Protein AF-A0A966PV62-F1 (afdb_monomer)

Nearest PDB structures (foldseek):
  5mbv-assembly1_B  TM=6.415E-01  e=1.067E+00  Escherichia coli
  6i59-assembly1_A  TM=4.988E-01  e=2.208E+00  Saccharomyces cerevisiae S288C
  8b1u-assembly1_B  TM=6.677E-01  e=1.974E+00  Escherichia coli
  7mr3-assembly1_B  TM=6.520E-01  e=2.469E+00  Escherichia coli K-12
  5ld2-assembly1_B  TM=6.500E-01  e=2.920E+00  Escherichia coli K-12

pLDDT: mean 84.28, std 15.59, range [29.0, 98.38]

Secondary structure (DSSP, 8-state):
-PPPPPS-SGGGS-S------TTSHHHHHHHHHHHHHHHH-EEEE--TT----TTT--GGGGTT-S-EEEEPHHHHHHHHH--EEE--TT-SS-PPEEEPPP--HHHHHHHHHHHHHTT--EETT-SSEE--HHHHHHHTTSS-GGGS-TTT-GGGEEETTEEPEE--HHHHHHS-BSS---SEE--SPP-BEEEEE-TTS-HHHHHIIIIIIHHHHHTT-SSTTSPP---EEEEEESSHHHHHHHHHHHHHHHHT-S--B-TT-SSPBP-TT----BSB-STT-SSBEE--EEEEETTEEEEES---EEEEEE--SS-TTTTTT---SEEEEETGGG-TTHHHHHHHHHHHTEETTEE--EEEEEE-S--HHHHHHHHHHHHSGGGGTBPPB--TTT--SS-B-EEE-GGGT-GGGB-TTS-B-HHHHHHHHHHHHHHHHTSS-THHHHHHHHHS-SSGGGGG--SS--SS-HHHHHHHHHHHHH-HHHHTTT-EEEEEEE-GGG-EEEEE--GGG----SS-S-SSS---EEEESSPPPB-TTSSBPTTSEEEEEE--S-SS-SS---EEEEEEETTTTEEEEEEEE---HHHHHHHHHHHHHHTT-EEEEBTT-SHHHHHHHHTT-GGGBPBPPTHHHHHH-----SSSGGGBSB---HHHHHHHHHHHHHHHTSBPTTSPTTS--BGGGG---HHHHHHHHT--TTS--HHHHHHHHHHHHHHHHHHHHHHS---------GGG-HHHHHHHTTS--S----SSSHHHHTTSSSS-------PPP-

Foldseek 3Di:
DAFFDFQDQQQLEAPADDQDDCPDPLVVVQVLVLLQCLQFFDKTARHNVDHDNPSPDDPVVDPQAFFIATGASLLSCQQHWWWDWDQDPPDPDRGTDTDGDDDASLLLLVRLQVVVLLQWWDFQQDLAETQAVVVVCCVVVVDPLVVDDCVLPVSQANDSRHGHHYDHSSVVNSDTGGDDSHGIDRSGFHFAAEEEEFPQQCVLSSCLRSPVLSCQLQLVHNGSPDDRAAFEEEEEEQDQVQSVVSNVSNVNRLQPTHDWHCPPHPDIRDHPSRADWDDDPHEPDPGFIFRWDWDQDPNDTDIDGNRHGYHYYYDHPVRLLRCAPAQHQEYEYGAQQQAQPVVSNLVNVQVSQDDPNTGRHYYYYYHAQDDQNRCVVVQVCFQAVVVSRHDFDDQPPPRDPGTGGHYDALQLSDQVQQDPSNYGPNVVSVVVLVVVLVVQVPDPDPCSNLNSCCNGPRGDVSSNDPPQPLLAPLVVLVVLLVCCVVCVVVFVVQKFKFAWDQDPPRDTDTDGDDCPLADQDPPDPAQPPNQWIKMFNAAFDADPVRHGDAPQKAKFKEADDDLDDPDSDWIKMWIAGLVQGATGMIIIGRDPRLVSLVRRLSVLRRNVYAYAYAPPDCVSLVSCVVVVNNVSFDFAQPVCCVQPVDDADPDDSSRTHYHDDPSLLVVLSVLVRCQQADARPPDDPPPSDGRVSRDSRSNQSVCSSVDGPVDDRNHSNRSSRRSSVSVSVVVCVVPPPPPPPVPQDPCRDPVNVVPPVPDDDDDDDDDPPVVPVVVPPPDDDDDDDDDDDD

Mean predicted aligned error: 16.93 Å

Structure (mmCIF, N/CA/C/O backbone):
data_AF-A0A966PV62-F1
#
_entry.id   AF-A0A966PV62-F1
#
loop_
_atom_site.group_PDB
_atom_site.id
_atom_site.type_symbol
_atom_site.label_atom_id
_atom_site.label_alt_id
_atom_site.label_comp_id
_atom_site.label_asym_id
_atom_site.label_entity_id
_atom_site.label_seq_id
_atom_site.pdbx_PDB_ins_code
_atom_site.Cartn_x
_atom_site.Cartn_y
_atom_site.Cartn_z
_atom_site.occupancy
_atom_site.B_iso_or_equiv
_atom_site.auth_seq_id
_atom_site.auth_comp_id
_atom_site.auth_asym_id
_atom_site.auth_atom_id
_atom_site.pdbx_PDB_model_num
ATOM 1 N N . MET A 1 1 ? -7.148 -11.512 -12.044 1.00 51.12 1 MET A N 1
ATOM 2 C CA . MET A 1 1 ? -6.963 -12.398 -13.194 1.00 51.12 1 MET A CA 1
ATOM 3 C C . MET A 1 1 ? -5.903 -13.378 -12.722 1.00 51.12 1 MET A C 1
ATOM 5 O O . MET A 1 1 ? -5.071 -12.931 -11.925 1.00 51.12 1 MET A O 1
ATOM 9 N N . PRO A 1 2 ? -5.884 -14.669 -13.102 1.00 68.56 2 PRO A N 1
ATOM 10 C CA . PRO A 1 2 ? -4.716 -15.485 -12.780 1.00 68.56 2 PRO A CA 1
ATOM 11 C C . PRO A 1 2 ? -3.468 -14.752 -13.285 1.00 68.56 2 PRO A C 1
ATOM 13 O O . PRO A 1 2 ? -3.492 -14.183 -14.381 1.00 68.56 2 PRO A O 1
ATOM 16 N N . PHE A 1 3 ? -2.429 -14.687 -12.450 1.00 89.75 3 PHE A N 1
ATOM 17 C CA . PHE A 1 3 ? -1.171 -14.046 -12.830 1.00 89.75 3 PHE A CA 1
ATOM 18 C C . PHE A 1 3 ? -0.615 -14.686 -14.098 1.00 89.75 3 PHE A C 1
ATOM 20 O O . PHE A 1 3 ? -0.955 -15.818 -14.458 1.00 89.75 3 PHE A O 1
ATOM 27 N N . ILE A 1 4 ? 0.231 -13.932 -14.791 1.00 92.81 4 ILE A N 1
ATOM 28 C CA . ILE A 1 4 ? 0.796 -14.373 -16.051 1.00 92.81 4 ILE A CA 1
ATOM 29 C C . ILE A 1 4 ? 1.473 -15.743 -15.956 1.00 92.81 4 ILE A C 1
ATOM 31 O O . ILE A 1 4 ? 2.222 -16.029 -15.024 1.00 92.81 4 ILE A O 1
ATOM 35 N N . ARG A 1 5 ? 1.232 -16.574 -16.974 1.00 93.44 5 ARG A N 1
ATOM 36 C CA . ARG A 1 5 ? 1.891 -17.867 -17.136 1.00 93.44 5 ARG A CA 1
ATOM 37 C C . ARG A 1 5 ? 3.073 -17.749 -18.090 1.00 93.44 5 ARG A C 1
ATOM 39 O O . ARG A 1 5 ? 2.909 -17.342 -19.240 1.00 93.44 5 ARG A O 1
ATOM 46 N N . ILE A 1 6 ? 4.240 -18.134 -17.597 1.00 95.25 6 ILE A N 1
ATOM 47 C CA . ILE A 1 6 ? 5.520 -18.179 -18.297 1.00 95.25 6 ILE A CA 1
ATOM 48 C C . ILE A 1 6 ? 5.728 -19.616 -18.784 1.00 95.25 6 ILE A C 1
ATOM 50 O O . ILE A 1 6 ? 5.731 -20.553 -17.982 1.00 95.25 6 ILE A O 1
ATOM 54 N N . ASN A 1 7 ? 5.898 -19.803 -20.090 1.00 94.50 7 ASN A N 1
ATOM 55 C CA . ASN A 1 7 ? 6.130 -21.114 -20.700 1.00 94.50 7 ASN A CA 1
ATOM 56 C C . ASN A 1 7 ? 7.622 -21.455 -20.774 1.00 94.50 7 ASN A C 1
ATOM 58 O O . ASN A 1 7 ? 7.982 -22.623 -20.651 1.00 94.50 7 ASN A O 1
ATOM 62 N N . ASN A 1 8 ? 8.488 -20.455 -20.953 1.00 92.62 8 ASN A N 1
ATOM 63 C CA . ASN A 1 8 ? 9.933 -20.647 -20.928 1.00 92.62 8 ASN A CA 1
ATOM 64 C C . ASN A 1 8 ? 10.663 -19.475 -20.271 1.00 92.62 8 ASN A C 1
ATOM 66 O O . ASN A 1 8 ? 11.009 -18.480 -20.907 1.00 92.62 8 ASN A O 1
ATOM 70 N N . ARG A 1 9 ? 10.957 -19.628 -18.978 1.00 94.25 9 ARG A N 1
ATOM 71 C CA . ARG A 1 9 ? 11.652 -18.610 -18.180 1.00 94.25 9 ARG A CA 1
ATOM 72 C C . ARG A 1 9 ? 13.089 -18.358 -18.641 1.00 94.25 9 ARG A C 1
ATOM 74 O O . ARG A 1 9 ? 13.574 -17.234 -18.503 1.00 94.25 9 ARG A O 1
ATOM 81 N N . LYS A 1 10 ? 13.785 -19.376 -19.158 1.00 91.75 10 LYS A N 1
ATOM 82 C CA . LYS A 1 10 ? 15.213 -19.276 -19.510 1.00 91.75 10 LYS A CA 1
ATOM 83 C C . LYS A 1 10 ? 15.456 -18.277 -20.635 1.00 91.75 10 LYS A C 1
ATOM 85 O O . LYS A 1 10 ? 16.396 -17.500 -20.550 1.00 91.75 10 LYS A O 1
ATOM 90 N N . ASN A 1 11 ? 14.538 -18.192 -21.595 1.00 91.62 11 ASN A N 1
ATOM 91 C CA . ASN A 1 11 ? 14.629 -17.271 -22.733 1.00 91.62 11 ASN A CA 1
ATOM 92 C C . ASN A 1 11 ? 14.543 -15.780 -22.358 1.00 91.62 11 ASN A C 1
ATOM 94 O O . ASN A 1 11 ? 14.623 -14.924 -23.235 1.00 91.62 11 ASN A O 1
ATOM 98 N N . PHE A 1 12 ? 14.359 -15.449 -21.080 1.00 93.69 12 PHE A N 1
ATOM 99 C CA . PHE A 1 12 ? 14.326 -14.077 -20.564 1.00 93.69 12 PHE A CA 1
ATOM 100 C C . PHE A 1 12 ? 15.502 -13.766 -19.630 1.00 93.69 12 PHE A C 1
ATOM 102 O O . PHE A 1 12 ? 15.620 -12.641 -19.132 1.00 93.69 12 PHE A O 1
ATOM 109 N N . LEU A 1 13 ? 16.365 -14.754 -19.380 1.00 93.75 13 LEU A N 1
ATOM 110 C CA . LEU A 1 13 ? 17.484 -14.657 -18.458 1.00 93.75 13 LEU A CA 1
ATOM 111 C C . LEU A 1 13 ? 18.807 -14.724 -19.219 1.00 93.75 13 LEU A C 1
ATOM 113 O O . LEU A 1 13 ? 19.031 -15.636 -20.002 1.00 93.75 13 LEU A O 1
ATOM 117 N N . LEU A 1 14 ? 19.703 -13.770 -18.964 1.00 91.25 14 LEU A N 1
ATOM 118 C CA . LEU A 1 14 ? 21.097 -13.889 -19.390 1.00 91.25 14 LEU A CA 1
ATOM 119 C C . LEU A 1 14 ? 21.716 -15.058 -18.631 1.00 91.25 14 LEU A C 1
ATOM 121 O O . LEU A 1 14 ? 21.584 -15.084 -17.408 1.00 91.25 14 LEU A O 1
ATOM 125 N N . ASP A 1 15 ? 22.425 -15.971 -19.286 1.00 84.00 15 ASP A N 1
ATOM 126 C CA . ASP A 1 15 ? 23.158 -17.021 -18.572 1.00 84.00 15 ASP A CA 1
ATOM 127 C C . ASP A 1 15 ? 24.243 -16.381 -17.699 1.00 84.00 15 ASP A C 1
ATOM 129 O O . ASP A 1 15 ? 24.134 -16.383 -16.464 1.00 84.00 15 ASP A O 1
ATOM 133 N N . ASP A 1 16 ? 25.173 -15.663 -18.333 1.00 82.69 16 ASP A N 1
ATOM 134 C CA . ASP A 1 16 ? 26.102 -14.774 -17.645 1.00 82.69 16 ASP A CA 1
ATOM 135 C C . ASP A 1 16 ? 26.450 -13.519 -18.460 1.00 82.69 16 ASP A C 1
ATOM 137 O O . ASP A 1 16 ? 26.135 -13.407 -19.647 1.00 82.69 16 ASP A O 1
ATOM 141 N N . VAL A 1 17 ? 27.073 -12.542 -17.800 1.00 88.44 17 VAL A N 1
ATOM 142 C CA . VAL A 1 17 ? 27.674 -11.393 -18.480 1.00 88.44 17 VAL A CA 1
ATOM 143 C C . VAL A 1 17 ? 29.085 -11.792 -18.917 1.00 88.44 17 VAL A C 1
ATOM 145 O O . VAL A 1 17 ? 29.901 -12.115 -18.058 1.00 88.44 17 VAL A O 1
ATOM 148 N N . PRO A 1 18 ? 29.396 -11.780 -20.225 1.00 87.50 18 PRO A N 1
ATOM 149 C CA . PRO A 1 18 ? 30.681 -12.252 -20.711 1.00 87.50 18 PRO A CA 1
ATOM 150 C C . PRO A 1 18 ? 31.815 -11.337 -20.231 1.00 87.50 18 PRO A C 1
ATOM 152 O O . PRO A 1 18 ? 31.710 -10.108 -20.300 1.00 87.50 18 PRO A O 1
ATOM 155 N N . ASP A 1 19 ? 32.916 -11.947 -19.787 1.00 86.62 19 ASP A N 1
ATOM 156 C CA . ASP A 1 19 ? 34.121 -11.247 -19.335 1.00 86.62 19 ASP A CA 1
ATOM 157 C C . ASP A 1 19 ? 34.926 -10.726 -20.538 1.00 86.62 19 ASP A C 1
ATOM 159 O O . ASP A 1 19 ? 35.855 -11.356 -21.047 1.00 86.62 19 ASP A O 1
ATOM 163 N N . LEU A 1 20 ? 34.491 -9.585 -21.076 1.00 87.50 20 LEU A N 1
ATOM 164 C CA . LEU A 1 20 ? 35.072 -8.955 -22.260 1.00 87.50 20 LEU A CA 1
ATOM 165 C C . LEU A 1 20 ? 35.849 -7.700 -21.864 1.00 87.50 20 LEU A C 1
ATOM 167 O O . LEU A 1 20 ? 35.322 -6.818 -21.191 1.00 87.50 20 LEU A O 1
ATOM 171 N N . HIS A 1 21 ? 37.078 -7.563 -22.366 1.00 88.81 21 HIS A N 1
ATOM 172 C CA . HIS A 1 21 ? 37.888 -6.366 -22.129 1.00 88.81 21 HIS A CA 1
ATOM 173 C C . HIS A 1 21 ? 37.166 -5.100 -22.652 1.00 88.81 21 HIS A C 1
ATOM 175 O O . HIS A 1 21 ? 36.726 -5.113 -23.810 1.00 88.81 21 HIS A O 1
ATOM 181 N N . PRO A 1 22 ? 37.101 -3.978 -21.900 1.00 89.31 22 PRO A N 1
ATOM 182 C CA . PRO A 1 22 ? 36.337 -2.781 -22.285 1.00 89.31 22 PRO A CA 1
ATOM 183 C C . PRO A 1 22 ? 36.706 -2.150 -23.635 1.00 89.31 22 PRO A C 1
ATOM 185 O O . PRO A 1 22 ? 35.858 -1.580 -24.318 1.00 89.31 22 PRO A O 1
ATOM 188 N N . SER A 1 23 ? 37.968 -2.272 -24.049 1.00 87.88 23 SER A N 1
ATOM 189 C CA . SER A 1 23 ? 38.442 -1.825 -25.371 1.00 87.88 23 SER A CA 1
ATOM 190 C C . SER A 1 23 ? 38.093 -2.766 -26.537 1.00 87.88 23 SER A C 1
ATOM 192 O O . SER A 1 23 ? 38.415 -2.451 -27.681 1.00 87.88 23 SER A O 1
ATOM 194 N N . SER A 1 24 ? 37.488 -3.931 -26.285 1.00 91.19 24 SER A N 1
ATOM 195 C CA . SER A 1 24 ? 37.164 -4.907 -27.332 1.00 91.19 24 SER A CA 1
ATOM 196 C C . SER A 1 24 ? 35.885 -4.540 -28.096 1.00 91.19 24 SER A C 1
ATOM 198 O O . SER A 1 24 ? 34.935 -3.980 -27.543 1.00 91.19 24 SER A O 1
ATOM 200 N N . ALA A 1 25 ? 35.822 -4.911 -29.379 1.00 91.50 25 ALA A N 1
ATOM 201 C CA . ALA A 1 25 ? 34.606 -4.754 -30.179 1.00 91.50 25 ALA A CA 1
ATOM 202 C C . ALA A 1 25 ? 33.437 -5.586 -29.617 1.00 91.50 25 ALA A C 1
ATOM 204 O O . ALA A 1 25 ? 32.299 -5.124 -29.628 1.00 91.50 25 ALA A O 1
ATOM 205 N N . GLY A 1 26 ? 33.725 -6.774 -29.070 1.00 89.69 26 GLY A N 1
ATOM 206 C CA . GLY A 1 26 ? 32.728 -7.630 -28.425 1.00 89.69 26 GLY A CA 1
ATOM 207 C C . GLY A 1 26 ? 32.067 -6.956 -27.221 1.00 89.69 26 GLY A C 1
ATOM 208 O O . GLY A 1 26 ? 30.841 -6.934 -27.141 1.00 89.69 26 GLY A O 1
ATOM 209 N N . TYR A 1 27 ? 32.857 -6.330 -26.339 1.00 91.12 27 TYR A N 1
ATOM 210 C CA . TYR A 1 27 ? 32.338 -5.576 -25.191 1.00 91.12 27 TYR A CA 1
ATOM 211 C C . TYR A 1 27 ? 31.379 -4.470 -25.638 1.00 91.12 27 TYR A C 1
ATOM 213 O O . TYR A 1 27 ? 30.267 -4.341 -25.125 1.00 91.12 27 TYR A O 1
ATOM 221 N N . LEU A 1 28 ? 31.789 -3.691 -26.643 1.00 91.50 28 LEU A N 1
ATOM 222 C CA . LEU A 1 28 ? 30.982 -2.608 -27.195 1.00 91.50 28 LEU A CA 1
ATOM 223 C C . LEU A 1 28 ? 29.656 -3.125 -27.777 1.00 91.50 28 LEU A C 1
ATOM 225 O O . LEU A 1 28 ? 28.608 -2.535 -27.515 1.00 91.50 28 LEU A O 1
ATOM 229 N N . THR A 1 29 ? 29.693 -4.203 -28.563 1.00 91.31 29 THR A N 1
ATOM 230 C CA . THR A 1 29 ? 28.502 -4.808 -29.179 1.00 91.31 29 THR A CA 1
ATOM 231 C C . THR A 1 29 ? 27.545 -5.342 -28.119 1.00 91.31 29 THR A C 1
ATOM 233 O O . THR A 1 29 ? 26.367 -4.982 -28.132 1.00 91.31 29 THR A O 1
ATOM 236 N N . PHE A 1 30 ? 28.055 -6.112 -27.154 1.00 91.62 30 PHE A N 1
ATOM 237 C CA . PHE A 1 30 ? 27.258 -6.668 -26.065 1.00 91.62 30 PHE A CA 1
ATOM 238 C C . PHE A 1 30 ? 26.569 -5.564 -25.254 1.00 91.62 30 PHE A C 1
ATOM 240 O O . PHE A 1 30 ? 25.347 -5.558 -25.118 1.00 91.62 30 PHE A O 1
ATOM 247 N N . TRP A 1 31 ? 27.318 -4.569 -24.770 1.00 92.75 31 TRP A N 1
ATOM 248 C CA . TRP A 1 31 ? 26.748 -3.525 -23.913 1.00 92.75 31 TRP A CA 1
ATOM 249 C C . TRP A 1 31 ? 25.834 -2.547 -24.639 1.00 92.75 31 TRP A C 1
ATOM 251 O O . TRP A 1 31 ? 24.917 -2.009 -24.017 1.00 92.75 31 TRP A O 1
ATOM 261 N N . ARG A 1 32 ? 26.031 -2.322 -25.944 1.00 92.62 32 ARG A N 1
ATOM 262 C CA . ARG A 1 32 ? 25.060 -1.577 -26.761 1.00 92.62 32 ARG A CA 1
ATOM 263 C C . ARG A 1 32 ? 23.711 -2.284 -26.775 1.00 92.62 32 ARG A C 1
ATOM 265 O O . ARG A 1 32 ? 22.693 -1.630 -26.554 1.00 92.62 32 ARG A O 1
ATOM 272 N N . GLU A 1 33 ? 23.717 -3.598 -26.968 1.00 91.69 33 GLU A N 1
ATOM 273 C CA . GLU A 1 33 ? 22.502 -4.408 -26.963 1.00 91.69 33 GLU A CA 1
ATOM 274 C C . GLU A 1 33 ? 21.861 -4.456 -25.568 1.00 91.69 33 GLU A C 1
ATOM 276 O O . GLU A 1 33 ? 20.678 -4.143 -25.423 1.00 91.69 33 GLU A O 1
ATOM 281 N N . GLN A 1 34 ? 22.638 -4.716 -24.510 1.00 94.25 34 GLN A N 1
ATOM 282 C CA . GLN A 1 34 ? 22.109 -4.711 -23.139 1.00 94.25 34 GLN A CA 1
ATOM 283 C C . GLN A 1 34 ? 21.511 -3.356 -22.757 1.00 94.25 34 GLN A C 1
ATOM 285 O O . GLN A 1 34 ? 20.415 -3.286 -22.206 1.00 94.25 34 GLN A O 1
ATOM 290 N N . LYS A 1 35 ? 22.182 -2.252 -23.101 1.00 94.31 35 LYS A N 1
ATOM 291 C CA . LYS A 1 35 ? 21.677 -0.903 -22.827 1.00 94.31 35 LYS A CA 1
ATOM 292 C C . LYS A 1 35 ? 20.406 -0.589 -23.619 1.00 94.31 35 LYS A C 1
ATOM 294 O O . LYS A 1 35 ? 19.546 0.127 -23.108 1.00 94.31 35 LYS A O 1
ATOM 299 N N . LYS A 1 36 ? 20.257 -1.126 -24.834 1.00 94.56 36 LYS A N 1
ATOM 300 C CA . LYS A 1 36 ? 19.010 -1.033 -25.603 1.00 94.56 36 LYS A CA 1
ATOM 301 C C . LYS A 1 36 ? 17.880 -1.778 -24.893 1.00 94.56 36 LYS A C 1
ATOM 303 O O . LYS A 1 36 ? 16.840 -1.170 -24.661 1.00 94.56 36 LYS A O 1
ATOM 308 N N . ARG A 1 37 ? 18.108 -3.017 -24.444 1.00 95.06 37 ARG A N 1
ATOM 309 C CA . ARG A 1 37 ? 17.122 -3.820 -23.692 1.00 95.06 37 ARG A CA 1
ATOM 310 C C . ARG A 1 37 ? 16.725 -3.182 -22.359 1.00 95.06 37 ARG A C 1
ATOM 312 O O . ARG A 1 37 ? 15.549 -3.135 -22.016 1.00 95.06 37 ARG A O 1
ATOM 319 N N . VAL A 1 38 ? 17.687 -2.596 -21.647 1.00 96.81 38 VAL A N 1
ATOM 320 C CA . VAL A 1 38 ? 17.445 -1.839 -20.408 1.00 96.81 38 VAL A CA 1
ATOM 321 C C . VAL A 1 38 ? 16.617 -0.572 -20.653 1.00 96.81 38 VAL A C 1
ATOM 323 O O . VAL A 1 38 ? 15.939 -0.124 -19.740 1.00 96.81 38 VAL A O 1
ATOM 326 N N . ILE A 1 39 ? 16.625 0.025 -21.848 1.00 96.44 39 ILE A N 1
ATOM 327 C CA . ILE A 1 39 ? 15.857 1.252 -22.134 1.00 96.44 39 ILE A CA 1
ATOM 328 C C . ILE A 1 39 ? 14.501 0.951 -22.791 1.00 96.44 39 ILE A C 1
ATOM 330 O O . ILE A 1 39 ? 13.501 1.580 -22.455 1.00 96.44 39 ILE A O 1
ATOM 334 N N . GLU A 1 40 ? 14.461 0.017 -23.740 1.00 95.62 40 GLU A N 1
ATOM 335 C CA . GLU A 1 40 ? 13.304 -0.236 -24.614 1.00 95.62 40 GLU A CA 1
ATOM 336 C C . GLU A 1 40 ? 12.544 -1.529 -24.255 1.00 95.62 40 GLU A C 1
ATOM 338 O O . GLU A 1 40 ? 11.444 -1.756 -24.759 1.00 95.62 40 GLU A O 1
ATOM 343 N N . GLY A 1 41 ? 13.089 -2.354 -23.358 1.00 95.75 41 GLY A N 1
ATOM 344 C CA . GLY A 1 41 ? 12.590 -3.694 -23.055 1.00 95.75 41 GLY A CA 1
ATOM 345 C C . GLY A 1 41 ? 13.150 -4.753 -24.004 1.00 95.75 41 GLY A C 1
ATOM 346 O O . GLY A 1 41 ? 13.961 -4.466 -24.887 1.00 95.75 41 GLY A O 1
ATOM 347 N N . PHE A 1 42 ? 12.727 -5.997 -23.809 1.00 94.00 42 PHE A N 1
ATOM 348 C CA . PHE A 1 42 ? 13.260 -7.155 -24.524 1.00 94.00 42 PHE A CA 1
ATOM 349 C C . PHE A 1 42 ? 12.132 -8.048 -25.041 1.00 94.00 42 PHE A C 1
ATOM 351 O O . PHE A 1 42 ? 11.248 -8.426 -24.285 1.00 94.00 42 PHE A O 1
ATOM 358 N N . TRP A 1 43 ? 12.157 -8.399 -26.324 1.00 92.19 43 TRP A N 1
ATOM 359 C CA . TRP A 1 43 ? 11.200 -9.337 -26.913 1.00 92.19 43 TRP A CA 1
ATOM 360 C C . TRP A 1 43 ? 11.791 -10.742 -26.915 1.00 92.19 43 TRP A C 1
ATOM 362 O O . TRP A 1 43 ? 12.735 -10.995 -27.650 1.00 92.19 43 TRP A O 1
ATOM 372 N N . GLY A 1 44 ? 11.232 -11.646 -26.114 1.00 90.12 44 GLY A N 1
ATOM 373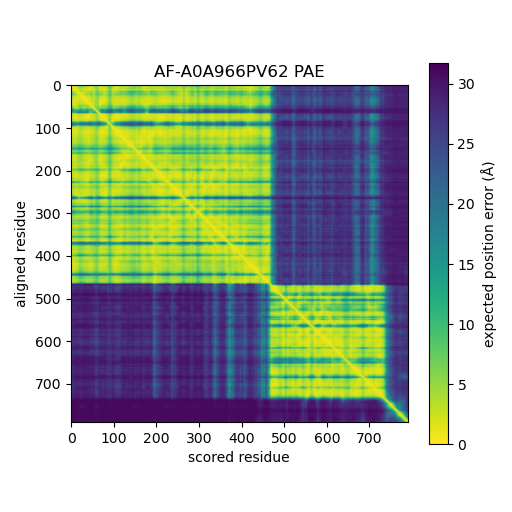 C CA . GLY A 1 44 ? 11.652 -13.047 -26.045 1.00 90.12 44 GLY A CA 1
ATOM 374 C C . GLY A 1 44 ? 10.572 -13.998 -26.557 1.00 90.12 44 GLY A C 1
ATOM 375 O O . GLY A 1 44 ? 9.389 -13.650 -26.590 1.00 90.12 44 GLY A O 1
ATOM 376 N N . VAL A 1 45 ? 10.976 -15.209 -26.943 1.00 90.44 45 VAL A N 1
ATOM 377 C CA . VAL A 1 45 ? 10.049 -16.289 -27.309 1.00 90.44 45 VAL A CA 1
ATOM 378 C C . VAL A 1 45 ? 9.639 -17.037 -26.043 1.00 90.44 45 VAL A C 1
ATOM 380 O O . VAL A 1 45 ? 10.481 -17.630 -25.370 1.00 90.44 45 VAL A O 1
ATOM 383 N N . ASP A 1 46 ? 8.346 -17.024 -25.730 1.00 93.06 46 ASP A N 1
ATOM 384 C CA . ASP A 1 46 ? 7.762 -17.715 -24.578 1.00 93.06 46 ASP A CA 1
ATOM 385 C C . ASP A 1 46 ? 7.114 -19.038 -25.015 1.00 93.06 46 ASP A C 1
ATOM 387 O O . ASP A 1 46 ? 5.890 -19.215 -25.001 1.00 93.06 46 ASP A O 1
ATOM 391 N N . ASP A 1 47 ? 7.970 -19.957 -25.460 1.00 89.75 47 ASP A N 1
ATOM 392 C CA . ASP A 1 47 ? 7.622 -21.304 -25.908 1.00 89.75 47 ASP A CA 1
ATOM 393 C C . ASP A 1 47 ? 8.600 -22.313 -25.288 1.00 89.75 47 ASP A C 1
ATOM 395 O O . ASP A 1 47 ? 9.820 -22.160 -25.371 1.00 89.75 47 ASP A O 1
ATOM 399 N N . ASP A 1 48 ? 8.057 -23.345 -24.650 1.00 87.94 48 ASP A N 1
ATOM 400 C CA . ASP A 1 48 ? 8.798 -24.407 -23.964 1.00 87.94 48 ASP A CA 1
ATOM 401 C C . ASP A 1 48 ? 9.629 -25.276 -24.922 1.00 87.94 48 ASP A C 1
ATOM 403 O O . ASP A 1 48 ? 10.586 -25.930 -24.509 1.00 87.94 48 ASP A O 1
ATOM 407 N N . ARG A 1 49 ? 9.312 -25.245 -26.220 1.00 85.50 49 ARG A N 1
ATOM 408 C CA . ARG A 1 49 ? 10.023 -25.994 -27.268 1.00 85.50 49 ARG A CA 1
ATOM 409 C C . ARG A 1 49 ? 11.257 -25.266 -27.800 1.00 85.50 49 ARG A C 1
ATOM 411 O O . ARG A 1 49 ? 11.970 -25.816 -28.636 1.00 85.50 49 ARG A O 1
ATOM 418 N N . VAL A 1 50 ? 11.498 -24.031 -27.363 1.00 83.31 50 VAL A N 1
ATOM 419 C CA . VAL A 1 50 ? 12.526 -23.144 -27.919 1.00 83.31 50 VAL A CA 1
ATOM 420 C C . VAL A 1 50 ? 13.466 -22.728 -26.810 1.00 83.31 50 VAL A C 1
ATOM 422 O O . VAL A 1 50 ? 13.025 -22.064 -25.889 1.00 83.31 50 VAL A O 1
ATOM 425 N N . ASN A 1 51 ? 14.751 -23.059 -26.902 1.00 81.62 51 ASN A N 1
ATOM 426 C CA . ASN A 1 51 ? 15.754 -22.604 -25.937 1.00 81.62 51 ASN A CA 1
ATOM 427 C C . ASN A 1 51 ? 16.704 -21.615 -26.601 1.00 81.62 51 ASN A C 1
ATOM 429 O O . ASN A 1 51 ? 17.306 -21.937 -27.624 1.00 81.62 51 ASN A O 1
ATOM 433 N N . LEU A 1 52 ? 16.827 -20.432 -26.007 1.00 79.88 52 LEU A N 1
ATOM 434 C CA . LEU A 1 52 ? 17.642 -19.334 -26.506 1.00 79.88 52 LEU A CA 1
ATOM 435 C C . LEU A 1 52 ? 18.653 -18.921 -25.448 1.00 79.88 52 LEU A C 1
ATOM 437 O O . LEU A 1 52 ? 18.271 -18.577 -24.331 1.00 79.88 52 LEU A O 1
ATOM 441 N N . ASP A 1 53 ? 19.925 -18.873 -25.833 1.00 81.38 53 ASP A N 1
ATOM 442 C CA . ASP A 1 53 ? 20.922 -18.132 -25.069 1.00 81.38 53 ASP A CA 1
ATOM 443 C C . ASP A 1 53 ? 20.900 -16.678 -25.543 1.00 81.38 53 ASP A C 1
ATOM 445 O O . ASP A 1 53 ? 21.456 -16.322 -26.586 1.00 81.38 53 ASP A O 1
ATOM 449 N N . ILE A 1 54 ? 20.238 -15.823 -24.771 1.00 81.38 54 ILE A N 1
ATOM 450 C CA . ILE A 1 54 ? 20.046 -14.414 -25.117 1.00 81.38 54 ILE A CA 1
ATOM 451 C C . ILE A 1 54 ? 21.308 -13.552 -24.923 1.00 81.38 54 ILE A C 1
ATOM 453 O O . ILE A 1 54 ? 21.240 -12.336 -25.150 1.00 81.38 54 ILE A O 1
ATOM 457 N N . SER A 1 55 ? 22.433 -14.150 -24.506 1.00 74.38 55 SER A N 1
ATOM 458 C CA . SER A 1 55 ? 23.750 -13.506 -24.443 1.00 74.38 55 SER A CA 1
ATOM 459 C C . SER A 1 55 ? 24.483 -13.512 -25.793 1.00 74.38 55 SER A C 1
ATOM 461 O O . SER A 1 55 ? 25.217 -12.564 -26.082 1.00 74.38 55 SER A O 1
ATOM 463 N N . VAL A 1 56 ? 24.230 -14.524 -26.635 1.00 69.94 56 VAL A N 1
ATOM 464 C CA . VAL A 1 56 ? 24.896 -14.724 -27.939 1.00 69.94 56 VAL A CA 1
ATOM 465 C C . VAL A 1 56 ? 23.936 -14.840 -29.123 1.00 69.94 56 VAL A C 1
ATOM 467 O O . VAL A 1 56 ? 24.337 -14.582 -30.253 1.00 69.94 56 VAL A O 1
ATOM 470 N N . THR A 1 57 ? 22.674 -15.207 -28.889 1.00 64.56 57 THR A N 1
ATOM 471 C CA . THR A 1 57 ? 21.686 -15.415 -29.956 1.00 64.56 57 THR A CA 1
ATOM 472 C C . THR A 1 57 ? 21.023 -14.092 -30.327 1.00 64.56 57 THR A C 1
ATOM 474 O O . THR A 1 57 ? 20.467 -13.397 -29.466 1.00 64.56 57 THR A O 1
ATOM 477 N N . HIS A 1 58 ? 21.044 -13.745 -31.614 1.00 63.28 58 HIS A N 1
ATOM 478 C CA . HIS A 1 58 ? 20.292 -12.613 -32.138 1.00 63.28 58 HIS A CA 1
ATOM 479 C C . HIS A 1 58 ? 18.854 -13.051 -32.448 1.00 63.28 58 HIS A C 1
ATOM 481 O O . HIS A 1 58 ? 18.601 -14.038 -33.125 1.00 63.28 58 HIS A O 1
ATOM 487 N N . ILE A 1 59 ? 17.886 -12.300 -31.924 1.00 57.41 59 ILE A N 1
ATOM 488 C CA . ILE A 1 59 ? 16.441 -12.564 -32.057 1.00 57.41 59 ILE A CA 1
ATOM 489 C C . ILE A 1 59 ? 15.961 -12.640 -33.513 1.00 57.41 59 ILE A C 1
ATOM 491 O O . ILE A 1 59 ? 14.950 -13.280 -33.795 1.00 57.41 59 ILE A O 1
ATOM 495 N N . GLU A 1 60 ? 16.689 -11.988 -34.417 1.00 58.84 60 GLU A N 1
ATOM 496 C CA . GLU A 1 60 ? 16.405 -11.921 -35.852 1.00 58.84 60 GLU A CA 1
ATOM 497 C C . GLU A 1 60 ? 16.505 -13.307 -36.528 1.00 58.84 60 GLU A C 1
ATOM 499 O O . GLU A 1 60 ? 15.862 -13.531 -37.548 1.00 58.84 60 GLU A O 1
ATOM 504 N N . ASP A 1 61 ? 17.191 -14.278 -35.910 1.00 56.47 61 ASP A N 1
ATOM 505 C CA . ASP A 1 61 ? 17.401 -15.630 -36.456 1.00 56.47 61 ASP A CA 1
ATOM 506 C C . ASP A 1 61 ? 16.223 -16.605 -36.215 1.00 56.47 61 ASP A C 1
ATOM 508 O O . ASP A 1 61 ? 16.300 -17.784 -36.561 1.00 56.47 61 ASP A O 1
ATOM 512 N N . ILE A 1 62 ? 15.126 -16.144 -35.596 1.00 64.19 62 ILE A N 1
ATOM 513 C CA . ILE A 1 62 ? 14.011 -16.990 -35.118 1.00 64.19 62 ILE A CA 1
ATOM 514 C C . ILE A 1 62 ? 12.655 -16.536 -35.702 1.00 64.19 62 ILE A C 1
ATOM 516 O O . ILE A 1 62 ? 11.585 -16.797 -35.136 1.00 64.19 62 ILE A O 1
ATOM 520 N N . GLU A 1 63 ? 12.678 -15.825 -36.835 1.00 56.09 63 GLU A N 1
ATOM 521 C CA . GLU A 1 63 ? 11.473 -15.396 -37.555 1.00 56.09 63 GLU A CA 1
ATOM 522 C C . GLU A 1 63 ? 10.591 -16.603 -37.939 1.00 56.09 63 GLU A C 1
ATOM 524 O O . GLU A 1 63 ? 11.036 -17.547 -38.588 1.00 56.09 63 GLU A O 1
ATOM 529 N N . GLY A 1 64 ? 9.319 -16.582 -37.512 1.00 62.28 64 GLY A N 1
ATOM 530 C CA . GLY A 1 64 ? 8.333 -17.653 -37.750 1.00 62.28 64 GLY A CA 1
ATOM 531 C C . GLY A 1 64 ? 7.690 -18.251 -36.488 1.00 62.28 64 GLY A C 1
ATOM 532 O O . GLY A 1 64 ? 6.769 -19.060 -36.588 1.00 62.28 64 GLY A O 1
ATOM 533 N N . GLN A 1 65 ? 8.147 -17.858 -35.296 1.00 64.31 65 GLN A N 1
ATOM 534 C CA . GLN A 1 65 ? 7.540 -18.227 -34.009 1.00 64.31 65 GLN A CA 1
ATOM 535 C C . GLN A 1 65 ? 6.286 -17.385 -33.722 1.00 64.31 65 GLN A C 1
ATOM 537 O O . GLN A 1 65 ? 6.373 -16.164 -33.773 1.00 64.31 65 GLN A O 1
ATOM 542 N N . ASN A 1 66 ? 5.169 -17.998 -33.305 1.00 68.75 66 ASN A N 1
ATOM 543 C CA . ASN A 1 66 ? 3.912 -17.289 -32.983 1.00 68.75 66 ASN A CA 1
ATOM 544 C C . ASN A 1 66 ? 3.670 -17.096 -31.463 1.00 68.75 66 ASN A C 1
ATOM 546 O O . ASN A 1 66 ? 2.527 -17.111 -31.008 1.00 68.75 66 ASN A O 1
ATOM 550 N N . LYS A 1 67 ? 4.727 -17.003 -30.639 1.00 89.38 67 LYS A N 1
ATOM 551 C CA . LYS A 1 67 ? 4.608 -16.874 -29.166 1.00 89.38 67 LYS A CA 1
ATOM 552 C C . LYS A 1 67 ? 5.626 -15.906 -28.557 1.00 89.38 67 LYS A C 1
ATOM 554 O O . LYS A 1 67 ? 6.419 -16.262 -27.689 1.00 89.38 67 LYS A O 1
ATOM 559 N N . TRP A 1 68 ? 5.618 -14.666 -29.021 1.00 91.88 68 TRP A N 1
ATOM 560 C CA . TRP A 1 68 ? 6.476 -13.599 -28.514 1.00 91.88 68 TRP A CA 1
ATOM 561 C C . TRP A 1 68 ? 5.887 -12.940 -27.272 1.00 91.88 68 TRP A C 1
ATOM 563 O O . TRP A 1 68 ? 4.691 -12.655 -27.210 1.00 91.88 68 TRP A O 1
ATOM 573 N N . ARG A 1 69 ? 6.748 -12.625 -26.306 1.00 94.81 69 ARG A N 1
ATOM 574 C CA . ARG A 1 69 ? 6.411 -11.849 -25.113 1.00 94.81 69 ARG A CA 1
ATOM 575 C C . ARG A 1 69 ? 7.394 -10.704 -24.948 1.00 94.81 69 ARG A C 1
ATOM 577 O O . ARG A 1 69 ? 8.604 -10.875 -25.100 1.00 94.81 69 ARG A O 1
ATOM 584 N N . TRP A 1 70 ? 6.870 -9.539 -24.593 1.00 96.19 70 TRP A N 1
ATOM 585 C CA . TRP A 1 70 ? 7.687 -8.376 -24.293 1.00 96.19 70 TRP A CA 1
ATOM 586 C C . TRP A 1 70 ? 7.975 -8.273 -22.796 1.00 96.19 70 TRP A C 1
ATOM 588 O O . TRP A 1 70 ? 7.072 -8.101 -21.987 1.00 96.19 70 TRP A O 1
ATOM 598 N N . MET A 1 71 ? 9.249 -8.346 -22.435 1.00 97.31 71 MET A N 1
ATOM 599 C CA . MET A 1 71 ? 9.772 -8.115 -21.096 1.00 97.31 71 MET A CA 1
ATOM 600 C C . MET A 1 71 ? 10.000 -6.620 -20.855 1.00 97.31 71 MET A C 1
ATOM 602 O O . MET A 1 71 ? 10.792 -6.002 -21.580 1.00 97.31 71 MET A O 1
ATOM 606 N N . PRO A 1 72 ? 9.364 -6.031 -19.825 1.00 97.81 72 PRO A N 1
ATOM 607 C CA . PRO A 1 72 ? 9.580 -4.638 -19.462 1.00 97.81 72 PRO A CA 1
ATOM 608 C C . PRO A 1 72 ? 11.058 -4.307 -19.201 1.00 97.81 72 PRO A C 1
ATOM 610 O O . PRO A 1 72 ? 11.767 -5.126 -18.608 1.00 97.81 72 PRO A O 1
ATOM 613 N N . PRO A 1 73 ? 11.530 -3.097 -19.554 1.00 97.81 73 PRO A N 1
ATOM 614 C CA . PRO A 1 73 ? 12.925 -2.696 -19.359 1.00 97.81 73 PRO A CA 1
ATOM 615 C C . PRO A 1 73 ? 13.372 -2.764 -17.893 1.00 97.81 73 PRO A C 1
ATOM 617 O O . PRO A 1 73 ? 14.489 -3.194 -17.609 1.00 97.81 73 PRO A O 1
ATOM 620 N N . GLN A 1 74 ? 12.489 -2.391 -16.962 1.00 97.94 74 GLN A N 1
ATOM 621 C CA . GLN A 1 74 ? 12.720 -2.480 -15.518 1.00 97.94 74 GLN A CA 1
ATOM 622 C C . GLN A 1 74 ? 12.929 -3.924 -15.066 1.00 97.94 74 GLN A C 1
ATOM 624 O O . GLN A 1 74 ? 13.868 -4.208 -14.327 1.00 97.94 74 GLN A O 1
ATOM 629 N N . LEU A 1 75 ? 12.076 -4.835 -15.545 1.00 98.25 75 LEU A N 1
ATOM 630 C CA . LEU A 1 75 ? 12.156 -6.251 -15.209 1.00 98.25 75 LEU A CA 1
ATOM 631 C C . LEU A 1 75 ? 13.430 -6.872 -15.781 1.00 98.25 75 LEU A C 1
ATOM 633 O O . LEU A 1 75 ? 14.153 -7.544 -15.051 1.00 98.25 75 LEU A O 1
ATOM 637 N N . TYR A 1 76 ? 13.726 -6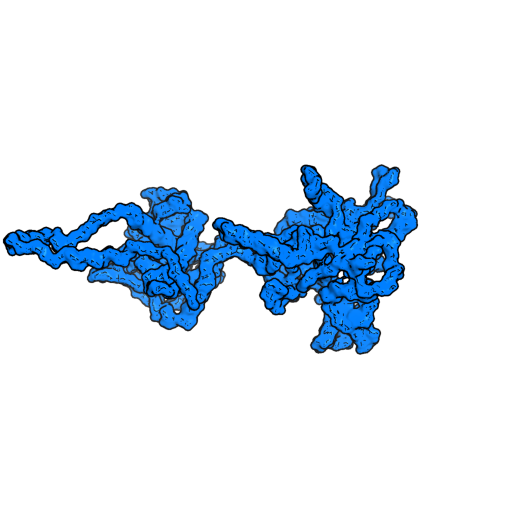.605 -17.059 1.00 97.81 76 TYR A N 1
ATOM 638 C CA . TYR A 1 76 ? 14.950 -7.067 -17.711 1.00 97.81 76 TYR A CA 1
ATOM 639 C C . TYR A 1 76 ? 16.185 -6.619 -16.934 1.00 97.81 76 TYR A C 1
ATOM 641 O O . TYR A 1 76 ? 17.036 -7.438 -16.604 1.00 97.81 76 TYR A O 1
ATOM 649 N N . PHE A 1 77 ? 16.269 -5.329 -16.600 1.00 98.00 77 PHE A N 1
ATOM 650 C CA . PHE A 1 77 ? 17.367 -4.788 -15.807 1.00 98.00 77 PHE A CA 1
ATOM 651 C C . PHE A 1 77 ? 17.475 -5.473 -14.443 1.00 98.00 77 PHE A C 1
ATOM 653 O O . PHE A 1 77 ? 18.551 -5.961 -14.096 1.00 98.00 77 PHE A O 1
ATOM 660 N N . TYR A 1 78 ? 16.360 -5.545 -13.711 1.00 97.88 78 TYR A N 1
ATOM 661 C CA . TYR A 1 78 ? 16.294 -6.114 -12.372 1.00 97.88 78 TYR A CA 1
ATOM 662 C C . TYR A 1 78 ? 16.849 -7.539 -12.335 1.00 97.88 78 TYR A C 1
ATOM 664 O O . TYR A 1 78 ? 17.804 -7.800 -11.608 1.00 97.88 78 TYR A O 1
ATOM 672 N N . VAL A 1 79 ? 16.321 -8.449 -13.155 1.00 96.81 79 VAL A N 1
ATOM 673 C CA . VAL A 1 79 ? 16.693 -9.868 -13.055 1.00 96.81 79 VAL A CA 1
ATOM 674 C C . VAL A 1 79 ? 18.003 -10.210 -13.756 1.00 96.81 79 VAL A C 1
ATOM 676 O O . VAL A 1 79 ? 18.627 -11.197 -13.390 1.00 96.81 79 VAL A O 1
ATOM 679 N N . ASN A 1 80 ? 18.445 -9.433 -14.751 1.00 96.00 80 ASN A N 1
ATOM 680 C CA . ASN A 1 80 ? 19.631 -9.798 -15.533 1.00 96.00 80 ASN A CA 1
ATOM 681 C C . ASN A 1 80 ? 20.911 -9.085 -15.103 1.00 96.00 80 ASN A C 1
ATOM 683 O O . ASN A 1 80 ? 21.993 -9.642 -15.282 1.00 96.00 80 ASN A O 1
ATOM 687 N N . LEU A 1 81 ? 20.812 -7.869 -14.560 1.00 96.06 81 LEU A N 1
ATOM 688 C CA . LEU A 1 81 ? 21.973 -6.994 -14.364 1.00 96.06 81 LEU A CA 1
ATOM 689 C C . LEU A 1 81 ? 22.147 -6.502 -12.924 1.00 96.06 81 LEU A C 1
ATOM 691 O O . LEU A 1 81 ? 23.197 -5.940 -12.614 1.00 96.06 81 LEU A O 1
ATOM 695 N N . THR A 1 82 ? 21.166 -6.732 -12.046 1.00 95.69 82 THR A N 1
ATOM 696 C CA . THR A 1 82 ? 21.281 -6.413 -10.615 1.00 95.69 82 THR A CA 1
ATOM 697 C C . THR A 1 82 ? 21.555 -7.657 -9.777 1.00 95.69 82 THR A C 1
ATOM 699 O O . THR A 1 82 ? 21.244 -8.781 -10.183 1.00 95.69 82 THR A O 1
ATOM 702 N N . GLN A 1 83 ? 22.139 -7.441 -8.601 1.00 92.31 83 GLN A N 1
ATOM 703 C CA . GLN A 1 83 ? 22.333 -8.455 -7.570 1.00 92.31 83 GLN A CA 1
ATOM 704 C C . GLN A 1 83 ? 21.573 -8.051 -6.305 1.00 92.31 83 GLN A C 1
ATOM 706 O O . GLN A 1 83 ? 21.372 -6.864 -6.034 1.00 92.31 83 GLN A O 1
ATOM 711 N N . ILE A 1 84 ? 21.123 -9.049 -5.554 1.00 92.62 84 ILE A N 1
ATOM 712 C CA . ILE A 1 84 ? 20.432 -8.892 -4.275 1.00 92.62 84 ILE A CA 1
ATOM 713 C C . ILE A 1 84 ? 21.106 -9.756 -3.221 1.00 92.62 84 ILE A C 1
ATOM 715 O O . ILE A 1 84 ? 21.690 -10.790 -3.535 1.00 92.62 84 ILE A O 1
ATOM 719 N N . GLU A 1 85 ? 21.001 -9.325 -1.976 1.00 89.06 85 GLU A N 1
ATOM 720 C CA . GLU A 1 85 ? 21.455 -10.089 -0.822 1.00 89.06 85 GLU A CA 1
ATOM 721 C C . GLU A 1 85 ? 20.371 -11.095 -0.430 1.00 89.06 85 GLU A C 1
ATOM 723 O O . GLU A 1 85 ? 19.208 -10.730 -0.240 1.00 89.06 85 GLU A O 1
ATOM 728 N N . MET A 1 86 ? 20.745 -12.368 -0.344 1.00 81.81 86 MET A N 1
ATOM 729 C CA . MET A 1 86 ? 19.886 -13.448 0.136 1.00 81.81 86 MET A CA 1
ATOM 730 C C . MET A 1 86 ? 20.666 -14.331 1.105 1.00 81.81 86 MET A C 1
ATOM 732 O O . MET A 1 86 ? 21.872 -14.509 0.951 1.00 81.81 86 MET A O 1
ATOM 736 N N . GLU A 1 87 ? 19.980 -14.882 2.102 1.00 75.19 87 GLU A N 1
ATOM 737 C CA . GLU A 1 87 ? 20.558 -15.909 2.969 1.00 75.19 87 GLU A CA 1
ATOM 738 C C . GLU A 1 87 ? 20.786 -17.191 2.158 1.00 75.19 87 GLU A C 1
ATOM 740 O O . GLU A 1 87 ? 19.937 -17.593 1.360 1.00 75.19 87 GLU A O 1
ATOM 745 N N . ASP A 1 88 ? 21.948 -17.820 2.334 1.00 71.12 88 ASP A N 1
ATOM 746 C CA . ASP A 1 88 ? 22.228 -19.117 1.724 1.00 71.12 88 ASP A CA 1
ATOM 747 C C . ASP A 1 88 ? 21.626 -20.225 2.595 1.00 71.12 88 ASP A C 1
ATOM 749 O O . ASP A 1 88 ? 22.203 -20.616 3.608 1.00 71.12 88 ASP A O 1
ATOM 753 N N . GLU A 1 89 ? 20.464 -20.739 2.185 1.00 64.12 89 GLU A N 1
ATOM 754 C CA . GLU A 1 89 ? 19.741 -21.810 2.887 1.00 64.12 89 GLU A CA 1
ATOM 755 C C . GLU A 1 89 ? 20.563 -23.109 3.034 1.00 64.12 89 GLU A C 1
ATOM 757 O O . GLU A 1 89 ? 20.246 -23.941 3.884 1.00 64.12 89 GLU A O 1
ATOM 762 N N . ASN A 1 90 ? 21.629 -23.289 2.240 1.00 65.31 90 ASN A N 1
ATOM 763 C CA . ASN A 1 90 ? 22.498 -24.469 2.281 1.00 65.31 90 ASN A CA 1
ATOM 764 C C . ASN A 1 90 ? 23.815 -24.238 3.039 1.00 65.31 90 ASN A C 1
ATOM 766 O O . ASN A 1 90 ? 24.596 -25.180 3.210 1.00 65.31 90 ASN A O 1
ATOM 770 N N . SER A 1 91 ? 24.083 -23.012 3.493 1.00 68.19 91 SER A N 1
ATOM 771 C CA . SER A 1 91 ? 25.295 -22.670 4.235 1.00 68.19 91 SER A CA 1
ATOM 772 C C . SER A 1 91 ? 25.038 -22.629 5.737 1.00 68.19 91 SER A C 1
ATOM 774 O O . SER A 1 91 ? 24.017 -22.148 6.217 1.00 68.19 91 SER A O 1
ATOM 776 N N . VAL A 1 92 ? 26.019 -23.094 6.514 1.00 62.50 92 VAL A N 1
ATOM 777 C CA . VAL A 1 92 ? 26.018 -22.952 7.982 1.00 62.50 92 VAL A CA 1
ATOM 778 C C . VAL A 1 92 ? 26.302 -21.498 8.395 1.00 62.50 92 VAL A C 1
ATOM 780 O O . VAL A 1 92 ? 26.021 -21.100 9.524 1.00 62.50 92 VAL A O 1
ATOM 783 N N . ALA A 1 93 ? 26.868 -20.688 7.493 1.00 65.69 93 ALA A N 1
ATOM 784 C CA . ALA A 1 93 ? 27.117 -19.274 7.730 1.00 65.69 93 ALA A CA 1
ATOM 785 C C . ALA A 1 93 ? 25.863 -18.448 7.408 1.00 65.69 93 ALA A C 1
ATOM 787 O O . ALA A 1 93 ? 25.410 -18.422 6.271 1.00 65.69 93 ALA A O 1
ATOM 788 N N . SER A 1 94 ? 25.362 -17.695 8.389 1.00 61.88 94 SER A N 1
ATOM 789 C CA . SER A 1 94 ? 24.201 -16.799 8.253 1.00 61.88 94 SER A CA 1
ATOM 790 C C . SER A 1 94 ? 24.497 -15.497 7.488 1.00 61.88 94 SER A C 1
ATOM 792 O O . SER A 1 94 ? 23.757 -14.525 7.617 1.00 61.88 94 SER A O 1
ATOM 794 N N . ALA A 1 95 ? 25.629 -15.415 6.783 1.00 71.88 95 ALA A N 1
ATOM 795 C CA . ALA A 1 95 ? 26.015 -14.213 6.055 1.00 71.88 95 ALA A CA 1
ATOM 796 C C . ALA A 1 95 ? 25.307 -14.192 4.690 1.00 71.88 95 ALA A C 1
ATOM 798 O O . ALA A 1 95 ? 25.353 -15.197 3.978 1.00 71.88 95 ALA A O 1
ATOM 799 N N . PRO A 1 96 ? 24.671 -13.074 4.304 1.00 77.00 96 PRO A N 1
ATOM 800 C CA . PRO A 1 96 ? 23.991 -12.985 3.023 1.00 77.00 96 PRO A CA 1
ATOM 801 C C . PRO A 1 96 ? 24.987 -13.072 1.860 1.00 77.00 96 PRO A C 1
ATOM 803 O O . PRO A 1 96 ? 26.074 -12.492 1.905 1.00 77.00 96 PRO A O 1
ATOM 806 N N . ILE A 1 97 ? 24.592 -13.771 0.799 1.00 85.94 97 ILE A N 1
ATOM 807 C CA . ILE A 1 97 ? 25.324 -13.859 -0.465 1.00 85.94 97 ILE A CA 1
ATOM 808 C C . ILE A 1 97 ? 24.668 -12.977 -1.527 1.00 85.94 97 ILE A C 1
ATOM 810 O O . ILE A 1 97 ? 23.448 -12.800 -1.554 1.00 85.94 97 ILE A O 1
ATOM 814 N N . LEU A 1 98 ? 25.483 -12.438 -2.436 1.00 88.69 98 LEU A N 1
ATOM 815 C CA . LEU A 1 98 ? 24.991 -11.710 -3.601 1.00 88.69 98 LEU A CA 1
ATOM 816 C C . LEU A 1 98 ? 24.538 -12.696 -4.677 1.00 88.69 98 LEU A C 1
ATOM 818 O O . LEU A 1 98 ? 25.341 -13.432 -5.246 1.00 88.69 98 LEU A O 1
ATOM 822 N N . THR A 1 99 ? 23.250 -12.669 -5.000 1.00 90.75 99 THR A N 1
ATOM 823 C CA . THR A 1 99 ? 22.643 -13.548 -6.000 1.00 90.75 99 THR A CA 1
ATOM 824 C C . THR A 1 99 ? 21.764 -12.778 -6.980 1.00 90.75 99 THR A C 1
ATOM 826 O O . THR A 1 99 ? 21.465 -11.594 -6.808 1.00 90.75 99 THR A O 1
ATOM 829 N N . ARG A 1 100 ? 21.367 -13.450 -8.060 1.00 91.19 100 ARG A N 1
ATOM 830 C CA . ARG A 1 100 ? 20.431 -12.918 -9.048 1.00 91.19 100 ARG A CA 1
ATOM 831 C C . ARG A 1 100 ? 19.010 -12.898 -8.466 1.00 91.19 100 ARG A C 1
ATOM 833 O O . ARG A 1 100 ? 18.582 -13.912 -7.915 1.00 91.19 100 ARG A O 1
ATOM 840 N N . PRO A 1 101 ? 18.226 -11.827 -8.674 1.00 93.31 101 PRO A N 1
ATOM 841 C CA . PRO A 1 101 ? 16.796 -11.862 -8.395 1.00 93.31 101 PRO A CA 1
ATOM 842 C C . PRO A 1 101 ? 16.071 -13.003 -9.109 1.00 93.31 101 PRO A C 1
ATOM 844 O O . PRO A 1 101 ? 16.315 -13.294 -10.281 1.00 93.31 101 PRO A O 1
ATOM 847 N N . THR A 1 102 ? 15.135 -13.645 -8.416 1.00 90.38 102 THR A N 1
ATOM 848 C CA . THR A 1 102 ? 14.285 -14.660 -9.042 1.00 90.38 102 THR A CA 1
ATOM 849 C C . THR A 1 102 ? 13.317 -13.993 -10.026 1.00 90.38 102 THR A C 1
ATOM 851 O O . THR A 1 102 ? 12.780 -12.929 -9.742 1.00 90.38 102 THR A O 1
ATOM 854 N N . LEU A 1 103 ? 13.100 -14.620 -11.186 1.00 94.94 103 LEU A N 1
ATOM 855 C CA . LEU A 1 103 ? 12.104 -14.198 -12.172 1.00 94.94 103 LEU A CA 1
ATOM 856 C C . LEU A 1 103 ? 10.864 -15.078 -12.009 1.00 94.94 103 LEU A C 1
ATOM 858 O O . LEU A 1 103 ? 10.888 -16.237 -12.422 1.00 94.94 103 LEU A O 1
ATOM 862 N N . ARG A 1 104 ? 9.820 -14.543 -11.377 1.00 95.44 104 ARG A N 1
ATOM 863 C CA . ARG A 1 104 ? 8.541 -15.225 -11.137 1.00 95.44 104 ARG A CA 1
ATOM 864 C C . ARG A 1 104 ? 7.400 -14.427 -11.754 1.00 95.44 104 ARG A C 1
ATOM 866 O O . ARG A 1 104 ? 7.567 -13.258 -12.107 1.00 95.44 104 ARG A O 1
ATOM 873 N N . ASP A 1 105 ? 6.234 -15.050 -11.845 1.00 95.69 105 ASP A N 1
ATOM 874 C CA . ASP A 1 105 ? 4.968 -14.400 -12.208 1.00 95.69 105 ASP A CA 1
ATOM 875 C C . ASP A 1 105 ? 4.730 -13.066 -11.456 1.00 95.69 105 ASP A C 1
ATOM 877 O O . ASP A 1 105 ? 4.324 -12.080 -12.065 1.00 95.69 105 ASP A O 1
ATOM 881 N N . THR A 1 106 ? 5.087 -12.979 -10.170 1.00 95.19 106 THR A N 1
ATOM 882 C CA . THR A 1 106 ? 4.964 -11.770 -9.338 1.00 95.19 106 THR A CA 1
ATOM 883 C C . THR A 1 106 ? 5.744 -10.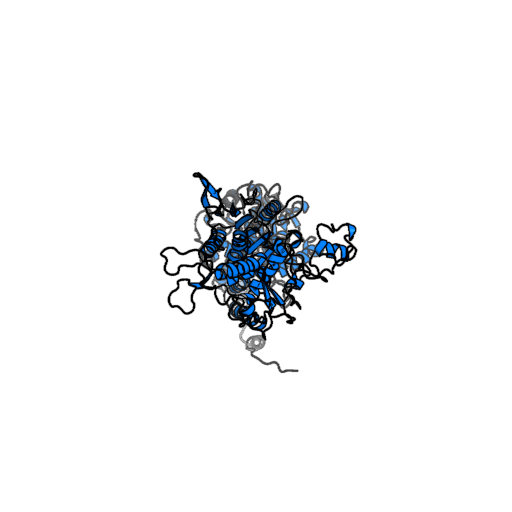583 -9.883 1.00 95.19 106 THR A C 1
ATOM 885 O O . THR A 1 106 ? 5.211 -9.474 -9.931 1.00 95.19 106 THR A O 1
ATOM 888 N N . GLU A 1 107 ? 6.993 -10.788 -10.307 1.00 96.31 107 GLU A N 1
ATOM 889 C CA . GLU A 1 107 ? 7.815 -9.700 -10.835 1.00 96.31 107 GLU A CA 1
ATOM 890 C C . GLU A 1 107 ? 7.231 -9.203 -12.160 1.00 96.31 107 GLU A C 1
ATOM 892 O O . GLU A 1 107 ? 7.094 -7.996 -12.354 1.00 96.31 107 GLU A O 1
ATOM 897 N N . TRP A 1 108 ? 6.804 -10.112 -13.043 1.00 97.25 108 TRP A N 1
ATOM 898 C CA . TRP A 1 108 ? 6.130 -9.734 -14.287 1.00 97.25 108 TRP A CA 1
ATOM 899 C C . TRP A 1 108 ? 4.906 -8.855 -14.038 1.00 97.25 108 TRP A C 1
ATOM 901 O O . TRP A 1 108 ? 4.783 -7.793 -14.648 1.00 97.25 108 TRP A O 1
ATOM 911 N N . GLU A 1 109 ? 4.036 -9.250 -13.111 1.00 96.06 109 GLU A N 1
ATOM 912 C CA . GLU A 1 109 ? 2.833 -8.490 -12.769 1.00 96.06 109 GLU A CA 1
ATOM 913 C C . GLU A 1 109 ? 3.167 -7.100 -12.208 1.00 96.06 109 GLU A C 1
ATOM 915 O O . GLU A 1 109 ? 2.592 -6.103 -12.651 1.00 96.06 109 GLU A O 1
ATOM 920 N N . ILE A 1 110 ? 4.147 -7.004 -11.299 1.00 97.06 110 ILE A N 1
ATOM 921 C CA . ILE A 1 110 ? 4.616 -5.723 -10.748 1.00 97.06 110 ILE A CA 1
ATOM 922 C C . ILE A 1 110 ? 5.079 -4.787 -11.868 1.00 97.06 110 ILE A C 1
ATOM 924 O O . ILE A 1 110 ? 4.641 -3.634 -11.929 1.00 97.06 110 ILE A O 1
ATOM 928 N N . PHE A 1 111 ? 5.943 -5.261 -12.770 1.00 98.25 111 PHE A N 1
ATOM 929 C CA . PHE A 1 111 ? 6.522 -4.394 -13.795 1.00 98.25 111 PHE A CA 1
ATOM 930 C C . PHE A 1 111 ? 5.569 -4.105 -14.958 1.00 98.25 111 PHE A C 1
ATOM 932 O O . PHE A 1 111 ? 5.631 -3.003 -15.501 1.00 98.25 111 PHE A O 1
ATOM 939 N N . TYR A 1 112 ? 4.649 -5.005 -15.317 1.00 98.06 112 TYR A N 1
ATOM 940 C CA . TYR A 1 112 ? 3.599 -4.679 -16.289 1.00 98.06 112 TYR A CA 1
ATOM 941 C C . TYR A 1 112 ? 2.651 -3.609 -15.762 1.00 98.06 112 TYR A C 1
ATOM 943 O O . TYR A 1 112 ? 2.388 -2.628 -16.459 1.00 98.06 112 TYR A O 1
ATOM 951 N N . ASN A 1 113 ? 2.199 -3.750 -14.515 1.00 97.81 113 ASN A N 1
ATOM 952 C CA . ASN A 1 113 ? 1.335 -2.759 -13.881 1.00 97.81 113 ASN A CA 1
ATOM 953 C C . ASN A 1 113 ? 2.057 -1.414 -13.735 1.00 97.81 113 ASN A C 1
ATOM 955 O O . ASN A 1 113 ? 1.460 -0.358 -13.955 1.00 97.81 113 ASN A O 1
ATOM 959 N N . TRP A 1 114 ? 3.361 -1.435 -13.442 1.00 98.12 114 TRP A N 1
ATOM 960 C CA . TRP A 1 114 ? 4.178 -0.226 -13.429 1.00 98.12 114 TRP A CA 1
ATOM 961 C C . TRP A 1 114 ? 4.279 0.422 -14.815 1.00 98.12 114 TRP A C 1
ATOM 963 O O . TRP A 1 114 ? 4.069 1.625 -14.943 1.00 98.12 114 TRP A O 1
ATOM 973 N N . ILE A 1 115 ? 4.538 -0.346 -15.876 1.00 97.81 115 ILE A N 1
ATOM 974 C CA . ILE A 1 115 ? 4.583 0.172 -17.251 1.00 97.81 115 ILE A CA 1
ATOM 975 C C . ILE A 1 115 ? 3.241 0.786 -17.674 1.00 97.81 115 ILE A C 1
ATOM 977 O O . ILE A 1 115 ? 3.222 1.870 -18.269 1.00 97.81 115 ILE A O 1
ATOM 981 N N . GLU A 1 116 ? 2.122 0.152 -17.324 1.00 97.69 116 GLU A N 1
ATOM 982 C CA . GLU A 1 116 ? 0.787 0.705 -17.555 1.00 97.69 116 GLU A CA 1
ATOM 983 C C . GLU A 1 116 ? 0.588 2.036 -16.814 1.00 97.69 116 GLU A C 1
ATOM 985 O O . GLU A 1 116 ? 0.167 3.029 -17.422 1.00 97.69 116 GLU A O 1
ATOM 990 N N . ALA A 1 117 ? 0.969 2.100 -15.534 1.00 97.56 117 ALA A N 1
ATOM 991 C CA . ALA A 1 117 ? 0.936 3.330 -14.744 1.00 97.56 117 ALA A CA 1
ATOM 992 C C . ALA A 1 117 ? 1.816 4.437 -15.361 1.00 97.56 117 ALA A C 1
ATOM 994 O O . ALA A 1 117 ? 1.433 5.606 -15.379 1.00 97.56 117 ALA A O 1
ATOM 995 N N . ARG A 1 118 ? 2.943 4.076 -15.988 1.00 96.38 118 ARG A N 1
ATOM 996 C CA . ARG A 1 118 ? 3.859 4.996 -16.693 1.00 96.38 118 ARG A CA 1
ATOM 997 C C . ARG A 1 118 ? 3.351 5.483 -18.055 1.00 96.38 118 ARG A C 1
ATOM 999 O O . ARG A 1 118 ? 4.088 6.170 -18.778 1.00 96.38 118 ARG A O 1
ATOM 1006 N N . GLY A 1 119 ? 2.103 5.165 -18.394 1.00 96.00 119 GLY A N 1
ATOM 1007 C CA . GLY A 1 119 ? 1.406 5.692 -19.560 1.00 96.00 119 GLY A CA 1
ATOM 1008 C C . GLY A 1 119 ? 1.610 4.872 -20.829 1.00 96.00 119 GLY A C 1
ATOM 1009 O O . GLY A 1 119 ? 1.526 5.441 -21.919 1.00 96.00 119 GLY A O 1
ATOM 1010 N N . PHE A 1 120 ? 1.885 3.570 -20.713 1.00 97.56 120 PHE A N 1
ATOM 1011 C CA . PHE A 1 120 ? 1.977 2.667 -21.863 1.00 97.56 120 PHE A CA 1
ATOM 1012 C C . PHE A 1 120 ? 0.747 2.773 -22.773 1.00 97.56 120 PHE A C 1
ATOM 1014 O O . PHE A 1 120 ? -0.383 2.795 -22.288 1.00 97.56 120 PHE A O 1
ATOM 1021 N N . SER A 1 121 ? 0.964 2.858 -24.086 1.00 97.00 121 SER A N 1
ATOM 1022 C CA . SER A 1 121 ? -0.086 3.095 -25.089 1.00 97.00 121 SER A CA 1
ATOM 1023 C C . SER A 1 121 ? -0.029 2.150 -26.298 1.00 97.00 121 SER A C 1
ATOM 1025 O O . SER A 1 121 ? -0.717 2.391 -27.289 1.00 97.00 121 SER A O 1
ATOM 1027 N N . GLY A 1 122 ? 0.752 1.069 -26.221 1.00 96.94 122 GLY A N 1
ATOM 1028 C CA . GLY A 1 122 ? 0.901 0.061 -27.277 1.00 96.94 122 GLY A CA 1
ATOM 1029 C C . GLY A 1 122 ? 2.329 -0.031 -27.818 1.00 96.94 122 GLY A C 1
ATOM 1030 O O . GLY A 1 122 ? 3.256 0.546 -27.246 1.00 96.94 122 GLY A O 1
ATOM 1031 N N . PHE A 1 123 ? 2.499 -0.740 -28.933 1.00 96.38 123 PHE A N 1
ATOM 1032 C CA . PHE A 1 123 ? 3.785 -0.902 -29.616 1.00 96.38 123 PHE A CA 1
ATOM 1033 C C . PHE A 1 123 ? 3.784 -0.236 -30.997 1.00 96.38 123 PHE A C 1
ATOM 1035 O O . PHE A 1 123 ? 2.758 -0.171 -31.671 1.00 96.38 123 PHE A O 1
ATOM 1042 N N . GLU A 1 124 ? 4.942 0.273 -31.421 1.00 93.25 124 GLU A N 1
ATOM 1043 C CA . GLU A 1 124 ? 5.110 1.017 -32.681 1.00 93.25 124 GLU A CA 1
ATOM 1044 C C . GLU A 1 124 ? 4.800 0.167 -33.927 1.00 93.25 124 GLU A C 1
ATOM 1046 O O . GLU A 1 124 ? 4.274 0.692 -34.904 1.00 93.25 124 GLU A O 1
ATOM 1051 N N . GLY A 1 125 ? 5.081 -1.138 -33.882 1.00 92.50 125 GLY A N 1
ATOM 1052 C CA . GLY A 1 125 ? 4.877 -2.077 -34.989 1.00 92.50 125 GLY A CA 1
ATOM 1053 C C . GLY A 1 125 ? 3.525 -2.798 -35.006 1.00 92.50 125 GLY A C 1
ATOM 1054 O O . GLY A 1 125 ? 3.321 -3.656 -35.868 1.00 92.50 125 GLY A O 1
ATOM 1055 N N . ASP A 1 126 ? 2.608 -2.496 -34.080 1.00 94.06 126 ASP A N 1
ATOM 1056 C CA . ASP A 1 126 ? 1.243 -3.035 -34.124 1.00 94.06 126 ASP A CA 1
ATOM 1057 C C . ASP A 1 126 ? 0.357 -2.134 -34.985 1.00 94.06 126 ASP A C 1
ATOM 1059 O O . ASP A 1 126 ? 0.146 -0.970 -34.655 1.00 94.06 126 ASP A O 1
ATOM 1063 N N . ASN A 1 127 ? -0.161 -2.656 -36.096 1.00 92.56 127 ASN A N 1
ATOM 1064 C CA . ASN A 1 127 ? -1.004 -1.899 -37.023 1.00 92.56 127 ASN A CA 1
ATOM 1065 C C . ASN A 1 127 ? -2.497 -1.990 -36.693 1.00 92.56 127 ASN A C 1
ATOM 1067 O O . ASN A 1 127 ? -3.293 -1.251 -37.272 1.00 92.56 127 ASN A O 1
ATOM 1071 N N . ASP A 1 128 ? -2.885 -2.876 -35.782 1.00 93.88 128 ASP A N 1
ATOM 1072 C CA . ASP A 1 128 ? -4.278 -3.216 -35.540 1.00 93.88 128 ASP A CA 1
ATOM 1073 C C . ASP A 1 128 ? -4.797 -2.683 -34.220 1.00 93.88 128 ASP A C 1
ATOM 1075 O O . ASP A 1 128 ? -5.918 -2.164 -34.189 1.00 93.88 128 ASP A O 1
ATOM 1079 N N . TYR A 1 129 ? -3.966 -2.746 -33.183 1.00 96.00 129 TYR A N 1
ATOM 1080 C CA . TYR A 1 129 ? -4.350 -2.423 -31.820 1.00 96.00 129 TYR A CA 1
ATOM 1081 C C . TYR A 1 129 ? -3.549 -1.261 -31.233 1.00 96.00 129 TYR A C 1
ATOM 1083 O O . TYR A 1 129 ? -2.389 -1.018 -31.566 1.00 96.00 129 TYR A O 1
ATOM 1091 N N . THR A 1 130 ? -4.180 -0.531 -30.318 1.00 96.94 130 THR A N 1
ATOM 1092 C CA . THR A 1 130 ? -3.538 0.495 -29.493 1.00 96.94 130 THR A CA 1
ATOM 1093 C C . THR A 1 130 ? -4.088 0.452 -28.074 1.00 96.94 130 THR A C 1
ATOM 1095 O O . THR A 1 130 ? -5.253 0.133 -27.862 1.00 96.94 130 THR A O 1
ATOM 1098 N N . CYS A 1 131 ? -3.263 0.817 -27.093 1.00 97.44 131 CYS A N 1
ATOM 1099 C CA . CYS A 1 131 ? -3.707 0.962 -25.705 1.00 97.44 131 CYS A CA 1
ATOM 1100 C C . CYS A 1 131 ? -3.942 2.429 -25.320 1.00 97.44 131 CYS A C 1
ATOM 1102 O O . CYS A 1 131 ? -4.069 2.754 -24.137 1.00 97.44 131 CYS A O 1
ATOM 1104 N N . LEU A 1 132 ? -3.953 3.346 -26.292 1.00 96.38 132 LEU A N 1
ATOM 1105 C CA . LEU A 1 132 ? -4.198 4.767 -26.068 1.00 96.38 132 LEU A CA 1
ATOM 1106 C C . LEU A 1 132 ? -5.651 4.993 -25.615 1.00 96.38 132 LEU A C 1
ATOM 1108 O O . LEU A 1 132 ? -6.583 4.788 -26.384 1.00 96.38 132 LEU A O 1
ATOM 1112 N N . ARG A 1 133 ? -5.853 5.464 -24.379 1.00 94.12 133 ARG A N 1
ATOM 1113 C CA . ARG A 1 133 ? -7.190 5.679 -23.789 1.00 94.12 133 ARG A CA 1
ATOM 1114 C C . ARG A 1 133 ? -8.007 6.738 -24.533 1.00 94.12 133 ARG A C 1
ATOM 1116 O O . ARG A 1 133 ? -9.221 6.653 -24.571 1.00 94.12 133 ARG A O 1
ATOM 1123 N N . GLU A 1 134 ? -7.346 7.687 -25.190 1.00 92.56 134 GLU A N 1
ATOM 1124 C CA . GLU A 1 134 ? -8.015 8.674 -26.050 1.00 92.56 134 GLU A CA 1
ATOM 1125 C C . GLU A 1 134 ? -8.753 8.014 -27.231 1.00 92.56 134 GLU A C 1
ATOM 1127 O O . GLU A 1 134 ? -9.724 8.573 -27.722 1.00 92.56 134 GLU A O 1
ATOM 1132 N N . VAL A 1 135 ? -8.322 6.827 -27.683 1.00 94.88 135 VAL A N 1
ATOM 1133 C CA . VAL A 1 135 ? -9.040 6.051 -28.711 1.00 94.88 135 VAL A CA 1
ATOM 1134 C C . VAL A 1 135 ? -10.271 5.372 -28.121 1.00 94.88 135 VAL A C 1
ATOM 1136 O O . VAL A 1 135 ? -11.316 5.386 -28.761 1.00 94.88 135 VAL A O 1
ATOM 1139 N N . LEU A 1 136 ? -10.189 4.864 -26.886 1.00 95.31 136 LEU A N 1
ATOM 1140 C CA . LEU A 1 136 ? -11.361 4.355 -26.167 1.00 95.31 136 LEU A CA 1
ATOM 1141 C C . LEU A 1 136 ? -12.429 5.446 -26.013 1.00 95.31 136 LEU A C 1
ATOM 1143 O O . LEU A 1 136 ? -13.601 5.183 -26.252 1.00 95.31 136 LEU A O 1
ATOM 1147 N N . ASP A 1 137 ? -12.032 6.677 -25.674 1.00 93.31 137 ASP A N 1
ATOM 1148 C CA . ASP A 1 137 ? -12.964 7.808 -25.586 1.00 93.31 137 ASP A CA 1
ATOM 1149 C C . ASP A 1 137 ? -13.701 8.046 -26.918 1.00 93.31 137 ASP A C 1
ATOM 1151 O O . ASP A 1 137 ? -14.873 8.418 -26.913 1.00 93.31 137 ASP A O 1
ATOM 1155 N N . VAL A 1 138 ? -13.042 7.818 -28.060 1.00 93.56 138 VAL A N 1
ATOM 1156 C CA . VAL A 1 138 ? -13.682 7.907 -29.382 1.00 93.56 138 VAL A CA 1
ATOM 1157 C C . VAL A 1 138 ? -14.612 6.727 -29.638 1.00 93.56 138 VAL A C 1
ATOM 1159 O O . VAL A 1 138 ? -15.735 6.934 -30.090 1.00 93.56 138 VAL A O 1
ATOM 1162 N N . GLU A 1 139 ? -14.186 5.501 -29.327 1.00 94.06 139 GLU A N 1
ATOM 1163 C CA . GLU A 1 139 ? -15.023 4.301 -29.474 1.00 94.06 139 GLU A CA 1
ATOM 1164 C C . GLU A 1 139 ? -16.293 4.365 -28.606 1.00 94.06 139 GLU A C 1
ATOM 1166 O O . GLU A 1 139 ? -17.347 3.890 -29.022 1.00 94.06 139 GLU A O 1
ATOM 1171 N N . LEU A 1 140 ? -16.218 5.008 -27.435 1.00 94.25 140 LEU A N 1
ATOM 1172 C CA . LEU A 1 140 ? -17.351 5.259 -26.537 1.00 94.25 140 LEU A CA 1
ATOM 1173 C C . LEU A 1 140 ? -18.184 6.499 -26.915 1.00 94.25 140 LEU A C 1
ATOM 1175 O O . LEU A 1 140 ? -19.183 6.784 -26.255 1.00 94.25 140 LEU A O 1
ATOM 1179 N N . GLY A 1 141 ? -17.783 7.258 -27.940 1.00 92.81 141 GLY A N 1
ATOM 1180 C CA . GLY A 1 141 ? -18.474 8.476 -28.378 1.00 92.81 141 GLY A CA 1
ATOM 1181 C C . GLY A 1 141 ? -18.312 9.686 -27.448 1.00 92.81 141 GLY A C 1
ATOM 1182 O O . GLY A 1 141 ? -19.043 10.664 -27.588 1.00 92.81 141 GLY A O 1
ATOM 1183 N N . ILE A 1 142 ? -17.365 9.643 -26.506 1.00 93.38 142 ILE A N 1
ATOM 1184 C CA . ILE A 1 142 ? -17.011 10.763 -25.616 1.00 93.38 142 ILE A CA 1
ATOM 1185 C C . ILE A 1 142 ? -16.225 11.832 -26.391 1.00 93.38 142 ILE A C 1
ATOM 1187 O O . ILE A 1 142 ? -16.366 13.026 -26.127 1.00 93.38 142 ILE A O 1
ATOM 1191 N N . LYS A 1 143 ? -15.394 11.402 -27.348 1.00 90.88 143 LYS A N 1
ATOM 1192 C CA . LYS A 1 143 ? -14.606 12.256 -28.248 1.00 90.88 143 LYS A CA 1
ATOM 1193 C C . LYS A 1 143 ? -14.857 11.896 -29.705 1.00 90.88 143 LYS A C 1
ATOM 1195 O O . LYS A 1 143 ? -15.327 10.812 -30.035 1.00 90.88 143 LYS A O 1
ATOM 1200 N N . THR A 1 144 ? -14.486 12.803 -30.593 1.00 89.12 144 THR A N 1
ATOM 1201 C CA . THR A 1 144 ? -14.445 12.590 -32.039 1.00 89.12 144 THR A CA 1
ATOM 1202 C C . THR A 1 144 ? -13.005 12.403 -32.511 1.00 89.12 144 THR A C 1
ATOM 1204 O O . THR A 1 144 ? -12.056 12.820 -31.848 1.00 89.12 144 THR A O 1
ATOM 1207 N N . ILE A 1 145 ? -12.812 11.816 -33.697 1.00 86.69 145 ILE A N 1
ATOM 1208 C CA . ILE A 1 145 ? -11.473 11.667 -34.297 1.00 86.69 145 ILE A CA 1
ATOM 1209 C C . ILE A 1 145 ? -10.781 13.032 -34.457 1.00 86.69 145 ILE A C 1
ATOM 1211 O O . ILE A 1 145 ? -9.576 13.133 -34.240 1.00 86.69 145 ILE A O 1
ATOM 1215 N N . SER A 1 146 ? -11.538 14.093 -34.765 1.00 85.88 146 SER A N 1
ATOM 1216 C CA . SER A 1 146 ? -11.023 15.465 -34.878 1.00 85.88 146 SER A CA 1
ATOM 1217 C C . SER A 1 146 ? -10.460 16.034 -33.575 1.00 85.88 146 SER A C 1
ATOM 1219 O O . SER A 1 146 ? -9.626 16.937 -33.628 1.00 85.88 146 SER A O 1
ATOM 1221 N N . ASP A 1 147 ? -10.865 15.501 -32.418 1.00 84.00 147 ASP A N 1
ATOM 1222 C CA . ASP A 1 147 ? -10.320 15.913 -31.121 1.00 84.00 147 ASP A CA 1
ATOM 1223 C C . ASP A 1 147 ? -8.913 15.337 -30.883 1.00 84.00 147 ASP A C 1
ATOM 1225 O O . ASP A 1 147 ? -8.143 15.861 -30.069 1.00 84.00 147 ASP A O 1
ATOM 1229 N N . LEU A 1 148 ? -8.530 14.277 -31.609 1.00 84.69 148 LEU A N 1
ATOM 1230 C CA . LEU A 1 148 ? -7.189 13.713 -31.538 1.00 84.69 148 LEU A CA 1
ATOM 1231 C C . LEU A 1 148 ? -6.239 14.478 -32.456 1.00 84.69 148 LEU A C 1
ATOM 1233 O O . LEU A 1 148 ? -6.382 14.532 -33.675 1.00 84.69 148 LEU A O 1
ATOM 1237 N N . SER A 1 149 ? -5.159 14.995 -31.872 1.00 78.88 149 SER A N 1
ATOM 1238 C CA . SER A 1 149 ? -4.054 15.530 -32.660 1.00 78.88 149 SER A CA 1
ATOM 1239 C C . SER A 1 149 ? -3.332 14.390 -33.384 1.00 78.88 149 SER A C 1
ATOM 1241 O O . SER A 1 149 ? -2.511 13.695 -32.781 1.00 78.88 149 SER A O 1
ATOM 1243 N N . ALA A 1 150 ? -3.577 14.247 -34.690 1.00 73.12 150 ALA A N 1
ATOM 1244 C CA . ALA A 1 150 ? -2.876 13.286 -35.549 1.00 73.12 150 ALA A CA 1
ATOM 1245 C C . ALA A 1 150 ? -1.344 13.434 -35.462 1.00 73.12 150 ALA A C 1
ATOM 1247 O O . ALA A 1 150 ? -0.616 12.450 -35.474 1.00 73.12 150 ALA A O 1
ATOM 1248 N N . LYS A 1 151 ? -0.844 14.660 -35.248 1.00 73.69 151 LYS A N 1
ATOM 1249 C CA . LYS A 1 151 ? 0.587 14.933 -35.033 1.00 73.69 151 LYS A CA 1
ATOM 1250 C C . LYS A 1 151 ? 1.125 14.380 -33.706 1.00 73.69 151 LYS A C 1
ATOM 1252 O O . LYS A 1 151 ? 2.307 14.069 -33.604 1.00 73.69 151 LYS A O 1
ATOM 1257 N N . LYS A 1 152 ? 0.294 14.307 -32.663 1.00 81.62 152 LYS A N 1
ATOM 1258 C CA . LYS A 1 152 ? 0.684 13.806 -31.333 1.00 81.62 152 LYS A CA 1
ATOM 1259 C C . LYS A 1 152 ? 0.518 12.287 -31.220 1.00 81.62 152 LYS A C 1
ATOM 1261 O O . LYS A 1 152 ? 1.312 11.635 -30.539 1.00 81.62 152 LYS A O 1
ATOM 1266 N N . TYR A 1 153 ? -0.514 11.745 -31.863 1.00 87.56 153 TYR A N 1
ATOM 1267 C CA . TYR A 1 153 ? -0.948 10.354 -31.734 1.00 87.56 153 TYR A CA 1
ATOM 1268 C C . TYR A 1 153 ? -0.919 9.599 -33.067 1.00 87.56 153 TYR A C 1
ATOM 1270 O O . TYR A 1 153 ? -1.759 8.741 -33.293 1.00 87.56 153 TYR A O 1
ATOM 1278 N N . GLU A 1 154 ? 0.047 9.891 -33.939 1.00 87.38 154 GLU A N 1
ATOM 1279 C CA . GLU A 1 154 ? 0.190 9.265 -35.266 1.00 87.38 154 GLU A CA 1
ATOM 1280 C C . GLU A 1 154 ? 0.123 7.730 -35.205 1.00 87.38 154 GLU A C 1
ATOM 1282 O O . GLU A 1 154 ? -0.608 7.093 -35.956 1.00 87.38 154 GLU A O 1
ATOM 1287 N N . SER A 1 155 ? 0.790 7.139 -34.213 1.00 89.00 155 SER A N 1
ATOM 1288 C CA . SER A 1 155 ? 0.808 5.696 -33.955 1.00 89.00 155 SER A CA 1
ATOM 1289 C C . SER A 1 155 ? -0.549 5.081 -33.592 1.00 89.00 155 SER A C 1
ATOM 1291 O O . SER A 1 155 ? -0.637 3.859 -33.521 1.00 89.00 155 SER A O 1
ATOM 1293 N N . ALA A 1 156 ? -1.593 5.873 -33.337 1.00 91.19 156 ALA A N 1
ATOM 1294 C CA . ALA A 1 156 ? -2.946 5.388 -33.062 1.00 91.19 156 ALA A CA 1
ATOM 1295 C C . ALA A 1 156 ? -3.806 5.240 -34.331 1.00 91.19 156 ALA A C 1
ATOM 1297 O O . ALA A 1 156 ? -4.897 4.677 -34.262 1.00 91.19 156 ALA A O 1
ATOM 1298 N N . PHE A 1 157 ? -3.331 5.714 -35.486 1.00 90.31 157 PHE A N 1
ATOM 1299 C CA . PHE A 1 157 ? -4.065 5.692 -36.751 1.00 90.31 157 PHE A CA 1
ATOM 1300 C C . PHE A 1 157 ? -3.599 4.533 -37.648 1.00 90.31 157 PHE A C 1
ATOM 1302 O O . PHE A 1 157 ? -2.408 4.238 -37.728 1.00 90.31 157 PHE A O 1
ATOM 1309 N N . LYS A 1 158 ? -4.543 3.870 -38.330 1.00 89.50 158 LYS A N 1
ATOM 1310 C CA . LYS A 1 158 ? -4.268 2.949 -39.453 1.00 89.50 158 LYS A CA 1
ATOM 1311 C C . LYS A 1 158 ? -4.104 3.725 -40.758 1.00 89.50 158 LYS A C 1
ATOM 1313 O O . LYS A 1 158 ? -3.213 3.451 -41.552 1.00 89.50 158 LYS A O 1
ATOM 1318 N N . THR A 1 159 ? -4.986 4.698 -40.960 1.00 84.25 159 THR A N 1
ATOM 1319 C CA . THR A 1 159 ? -4.963 5.707 -42.028 1.00 84.25 159 THR A CA 1
ATOM 1320 C C . THR A 1 159 ? -5.372 7.047 -41.409 1.00 84.25 159 THR A C 1
ATOM 1322 O O . THR A 1 159 ? -5.952 7.027 -40.322 1.00 84.25 159 THR A O 1
ATOM 1325 N N . PRO A 1 160 ? -5.132 8.205 -42.055 1.00 80.19 160 PRO A N 1
ATOM 1326 C CA . PRO A 1 160 ? -5.470 9.514 -41.481 1.00 80.19 160 PRO A CA 1
ATOM 1327 C C . PRO A 1 160 ? -6.903 9.624 -40.931 1.00 80.19 160 PRO A C 1
ATOM 1329 O O . PRO A 1 160 ? -7.109 10.243 -39.894 1.00 80.19 160 PRO A O 1
ATOM 1332 N N . ASP A 1 161 ? -7.861 8.940 -41.564 1.00 83.62 161 ASP A N 1
ATOM 1333 C CA . ASP A 1 161 ? -9.278 8.961 -41.177 1.00 83.62 161 ASP A CA 1
ATOM 1334 C C . ASP A 1 161 ? -9.747 7.720 -40.387 1.00 83.62 161 ASP A C 1
ATOM 1336 O O . ASP A 1 161 ? -10.938 7.577 -40.111 1.00 83.62 161 ASP A O 1
ATOM 1340 N N . LYS A 1 162 ? -8.851 6.783 -40.039 1.00 89.75 162 LYS A N 1
ATOM 1341 C CA . LYS A 1 162 ? -9.220 5.515 -39.380 1.00 89.75 162 LYS A CA 1
ATOM 1342 C C . LYS A 1 162 ? -8.289 5.173 -38.223 1.00 89.75 162 LYS A C 1
ATOM 1344 O O . LYS A 1 162 ? -7.099 4.938 -38.427 1.00 89.75 162 LYS A O 1
ATOM 1349 N N . LEU A 1 163 ? -8.850 5.061 -37.021 1.00 93.50 163 LEU A N 1
ATOM 1350 C CA . LEU A 1 163 ? -8.132 4.655 -35.811 1.00 93.50 163 LEU A CA 1
ATOM 1351 C C . LEU A 1 163 ? -7.893 3.136 -35.747 1.00 93.50 163 LEU A C 1
ATOM 1353 O O . LEU A 1 163 ? -8.616 2.337 -36.353 1.00 93.50 163 LEU A O 1
ATOM 1357 N N . LYS A 1 164 ? -6.849 2.747 -35.011 1.00 95.25 164 LYS A N 1
ATOM 1358 C CA . LYS A 1 164 ? -6.635 1.377 -34.521 1.00 95.25 164 LYS A CA 1
ATOM 1359 C C . LYS A 1 164 ? -7.704 1.026 -33.489 1.00 95.25 164 LYS A C 1
ATOM 1361 O O . LYS A 1 164 ? -8.273 1.922 -32.876 1.00 95.25 164 LYS A O 1
ATOM 1366 N N . SER A 1 165 ? -7.954 -0.263 -33.288 1.00 96.12 165 SER A N 1
ATOM 1367 C CA . SER A 1 165 ? -8.896 -0.713 -32.262 1.00 96.12 165 SER A CA 1
ATOM 1368 C C . SER A 1 165 ? -8.266 -0.594 -30.881 1.00 96.12 165 SER A C 1
ATOM 1370 O O . SER A 1 165 ? -7.102 -0.962 -30.686 1.00 96.12 165 SER A O 1
ATOM 1372 N N . TYR A 1 166 ? -9.026 -0.092 -29.916 1.00 97.31 166 TYR A N 1
ATOM 1373 C CA . TYR A 1 166 ? -8.564 -0.040 -28.542 1.00 97.31 166 TYR A CA 1
ATOM 1374 C C . TYR A 1 166 ? -8.476 -1.447 -27.934 1.00 97.31 166 TYR A C 1
ATOM 1376 O O . TYR A 1 166 ? -9.350 -2.295 -28.112 1.00 97.31 166 TYR A O 1
ATOM 1384 N N . ILE A 1 167 ? -7.411 -1.687 -27.174 1.00 97.19 167 ILE A N 1
ATOM 1385 C CA . ILE A 1 167 ? -7.288 -2.825 -26.265 1.00 97.19 167 ILE A CA 1
ATOM 1386 C C . ILE A 1 167 ? -6.724 -2.344 -24.931 1.00 97.19 167 ILE A C 1
ATOM 1388 O O . ILE A 1 167 ? -5.811 -1.513 -24.878 1.00 97.19 167 ILE A O 1
ATOM 1392 N N . LYS A 1 168 ? -7.258 -2.875 -23.831 1.00 95.44 168 LYS A N 1
ATOM 1393 C CA . LYS A 1 168 ? -6.800 -2.522 -22.490 1.00 95.44 168 LYS A CA 1
ATOM 1394 C C . LYS A 1 168 ? -5.325 -2.899 -22.322 1.00 95.44 168 LYS A C 1
ATOM 1396 O O . LYS A 1 168 ? -4.918 -4.012 -22.652 1.00 95.44 168 LYS A O 1
ATOM 1401 N N . ALA A 1 169 ? -4.527 -1.972 -21.790 1.00 96.44 169 ALA A N 1
ATOM 1402 C CA . ALA A 1 169 ? -3.089 -2.171 -21.600 1.00 96.44 169 ALA A CA 1
ATOM 1403 C C . ALA A 1 169 ? -2.782 -3.403 -20.731 1.00 96.44 169 ALA A C 1
ATOM 1405 O O . ALA A 1 169 ? -1.884 -4.167 -21.080 1.00 96.44 169 ALA A O 1
ATOM 1406 N N . SER A 1 170 ? -3.563 -3.633 -19.667 1.00 92.31 170 SER A N 1
ATOM 1407 C CA . SER A 1 170 ? -3.416 -4.806 -18.797 1.00 92.31 170 SER A CA 1
ATOM 1408 C C . SER A 1 170 ? -3.486 -6.123 -19.568 1.00 92.31 170 SER A C 1
ATOM 1410 O O . SER A 1 170 ? -2.679 -7.025 -19.343 1.00 92.31 170 SER A O 1
ATOM 1412 N N . ASP A 1 171 ? -4.423 -6.222 -20.503 1.00 93.62 171 ASP A N 1
ATOM 1413 C CA . ASP A 1 171 ? -4.690 -7.462 -21.227 1.00 93.62 171 ASP A CA 1
ATOM 1414 C C . ASP A 1 171 ? -3.663 -7.628 -22.349 1.00 93.62 171 ASP A C 1
ATOM 1416 O O . ASP A 1 171 ? -3.138 -8.716 -22.582 1.00 93.62 171 ASP A O 1
ATOM 1420 N N . TYR A 1 172 ? -3.314 -6.518 -22.999 1.00 96.06 172 TYR A N 1
ATOM 1421 C CA . TYR A 1 172 ? -2.359 -6.494 -24.096 1.00 96.06 172 TYR A CA 1
ATOM 1422 C C . TYR A 1 172 ? -0.932 -6.829 -23.654 1.00 96.06 172 TYR A C 1
ATOM 1424 O O . TYR A 1 172 ? -0.286 -7.646 -24.298 1.00 96.06 172 TYR A O 1
ATOM 1432 N N . LEU A 1 173 ? -0.459 -6.275 -22.531 1.00 96.00 173 LEU A N 1
ATOM 1433 C CA . LEU A 1 173 ? 0.879 -6.561 -21.994 1.00 96.00 173 LEU A CA 1
ATOM 1434 C C . LEU A 1 173 ? 1.059 -8.033 -21.584 1.00 96.00 173 LEU A C 1
ATOM 1436 O O . LEU A 1 173 ? 2.171 -8.554 -21.630 1.00 96.00 173 LEU A O 1
ATOM 1440 N N . ARG A 1 174 ? -0.023 -8.718 -21.192 1.00 94.25 174 ARG A N 1
ATOM 1441 C CA . ARG A 1 174 ? 0.010 -10.131 -20.774 1.00 94.25 174 ARG A CA 1
ATOM 1442 C C . ARG A 1 174 ? -0.113 -11.107 -21.947 1.00 94.25 174 ARG A C 1
ATOM 1444 O O . ARG A 1 174 ? 0.159 -12.302 -21.785 1.00 94.25 174 ARG A O 1
ATOM 1451 N N . LYS A 1 175 ? -0.495 -10.611 -23.126 1.00 92.19 175 LYS A N 1
ATOM 1452 C CA . LYS A 1 175 ? -0.743 -11.416 -24.322 1.00 92.19 175 LYS A CA 1
ATOM 1453 C C . LYS A 1 175 ? 0.559 -11.988 -24.897 1.00 92.19 175 LYS A C 1
ATOM 1455 O O . LYS A 1 175 ? 1.627 -11.389 -24.797 1.00 92.19 175 LYS A O 1
ATOM 1460 N N . LEU A 1 176 ? 0.451 -13.159 -25.522 1.00 93.50 176 LEU A N 1
ATOM 1461 C CA . LEU A 1 176 ? 1.454 -13.636 -26.473 1.00 93.50 176 LEU A CA 1
ATOM 1462 C C . LEU A 1 176 ? 1.162 -13.051 -27.854 1.00 93.50 176 LEU A C 1
ATOM 1464 O O . LEU A 1 176 ? 0.010 -12.990 -28.290 1.00 93.50 176 LEU A O 1
ATOM 1468 N N . HIS A 1 177 ? 2.212 -12.622 -28.536 1.00 92.94 177 HIS A N 1
ATOM 1469 C CA . HIS A 1 177 ? 2.132 -11.993 -29.843 1.00 92.94 177 HIS A CA 1
ATOM 1470 C C . HIS A 1 177 ? 2.705 -12.909 -30.921 1.00 92.94 177 HIS A C 1
ATOM 1472 O O . HIS A 1 177 ? 3.652 -13.655 -30.684 1.00 92.94 177 HIS A O 1
ATOM 1478 N N . ASP A 1 178 ? 2.179 -12.801 -32.136 1.00 90.12 178 ASP A N 1
ATOM 1479 C CA . ASP A 1 178 ? 2.650 -13.618 -33.260 1.00 90.12 178 ASP A CA 1
ATOM 1480 C C . ASP A 1 178 ? 4.018 -13.163 -33.790 1.00 90.12 178 ASP A C 1
ATOM 1482 O O . ASP A 1 178 ? 4.658 -13.857 -34.567 1.00 90.12 178 ASP A O 1
ATOM 1486 N N . LYS A 1 179 ? 4.475 -11.976 -33.381 1.00 88.88 179 LYS A N 1
ATOM 1487 C CA . LYS A 1 179 ? 5.758 -11.396 -33.778 1.00 88.88 179 LYS A CA 1
ATOM 1488 C C . LYS A 1 179 ? 6.242 -10.375 -32.756 1.00 88.88 179 LYS A C 1
ATOM 1490 O O . LYS A 1 179 ? 5.470 -9.884 -31.931 1.00 88.88 179 LYS A O 1
ATOM 1495 N N . ASN A 1 180 ? 7.504 -9.987 -32.883 1.00 90.50 180 ASN A N 1
ATOM 1496 C CA . ASN A 1 180 ? 8.044 -8.802 -32.230 1.00 90.50 180 ASN A CA 1
ATOM 1497 C C . ASN A 1 180 ? 7.354 -7.537 -32.783 1.00 90.50 180 ASN A C 1
ATOM 1499 O O . ASN A 1 180 ? 7.456 -7.232 -33.972 1.00 90.50 180 ASN A O 1
ATOM 1503 N N . LEU A 1 181 ? 6.642 -6.802 -31.923 1.00 93.00 181 LEU A N 1
ATOM 1504 C CA . LEU A 1 181 ? 5.906 -5.585 -32.302 1.00 93.00 181 LEU A CA 1
ATOM 1505 C C . LEU A 1 181 ? 6.737 -4.301 -32.160 1.00 93.00 181 LEU A C 1
ATOM 1507 O O . LEU A 1 181 ? 6.226 -3.196 -32.336 1.00 93.00 181 LEU A O 1
ATOM 1511 N N . GLY A 1 182 ? 8.028 -4.422 -31.868 1.00 91.50 182 GLY A N 1
ATOM 1512 C CA . GLY A 1 182 ? 8.950 -3.300 -31.799 1.00 91.50 182 GLY A CA 1
ATOM 1513 C C . GLY A 1 182 ? 8.832 -2.505 -30.500 1.00 91.50 182 GLY A C 1
ATOM 1514 O O . GLY A 1 182 ? 8.658 -3.057 -29.414 1.00 91.50 182 GLY A O 1
ATOM 1515 N N . LYS A 1 183 ? 9.019 -1.187 -30.593 1.00 92.75 183 LYS A N 1
ATOM 1516 C CA . LYS A 1 183 ? 9.251 -0.329 -29.425 1.00 92.75 183 LYS A CA 1
ATOM 1517 C C . LYS A 1 183 ? 7.960 -0.013 -28.664 1.00 92.75 183 LYS A C 1
ATOM 1519 O O . LYS A 1 183 ? 6.939 0.254 -29.304 1.00 92.75 183 LYS A O 1
ATOM 1524 N N . PRO A 1 184 ? 8.000 0.050 -27.321 1.00 95.88 184 PRO A N 1
ATOM 1525 C CA . PRO A 1 184 ? 6.865 0.497 -26.522 1.00 95.88 184 PRO A CA 1
ATOM 1526 C C . PRO A 1 184 ? 6.600 1.998 -26.710 1.00 95.88 184 PRO A C 1
ATOM 1528 O O . PRO A 1 184 ? 7.516 2.818 -26.840 1.00 95.88 184 PRO A O 1
ATOM 1531 N N . LEU A 1 185 ? 5.324 2.368 -26.673 1.00 95.56 185 LEU A N 1
ATOM 1532 C CA . LEU A 1 185 ? 4.838 3.742 -26.730 1.00 95.56 185 LEU A CA 1
ATOM 1533 C C . LEU A 1 185 ? 4.290 4.159 -25.363 1.00 95.56 185 LEU A C 1
ATOM 1535 O O . LEU A 1 185 ? 3.717 3.347 -24.642 1.00 95.56 185 LEU A O 1
ATOM 1539 N N . TYR A 1 186 ? 4.455 5.438 -25.012 1.00 94.56 186 TYR A N 1
ATOM 1540 C CA . TYR A 1 186 ? 4.045 5.981 -23.712 1.00 94.56 186 TYR A CA 1
ATOM 1541 C C . TYR A 1 186 ? 3.276 7.300 -23.856 1.00 94.56 186 TYR A C 1
ATOM 1543 O O . TYR A 1 186 ? 3.738 8.352 -23.407 1.00 94.56 186 TYR A O 1
ATOM 1551 N N . GLN A 1 187 ? 2.155 7.265 -24.576 1.00 93.81 187 GLN A N 1
ATOM 1552 C CA . GLN A 1 187 ? 1.359 8.453 -24.909 1.00 93.81 187 GLN A CA 1
ATOM 1553 C C . GLN A 1 187 ? 0.179 8.688 -23.957 1.00 93.81 187 GLN A C 1
ATOM 1555 O O . GLN A 1 187 ? -0.405 9.773 -23.991 1.00 93.81 187 GLN A O 1
ATOM 1560 N N . ASN A 1 188 ? -0.170 7.713 -23.109 1.00 93.88 188 ASN A N 1
ATOM 1561 C CA . ASN A 1 188 ? -1.210 7.897 -22.100 1.00 93.88 188 ASN A CA 1
ATOM 1562 C C . ASN A 1 188 ? -0.721 8.821 -20.977 1.00 93.88 188 ASN A C 1
ATOM 1564 O O . ASN A 1 188 ? 0.468 8.864 -20.652 1.00 93.88 188 ASN A O 1
ATOM 1568 N N . LYS A 1 189 ? -1.661 9.528 -20.339 1.00 92.88 189 LYS A N 1
ATOM 1569 C CA . LYS A 1 189 ? -1.381 10.215 -19.072 1.00 92.88 189 LYS A CA 1
ATOM 1570 C C . LYS A 1 189 ? -0.924 9.191 -18.031 1.00 92.88 189 LYS A C 1
ATOM 1572 O O . LYS A 1 189 ? -1.522 8.115 -17.920 1.00 92.88 189 LYS A O 1
ATOM 1577 N N . ALA A 1 190 ? 0.115 9.551 -17.283 1.00 95.19 190 ALA A N 1
ATOM 1578 C CA . ALA A 1 190 ? 0.598 8.742 -16.176 1.00 95.19 190 ALA A CA 1
ATOM 1579 C C . ALA A 1 190 ? -0.494 8.586 -15.104 1.00 95.19 190 ALA A C 1
ATOM 1581 O O . ALA A 1 190 ? -1.286 9.500 -14.873 1.00 95.19 190 ALA A O 1
ATOM 1582 N N . LYS A 1 191 ? -0.516 7.416 -14.472 1.00 96.81 191 LYS A N 1
ATOM 1583 C CA . LYS A 1 191 ? -1.257 7.092 -13.252 1.00 96.81 191 LYS A CA 1
ATOM 1584 C C . LYS A 1 191 ? -0.258 6.676 -12.169 1.00 96.81 191 LYS A C 1
ATOM 1586 O O . LYS A 1 191 ? 0.917 6.435 -12.468 1.00 96.81 191 LYS A O 1
ATOM 1591 N N . ASP A 1 192 ? -0.740 6.583 -10.939 1.00 98.12 192 ASP A N 1
ATOM 1592 C CA . ASP A 1 192 ? 0.019 6.003 -9.830 1.00 98.12 192 ASP A CA 1
ATOM 1593 C C . ASP A 1 192 ? -0.314 4.523 -9.642 1.00 98.12 192 ASP A C 1
ATOM 1595 O O . ASP A 1 192 ? -1.303 4.017 -10.176 1.00 98.12 192 ASP A O 1
ATOM 1599 N N . LEU A 1 193 ? 0.524 3.817 -8.890 1.00 98.19 193 LEU A N 1
ATOM 1600 C CA . LEU A 1 193 ? 0.339 2.409 -8.566 1.00 98.19 193 LEU A CA 1
ATOM 1601 C C . LEU A 1 193 ? 0.411 2.220 -7.053 1.00 98.19 193 LEU A C 1
ATOM 1603 O O . LEU A 1 193 ? 1.360 2.671 -6.419 1.00 98.19 193 LEU A O 1
ATOM 1607 N N . MET A 1 194 ? -0.583 1.547 -6.479 1.00 97.12 194 MET A N 1
ATOM 1608 C CA . MET A 1 194 ? -0.603 1.191 -5.064 1.00 97.12 194 MET A CA 1
ATOM 1609 C C . MET A 1 194 ? -0.588 -0.327 -4.941 1.00 97.12 194 MET A C 1
ATOM 1611 O O . MET A 1 194 ? -1.543 -0.974 -5.358 1.00 97.12 194 MET A O 1
ATOM 1615 N N . LEU A 1 195 ? 0.498 -0.878 -4.399 1.00 95.88 195 LEU A N 1
ATOM 1616 C CA . LEU A 1 195 ? 0.684 -2.305 -4.158 1.00 95.88 195 LEU A CA 1
ATOM 1617 C C . LEU A 1 195 ? 0.626 -2.602 -2.660 1.00 95.88 195 LEU A C 1
ATOM 1619 O O . LEU A 1 195 ? 1.565 -2.304 -1.916 1.00 95.88 195 LEU A O 1
ATOM 1623 N N . LEU A 1 196 ? -0.451 -3.262 -2.245 1.00 93.12 196 LEU A N 1
ATOM 1624 C CA . LEU A 1 196 ? -0.577 -3.852 -0.918 1.00 93.12 196 LEU A CA 1
ATOM 1625 C C . LEU A 1 196 ? -0.605 -5.376 -1.040 1.00 93.12 196 LEU A C 1
ATOM 1627 O O . LEU A 1 196 ? -1.157 -5.944 -1.978 1.00 93.12 196 LEU A O 1
ATOM 1631 N N . GLY A 1 197 ? 0.028 -6.062 -0.101 1.00 89.31 197 GLY A N 1
ATOM 1632 C CA . GLY A 1 197 ? 0.070 -7.518 -0.115 1.00 89.31 197 GLY A CA 1
ATOM 1633 C C . GLY A 1 197 ? 0.948 -8.072 0.989 1.00 89.31 197 GLY A C 1
ATOM 1634 O O . GLY A 1 197 ? 1.511 -7.316 1.789 1.00 89.31 197 GLY A O 1
ATOM 1635 N N . SER A 1 198 ? 1.102 -9.393 1.003 1.00 85.12 198 SER A N 1
ATOM 1636 C CA . SER A 1 198 ? 1.839 -10.085 2.065 1.00 85.12 198 SER A CA 1
ATOM 1637 C C . SER A 1 198 ? 3.321 -9.682 2.158 1.00 85.12 198 SER A C 1
ATOM 1639 O O . SER A 1 198 ? 3.918 -9.065 1.260 1.00 85.12 198 SER A O 1
ATOM 1641 N N . ARG A 1 199 ? 3.940 -10.019 3.289 1.00 82.31 199 ARG A N 1
ATOM 1642 C CA . ARG A 1 199 ? 5.397 -9.936 3.459 1.00 82.31 199 ARG A CA 1
ATOM 1643 C C . ARG A 1 199 ? 6.093 -11.006 2.607 1.00 82.31 199 ARG A C 1
ATOM 1645 O O . ARG A 1 199 ? 5.487 -11.997 2.231 1.00 82.31 199 ARG A O 1
ATOM 1652 N N . GLY A 1 200 ? 7.370 -10.802 2.286 1.00 81.69 200 GLY A N 1
ATOM 1653 C CA . GLY A 1 200 ? 8.167 -11.811 1.568 1.00 81.69 200 GLY A CA 1
ATOM 1654 C C . GLY A 1 200 ? 7.974 -11.864 0.046 1.00 81.69 200 GLY A C 1
ATOM 1655 O O . GLY A 1 200 ? 8.656 -12.627 -0.622 1.00 81.69 200 GLY A O 1
ATOM 1656 N N . ILE A 1 201 ? 7.131 -11.006 -0.541 1.00 85.19 201 ILE A N 1
ATOM 1657 C CA . ILE A 1 201 ? 6.971 -10.925 -2.008 1.00 85.19 201 ILE A CA 1
ATOM 1658 C C . ILE A 1 201 ? 8.250 -10.420 -2.707 1.00 85.19 201 ILE A C 1
ATOM 1660 O O . ILE A 1 201 ? 8.461 -10.705 -3.877 1.00 85.19 201 ILE A O 1
ATOM 1664 N N . GLY A 1 202 ? 9.123 -9.680 -2.011 1.00 87.00 202 GLY A N 1
ATOM 1665 C CA . GLY A 1 202 ? 10.286 -9.020 -2.628 1.00 87.00 202 GLY A CA 1
ATOM 1666 C C . GLY A 1 202 ? 9.985 -7.618 -3.179 1.00 87.00 202 GLY A C 1
ATOM 1667 O O . GLY A 1 202 ? 10.707 -7.126 -4.048 1.00 87.00 202 GLY A O 1
ATOM 1668 N N . LYS A 1 203 ? 8.935 -6.956 -2.658 1.00 91.81 203 LYS A N 1
ATOM 1669 C CA . LYS A 1 203 ? 8.495 -5.606 -3.068 1.00 91.81 203 LYS A CA 1
ATOM 1670 C C . LYS A 1 203 ? 9.640 -4.590 -3.048 1.00 91.81 203 LYS A C 1
ATOM 1672 O O . LYS A 1 203 ? 9.902 -3.960 -4.067 1.00 91.81 203 LYS A O 1
ATOM 1677 N N . SER A 1 204 ? 10.356 -4.482 -1.927 1.00 92.75 204 SER A N 1
ATOM 1678 C CA . SER A 1 204 ? 11.418 -3.483 -1.763 1.00 92.75 204 SER A CA 1
ATOM 1679 C C . SER A 1 204 ? 12.585 -3.706 -2.734 1.00 92.75 204 SER A C 1
ATOM 1681 O O . SER A 1 204 ? 13.098 -2.737 -3.276 1.00 92.75 204 SER A O 1
ATOM 1683 N N . TYR A 1 205 ? 12.977 -4.951 -3.039 1.00 94.69 205 TYR A N 1
ATOM 1684 C CA . TYR A 1 205 ? 14.004 -5.202 -4.064 1.00 94.69 205 TYR A CA 1
ATOM 1685 C C . TYR A 1 205 ? 13.496 -4.907 -5.478 1.00 94.69 205 TYR A C 1
ATOM 1687 O O . TYR A 1 205 ? 14.209 -4.278 -6.256 1.00 94.69 205 TYR A O 1
ATOM 1695 N N . SER A 1 206 ? 12.264 -5.308 -5.804 1.00 95.62 206 SER A N 1
ATOM 1696 C CA . SER A 1 206 ? 11.666 -5.045 -7.121 1.00 95.62 206 SER A CA 1
ATOM 1697 C C . SER A 1 206 ? 11.536 -3.544 -7.391 1.00 95.62 206 SER A C 1
ATOM 1699 O O . SER A 1 206 ? 11.882 -3.068 -8.469 1.00 95.62 206 SER A O 1
ATOM 1701 N N . VAL A 1 207 ? 11.087 -2.773 -6.398 1.00 96.75 207 VAL A N 1
ATOM 1702 C CA . VAL A 1 207 ? 10.924 -1.319 -6.513 1.00 96.75 207 VAL A CA 1
ATOM 1703 C C . VAL A 1 207 ? 12.265 -0.595 -6.397 1.00 96.75 207 VAL A C 1
ATOM 1705 O O . VAL A 1 207 ? 12.570 0.258 -7.226 1.00 96.75 207 VAL A O 1
ATOM 1708 N N . GLY A 1 208 ? 13.106 -0.954 -5.428 1.00 97.12 208 GLY A N 1
ATOM 1709 C CA . GLY A 1 208 ? 14.435 -0.370 -5.259 1.00 97.12 208 GLY A CA 1
ATOM 1710 C C . GLY A 1 208 ? 15.302 -0.560 -6.500 1.00 97.12 208 GLY A C 1
ATOM 1711 O O . GLY A 1 208 ? 15.675 0.397 -7.180 1.00 97.12 208 GLY A O 1
ATOM 1712 N N . ASN A 1 209 ? 15.569 -1.808 -6.861 1.00 96.50 209 ASN A N 1
ATOM 1713 C CA . ASN A 1 209 ? 16.500 -2.109 -7.940 1.00 96.50 209 ASN A CA 1
ATOM 1714 C C . ASN A 1 209 ? 15.823 -1.966 -9.311 1.00 96.50 209 ASN A C 1
ATOM 1716 O O . ASN A 1 209 ? 16.397 -1.400 -10.236 1.00 96.50 209 ASN A O 1
ATOM 1720 N N . GLY A 1 210 ? 14.590 -2.448 -9.459 1.00 97.00 210 GLY A N 1
ATOM 1721 C CA . GLY A 1 210 ? 13.902 -2.445 -10.749 1.00 97.00 210 GLY A CA 1
ATOM 1722 C C . GLY A 1 210 ? 13.272 -1.109 -11.137 1.00 97.00 210 GLY A C 1
ATOM 1723 O O . GLY A 1 210 ? 13.153 -0.838 -12.326 1.00 97.00 210 GLY A O 1
ATOM 1724 N N . VAL A 1 211 ? 12.888 -0.251 -10.183 1.00 98.25 211 VAL A N 1
ATOM 1725 C CA . VAL A 1 211 ? 12.230 1.037 -10.483 1.00 98.25 211 VAL A CA 1
ATOM 1726 C C . VAL A 1 211 ? 13.140 2.226 -10.179 1.00 98.25 211 VAL A C 1
ATOM 1728 O O . VAL A 1 211 ? 13.425 3.009 -11.084 1.00 98.25 211 VAL A O 1
ATOM 1731 N N . ILE A 1 212 ? 13.624 2.366 -8.940 1.00 98.38 212 ILE A N 1
ATOM 1732 C CA . ILE A 1 212 ? 14.439 3.522 -8.523 1.00 98.38 212 ILE A CA 1
ATOM 1733 C C . ILE A 1 212 ? 15.781 3.519 -9.255 1.00 98.38 212 ILE A C 1
ATOM 1735 O O . ILE A 1 212 ? 16.122 4.486 -9.942 1.00 98.38 212 ILE A O 1
ATOM 1739 N N . LEU A 1 213 ? 16.547 2.433 -9.114 1.00 98.06 213 LEU A N 1
ATOM 1740 C CA . LEU A 1 213 ? 17.874 2.338 -9.712 1.00 98.06 213 LEU A CA 1
ATOM 1741 C C . LEU A 1 213 ? 17.792 2.385 -11.242 1.00 98.06 213 LEU A C 1
ATOM 1743 O O . LEU A 1 213 ? 18.586 3.084 -11.867 1.00 98.06 213 LEU A O 1
ATOM 1747 N N . HIS A 1 214 ? 16.802 1.713 -11.839 1.00 97.94 214 HIS A N 1
ATOM 1748 C CA . HIS A 1 214 ? 16.554 1.743 -13.283 1.00 97.94 214 HIS A CA 1
ATOM 1749 C C . HIS A 1 214 ? 16.320 3.159 -13.823 1.00 97.94 214 HIS A C 1
ATOM 1751 O O . HIS A 1 214 ? 16.997 3.578 -14.765 1.00 97.94 214 HIS A O 1
ATOM 1757 N N . GLU A 1 215 ? 15.408 3.928 -13.219 1.00 97.38 215 GLU A N 1
ATOM 1758 C CA . GLU A 1 215 ? 15.127 5.304 -13.650 1.00 97.38 215 GLU A CA 1
ATOM 1759 C C . GLU A 1 215 ? 16.390 6.176 -13.508 1.00 97.38 215 GLU A C 1
ATOM 1761 O O . GLU A 1 215 ? 16.702 6.984 -14.391 1.00 97.38 215 GLU A O 1
ATOM 1766 N N . LEU A 1 216 ? 17.175 5.957 -12.442 1.00 96.75 216 LEU A N 1
ATOM 1767 C CA . LEU A 1 216 ? 18.432 6.662 -12.202 1.00 96.75 216 LEU A CA 1
ATOM 1768 C C . LEU A 1 216 ? 19.491 6.335 -13.263 1.00 96.75 216 LEU A C 1
ATOM 1770 O O . LEU A 1 216 ? 20.084 7.261 -13.820 1.00 96.75 216 LEU A O 1
ATOM 1774 N N . ILE A 1 217 ? 19.753 5.058 -13.564 1.00 95.56 217 ILE A N 1
ATOM 1775 C CA . ILE A 1 217 ? 20.803 4.663 -14.521 1.00 95.56 217 ILE A CA 1
ATOM 1776 C C . ILE A 1 217 ? 20.431 5.003 -15.967 1.00 95.56 217 ILE A C 1
ATOM 1778 O O . ILE A 1 217 ? 21.307 5.341 -16.765 1.00 95.56 217 ILE A O 1
ATOM 1782 N N . THR A 1 218 ? 19.139 4.999 -16.297 1.00 95.69 218 THR A N 1
ATOM 1783 C CA . THR A 1 218 ? 18.653 5.313 -17.645 1.00 95.69 218 THR A CA 1
ATOM 1784 C C . THR A 1 218 ? 18.422 6.798 -17.879 1.00 95.69 218 THR A C 1
ATOM 1786 O O . THR A 1 218 ? 18.217 7.178 -19.028 1.00 95.69 218 THR A O 1
ATOM 1789 N N . ASP A 1 219 ? 18.467 7.644 -16.841 1.00 95.44 219 ASP A N 1
ATOM 1790 C CA . ASP A 1 219 ? 18.074 9.059 -16.932 1.00 95.44 219 ASP A CA 1
ATOM 1791 C C . ASP A 1 219 ? 16.644 9.226 -17.490 1.00 95.44 219 ASP A C 1
ATOM 1793 O O . ASP A 1 219 ? 16.375 10.105 -18.314 1.00 95.44 219 ASP A O 1
ATOM 1797 N N . GLY A 1 220 ? 15.742 8.314 -17.103 1.00 92.94 220 GLY A N 1
ATOM 1798 C CA . GLY A 1 220 ? 14.343 8.273 -17.551 1.00 92.94 220 GLY A CA 1
ATOM 1799 C C . GLY A 1 220 ? 14.151 8.089 -19.060 1.00 92.94 220 GLY A C 1
ATOM 1800 O O . GLY A 1 220 ? 13.101 8.445 -19.611 1.00 92.94 220 GLY A O 1
ATOM 1801 N N . LYS A 1 221 ? 15.165 7.584 -19.775 1.00 93.56 221 LYS A N 1
ATOM 1802 C CA . LYS A 1 221 ? 15.072 7.347 -21.218 1.00 93.56 221 LYS A CA 1
ATOM 1803 C C . LYS A 1 221 ? 14.040 6.262 -21.522 1.00 93.56 221 LYS A C 1
ATOM 1805 O O . LYS A 1 221 ? 14.046 5.195 -20.927 1.00 93.56 221 LYS A O 1
ATOM 1810 N N . LYS A 1 222 ? 13.212 6.531 -22.534 1.00 91.75 222 LYS A N 1
ATOM 1811 C CA . LYS A 1 222 ? 12.233 5.581 -23.100 1.00 91.75 222 LYS A CA 1
ATOM 1812 C C . LYS A 1 222 ? 12.613 5.074 -24.497 1.00 91.75 222 LYS A C 1
ATOM 1814 O O . LYS A 1 222 ? 11.969 4.176 -25.021 1.00 91.75 222 LYS A O 1
ATOM 1819 N N . ARG A 1 223 ? 13.618 5.694 -25.127 1.00 92.69 223 ARG A N 1
ATOM 1820 C CA . ARG A 1 223 ? 14.178 5.307 -26.430 1.00 92.69 223 ARG A CA 1
ATOM 1821 C C . ARG A 1 223 ? 15.700 5.398 -26.376 1.00 92.69 223 ARG A C 1
ATOM 1823 O O . ARG A 1 223 ? 16.242 6.354 -25.810 1.00 92.69 223 ARG A O 1
ATOM 1830 N N . TYR A 1 224 ? 16.380 4.400 -26.931 1.00 92.12 224 TYR A N 1
ATOM 1831 C CA . TYR A 1 224 ? 17.832 4.247 -26.824 1.00 92.12 224 TYR A CA 1
ATOM 1832 C C . TYR A 1 224 ? 18.595 5.391 -27.512 1.00 92.12 224 TYR A C 1
ATOM 1834 O O . TYR A 1 224 ? 19.579 5.898 -26.967 1.00 92.12 224 TYR A O 1
ATOM 1842 N N . ASP A 1 225 ? 18.084 5.843 -28.657 1.00 90.38 225 ASP A N 1
ATOM 1843 C CA . ASP A 1 225 ? 18.664 6.833 -29.572 1.00 90.38 225 ASP A CA 1
ATOM 1844 C C . ASP A 1 225 ? 18.462 8.299 -29.153 1.00 90.38 225 ASP A C 1
ATOM 1846 O O . ASP A 1 225 ? 19.054 9.197 -29.746 1.00 90.38 225 ASP A O 1
ATOM 1850 N N . LYS A 1 226 ? 17.626 8.575 -28.146 1.00 88.31 226 LYS A N 1
ATOM 1851 C CA . LYS A 1 226 ? 17.379 9.946 -27.665 1.00 88.31 226 LYS A CA 1
ATOM 1852 C C . LYS A 1 226 ? 18.436 10.400 -26.666 1.00 88.31 226 LYS A C 1
ATOM 1854 O O . LYS A 1 226 ? 19.084 9.573 -26.044 1.00 88.31 226 LYS A O 1
ATOM 1859 N N . ASP A 1 227 ? 18.596 11.700 -26.456 1.00 83.31 227 ASP A N 1
ATOM 1860 C CA . ASP A 1 227 ? 19.506 12.196 -25.418 1.00 83.31 227 ASP A CA 1
ATOM 1861 C C . ASP A 1 227 ? 18.923 11.999 -24.006 1.00 83.31 227 ASP A C 1
ATOM 1863 O O . ASP A 1 227 ? 17.702 12.101 -23.824 1.00 83.31 227 ASP A O 1
ATOM 1867 N N . PRO A 1 228 ? 19.766 11.703 -22.997 1.00 78.75 228 PRO A N 1
ATOM 1868 C CA . PRO A 1 228 ? 19.328 11.615 -21.608 1.00 78.75 228 PRO A CA 1
ATOM 1869 C C . PRO A 1 228 ? 18.806 12.967 -21.111 1.00 78.75 228 PRO A C 1
ATOM 1871 O O . PRO A 1 228 ? 19.283 14.030 -21.512 1.00 78.75 228 PRO A O 1
ATOM 1874 N N . ARG A 1 229 ? 17.841 12.932 -20.190 1.00 84.88 229 ARG A N 1
ATOM 1875 C CA . ARG A 1 229 ? 17.354 14.123 -19.487 1.00 84.88 229 ARG A CA 1
ATOM 1876 C C . ARG A 1 229 ? 17.612 13.955 -18.003 1.00 84.88 229 ARG A C 1
ATOM 1878 O O . ARG A 1 229 ? 17.476 12.863 -17.474 1.00 84.88 229 ARG A O 1
ATOM 1885 N N . ARG A 1 230 ? 17.937 15.045 -17.311 1.00 92.19 230 ARG A N 1
ATOM 1886 C CA . ARG A 1 230 ? 18.016 15.012 -15.849 1.00 92.19 230 ARG A CA 1
ATOM 1887 C C . ARG A 1 230 ? 16.670 14.549 -15.288 1.00 92.19 230 ARG A C 1
ATOM 1889 O O . ARG A 1 230 ? 15.657 15.206 -15.538 1.00 92.19 230 ARG A O 1
ATOM 1896 N N . VAL A 1 231 ? 16.692 13.491 -14.484 1.00 94.94 231 VAL A N 1
ATOM 1897 C CA . VAL A 1 231 ? 15.527 13.046 -13.715 1.00 94.94 231 VAL A CA 1
ATOM 1898 C C . VAL A 1 231 ? 15.689 13.351 -12.236 1.00 94.94 231 VAL A C 1
ATOM 1900 O O . VAL A 1 231 ? 16.790 13.433 -11.691 1.00 94.94 231 VAL A O 1
ATOM 1903 N N . GLU A 1 232 ? 14.555 13.539 -11.584 1.00 96.25 232 GLU A N 1
ATOM 1904 C CA . GLU A 1 232 ? 14.457 13.598 -10.136 1.00 96.25 232 GLU A CA 1
ATOM 1905 C C . GLU A 1 232 ? 13.590 12.421 -9.689 1.00 96.25 232 GLU A C 1
ATOM 1907 O O . GLU A 1 232 ? 12.562 12.128 -10.311 1.00 96.25 232 GLU A O 1
ATOM 1912 N N . ILE A 1 233 ? 14.051 11.723 -8.657 1.00 97.88 233 ILE A N 1
ATOM 1913 C CA . ILE A 1 233 ? 13.364 10.613 -8.004 1.00 97.88 233 ILE A CA 1
ATOM 1914 C C . ILE A 1 233 ? 13.192 11.010 -6.544 1.00 97.88 233 ILE A C 1
ATOM 1916 O O . ILE A 1 233 ? 14.131 11.528 -5.933 1.00 97.88 233 ILE A O 1
ATOM 1920 N N . PHE A 1 234 ? 12.004 10.799 -5.992 1.00 97.62 234 PHE A N 1
ATOM 1921 C CA . PHE A 1 234 ? 11.734 11.046 -4.580 1.00 97.62 234 PHE A CA 1
ATOM 1922 C C . PHE A 1 234 ? 11.388 9.733 -3.888 1.00 97.62 234 PHE A C 1
ATOM 1924 O O . PHE A 1 234 ? 10.596 8.952 -4.405 1.00 97.62 234 PHE A O 1
ATOM 1931 N N . VAL A 1 235 ? 11.975 9.489 -2.726 1.00 97.81 235 VAL A N 1
ATOM 1932 C CA . VAL A 1 235 ? 11.678 8.320 -1.899 1.00 97.81 235 VAL A CA 1
ATOM 1933 C C . VAL A 1 235 ? 11.291 8.820 -0.521 1.00 97.81 235 VAL A C 1
ATOM 1935 O O . VAL A 1 235 ? 12.002 9.641 0.062 1.00 97.81 235 VAL A O 1
ATOM 1938 N N . GLY A 1 236 ? 10.167 8.343 -0.004 1.00 96.12 236 GLY A N 1
ATOM 1939 C CA . GLY A 1 236 ? 9.732 8.690 1.336 1.00 96.12 236 GLY A CA 1
ATOM 1940 C C . GLY A 1 236 ? 8.921 7.601 2.007 1.00 96.12 236 GLY A C 1
ATOM 1941 O O . GLY A 1 236 ? 8.524 6.622 1.385 1.00 96.12 236 GLY A O 1
ATOM 1942 N N . ALA A 1 237 ? 8.717 7.778 3.303 1.00 95.56 237 ALA A N 1
ATOM 1943 C CA . ALA A 1 237 ? 7.947 6.891 4.162 1.00 95.56 237 ALA A CA 1
ATOM 1944 C C . ALA A 1 237 ? 7.411 7.685 5.359 1.00 95.56 237 ALA A C 1
ATOM 1946 O O . ALA A 1 237 ? 7.889 8.789 5.642 1.00 95.56 237 ALA A O 1
ATOM 1947 N N . GLY A 1 238 ? 6.460 7.100 6.092 1.00 92.38 238 GLY A N 1
ATOM 1948 C CA . GLY A 1 238 ? 6.047 7.617 7.403 1.00 92.38 238 GLY A CA 1
ATOM 1949 C C . GLY A 1 238 ? 7.108 7.417 8.493 1.00 92.38 238 GLY A C 1
ATOM 1950 O O . GLY A 1 238 ? 7.149 8.147 9.478 1.00 92.38 238 GLY A O 1
ATOM 1951 N N . ILE A 1 239 ? 7.995 6.431 8.313 1.00 91.31 239 ILE A N 1
ATOM 1952 C CA . ILE A 1 239 ? 9.064 6.084 9.256 1.00 91.31 239 ILE A CA 1
ATOM 1953 C C . ILE A 1 239 ? 10.389 6.035 8.500 1.00 91.31 239 ILE A C 1
ATOM 1955 O O . ILE A 1 239 ? 10.539 5.259 7.559 1.00 91.31 239 ILE A O 1
ATOM 1959 N N . ALA A 1 240 ? 11.371 6.817 8.954 1.00 92.38 240 ALA A N 1
ATOM 1960 C CA . ALA A 1 240 ? 12.640 6.999 8.252 1.00 92.38 240 ALA A CA 1
ATOM 1961 C C . ALA A 1 240 ? 13.430 5.711 8.002 1.00 92.38 240 ALA A C 1
ATOM 1963 O O . ALA A 1 240 ? 14.054 5.581 6.950 1.00 92.38 240 ALA A O 1
ATOM 1964 N N . SER A 1 241 ? 13.395 4.750 8.929 1.00 93.06 241 SER A N 1
ATOM 1965 C CA . SER A 1 241 ? 14.099 3.476 8.746 1.00 93.06 241 SER A CA 1
ATOM 1966 C C . SER A 1 241 ? 13.584 2.698 7.536 1.00 93.06 241 SER A C 1
ATOM 1968 O O . SER A 1 241 ? 14.378 2.118 6.812 1.00 93.06 241 SER A O 1
ATOM 1970 N N . LYS A 1 242 ? 12.282 2.758 7.230 1.00 93.56 242 LYS A N 1
ATOM 1971 C CA . LYS A 1 242 ? 11.690 2.004 6.113 1.00 93.56 242 LYS A CA 1
ATOM 1972 C C . LYS A 1 242 ? 12.233 2.453 4.760 1.00 93.56 242 LYS A C 1
ATOM 1974 O O . LYS A 1 242 ? 12.702 1.631 3.978 1.00 93.56 242 LYS A O 1
ATOM 1979 N N . SER A 1 243 ? 12.220 3.757 4.498 1.00 94.88 243 SER A N 1
ATOM 1980 C CA . SER A 1 243 ? 12.769 4.312 3.259 1.00 94.88 243 SER A CA 1
ATOM 1981 C C . SER A 1 243 ? 14.301 4.297 3.226 1.00 94.88 243 SER A C 1
ATOM 1983 O O . SER A 1 243 ? 14.868 4.218 2.139 1.00 94.88 243 SER A O 1
ATOM 1985 N N . THR A 1 244 ? 14.980 4.324 4.381 1.00 95.81 244 THR A N 1
ATOM 1986 C CA . THR A 1 244 ? 16.444 4.157 4.454 1.00 95.81 244 THR A CA 1
ATOM 1987 C C . THR A 1 244 ? 16.856 2.750 4.020 1.00 95.81 244 THR A C 1
ATOM 1989 O O . THR A 1 244 ? 17.629 2.631 3.074 1.00 95.81 244 THR A O 1
ATOM 1992 N N . ASP A 1 245 ? 16.250 1.700 4.587 1.00 94.25 245 ASP A N 1
ATOM 1993 C CA . ASP A 1 245 ? 16.521 0.301 4.215 1.00 94.25 245 ASP A CA 1
ATOM 1994 C C . ASP A 1 245 ? 16.257 0.028 2.722 1.00 94.25 245 ASP A C 1
ATOM 1996 O O . ASP A 1 245 ? 16.874 -0.842 2.103 1.00 94.25 245 ASP A O 1
ATOM 2000 N N . LEU A 1 246 ? 15.284 0.723 2.122 1.00 96.12 246 LEU A N 1
ATOM 2001 C CA . LEU A 1 246 ? 15.023 0.645 0.684 1.00 96.12 246 LEU A CA 1
ATOM 2002 C C . LEU A 1 246 ? 16.163 1.274 -0.130 1.00 96.12 246 LEU A C 1
ATOM 2004 O O . LEU A 1 246 ? 16.578 0.712 -1.142 1.00 96.12 246 LEU A O 1
ATOM 2008 N N . LEU A 1 247 ? 16.659 2.439 0.287 1.00 97.25 247 LEU A N 1
ATOM 2009 C CA . LEU A 1 247 ? 17.730 3.156 -0.406 1.00 97.25 247 LEU A CA 1
ATOM 2010 C C . LEU A 1 247 ? 19.098 2.488 -0.240 1.00 97.25 247 LEU A C 1
ATOM 2012 O O . LEU A 1 247 ? 19.894 2.530 -1.174 1.00 97.25 247 LEU A O 1
ATOM 2016 N N . GLU A 1 248 ? 19.350 1.816 0.880 1.00 95.75 248 GLU A N 1
ATOM 2017 C CA . GLU A 1 248 ? 20.545 0.982 1.057 1.00 95.75 248 GLU A CA 1
ATOM 2018 C C . GLU A 1 248 ? 20.582 -0.156 0.029 1.00 95.75 248 GLU A C 1
ATOM 2020 O O . GLU A 1 248 ? 21.603 -0.375 -0.619 1.00 95.75 248 GLU A O 1
ATOM 2025 N N . LYS A 1 249 ? 19.441 -0.809 -0.241 1.00 95.44 249 LYS A N 1
ATOM 2026 C CA . LYS A 1 249 ? 19.342 -1.820 -1.313 1.00 95.44 249 LYS A CA 1
ATOM 2027 C C . LYS A 1 249 ? 19.666 -1.232 -2.689 1.00 95.44 249 LYS A C 1
ATOM 2029 O O . LYS A 1 249 ? 20.339 -1.884 -3.484 1.00 95.44 249 LYS A O 1
ATOM 2034 N N . VAL A 1 250 ? 19.226 0.001 -2.958 1.00 97.06 250 VAL A N 1
ATOM 2035 C CA . VAL A 1 250 ? 19.534 0.728 -4.205 1.00 97.06 250 VAL A CA 1
ATOM 2036 C C . VAL A 1 250 ? 21.034 1.003 -4.329 1.00 97.06 250 VAL A C 1
ATOM 2038 O O . VAL A 1 250 ? 21.603 0.816 -5.406 1.00 97.06 250 VAL A O 1
ATOM 2041 N N . GLU A 1 251 ? 21.680 1.445 -3.249 1.00 96.25 251 GLU A N 1
ATOM 2042 C CA . GLU A 1 251 ? 23.121 1.703 -3.221 1.00 96.25 251 GLU A CA 1
ATOM 2043 C C . GLU A 1 251 ? 23.933 0.414 -3.385 1.00 96.25 251 GLU A C 1
ATOM 2045 O O . GLU A 1 251 ? 24.817 0.355 -4.246 1.00 96.25 251 GLU A O 1
ATOM 2050 N N . ASN A 1 252 ? 23.577 -0.644 -2.651 1.00 94.75 252 ASN A N 1
ATOM 2051 C CA . ASN A 1 252 ? 24.213 -1.956 -2.771 1.00 94.75 252 ASN A CA 1
ATOM 2052 C C . ASN A 1 252 ? 24.071 -2.502 -4.196 1.00 94.75 252 ASN A C 1
ATOM 2054 O O . ASN A 1 252 ? 25.053 -2.968 -4.774 1.00 94.75 252 ASN A O 1
ATOM 2058 N N . ALA A 1 253 ? 22.895 -2.376 -4.813 1.00 95.12 253 ALA A N 1
ATOM 2059 C CA . ALA A 1 253 ? 22.682 -2.807 -6.190 1.00 95.12 253 ALA A CA 1
ATOM 2060 C C . ALA A 1 253 ? 23.468 -1.971 -7.215 1.00 95.12 253 ALA A C 1
ATOM 2062 O O . ALA A 1 253 ? 23.996 -2.541 -8.164 1.00 95.12 253 ALA A O 1
ATOM 2063 N N . MET A 1 254 ? 23.593 -0.648 -7.033 1.00 95.50 254 MET A N 1
ATOM 2064 C CA . MET A 1 254 ? 24.426 0.213 -7.893 1.00 95.50 254 MET A CA 1
ATOM 2065 C C . MET A 1 254 ? 25.909 -0.179 -7.828 1.00 95.50 254 MET A C 1
ATOM 2067 O O . MET A 1 254 ? 26.608 -0.134 -8.844 1.00 95.50 254 MET A O 1
ATOM 2071 N N . ASN A 1 255 ? 26.397 -0.532 -6.638 1.00 93.06 255 ASN A N 1
ATOM 2072 C CA . ASN A 1 255 ? 27.791 -0.918 -6.427 1.00 93.06 255 ASN A CA 1
ATOM 2073 C C . ASN A 1 255 ? 28.100 -2.331 -6.938 1.00 93.06 255 ASN A C 1
ATOM 2075 O O . ASN A 1 255 ? 29.219 -2.561 -7.382 1.00 93.06 255 ASN A O 1
ATOM 2079 N N . ASN A 1 256 ? 27.106 -3.222 -6.956 1.00 92.50 256 ASN A N 1
ATOM 2080 C CA . ASN A 1 256 ? 27.229 -4.616 -7.389 1.00 92.50 256 ASN A CA 1
ATOM 2081 C C . ASN A 1 256 ? 26.467 -4.889 -8.703 1.00 92.50 256 ASN A C 1
ATOM 2083 O O . ASN A 1 256 ? 25.820 -5.922 -8.874 1.00 92.50 256 ASN A O 1
ATOM 2087 N N . LEU A 1 257 ? 26.482 -3.936 -9.642 1.00 94.38 257 LEU A N 1
ATOM 2088 C CA . LEU A 1 257 ? 25.952 -4.179 -10.986 1.00 94.38 257 LEU A CA 1
ATOM 2089 C C . LEU A 1 257 ? 26.847 -5.173 -11.725 1.00 94.38 257 LEU A C 1
ATOM 2091 O O . LEU A 1 257 ? 28.067 -5.001 -11.767 1.00 94.38 257 LEU A O 1
ATOM 2095 N N . LYS A 1 258 ? 26.237 -6.151 -12.402 1.00 92.25 258 LYS A N 1
ATOM 2096 C CA . LYS A 1 258 ? 26.992 -7.081 -13.247 1.00 92.25 258 LYS A CA 1
ATOM 2097 C C . LYS A 1 258 ? 27.740 -6.340 -14.356 1.00 92.25 258 LYS A C 1
ATOM 2099 O O . LYS A 1 258 ? 27.266 -5.321 -14.877 1.00 92.25 258 LYS A O 1
ATOM 2104 N N . GLY A 1 259 ? 28.881 -6.899 -14.761 1.00 89.88 259 GLY A N 1
ATOM 2105 C CA . GLY A 1 259 ? 29.669 -6.379 -15.876 1.00 89.88 259 GLY A CA 1
ATOM 2106 C C . GLY A 1 259 ? 30.907 -5.580 -15.516 1.00 89.88 259 GLY A C 1
ATOM 2107 O O . GLY A 1 259 ? 31.422 -4.876 -16.384 1.00 89.88 259 GLY A O 1
ATOM 2108 N N . ALA A 1 260 ? 31.343 -5.635 -14.260 1.00 89.31 260 ALA A N 1
ATOM 2109 C CA . ALA A 1 260 ? 32.664 -5.154 -13.903 1.00 89.31 260 ALA A CA 1
ATOM 2110 C C . ALA A 1 260 ? 33.748 -6.064 -14.507 1.00 89.31 260 ALA A C 1
ATOM 2112 O O . ALA A 1 260 ? 33.533 -7.261 -14.690 1.00 89.31 260 ALA A O 1
ATOM 2113 N N . TRP A 1 261 ? 34.891 -5.477 -14.847 1.00 88.00 261 TRP A N 1
ATOM 2114 C CA . TRP A 1 261 ? 36.026 -6.146 -15.475 1.00 88.00 261 TRP A CA 1
ATOM 2115 C C . TRP A 1 261 ? 37.287 -5.884 -14.649 1.00 88.00 261 TRP A C 1
ATOM 2117 O O . TRP A 1 261 ? 37.602 -4.727 -14.373 1.00 88.00 261 TRP A O 1
ATOM 2127 N N . ALA A 1 262 ? 38.017 -6.933 -14.264 1.00 81.06 262 ALA A N 1
ATOM 2128 C CA . ALA A 1 262 ? 39.180 -6.819 -13.371 1.00 81.06 262 ALA A CA 1
ATOM 2129 C C . ALA A 1 262 ? 40.381 -7.703 -13.772 1.00 81.06 262 ALA A C 1
ATOM 2131 O O . ALA A 1 262 ? 41.262 -7.968 -12.954 1.00 81.06 262 ALA A O 1
ATOM 2132 N N . TYR A 1 263 ? 40.436 -8.199 -15.012 1.00 73.06 263 TYR A N 1
ATOM 2133 C CA . TYR A 1 263 ? 41.421 -9.213 -15.403 1.00 73.06 263 TYR A CA 1
ATOM 2134 C C . TYR A 1 263 ? 42.874 -8.700 -15.326 1.00 73.06 263 TYR A C 1
ATOM 2136 O O . TYR A 1 263 ? 43.291 -7.863 -16.128 1.00 73.06 263 TYR A O 1
ATOM 2144 N N . ASN A 1 264 ? 43.665 -9.261 -14.400 1.00 66.88 264 ASN A N 1
ATOM 2145 C CA . ASN A 1 264 ? 45.092 -8.962 -14.184 1.00 66.88 264 ASN A CA 1
ATOM 2146 C C . ASN A 1 264 ? 45.421 -7.472 -13.952 1.00 66.88 264 ASN A C 1
ATOM 2148 O O . ASN A 1 264 ? 46.514 -7.011 -14.290 1.00 66.88 264 ASN A O 1
ATOM 2152 N N . THR A 1 265 ? 44.500 -6.712 -13.360 1.00 67.00 265 THR A N 1
ATOM 2153 C CA . THR A 1 265 ? 44.723 -5.305 -13.001 1.00 67.00 265 THR A CA 1
ATOM 2154 C C . THR A 1 265 ? 44.383 -5.046 -11.541 1.00 67.00 265 THR A C 1
ATOM 2156 O O . THR A 1 265 ? 43.353 -5.513 -11.068 1.00 67.00 265 THR A O 1
ATOM 2159 N N . ASP A 1 266 ? 45.168 -4.202 -10.867 1.00 69.50 266 ASP A N 1
ATOM 2160 C CA . ASP A 1 266 ? 44.882 -3.753 -9.492 1.00 69.50 266 ASP A CA 1
ATOM 2161 C C . ASP A 1 266 ? 43.623 -2.862 -9.388 1.00 69.50 266 ASP A C 1
ATOM 2163 O O . ASP A 1 266 ? 43.167 -2.554 -8.291 1.00 69.50 266 ASP A O 1
ATOM 2167 N N . ASN A 1 267 ? 43.061 -2.427 -10.525 1.00 74.19 267 ASN A N 1
ATOM 2168 C CA . ASN A 1 267 ? 41.904 -1.537 -10.593 1.00 74.19 267 ASN A CA 1
ATOM 2169 C C . ASN A 1 267 ? 40.759 -2.189 -11.378 1.00 74.19 267 ASN A C 1
ATOM 2171 O O . ASN A 1 267 ? 40.832 -2.308 -12.599 1.00 74.19 267 ASN A O 1
ATOM 2175 N N . GLU A 1 268 ? 39.683 -2.549 -10.683 1.00 83.62 268 GLU A N 1
ATOM 2176 C CA . GLU A 1 268 ? 38.432 -3.002 -11.293 1.00 83.62 268 GLU A CA 1
ATOM 2177 C C . GLU A 1 268 ? 37.771 -1.864 -12.091 1.00 83.62 268 GLU A C 1
ATOM 2179 O O . GLU A 1 268 ? 37.532 -0.763 -11.584 1.00 83.62 268 GLU A O 1
ATOM 2184 N N . ILE A 1 269 ? 37.454 -2.132 -13.357 1.00 87.62 269 ILE A N 1
ATOM 2185 C CA . ILE A 1 269 ? 36.634 -1.255 -14.189 1.00 87.62 269 ILE A CA 1
ATOM 2186 C C . ILE A 1 269 ? 35.169 -1.608 -13.915 1.00 87.62 269 ILE A C 1
ATOM 2188 O O . ILE A 1 269 ? 34.758 -2.730 -14.203 1.00 87.62 269 ILE A O 1
ATOM 2192 N N . PRO A 1 270 ? 34.351 -0.686 -13.379 1.00 90.50 270 PRO A N 1
ATOM 2193 C CA . PRO A 1 270 ? 32.975 -1.001 -13.025 1.00 90.50 270 PRO A CA 1
ATOM 2194 C C . PRO A 1 270 ? 32.094 -1.234 -14.256 1.00 90.50 270 PRO A C 1
ATOM 2196 O O . PRO A 1 270 ? 32.407 -0.782 -15.360 1.00 90.50 270 PRO A O 1
ATOM 2199 N N . SER A 1 271 ? 30.930 -1.848 -14.022 1.00 92.75 271 SER A N 1
ATOM 2200 C CA . SER A 1 271 ? 29.864 -1.986 -15.019 1.00 92.75 271 SER A CA 1
ATOM 2201 C C . SER A 1 271 ? 29.614 -0.672 -15.778 1.00 92.75 271 SER A C 1
ATOM 2203 O O . SER A 1 271 ? 29.509 0.388 -15.150 1.00 92.75 271 SER A O 1
ATOM 2205 N N . PRO A 1 272 ? 29.420 -0.700 -17.110 1.00 92.31 272 PRO A N 1
ATOM 2206 C CA . PRO A 1 272 ? 29.177 0.508 -17.905 1.00 92.31 272 PRO A CA 1
ATOM 2207 C C . PRO A 1 272 ? 27.819 1.167 -17.623 1.00 92.31 272 PRO A C 1
ATOM 2209 O O . PRO A 1 272 ? 27.539 2.252 -18.141 1.00 92.31 272 PRO A O 1
ATOM 2212 N N . LEU A 1 273 ? 26.960 0.516 -16.836 1.00 94.06 273 LEU A N 1
ATOM 2213 C CA . LEU A 1 273 ? 25.709 1.084 -16.338 1.00 94.06 273 LEU A CA 1
ATOM 2214 C C . LEU A 1 273 ? 25.884 1.834 -15.010 1.00 94.06 273 LEU A C 1
ATOM 2216 O O . LEU A 1 273 ? 25.028 2.654 -14.668 1.00 94.06 273 LEU A O 1
ATOM 2220 N N . ARG A 1 274 ? 26.978 1.586 -14.276 1.00 94.44 274 ARG A N 1
ATOM 2221 C CA . ARG A 1 274 ? 27.255 2.248 -13.000 1.00 94.44 274 ARG A CA 1
ATOM 2222 C C . ARG A 1 274 ? 27.476 3.739 -13.227 1.00 94.44 274 ARG A C 1
ATOM 2224 O O . ARG A 1 274 ? 28.205 4.155 -14.129 1.00 94.44 274 ARG A O 1
ATOM 2231 N N . LYS A 1 275 ? 26.871 4.557 -12.368 1.00 92.88 275 LYS A N 1
ATOM 2232 C CA . LYS A 1 275 ? 27.085 6.007 -12.344 1.00 92.88 275 LYS A CA 1
ATOM 2233 C C . LYS A 1 275 ? 27.956 6.397 -11.164 1.00 92.88 275 LYS A C 1
ATOM 2235 O O . LYS A 1 275 ? 27.798 5.868 -10.069 1.00 92.88 275 LYS A O 1
ATOM 2240 N N . SER A 1 276 ? 28.847 7.359 -11.381 1.00 92.56 276 SER A N 1
ATOM 2241 C CA . SER A 1 276 ? 29.527 8.044 -10.284 1.00 92.56 276 SER A CA 1
ATOM 2242 C C . SER A 1 276 ? 28.532 8.951 -9.569 1.00 92.56 276 SER A C 1
ATOM 2244 O O . SER A 1 276 ? 27.868 9.773 -10.208 1.00 92.56 276 SER A O 1
ATOM 2246 N N . MET A 1 277 ? 28.430 8.779 -8.254 1.00 94.12 277 MET A N 1
ATOM 2247 C CA . MET A 1 277 ? 27.450 9.461 -7.418 1.00 94.12 277 MET A CA 1
ATOM 2248 C C . MET A 1 277 ? 28.139 10.356 -6.383 1.00 94.12 277 MET A C 1
ATOM 2250 O O . MET A 1 277 ? 29.224 10.048 -5.898 1.00 94.12 277 MET A O 1
ATOM 2254 N N . SER A 1 278 ? 27.489 11.460 -6.024 1.00 93.69 278 SER A N 1
ATOM 2255 C CA . SER A 1 278 ? 27.901 12.386 -4.965 1.00 93.69 278 SER A CA 1
ATOM 2256 C C . SER A 1 278 ? 26.681 12.860 -4.173 1.00 93.69 278 SER A C 1
ATOM 2258 O O . SER A 1 278 ? 25.565 12.875 -4.691 1.00 93.69 278 SER A O 1
ATOM 2260 N N . GLY A 1 279 ? 26.867 13.296 -2.929 1.00 92.44 279 GLY A N 1
ATOM 2261 C CA . GLY A 1 279 ? 25.774 13.643 -2.017 1.00 92.44 279 GLY A CA 1
ATOM 2262 C C . GLY A 1 279 ? 25.407 12.472 -1.112 1.00 92.44 279 GLY A C 1
ATOM 2263 O O . GLY A 1 279 ? 26.250 11.628 -0.833 1.00 92.44 279 GLY A O 1
ATOM 2264 N N . THR A 1 280 ? 24.170 12.438 -0.621 1.00 92.81 280 THR A N 1
ATOM 2265 C CA . THR A 1 280 ? 23.754 11.464 0.397 1.00 92.81 280 THR A CA 1
ATOM 2266 C C . THR A 1 280 ? 22.350 10.923 0.144 1.00 92.81 280 THR A C 1
ATOM 2268 O O . THR A 1 280 ? 21.497 11.621 -0.412 1.00 92.81 280 THR A O 1
ATOM 2271 N N . LEU A 1 281 ? 22.130 9.678 0.567 1.00 93.69 281 LEU A N 1
ATOM 2272 C CA . LEU A 1 281 ? 20.825 9.018 0.639 1.00 93.69 281 LEU A CA 1
ATOM 2273 C C . LEU A 1 281 ? 20.148 9.184 2.007 1.00 93.69 281 LEU A C 1
ATOM 2275 O O . LEU A 1 281 ? 19.016 8.743 2.184 1.00 93.69 281 LEU A O 1
ATOM 2279 N N . LEU A 1 282 ? 20.796 9.848 2.969 1.00 91.75 282 LEU A N 1
ATOM 2280 C CA . LEU A 1 282 ? 20.206 10.128 4.276 1.00 91.75 282 LEU A CA 1
ATOM 2281 C C . LEU A 1 282 ? 18.986 11.066 4.148 1.00 91.75 282 LEU A C 1
ATOM 2283 O O . LEU A 1 282 ? 18.979 11.957 3.286 1.00 91.75 282 LEU A O 1
ATOM 2287 N N . PRO A 1 283 ? 17.973 10.917 5.019 1.00 89.56 283 PRO A N 1
ATOM 2288 C CA . PRO A 1 283 ? 16.731 11.680 4.931 1.00 89.56 283 PRO A CA 1
ATOM 2289 C C . PRO A 1 283 ? 16.928 13.186 5.149 1.00 89.56 283 PRO A C 1
ATOM 2291 O O . PRO A 1 283 ? 17.833 13.620 5.861 1.00 89.56 283 PRO A O 1
ATOM 2294 N N . ASN A 1 284 ? 16.032 13.986 4.560 1.00 80.50 284 ASN A N 1
ATOM 2295 C CA . ASN A 1 284 ? 15.891 15.437 4.761 1.00 80.50 284 ASN A CA 1
ATOM 2296 C C . ASN A 1 284 ? 17.135 16.275 4.404 1.00 80.50 284 ASN A C 1
ATOM 2298 O O . ASN A 1 284 ? 17.322 17.392 4.893 1.00 80.50 284 ASN A O 1
ATOM 2302 N N . ASN A 1 285 ? 17.978 15.770 3.503 1.00 78.69 285 ASN A N 1
ATOM 2303 C CA . ASN A 1 285 ? 19.171 16.477 3.055 1.00 78.69 285 ASN A CA 1
ATOM 2304 C C . ASN A 1 285 ? 18.912 17.424 1.880 1.00 78.69 285 ASN A C 1
ATOM 2306 O O . ASN A 1 285 ? 18.244 17.092 0.903 1.00 78.69 285 ASN A O 1
ATOM 2310 N N . LYS A 1 286 ? 19.556 18.600 1.922 1.00 74.38 286 LYS A N 1
ATOM 2311 C CA . LYS A 1 286 ? 19.494 19.597 0.834 1.00 74.38 286 LYS A CA 1
ATOM 2312 C C . LYS A 1 286 ? 20.175 19.120 -0.455 1.00 74.38 286 LYS A C 1
ATOM 2314 O O . LYS A 1 286 ? 19.817 19.567 -1.543 1.00 74.38 286 LYS A O 1
ATOM 2319 N N . ARG A 1 287 ? 21.179 18.243 -0.341 1.00 83.88 287 ARG A N 1
ATOM 2320 C CA . ARG A 1 287 ? 21.900 17.638 -1.470 1.00 83.88 287 ARG A CA 1
ATOM 2321 C C . ARG A 1 287 ? 21.637 16.135 -1.492 1.00 83.88 287 ARG A C 1
ATOM 2323 O O . ARG A 1 287 ? 22.318 15.389 -0.797 1.00 83.88 287 ARG A O 1
ATOM 2330 N N . GLY A 1 288 ? 20.670 15.720 -2.304 1.00 89.81 288 GLY A N 1
ATOM 2331 C CA . GLY A 1 288 ? 20.408 14.305 -2.560 1.00 89.81 288 GLY A CA 1
ATOM 2332 C C . GLY A 1 288 ? 21.571 13.596 -3.264 1.00 89.81 288 GLY A C 1
ATOM 2333 O O . GLY A 1 288 ? 22.553 14.233 -3.667 1.00 89.81 288 GLY A O 1
ATOM 2334 N N . TRP A 1 289 ? 21.436 12.284 -3.431 1.00 95.50 289 TRP A N 1
ATOM 2335 C CA . TRP A 1 289 ? 22.400 11.428 -4.118 1.00 95.50 289 TRP A CA 1
ATOM 2336 C C . TRP A 1 289 ? 22.297 11.643 -5.630 1.00 95.50 289 TRP A C 1
ATOM 2338 O O . TRP A 1 289 ? 21.275 11.345 -6.253 1.00 95.50 289 TRP A O 1
ATOM 2348 N N . ARG A 1 290 ? 23.329 12.258 -6.210 1.00 95.19 290 ARG A N 1
ATOM 2349 C CA . ARG A 1 290 ? 23.337 12.853 -7.552 1.00 95.19 290 ARG A CA 1
ATOM 2350 C C . ARG A 1 290 ? 24.405 12.233 -8.433 1.00 95.19 290 ARG A C 1
ATOM 2352 O O . ARG A 1 290 ? 25.547 12.107 -8.007 1.00 95.19 290 ARG A O 1
ATOM 2359 N N . ALA A 1 291 ? 24.048 11.945 -9.682 1.00 94.50 291 ALA A N 1
ATOM 2360 C CA . ALA A 1 291 ? 24.950 11.427 -10.705 1.00 94.50 291 ALA A CA 1
ATOM 2361 C C . ALA A 1 291 ? 25.880 12.528 -11.243 1.00 94.50 291 ALA A C 1
ATOM 2363 O O . ALA A 1 291 ? 25.647 13.089 -12.323 1.00 94.50 291 ALA A O 1
ATOM 2364 N N . VAL A 1 292 ? 26.896 12.873 -10.450 1.00 93.69 292 VAL A N 1
ATOM 2365 C CA . VAL A 1 292 ? 27.908 13.886 -10.758 1.00 93.69 292 VAL A CA 1
ATOM 2366 C C . VAL A 1 292 ? 29.300 13.432 -10.327 1.00 93.69 292 VAL A C 1
ATOM 2368 O O . VAL A 1 292 ? 29.456 12.741 -9.323 1.00 93.69 292 VAL A O 1
ATOM 2371 N N . TYR A 1 293 ? 30.309 13.850 -11.084 1.00 90.88 293 TYR A N 1
ATOM 2372 C CA . TYR A 1 293 ? 31.721 13.636 -10.780 1.00 90.88 293 TYR A CA 1
ATOM 2373 C C . TYR A 1 293 ? 32.561 14.798 -11.311 1.00 90.88 293 TYR A C 1
ATOM 2375 O O . TYR A 1 293 ? 32.138 15.535 -12.207 1.00 90.88 293 TYR A O 1
ATOM 2383 N N . GLU A 1 294 ? 33.756 14.977 -10.758 1.00 91.06 294 GLU A N 1
ATOM 2384 C CA . GLU A 1 294 ? 34.667 16.026 -11.203 1.00 91.06 294 GLU A CA 1
ATOM 2385 C C . GLU A 1 294 ? 35.533 15.540 -12.365 1.00 91.06 294 GLU A C 1
ATOM 2387 O O . GLU A 1 294 ? 36.111 14.453 -12.333 1.00 91.06 294 GLU A O 1
ATOM 2392 N N . LYS A 1 295 ? 35.643 16.363 -13.409 1.00 90.12 295 LYS A N 1
ATOM 2393 C CA . LYS A 1 295 ? 36.541 16.121 -14.538 1.00 90.12 295 LYS A CA 1
ATOM 2394 C C . LYS A 1 295 ? 37.314 17.390 -14.858 1.00 90.12 295 LYS A C 1
ATOM 2396 O O . LYS A 1 295 ? 36.734 18.471 -14.957 1.00 90.12 295 LYS A O 1
ATOM 2401 N N . LYS A 1 296 ? 38.621 17.249 -15.086 1.00 91.12 296 LYS A N 1
ATOM 2402 C CA . LYS A 1 296 ? 39.461 18.344 -15.574 1.00 91.12 296 LYS A CA 1
ATOM 2403 C C . LYS A 1 296 ? 39.131 18.623 -17.042 1.00 91.12 296 LYS A C 1
ATOM 2405 O O . LYS A 1 296 ? 39.356 17.774 -17.904 1.00 91.12 296 LYS A O 1
ATOM 2410 N N . VAL A 1 297 ? 38.583 19.799 -17.330 1.00 86.56 297 VAL A N 1
ATOM 2411 C CA . VAL A 1 297 ? 38.224 20.259 -18.679 1.00 86.56 297 VAL A CA 1
ATOM 2412 C C . VAL A 1 297 ? 38.943 21.579 -18.927 1.00 86.56 297 VAL A C 1
ATOM 2414 O O . VAL A 1 297 ? 38.680 22.561 -18.241 1.00 86.56 297 VAL A O 1
ATOM 2417 N N . ALA A 1 298 ? 39.868 21.594 -19.894 1.00 85.25 298 ALA A N 1
ATOM 2418 C CA . ALA A 1 298 ? 40.693 22.763 -20.227 1.00 85.25 298 ALA A CA 1
ATOM 2419 C C . ALA A 1 298 ? 41.466 23.359 -19.025 1.00 85.25 298 ALA A C 1
ATOM 2421 O O . ALA A 1 298 ? 41.604 24.568 -18.903 1.00 85.25 298 ALA A O 1
ATOM 2422 N N . GLY A 1 299 ? 41.968 22.507 -18.124 1.00 87.38 299 GLY A N 1
ATOM 2423 C CA . GLY A 1 299 ? 42.755 22.935 -16.960 1.00 87.38 299 GLY A CA 1
ATOM 2424 C C . GLY A 1 299 ? 41.947 23.162 -15.680 1.00 87.38 299 GLY A C 1
ATOM 2425 O O . GLY A 1 299 ? 42.521 23.045 -14.601 1.00 87.38 299 GLY A O 1
ATOM 2426 N N . GLU A 1 300 ? 40.632 23.372 -15.780 1.00 89.50 300 GLU A N 1
ATOM 2427 C CA . GLU A 1 300 ? 39.731 23.600 -14.643 1.00 89.50 300 GLU A CA 1
ATOM 2428 C C . GLU A 1 300 ? 38.983 22.326 -14.237 1.00 89.50 300 GLU A C 1
ATOM 2430 O O . GLU A 1 300 ? 38.576 21.532 -15.088 1.00 89.50 300 GLU A O 1
ATOM 2435 N N . MET A 1 301 ? 38.750 22.147 -12.936 1.00 88.50 301 MET A N 1
ATOM 2436 C CA . MET A 1 301 ? 37.870 21.094 -12.426 1.00 88.50 301 MET A CA 1
ATOM 2437 C C . MET A 1 301 ? 36.413 21.512 -12.623 1.00 88.50 301 MET A C 1
ATOM 2439 O O . MET A 1 301 ? 35.987 22.548 -12.115 1.00 88.50 301 MET A O 1
ATOM 2443 N N . LYS A 1 302 ? 35.646 20.721 -13.381 1.00 90.81 302 LYS A N 1
ATOM 2444 C CA . LYS A 1 302 ? 34.218 20.963 -13.623 1.00 90.81 302 LYS A CA 1
ATOM 2445 C C . LYS A 1 302 ? 33.389 19.761 -13.195 1.00 90.81 302 LYS A C 1
ATOM 2447 O O . LYS A 1 302 ? 33.755 18.618 -13.464 1.00 90.81 302 LYS A O 1
ATOM 2452 N N . GLU A 1 303 ? 32.248 20.041 -12.570 1.00 89.31 303 GLU A N 1
ATOM 2453 C CA . GLU A 1 303 ? 31.235 19.037 -12.241 1.00 89.31 303 GLU A CA 1
ATOM 2454 C C . GLU A 1 303 ? 30.489 18.621 -13.522 1.00 89.31 303 GLU A C 1
ATOM 2456 O O . GLU A 1 303 ? 29.784 19.422 -14.151 1.00 89.31 303 GLU A O 1
ATOM 2461 N N . VAL A 1 304 ? 30.652 17.357 -13.906 1.00 89.25 304 VAL A N 1
ATOM 2462 C CA . VAL A 1 304 ? 30.033 16.722 -15.078 1.00 89.25 304 VAL A CA 1
ATOM 2463 C C . VAL A 1 304 ? 29.167 15.529 -14.646 1.00 89.25 304 VAL A C 1
ATOM 2465 O O . VAL A 1 304 ? 29.194 15.125 -13.488 1.00 89.25 304 VAL A O 1
ATOM 2468 N N . GLY A 1 305 ? 28.367 14.973 -15.559 1.00 89.94 305 GLY A N 1
ATOM 2469 C CA . GLY A 1 305 ? 27.420 13.880 -15.287 1.00 89.94 305 GLY A CA 1
ATOM 2470 C C . GLY A 1 305 ? 25.986 14.246 -15.676 1.00 89.94 305 GLY A C 1
ATOM 2471 O O . GLY A 1 305 ? 25.721 15.374 -16.095 1.00 89.94 305 GLY A O 1
ATOM 2472 N N . SER A 1 306 ? 25.046 13.303 -15.557 1.00 92.00 306 SER A N 1
ATOM 2473 C CA . SER A 1 306 ? 23.647 13.545 -15.946 1.00 92.00 306 SER A CA 1
ATOM 2474 C C . SER A 1 306 ? 22.881 14.427 -14.957 1.00 92.00 306 SER A C 1
ATOM 2476 O O . SER A 1 306 ? 21.826 14.963 -15.300 1.00 92.00 306 SER A O 1
ATOM 2478 N N . ARG A 1 307 ? 23.409 14.602 -13.732 1.00 93.44 307 ARG A N 1
ATOM 2479 C CA . ARG A 1 307 ? 22.783 15.357 -12.629 1.00 93.44 307 ARG A CA 1
ATOM 2480 C C . ARG A 1 307 ? 21.432 14.792 -12.178 1.00 93.44 307 ARG A C 1
ATOM 2482 O O . ARG A 1 307 ? 20.707 15.467 -11.440 1.00 93.44 307 ARG A O 1
ATOM 2489 N N . SER A 1 308 ? 21.095 13.577 -12.608 1.00 96.00 308 SER A N 1
ATOM 2490 C CA . SER A 1 308 ? 19.942 12.832 -12.106 1.00 96.00 308 SER A CA 1
ATOM 2491 C C . SER A 1 308 ? 20.109 12.571 -10.611 1.00 96.00 308 SER A C 1
ATOM 2493 O O . SER A 1 308 ? 21.233 12.379 -10.143 1.00 96.00 308 SER A O 1
ATOM 2495 N N . THR A 1 309 ? 19.019 12.649 -9.851 1.00 96.50 309 THR A N 1
ATOM 2496 C CA . THR A 1 309 ? 19.083 12.711 -8.384 1.00 96.50 309 THR A CA 1
ATOM 2497 C C . THR A 1 309 ? 18.017 11.865 -7.714 1.00 96.50 309 THR A C 1
ATOM 2499 O O . THR A 1 309 ? 16.869 11.863 -8.153 1.00 96.50 309 THR A O 1
ATOM 2502 N N . ILE A 1 310 ? 18.386 11.255 -6.590 1.00 97.50 310 ILE A N 1
ATOM 2503 C CA . ILE A 1 310 ? 17.450 10.730 -5.596 1.00 97.50 310 ILE A CA 1
ATOM 2504 C C . ILE A 1 310 ? 17.364 11.730 -4.440 1.00 97.50 310 ILE A C 1
ATOM 2506 O O . ILE A 1 310 ? 18.390 12.190 -3.935 1.00 97.50 310 ILE A O 1
ATOM 2510 N N . LYS A 1 311 ? 16.145 12.096 -4.045 1.00 96.31 311 LYS A N 1
ATOM 2511 C CA . LYS A 1 311 ? 15.841 12.862 -2.833 1.00 96.31 311 LYS A CA 1
ATOM 2512 C C . LYS A 1 311 ? 15.107 11.960 -1.848 1.00 96.31 311 LYS A C 1
ATOM 2514 O O . LYS A 1 311 ? 14.240 11.195 -2.257 1.00 96.31 311 LYS A O 1
ATOM 2519 N N . HIS A 1 312 ? 15.444 12.087 -0.572 1.00 96.50 312 HIS A N 1
ATOM 2520 C CA . HIS A 1 312 ? 14.856 11.301 0.505 1.00 96.50 312 HIS A CA 1
ATOM 2521 C C . HIS A 1 312 ? 14.168 12.238 1.500 1.00 96.50 312 HIS A C 1
ATOM 2523 O O . HIS A 1 312 ? 14.825 13.110 2.075 1.00 96.50 312 HIS A O 1
ATOM 2529 N N . GLY A 1 313 ? 12.859 12.078 1.687 1.00 94.88 313 GLY A N 1
ATOM 2530 C CA . GLY A 1 313 ? 12.080 12.860 2.647 1.00 94.88 313 GLY A CA 1
ATOM 2531 C C . GLY A 1 313 ? 11.178 11.988 3.509 1.00 94.88 313 GLY A C 1
ATOM 2532 O O . GLY A 1 313 ? 10.788 10.897 3.105 1.00 94.88 313 GLY A O 1
ATOM 2533 N N . ILE A 1 314 ? 10.864 12.474 4.707 1.00 95.38 314 ILE A N 1
ATOM 2534 C CA . ILE A 1 314 ? 10.011 11.770 5.669 1.00 95.38 314 ILE A CA 1
ATOM 2535 C C . ILE A 1 314 ? 8.697 12.521 5.808 1.00 95.38 314 ILE A C 1
ATOM 2537 O O . ILE A 1 314 ? 8.701 13.734 6.030 1.00 95.38 314 ILE A O 1
ATOM 2541 N N . TYR A 1 315 ? 7.594 11.791 5.688 1.00 94.38 315 TYR A N 1
ATOM 2542 C CA . TYR A 1 315 ? 6.258 12.340 5.848 1.00 94.38 315 TYR A CA 1
ATOM 2543 C C . TYR A 1 315 ? 5.791 12.149 7.286 1.00 94.38 315 TYR A C 1
ATOM 2545 O O . TYR A 1 315 ? 5.783 11.033 7.798 1.00 94.38 315 TYR A O 1
ATOM 2553 N N . THR A 1 316 ? 5.383 13.235 7.929 1.00 91.25 316 THR A N 1
ATOM 2554 C CA . THR A 1 316 ? 4.780 13.212 9.269 1.00 91.25 316 THR A CA 1
ATOM 2555 C C . THR A 1 316 ? 3.467 13.988 9.253 1.00 91.25 316 THR A C 1
ATOM 2557 O O . THR A 1 316 ? 3.133 14.617 8.247 1.00 91.25 316 THR A O 1
ATOM 2560 N N . ILE A 1 317 ? 2.711 13.966 10.354 1.00 87.12 317 ILE A N 1
ATOM 2561 C CA . ILE A 1 317 ? 1.493 14.781 10.483 1.00 87.12 317 ILE A CA 1
ATOM 2562 C C . ILE A 1 317 ? 1.818 16.275 10.334 1.00 87.12 317 ILE A C 1
ATOM 2564 O O . ILE A 1 317 ? 1.055 17.014 9.714 1.00 87.12 317 ILE A O 1
ATOM 2568 N N . GLU A 1 318 ? 2.957 16.713 10.872 1.00 90.06 318 GLU A N 1
ATOM 2569 C CA . GLU A 1 318 ? 3.421 18.103 10.828 1.00 90.06 318 GLU A CA 1
ATOM 2570 C C . GLU A 1 318 ? 4.029 18.474 9.472 1.00 90.06 318 GLU A C 1
ATOM 2572 O O . GLU A 1 318 ? 4.011 19.642 9.088 1.00 90.06 318 GLU A O 1
ATOM 2577 N N . ASN A 1 319 ? 4.566 17.491 8.743 1.00 91.50 319 ASN A N 1
ATOM 2578 C CA . ASN A 1 319 ? 5.195 17.684 7.441 1.00 91.50 319 ASN A CA 1
ATOM 2579 C C . ASN A 1 319 ? 4.671 16.688 6.385 1.00 91.50 319 ASN A C 1
ATOM 2581 O O . ASN A 1 319 ? 5.430 15.846 5.890 1.00 91.50 319 ASN A O 1
ATOM 2585 N N . PRO A 1 320 ? 3.382 16.767 6.001 1.00 92.88 320 PRO A N 1
ATOM 2586 C CA . PRO A 1 320 ? 2.809 15.901 4.970 1.00 92.88 320 PRO A CA 1
ATOM 2587 C C . PRO A 1 320 ? 3.265 16.298 3.555 1.00 92.88 320 PRO A C 1
ATOM 2589 O O . PRO A 1 320 ? 3.071 15.552 2.602 1.00 92.88 320 PRO A O 1
ATOM 2592 N N . GLU A 1 321 ? 3.908 17.456 3.403 1.00 94.75 321 GLU A N 1
ATOM 2593 C CA . GLU A 1 321 ? 4.323 18.028 2.120 1.00 94.75 321 GLU A CA 1
ATOM 2594 C C . GLU A 1 321 ? 5.840 17.912 1.895 1.00 94.75 321 GLU A C 1
ATOM 2596 O O . GLU A 1 321 ? 6.450 18.754 1.242 1.00 94.75 321 GLU A O 1
ATOM 2601 N N . ALA A 1 322 ? 6.483 16.862 2.416 1.00 93.88 322 ALA A N 1
ATOM 2602 C CA . ALA A 1 322 ? 7.942 16.704 2.355 1.00 93.88 322 ALA A CA 1
ATOM 2603 C C . ALA A 1 322 ? 8.522 16.702 0.921 1.00 93.88 322 ALA A C 1
ATOM 2605 O O . ALA A 1 322 ? 9.685 17.056 0.717 1.00 93.88 322 ALA A O 1
ATOM 2606 N N . ALA A 1 323 ? 7.722 16.320 -0.079 1.00 93.88 323 ALA A N 1
ATOM 2607 C CA . ALA A 1 323 ? 8.094 16.376 -1.493 1.00 93.88 323 ALA A CA 1
ATOM 2608 C C . ALA A 1 323 ? 7.754 17.714 -2.172 1.00 93.88 323 ALA A C 1
ATOM 2610 O O . ALA A 1 323 ? 8.053 17.886 -3.358 1.00 93.88 323 ALA A O 1
ATOM 2611 N N . ALA A 1 324 ? 7.133 18.674 -1.488 1.00 92.56 324 ALA A N 1
ATOM 2612 C CA . ALA A 1 324 ? 6.780 19.954 -2.087 1.00 92.56 324 ALA A CA 1
ATOM 2613 C C . ALA A 1 324 ? 8.020 20.682 -2.631 1.00 92.56 324 ALA A C 1
ATOM 2615 O O . ALA A 1 324 ? 9.122 20.631 -2.084 1.00 92.56 324 ALA A O 1
ATOM 2616 N N . GLY A 1 325 ? 7.855 21.333 -3.784 1.00 89.19 325 GLY A N 1
ATOM 2617 C CA . GLY A 1 325 ? 8.952 22.002 -4.494 1.00 89.19 325 GLY A CA 1
ATOM 2618 C C . GLY A 1 325 ? 9.875 21.066 -5.287 1.00 89.19 325 GLY A C 1
ATOM 2619 O O . GLY A 1 325 ? 10.761 21.545 -5.997 1.00 89.19 325 GLY A O 1
ATOM 2620 N N . THR A 1 326 ? 9.660 19.750 -5.233 1.00 92.94 326 THR A N 1
ATOM 2621 C CA . THR A 1 326 ? 10.329 18.776 -6.110 1.00 92.94 326 THR A CA 1
ATOM 2622 C C . THR A 1 326 ? 9.563 18.596 -7.426 1.00 92.94 326 THR A C 1
ATOM 2624 O O . THR A 1 326 ? 8.406 19.009 -7.557 1.00 92.94 326 THR A O 1
ATOM 2627 N N . ARG A 1 327 ? 10.210 18.022 -8.447 1.00 93.75 327 ARG A N 1
ATOM 2628 C CA . ARG A 1 327 ? 9.558 17.647 -9.724 1.00 93.75 327 ARG A CA 1
ATOM 2629 C C . ARG A 1 327 ? 9.958 16.236 -10.158 1.00 93.75 327 ARG A C 1
ATOM 2631 O O . ARG A 1 327 ? 10.615 16.077 -11.191 1.00 93.75 327 ARG A O 1
ATOM 2638 N N . PRO A 1 328 ? 9.617 15.212 -9.364 1.00 96.06 328 PRO A N 1
ATOM 2639 C CA . PRO A 1 328 ? 10.116 13.880 -9.596 1.00 96.06 328 PRO A CA 1
ATOM 2640 C C . PRO A 1 328 ? 9.314 13.169 -10.681 1.00 96.06 328 PRO A C 1
ATOM 2642 O O . PRO A 1 328 ? 8.083 13.170 -10.710 1.00 96.06 328 PRO A O 1
ATOM 2645 N N . THR A 1 329 ? 10.045 12.512 -11.570 1.00 95.56 329 THR A N 1
ATOM 2646 C CA . THR A 1 329 ? 9.471 11.611 -12.573 1.00 95.56 329 THR A CA 1
ATOM 2647 C C . THR A 1 329 ? 8.939 10.332 -11.934 1.00 95.56 329 THR A C 1
ATOM 2649 O O . THR A 1 329 ? 7.959 9.782 -12.429 1.00 95.56 329 THR A O 1
ATOM 2652 N N . VAL A 1 330 ? 9.550 9.895 -10.831 1.00 97.94 330 VAL A N 1
ATOM 2653 C CA . VAL A 1 330 ? 9.170 8.722 -10.042 1.00 97.94 330 VAL A CA 1
ATOM 2654 C C . VAL A 1 330 ? 9.171 9.107 -8.567 1.00 97.94 330 VAL A C 1
ATOM 2656 O O . VAL A 1 330 ? 10.160 9.660 -8.083 1.00 97.94 330 VAL A O 1
ATOM 2659 N N . MET A 1 331 ? 8.083 8.816 -7.857 1.00 98.31 331 MET A N 1
ATOM 2660 C CA . MET A 1 331 ? 8.062 8.859 -6.394 1.00 98.31 331 MET A CA 1
ATOM 2661 C C . MET A 1 331 ? 7.798 7.470 -5.832 1.00 98.31 331 MET A C 1
ATOM 2663 O O . MET A 1 331 ? 6.939 6.767 -6.354 1.00 98.31 331 MET A O 1
ATOM 2667 N N . ILE A 1 332 ? 8.487 7.092 -4.762 1.00 98.31 332 ILE A N 1
ATOM 2668 C CA . ILE A 1 332 ? 8.231 5.850 -4.033 1.00 98.31 332 ILE A CA 1
ATOM 2669 C C . ILE A 1 332 ? 7.816 6.191 -2.610 1.00 98.31 332 ILE A C 1
ATOM 2671 O O . ILE A 1 332 ? 8.535 6.917 -1.921 1.00 98.31 332 ILE A O 1
ATOM 2675 N N . ILE A 1 333 ? 6.671 5.656 -2.189 1.00 97.19 333 ILE A N 1
ATOM 2676 C CA . ILE A 1 333 ? 6.183 5.756 -0.814 1.00 97.19 333 ILE A CA 1
ATOM 2677 C C . ILE A 1 333 ? 6.270 4.366 -0.192 1.00 97.19 333 ILE A C 1
ATOM 2679 O O . ILE A 1 333 ? 5.445 3.496 -0.478 1.00 97.19 333 ILE A O 1
ATOM 2683 N N . GLU A 1 334 ? 7.319 4.156 0.600 1.00 95.44 334 GLU A N 1
ATOM 2684 C CA . GLU A 1 334 ? 7.601 2.889 1.274 1.00 95.44 334 GLU A CA 1
ATOM 2685 C C . GLU A 1 334 ? 6.751 2.753 2.537 1.00 95.44 334 GLU A C 1
ATOM 2687 O O . GLU A 1 334 ? 6.599 3.695 3.319 1.00 95.44 334 GLU A O 1
ATOM 2692 N N . GLU A 1 335 ? 6.244 1.541 2.751 1.00 92.38 335 GLU A N 1
ATOM 2693 C CA . GLU A 1 335 ? 5.435 1.148 3.903 1.00 92.38 335 GLU A CA 1
ATOM 2694 C C . GLU A 1 335 ? 4.239 2.085 4.139 1.00 92.38 335 GLU A C 1
ATOM 2696 O O . GLU A 1 335 ? 4.011 2.594 5.239 1.00 92.38 335 GLU A O 1
ATOM 2701 N N . VAL A 1 336 ? 3.447 2.304 3.084 1.00 92.38 336 VAL A N 1
ATOM 2702 C CA . VAL A 1 336 ? 2.293 3.218 3.115 1.00 92.38 336 VAL A CA 1
ATOM 2703 C C . VAL A 1 336 ? 1.241 2.833 4.164 1.00 92.38 336 VAL A C 1
ATOM 2705 O O . VAL A 1 336 ? 0.584 3.705 4.717 1.00 92.38 336 VAL A O 1
ATOM 2708 N N . GLY A 1 337 ? 1.156 1.551 4.542 1.00 86.88 337 GLY A N 1
ATOM 2709 C CA . GLY A 1 337 ? 0.277 1.087 5.623 1.00 86.88 337 GLY A CA 1
ATOM 2710 C C . GLY A 1 337 ? 0.631 1.623 7.020 1.00 86.88 337 GLY A C 1
ATOM 2711 O O . GLY A 1 337 ? -0.157 1.461 7.947 1.00 86.88 337 GLY A O 1
ATOM 2712 N N . LEU A 1 338 ? 1.794 2.265 7.188 1.00 88.19 338 LEU A N 1
ATOM 2713 C CA . LEU A 1 338 ? 2.201 2.956 8.418 1.00 88.19 338 LEU A CA 1
ATOM 2714 C C . LEU A 1 338 ? 2.173 4.488 8.288 1.00 88.19 338 LEU A C 1
ATOM 2716 O O . LEU A 1 338 ? 2.572 5.179 9.229 1.00 88.19 338 LEU A O 1
ATOM 2720 N N . LEU A 1 339 ? 1.748 5.022 7.140 1.00 89.88 339 LEU A N 1
ATOM 2721 C CA . LEU A 1 339 ? 1.717 6.455 6.866 1.00 89.88 339 LEU A CA 1
ATOM 2722 C C . LEU A 1 339 ? 0.355 7.047 7.245 1.00 89.88 339 LEU A C 1
ATOM 2724 O O . LEU A 1 339 ? -0.613 6.902 6.509 1.00 89.88 339 LEU A O 1
ATOM 2728 N N . GLU A 1 340 ? 0.313 7.755 8.375 1.00 84.44 340 GLU A N 1
ATOM 2729 C CA . GLU A 1 340 ? -0.929 8.293 8.946 1.00 84.44 340 GLU A CA 1
ATOM 2730 C C . GLU A 1 340 ? -1.656 9.301 8.029 1.00 84.44 340 GLU A C 1
ATOM 2732 O O . GLU A 1 340 ? -2.817 9.052 7.721 1.00 84.44 340 GLU A O 1
ATOM 2737 N N . PRO A 1 341 ? -1.032 10.396 7.534 1.00 90.38 341 PRO A N 1
ATOM 2738 C CA . PRO A 1 341 ? -1.726 11.388 6.704 1.00 90.38 341 PRO A CA 1
ATOM 2739 C C . PRO A 1 341 ? -1.604 11.105 5.192 1.00 90.38 341 PRO A C 1
ATOM 2741 O O . PRO A 1 341 ? -1.296 12.021 4.416 1.00 90.38 341 PRO A O 1
ATOM 2744 N N . VAL A 1 342 ? -1.768 9.854 4.743 1.00 93.25 342 VAL A N 1
ATOM 2745 C CA . VAL A 1 342 ? -1.509 9.480 3.337 1.00 93.25 342 VAL A CA 1
ATOM 2746 C C . VAL A 1 342 ? -2.382 10.250 2.340 1.00 93.25 342 VAL A C 1
ATOM 2748 O O . VAL A 1 342 ? -1.891 10.575 1.260 1.00 93.25 342 VAL A O 1
ATOM 2751 N N . LEU A 1 343 ? -3.619 10.632 2.682 1.00 92.88 343 LEU A N 1
ATOM 2752 C CA . LEU A 1 343 ? -4.474 11.415 1.778 1.00 92.88 343 LEU A CA 1
ATOM 2753 C C . LEU A 1 343 ? -3.881 12.804 1.492 1.00 92.88 343 LEU A C 1
ATOM 2755 O O . LEU A 1 343 ? -3.848 13.249 0.343 1.00 92.88 343 LEU A O 1
ATOM 2759 N N . LYS A 1 344 ? -3.362 13.478 2.527 1.00 95.00 344 LYS A N 1
ATOM 2760 C CA . LYS A 1 344 ? -2.698 14.789 2.389 1.00 95.00 344 LYS A CA 1
ATOM 2761 C C . LYS A 1 344 ? -1.379 14.668 1.633 1.00 95.00 344 LYS A C 1
ATOM 2763 O O . LYS A 1 344 ? -1.104 15.475 0.745 1.00 95.00 344 LYS A O 1
ATOM 2768 N N . VAL A 1 345 ? -0.590 13.644 1.964 1.00 96.19 345 VAL A N 1
ATOM 2769 C CA . VAL A 1 345 ? 0.670 13.335 1.274 1.00 96.19 345 VAL A CA 1
ATOM 2770 C C . VAL A 1 345 ? 0.417 13.111 -0.213 1.00 96.19 345 VAL A C 1
ATOM 2772 O O . VAL A 1 345 ? 1.101 13.693 -1.053 1.00 96.19 345 VAL A O 1
ATOM 2775 N N . HIS A 1 346 ? -0.604 12.322 -0.547 1.00 96.81 346 HIS A N 1
ATOM 2776 C CA . HIS A 1 346 ? -0.974 12.027 -1.924 1.00 96.81 346 HIS A CA 1
ATOM 2777 C C . HIS A 1 346 ? -1.387 13.271 -2.706 1.00 96.81 346 HIS A C 1
ATOM 2779 O O . HIS A 1 346 ? -0.842 13.518 -3.780 1.00 96.81 346 HIS A O 1
ATOM 2785 N N . ALA A 1 347 ? -2.263 14.103 -2.140 1.00 94.94 347 ALA A N 1
ATOM 2786 C CA . ALA A 1 347 ? -2.682 15.350 -2.777 1.00 94.94 347 ALA A CA 1
ATOM 2787 C C . ALA A 1 347 ? -1.491 16.288 -3.074 1.00 94.94 347 ALA A C 1
ATOM 2789 O O . ALA A 1 347 ? -1.403 16.874 -4.156 1.00 94.94 347 ALA A O 1
ATOM 2790 N N . SER A 1 348 ? -0.535 16.396 -2.143 1.00 95.44 348 SER A N 1
ATOM 2791 C CA . SER A 1 348 ? 0.691 17.186 -2.335 1.00 95.44 348 SER A CA 1
ATOM 2792 C C . SER A 1 348 ? 1.612 16.578 -3.403 1.00 95.44 348 SER A C 1
ATOM 2794 O O . SER A 1 348 ? 2.119 17.276 -4.289 1.00 95.44 348 SER A O 1
ATOM 2796 N N . ASN A 1 349 ? 1.792 15.255 -3.374 1.00 96.00 349 ASN A N 1
ATOM 2797 C CA . ASN A 1 349 ? 2.630 14.529 -4.325 1.00 96.00 349 ASN A CA 1
ATOM 2798 C C . ASN A 1 349 ? 2.093 14.621 -5.760 1.00 96.00 349 ASN A C 1
ATOM 2800 O O . ASN A 1 349 ? 2.864 14.858 -6.696 1.00 96.00 349 ASN A O 1
ATOM 2804 N N . GLU A 1 350 ? 0.777 14.506 -5.946 1.00 94.69 350 GLU A N 1
ATOM 2805 C CA . GLU A 1 350 ? 0.133 14.640 -7.252 1.00 94.69 350 GLU A CA 1
ATOM 2806 C C . GLU A 1 350 ? 0.424 16.010 -7.890 1.00 94.69 350 GLU A C 1
ATOM 2808 O O . GLU A 1 350 ? 0.742 16.098 -9.085 1.00 94.69 350 GLU A O 1
ATOM 2813 N N . ALA A 1 351 ? 0.407 17.081 -7.090 1.00 93.44 351 ALA A N 1
ATOM 2814 C CA . ALA A 1 351 ? 0.733 18.430 -7.548 1.00 93.44 351 ALA A CA 1
ATOM 2815 C C . ALA A 1 351 ? 2.198 18.554 -8.014 1.00 93.44 351 ALA A C 1
ATOM 2817 O O . ALA A 1 351 ? 2.496 19.260 -8.982 1.00 93.44 351 ALA A O 1
ATOM 2818 N N . CYS A 1 352 ? 3.124 17.825 -7.385 1.00 94.94 352 CYS A N 1
ATOM 2819 C CA . CYS A 1 352 ? 4.533 17.769 -7.782 1.00 94.94 352 CYS A CA 1
ATOM 2820 C C . CYS A 1 352 ? 4.775 16.997 -9.095 1.00 94.94 352 CYS A C 1
ATOM 2822 O O . CYS A 1 352 ? 5.788 17.238 -9.762 1.00 94.94 352 CYS A O 1
ATOM 2824 N N . GLN A 1 353 ? 3.852 16.117 -9.501 1.00 95.50 353 GLN A N 1
ATOM 2825 C CA . GLN A 1 353 ? 3.932 15.328 -10.742 1.00 95.50 353 GLN A CA 1
ATOM 2826 C C . GLN A 1 353 ? 2.985 15.805 -11.853 1.00 95.50 353 GLN A C 1
ATOM 2828 O O . GLN A 1 353 ? 2.885 15.156 -12.900 1.00 95.50 353 GLN A O 1
ATOM 2833 N N . THR A 1 354 ? 2.331 16.954 -11.670 1.00 93.38 354 THR A N 1
ATOM 2834 C CA . THR A 1 354 ? 1.390 17.531 -12.638 1.00 93.38 354 THR A CA 1
ATOM 2835 C C . THR A 1 354 ? 1.919 18.837 -13.223 1.00 93.38 354 THR A C 1
ATOM 2837 O O . THR A 1 354 ? 2.440 19.705 -12.525 1.00 93.38 354 THR A O 1
ATOM 2840 N N . ARG A 1 355 ? 1.789 19.000 -14.544 1.00 88.19 355 ARG A N 1
ATOM 2841 C CA . ARG A 1 355 ? 2.142 20.232 -15.260 1.00 88.19 355 ARG A CA 1
ATOM 2842 C C . ARG A 1 355 ? 1.059 20.569 -16.277 1.00 88.19 355 ARG A C 1
ATOM 2844 O O . ARG A 1 355 ? 0.735 19.741 -17.122 1.00 88.19 355 ARG A O 1
ATOM 2851 N N . ASN A 1 356 ? 0.524 21.790 -16.217 1.00 85.06 356 ASN A N 1
ATOM 2852 C CA . ASN A 1 356 ? -0.541 22.272 -17.109 1.00 85.06 356 ASN A CA 1
ATOM 2853 C C . ASN A 1 356 ? -1.749 21.307 -17.180 1.00 85.06 356 ASN A C 1
ATOM 2855 O O . ASN A 1 356 ? -2.243 21.011 -18.264 1.00 85.06 356 ASN A O 1
ATOM 2859 N N . GLY A 1 357 ? -2.164 20.741 -16.039 1.00 81.31 357 GLY A N 1
ATOM 2860 C CA . GLY A 1 357 ? -3.272 19.775 -15.968 1.00 81.31 357 GLY A CA 1
ATOM 2861 C C . GLY A 1 357 ? -2.969 18.378 -16.533 1.00 81.31 357 GLY A C 1
ATOM 2862 O O . GLY A 1 357 ? -3.870 17.546 -16.641 1.00 81.31 357 GLY A O 1
ATOM 2863 N N . SER A 1 358 ? -1.716 18.091 -16.904 1.00 86.88 358 SER A N 1
ATOM 2864 C CA . SER A 1 358 ? -1.276 16.759 -17.326 1.00 86.88 358 SER A CA 1
ATOM 2865 C C . SER A 1 358 ? -0.255 16.191 -16.350 1.00 86.88 358 SER A C 1
ATOM 2867 O O . SER A 1 358 ? 0.809 16.776 -16.128 1.00 86.88 358 SER A O 1
ATOM 2869 N N . LYS A 1 359 ? -0.558 15.012 -15.811 1.00 93.38 359 LYS A N 1
ATOM 2870 C CA . LYS A 1 359 ? 0.363 14.233 -14.986 1.00 93.38 359 LYS A CA 1
ATOM 2871 C C . LYS A 1 359 ? 1.489 13.657 -15.849 1.00 93.38 359 LYS A C 1
ATOM 2873 O O . LYS A 1 359 ? 1.218 13.031 -16.877 1.00 93.38 359 LYS A O 1
ATOM 2878 N N . PHE A 1 360 ? 2.741 13.932 -15.480 1.00 92.25 360 PHE A N 1
ATOM 2879 C CA . PHE A 1 360 ? 3.941 13.511 -16.222 1.00 92.25 360 PHE A CA 1
ATOM 2880 C C . PHE A 1 360 ? 4.789 12.475 -15.471 1.00 92.25 360 PHE A C 1
ATOM 2882 O O . PHE A 1 360 ? 5.577 11.771 -16.104 1.00 92.25 360 PHE A O 1
ATOM 2889 N N . GLY A 1 361 ? 4.663 12.415 -14.144 1.00 94.62 361 GLY A N 1
ATOM 2890 C CA . GLY A 1 361 ? 5.329 11.442 -13.280 1.00 94.62 361 GLY A CA 1
ATOM 2891 C C . GLY A 1 361 ? 4.346 10.411 -12.729 1.00 94.62 361 GLY A C 1
ATOM 2892 O O . GLY A 1 361 ? 3.137 10.612 -12.802 1.00 94.62 361 GLY A O 1
ATOM 2893 N N . SER A 1 362 ? 4.884 9.322 -12.187 1.00 97.62 362 SER A N 1
ATOM 2894 C CA . SER A 1 362 ? 4.100 8.298 -11.486 1.00 97.62 362 SER A CA 1
ATOM 2895 C C . SER A 1 362 ? 4.651 8.104 -10.085 1.00 97.62 362 SER A C 1
ATOM 2897 O O . SER A 1 362 ? 5.869 8.177 -9.880 1.00 97.62 362 SER A O 1
ATOM 2899 N N . SER A 1 363 ? 3.768 7.818 -9.145 1.00 98.25 363 SER A N 1
ATOM 2900 C CA . SER A 1 363 ? 4.113 7.386 -7.801 1.00 98.25 363 SER A CA 1
ATOM 2901 C C . SER A 1 363 ? 3.830 5.897 -7.620 1.00 98.25 363 SER A C 1
ATOM 2903 O O . SER A 1 363 ? 2.858 5.375 -8.167 1.00 98.25 363 SER A O 1
ATOM 2905 N N . PHE A 1 364 ? 4.682 5.210 -6.861 1.00 98.31 364 PHE A N 1
ATOM 2906 C CA . PHE A 1 364 ? 4.506 3.812 -6.487 1.00 98.31 364 PHE A CA 1
ATOM 2907 C C . PHE A 1 364 ? 4.436 3.706 -4.963 1.00 98.31 364 PHE A C 1
ATOM 2909 O O . PHE A 1 364 ? 5.420 3.934 -4.259 1.00 98.31 364 PHE A O 1
ATOM 2916 N N . TYR A 1 365 ? 3.246 3.413 -4.457 1.00 97.69 365 TYR A N 1
ATOM 2917 C CA . TYR A 1 365 ? 2.974 3.263 -3.036 1.00 97.69 365 TYR A CA 1
ATOM 2918 C C . TYR A 1 365 ? 3.030 1.776 -2.729 1.00 97.69 365 TYR A C 1
ATOM 2920 O O . TYR A 1 365 ? 2.273 1.004 -3.318 1.00 97.69 365 TYR A O 1
ATOM 2928 N N . ILE A 1 366 ? 3.933 1.362 -1.845 1.00 96.06 366 ILE A N 1
ATOM 2929 C CA . ILE A 1 366 ? 4.067 -0.045 -1.471 1.00 96.06 366 ILE A CA 1
ATOM 2930 C C . ILE A 1 366 ? 3.918 -0.220 0.030 1.00 96.06 366 ILE A C 1
ATOM 2932 O O . ILE A 1 366 ? 4.347 0.618 0.817 1.00 96.06 366 ILE A O 1
ATOM 2936 N N . GLY A 1 367 ? 3.281 -1.310 0.446 1.00 91.94 367 GLY A N 1
ATOM 2937 C CA . GLY A 1 367 ? 3.065 -1.561 1.864 1.00 91.94 367 GLY A CA 1
ATOM 2938 C C . GLY A 1 367 ? 2.556 -2.956 2.178 1.00 91.94 367 GLY A C 1
ATOM 2939 O O . GLY A 1 367 ? 2.356 -3.803 1.298 1.00 91.94 367 GLY A O 1
ATOM 2940 N N . THR A 1 368 ? 2.386 -3.193 3.472 1.00 86.00 368 THR A N 1
ATOM 2941 C CA . THR A 1 368 ? 1.771 -4.398 4.030 1.00 86.00 368 THR A CA 1
ATOM 2942 C C . THR A 1 368 ? 0.563 -4.031 4.893 1.00 86.00 368 THR A C 1
ATOM 2944 O O . THR A 1 368 ? 0.443 -2.895 5.350 1.00 86.00 368 THR A O 1
ATOM 2947 N N . GLY A 1 369 ? -0.340 -4.993 5.111 1.00 66.56 369 GLY A N 1
ATOM 2948 C CA . GLY A 1 369 ? -1.298 -4.919 6.217 1.00 66.56 369 GLY A CA 1
ATOM 2949 C C . GLY A 1 369 ? -0.573 -5.083 7.557 1.00 66.56 369 GLY A C 1
ATOM 2950 O O . GLY A 1 369 ? 0.493 -5.703 7.611 1.00 66.56 369 GLY A O 1
ATOM 2951 N N . GLY A 1 370 ? -1.109 -4.531 8.650 1.00 56.66 370 GLY A N 1
ATOM 2952 C CA . GLY A 1 370 ? -0.512 -4.779 9.970 1.00 56.66 370 GLY A CA 1
ATOM 2953 C C . GLY A 1 370 ? -0.786 -3.750 11.061 1.00 56.66 370 GLY A C 1
ATOM 2954 O O . GLY A 1 370 ? -0.848 -4.132 12.225 1.00 56.66 370 GLY A O 1
ATOM 2955 N N . ASN A 1 371 ? -0.956 -2.469 10.720 1.00 63.03 371 ASN A N 1
ATOM 2956 C CA . ASN A 1 371 ? -1.311 -1.439 11.698 1.00 63.03 371 ASN A CA 1
ATOM 2957 C C . ASN A 1 371 ? -2.632 -0.780 11.319 1.00 63.03 371 ASN A C 1
ATOM 2959 O O . ASN A 1 371 ? -2.694 0.129 10.498 1.00 63.03 371 ASN A O 1
ATOM 2963 N N . VAL A 1 372 ? -3.677 -1.276 11.956 1.00 59.59 372 VAL A N 1
ATOM 2964 C CA . VAL A 1 372 ? -5.074 -0.922 11.735 1.00 59.59 372 VAL A CA 1
ATOM 2965 C C . VAL A 1 372 ? -5.336 0.570 11.845 1.00 59.59 372 VAL A C 1
ATOM 2967 O O . VAL A 1 372 ? -6.050 1.129 11.021 1.00 59.59 372 VAL A O 1
ATOM 2970 N N . ASP A 1 373 ? -4.758 1.212 12.858 1.00 58.53 373 ASP A N 1
ATOM 2971 C CA . ASP A 1 373 ? -5.056 2.610 13.154 1.00 58.53 373 ASP A CA 1
ATOM 2972 C C . ASP A 1 373 ? -4.440 3.532 12.092 1.00 58.53 373 ASP A C 1
ATOM 2974 O O . ASP A 1 373 ? -5.000 4.575 11.772 1.00 58.53 373 ASP A O 1
ATOM 2978 N N . LYS A 1 374 ? -3.316 3.119 11.489 1.00 66.81 374 LYS A N 1
ATOM 2979 C CA . LYS A 1 374 ? -2.593 3.902 10.473 1.00 66.81 374 LYS A CA 1
ATOM 2980 C C . LYS A 1 374 ? -2.992 3.563 9.037 1.00 66.81 374 LYS A C 1
ATOM 2982 O O . LYS A 1 374 ? -2.797 4.382 8.145 1.00 66.81 374 LYS A O 1
ATOM 2987 N N . ILE A 1 375 ? -3.551 2.376 8.796 1.00 74.88 375 ILE A N 1
ATOM 2988 C CA . ILE A 1 375 ? -3.871 1.905 7.442 1.00 74.88 375 ILE A CA 1
ATOM 2989 C C . ILE A 1 375 ? -5.226 2.413 6.919 1.00 74.88 375 ILE A C 1
ATOM 2991 O O . ILE A 1 375 ? -5.493 2.264 5.731 1.00 74.88 375 ILE A O 1
ATOM 2995 N N . GLN A 1 376 ? -6.064 3.046 7.749 1.00 77.88 376 GLN A N 1
ATOM 2996 C CA . GLN A 1 376 ? -7.424 3.465 7.361 1.00 77.88 376 GLN A CA 1
ATOM 2997 C C . GLN A 1 376 ? -7.441 4.415 6.156 1.00 77.88 376 GLN A C 1
ATOM 2999 O O . GLN A 1 376 ? -8.167 4.191 5.192 1.00 77.88 376 GLN A O 1
ATOM 3004 N N . GLU A 1 377 ? -6.604 5.457 6.158 1.00 83.94 377 GLU A N 1
ATOM 3005 C CA . GLU A 1 377 ? -6.516 6.374 5.014 1.00 83.94 377 GLU A CA 1
ATOM 3006 C C . GLU A 1 377 ? -5.946 5.680 3.762 1.00 83.94 377 GLU A C 1
ATOM 3008 O O . GLU A 1 377 ? -6.348 5.982 2.636 1.00 83.94 377 GLU A O 1
ATOM 3013 N N . SER A 1 378 ? -5.052 4.702 3.949 1.00 89.62 378 SER A N 1
ATOM 3014 C CA . SER A 1 378 ? -4.538 3.875 2.852 1.00 89.62 378 SER A CA 1
ATOM 3015 C C . SER A 1 378 ? -5.631 2.985 2.259 1.00 89.62 378 SER A C 1
ATOM 3017 O O . SER A 1 378 ? -5.679 2.812 1.043 1.00 89.62 378 SER A O 1
ATOM 3019 N N . GLU A 1 379 ? -6.530 2.448 3.086 1.00 89.25 379 GLU A N 1
ATOM 3020 C CA . GLU A 1 379 ? -7.678 1.655 2.638 1.00 89.25 379 GLU A CA 1
ATOM 3021 C C . GLU A 1 379 ? -8.604 2.467 1.729 1.00 89.25 379 GLU A C 1
ATOM 3023 O O . GLU A 1 379 ? -9.080 1.935 0.729 1.00 89.25 379 GLU A O 1
ATOM 3028 N N . ILE A 1 380 ? -8.816 3.756 2.019 1.00 87.31 380 ILE A N 1
ATOM 3029 C CA . ILE A 1 380 ? -9.651 4.640 1.190 1.00 87.31 380 ILE A CA 1
ATOM 3030 C C . ILE A 1 380 ? -9.096 4.720 -0.236 1.00 87.31 380 ILE A C 1
ATOM 3032 O O . ILE A 1 380 ? -9.821 4.454 -1.194 1.00 87.31 380 ILE A O 1
ATOM 3036 N N . ILE A 1 381 ? -7.801 5.027 -0.380 1.00 93.38 381 ILE A N 1
ATOM 3037 C CA . ILE A 1 381 ? -7.140 5.087 -1.693 1.00 93.38 381 ILE A CA 1
ATOM 3038 C C . ILE A 1 381 ? -7.162 3.709 -2.360 1.00 93.38 381 ILE A C 1
ATOM 3040 O O . ILE A 1 381 ? -7.415 3.593 -3.557 1.00 93.38 381 ILE A O 1
ATOM 3044 N N . PHE A 1 382 ? -6.924 2.650 -1.587 1.00 94.06 382 PHE A N 1
ATOM 3045 C CA . PHE A 1 382 ? -6.886 1.291 -2.105 1.00 94.06 382 PHE A CA 1
ATOM 3046 C C . PHE A 1 382 ? -8.254 0.803 -2.603 1.00 94.06 382 PHE A C 1
ATOM 3048 O O . PHE A 1 382 ? -8.312 0.076 -3.588 1.00 94.06 382 PHE A O 1
ATOM 3055 N N . ARG A 1 383 ? -9.359 1.174 -1.949 1.00 90.25 383 ARG A N 1
ATOM 3056 C CA . ARG A 1 383 ? -10.721 0.774 -2.345 1.00 90.25 383 ARG A CA 1
ATOM 3057 C C . ARG A 1 383 ? -11.354 1.683 -3.396 1.00 90.25 383 ARG A C 1
ATOM 3059 O O . ARG A 1 383 ? -12.387 1.310 -3.948 1.00 90.25 383 ARG A O 1
ATOM 3066 N N . ASP A 1 384 ? -10.766 2.847 -3.659 1.00 90.50 384 ASP A N 1
ATOM 3067 C CA . ASP A 1 384 ? -11.227 3.782 -4.688 1.00 90.50 384 ASP A CA 1
ATOM 3068 C C . ASP A 1 384 ? -10.056 4.382 -5.497 1.00 90.50 384 ASP A C 1
ATOM 3070 O O . ASP A 1 384 ? -9.870 5.598 -5.548 1.00 90.50 384 ASP A O 1
ATOM 3074 N N . PRO A 1 385 ? -9.217 3.546 -6.137 1.00 96.44 385 PRO A N 1
ATOM 3075 C CA . PRO A 1 385 ? -7.962 3.989 -6.746 1.00 96.44 385 PRO A CA 1
ATOM 3076 C C . PRO A 1 385 ? -8.163 5.028 -7.856 1.00 96.44 385 PRO A C 1
ATOM 3078 O O . PRO A 1 385 ? -7.365 5.959 -7.988 1.00 96.44 385 PRO A O 1
ATOM 3081 N N . ASP A 1 386 ? -9.223 4.898 -8.656 1.00 93.56 386 ASP A N 1
ATOM 3082 C CA . ASP A 1 386 ? -9.468 5.792 -9.787 1.00 93.56 386 ASP A CA 1
ATOM 3083 C C . ASP A 1 386 ? -9.776 7.228 -9.335 1.00 93.56 386 ASP A C 1
ATOM 3085 O O . ASP A 1 386 ? -9.301 8.168 -9.980 1.00 93.56 386 ASP A O 1
ATOM 3089 N N . ALA A 1 387 ? -10.477 7.410 -8.207 1.00 92.69 387 ALA A N 1
ATOM 3090 C CA . ALA A 1 387 ? -10.765 8.729 -7.635 1.00 92.69 387 ALA A CA 1
ATOM 3091 C C . ALA A 1 387 ? -9.495 9.491 -7.221 1.00 92.69 387 ALA A C 1
ATOM 3093 O O . ALA A 1 387 ? -9.472 10.721 -7.246 1.00 92.69 387 ALA A O 1
ATOM 3094 N N . TYR A 1 388 ? -8.422 8.763 -6.900 1.00 95.12 388 TYR A N 1
ATOM 3095 C CA . TYR A 1 388 ? -7.128 9.316 -6.500 1.00 95.12 388 TYR A CA 1
ATOM 3096 C C . TYR A 1 388 ? -6.070 9.238 -7.615 1.00 95.12 388 TYR A C 1
ATOM 3098 O O . TYR A 1 388 ? -4.887 9.465 -7.369 1.00 95.12 388 TYR A O 1
ATOM 3106 N N . GLY A 1 389 ? -6.453 8.917 -8.855 1.00 95.00 389 GLY A N 1
ATOM 3107 C CA . GLY A 1 389 ? -5.522 8.881 -9.989 1.00 95.00 389 GLY A CA 1
ATOM 3108 C C . GLY A 1 389 ? -4.558 7.685 -9.995 1.00 95.00 389 GLY A C 1
ATOM 3109 O O . GLY A 1 389 ? -3.534 7.720 -10.692 1.00 95.00 389 GLY A O 1
ATOM 3110 N N . PHE A 1 390 ? -4.883 6.623 -9.255 1.00 97.69 390 PHE A N 1
ATOM 3111 C CA . PHE A 1 390 ? -4.192 5.338 -9.299 1.00 97.69 390 PHE A CA 1
ATOM 3112 C C . PHE A 1 390 ? -4.757 4.432 -10.401 1.00 97.69 390 PHE A C 1
ATOM 3114 O O . PHE A 1 390 ? -5.822 4.664 -10.983 1.00 97.69 390 PHE A O 1
ATOM 3121 N N . LEU A 1 391 ? -3.996 3.397 -10.744 1.00 96.69 391 LEU A N 1
ATOM 3122 C CA . LEU A 1 391 ? -4.459 2.305 -11.586 1.00 96.69 391 LEU A CA 1
ATOM 3123 C C . LEU A 1 391 ? -5.377 1.376 -10.774 1.00 96.69 391 LEU A C 1
ATOM 3125 O O . LEU A 1 391 ? -4.957 0.856 -9.742 1.00 96.69 391 LEU A O 1
ATOM 3129 N N . GLY A 1 392 ? -6.614 1.189 -11.242 1.00 95.75 392 GLY A N 1
ATOM 3130 C CA . GLY A 1 392 ? -7.597 0.287 -10.643 1.00 95.75 392 GLY A CA 1
ATOM 3131 C C . GLY A 1 392 ? -7.606 -1.113 -11.265 1.00 95.75 392 GLY A C 1
ATOM 3132 O O . GLY A 1 392 ? -7.421 -1.277 -12.475 1.00 95.75 392 GLY A O 1
ATOM 3133 N N . PHE A 1 393 ? -7.857 -2.119 -10.431 1.00 94.06 393 PHE A N 1
ATOM 3134 C CA . PHE A 1 393 ? -7.869 -3.547 -10.754 1.00 94.06 393 PHE A CA 1
ATOM 3135 C C . PHE A 1 393 ? -9.202 -4.180 -10.354 1.00 94.06 393 PHE A C 1
ATOM 3137 O O . PHE A 1 393 ? -9.850 -3.717 -9.421 1.00 94.06 393 PHE A O 1
ATOM 3144 N N . SER A 1 394 ? -9.621 -5.239 -11.047 1.00 91.00 394 SER A N 1
ATOM 3145 C CA . SER A 1 394 ? -10.815 -6.002 -10.670 1.00 91.00 394 SER A CA 1
ATOM 3146 C C . SER A 1 394 ? -10.628 -6.673 -9.309 1.00 91.00 394 SER A C 1
ATOM 3148 O O . SER A 1 394 ? -9.603 -7.312 -9.062 1.00 91.00 394 SER A O 1
ATOM 3150 N N . ASP A 1 395 ? -11.634 -6.564 -8.442 1.00 88.75 395 ASP A N 1
ATOM 3151 C CA . ASP A 1 395 ? -11.675 -7.312 -7.188 1.00 88.75 395 ASP A CA 1
ATOM 3152 C C . ASP A 1 395 ? -12.233 -8.718 -7.428 1.00 88.75 395 ASP A C 1
ATOM 3154 O O . ASP A 1 395 ? -13.434 -8.978 -7.353 1.00 88.75 395 ASP A O 1
ATOM 3158 N N . GLU A 1 396 ? -11.332 -9.637 -7.748 1.00 85.88 396 GLU A N 1
ATOM 3159 C CA . GLU A 1 396 ? -11.682 -11.032 -8.022 1.00 85.88 396 GLU A CA 1
ATOM 3160 C C . GLU A 1 396 ? -11.771 -11.897 -6.767 1.00 85.88 396 GLU A C 1
ATOM 3162 O O . GLU A 1 396 ? -12.181 -13.053 -6.848 1.00 85.88 396 GLU A O 1
ATOM 3167 N N . TRP A 1 397 ? -11.402 -11.349 -5.610 1.00 85.62 397 TRP A N 1
ATOM 3168 C CA . TRP A 1 397 ? -11.409 -12.079 -4.347 1.00 85.62 397 TRP A CA 1
ATOM 3169 C C . TRP A 1 397 ? -12.714 -11.882 -3.588 1.00 85.62 397 TRP A C 1
ATOM 3171 O O . TRP A 1 397 ? -13.198 -12.819 -2.957 1.00 85.62 397 TRP A O 1
ATOM 3181 N N . GLU A 1 398 ? -13.276 -10.671 -3.630 1.00 80.94 398 GLU A N 1
ATOM 3182 C CA . GLU A 1 398 ? -14.476 -10.323 -2.857 1.00 80.94 398 GLU A CA 1
ATOM 3183 C C . GLU A 1 398 ? -15.681 -9.981 -3.743 1.00 80.94 398 GLU A C 1
ATOM 3185 O O . GLU A 1 398 ? -16.770 -9.726 -3.231 1.00 80.94 398 GLU A O 1
ATOM 3190 N N . GLY A 1 399 ? -15.522 -10.028 -5.071 1.00 75.94 399 GLY A N 1
ATOM 3191 C CA . GLY A 1 399 ? -16.620 -9.872 -6.027 1.00 75.94 399 GLY A CA 1
ATOM 3192 C C . GLY A 1 399 ? -17.204 -8.458 -6.080 1.00 75.94 399 GLY A C 1
ATOM 3193 O O . GLY A 1 399 ? -18.334 -8.274 -6.539 1.00 75.94 399 GLY A O 1
ATOM 3194 N N . SER A 1 400 ? -16.461 -7.454 -5.605 1.00 79.00 400 SER A N 1
ATOM 3195 C CA . SER A 1 400 ? -16.851 -6.050 -5.726 1.00 79.00 400 SER A CA 1
ATOM 3196 C C . SER A 1 400 ? -16.891 -5.623 -7.198 1.00 79.00 400 SER A C 1
ATOM 3198 O O . SER A 1 400 ? -15.989 -5.911 -7.982 1.00 79.00 400 SER A O 1
ATOM 3200 N N . SER A 1 401 ? -17.928 -4.869 -7.572 1.00 81.06 401 SER A N 1
ATOM 3201 C CA . SER A 1 401 ? -18.024 -4.231 -8.893 1.00 81.06 401 SER A CA 1
ATOM 3202 C C . SER A 1 401 ? -17.117 -3.006 -9.035 1.00 81.06 401 SER A C 1
ATOM 3204 O O . SER A 1 401 ? -16.894 -2.535 -10.151 1.00 81.06 401 SER A O 1
ATOM 3206 N N . LYS A 1 402 ? -16.600 -2.477 -7.919 1.00 86.19 402 LYS A N 1
ATOM 3207 C CA . LYS A 1 402 ? -15.660 -1.353 -7.910 1.00 86.19 402 LYS A CA 1
ATOM 3208 C C . LYS A 1 402 ? -14.218 -1.844 -8.032 1.00 86.19 402 LYS A C 1
ATOM 3210 O O . LYS A 1 402 ? -13.883 -2.854 -7.409 1.00 86.19 402 LYS A O 1
ATOM 3215 N N . PRO A 1 403 ? -13.362 -1.122 -8.774 1.00 92.44 403 PRO A N 1
ATOM 3216 C CA . PRO A 1 403 ? -11.950 -1.444 -8.841 1.00 92.44 403 PRO A CA 1
ATOM 3217 C C . PRO A 1 403 ? -11.251 -1.190 -7.501 1.00 92.44 403 PRO A C 1
ATOM 3219 O O . PRO A 1 403 ? -11.641 -0.305 -6.744 1.00 92.44 403 PRO A O 1
ATOM 3222 N N . ILE A 1 404 ? -10.182 -1.938 -7.248 1.00 94.31 404 ILE A N 1
ATOM 3223 C CA . ILE A 1 404 ? -9.302 -1.811 -6.081 1.00 94.31 404 ILE A CA 1
ATOM 3224 C C . ILE A 1 404 ? -7.852 -1.579 -6.518 1.00 94.31 404 ILE A C 1
ATOM 3226 O O . ILE A 1 404 ? -7.515 -1.719 -7.694 1.00 94.31 404 ILE A O 1
ATOM 3230 N N . GLY A 1 405 ? -6.979 -1.209 -5.585 1.00 95.44 405 GLY A N 1
ATOM 3231 C CA . GLY A 1 405 ? -5.538 -1.138 -5.801 1.00 95.44 405 GLY A CA 1
ATOM 3232 C C . GLY A 1 405 ? -4.932 -2.513 -6.097 1.00 95.44 405 GLY A C 1
ATOM 3233 O O . GLY A 1 405 ? -5.591 -3.551 -6.026 1.00 95.44 405 GLY A O 1
ATOM 3234 N N . PHE A 1 406 ? -3.645 -2.541 -6.437 1.00 95.75 406 PHE A N 1
ATOM 3235 C CA . PHE A 1 406 ? -2.975 -3.784 -6.795 1.00 95.75 406 PHE A CA 1
ATOM 3236 C C . PHE A 1 406 ? -2.760 -4.649 -5.547 1.00 95.75 406 PHE A C 1
ATOM 3238 O O . PHE A 1 406 ? -1.912 -4.349 -4.705 1.00 95.75 406 PHE A O 1
ATOM 3245 N N . PHE A 1 407 ? -3.534 -5.727 -5.428 1.00 94.56 407 PHE A N 1
ATOM 3246 C CA . PHE A 1 407 ? -3.383 -6.716 -4.367 1.00 94.56 407 PHE A CA 1
ATOM 3247 C C . PHE A 1 407 ? -2.510 -7.887 -4.825 1.00 94.56 407 PHE A C 1
ATOM 3249 O O . PHE A 1 407 ? -2.769 -8.476 -5.875 1.00 94.56 407 PHE A O 1
ATOM 3256 N N . ILE A 1 408 ? -1.520 -8.271 -4.012 1.00 93.69 408 ILE A N 1
ATOM 3257 C CA . ILE A 1 408 ? -0.809 -9.549 -4.175 1.00 93.69 408 ILE A CA 1
ATOM 3258 C C . ILE A 1 408 ? -1.061 -10.443 -2.944 1.00 93.69 408 ILE A C 1
ATOM 3260 O O . ILE A 1 408 ? -0.504 -10.184 -1.866 1.00 93.69 408 ILE A O 1
ATOM 3264 N N . PRO A 1 409 ? -1.863 -11.510 -3.104 1.00 92.38 409 PRO A N 1
ATOM 3265 C CA . PRO A 1 409 ? -2.120 -12.506 -2.068 1.00 92.38 409 PRO A CA 1
ATOM 3266 C C . PRO A 1 409 ? -0.868 -13.237 -1.569 1.00 92.38 409 PRO A C 1
ATOM 3268 O O . PRO A 1 409 ? 0.114 -13.409 -2.293 1.00 92.38 409 PRO A O 1
ATOM 3271 N N . ALA A 1 410 ? -0.933 -13.760 -0.344 1.00 93.06 410 ALA A N 1
ATOM 3272 C CA . ALA A 1 410 ? 0.147 -14.528 0.278 1.00 93.06 410 ALA A CA 1
ATOM 3273 C C . ALA A 1 410 ? 0.556 -15.775 -0.521 1.00 93.06 410 ALA A C 1
ATOM 3275 O O . ALA A 1 410 ? 1.742 -16.090 -0.604 1.00 93.06 410 ALA A O 1
ATOM 3276 N N . TYR A 1 411 ? -0.398 -16.434 -1.182 1.00 92.38 411 TYR A N 1
ATOM 3277 C CA . TYR A 1 411 ? -0.134 -17.631 -1.982 1.00 92.38 411 TYR A CA 1
ATOM 3278 C C . TYR A 1 411 ? 0.738 -17.381 -3.224 1.00 92.38 411 TYR A C 1
ATOM 3280 O O . TYR A 1 411 ? 1.345 -18.317 -3.733 1.00 92.38 411 TYR A O 1
ATOM 3288 N N . TYR A 1 412 ? 0.897 -16.128 -3.664 1.00 93.25 412 TYR A N 1
ATOM 3289 C CA . TYR A 1 412 ? 1.862 -15.769 -4.709 1.00 93.25 412 TYR A CA 1
ATOM 3290 C C . TYR A 1 412 ? 3.276 -15.482 -4.179 1.00 93.25 412 TYR A C 1
ATOM 3292 O O . TYR A 1 412 ? 4.215 -15.435 -4.973 1.00 93.25 412 TYR A O 1
ATOM 3300 N N . ALA A 1 413 ? 3.452 -15.285 -2.868 1.00 88.31 413 ALA A N 1
ATOM 3301 C CA . ALA A 1 413 ? 4.736 -14.909 -2.273 1.00 88.31 413 ALA A CA 1
ATOM 3302 C C . ALA A 1 413 ? 5.650 -16.109 -1.988 1.00 88.31 413 ALA A C 1
ATOM 3304 O O . ALA A 1 413 ? 6.870 -15.984 -2.084 1.00 88.31 413 ALA A O 1
ATOM 3305 N N . ASN A 1 414 ? 5.070 -17.257 -1.621 1.00 88.62 414 ASN A N 1
ATOM 3306 C CA . ASN A 1 414 ? 5.843 -18.426 -1.215 1.00 88.62 414 ASN A CA 1
ATOM 3307 C C . ASN A 1 414 ? 6.488 -19.118 -2.435 1.00 88.62 414 ASN A C 1
ATOM 3309 O O . ASN A 1 414 ? 5.802 -19.561 -3.359 1.00 88.62 414 ASN A O 1
ATOM 3313 N N . ASN A 1 415 ? 7.820 -19.211 -2.412 1.00 88.44 415 ASN A N 1
ATOM 3314 C CA . ASN A 1 415 ? 8.623 -19.819 -3.470 1.00 88.44 415 ASN A CA 1
ATOM 3315 C C . ASN A 1 415 ? 8.467 -21.345 -3.563 1.00 88.44 415 ASN A C 1
ATOM 3317 O O . ASN A 1 415 ? 8.693 -21.897 -4.635 1.00 88.44 415 ASN A O 1
ATOM 3321 N N . GLU A 1 416 ? 8.028 -22.023 -2.498 1.00 91.12 416 GLU A N 1
ATOM 3322 C CA . GLU A 1 416 ? 7.804 -23.479 -2.486 1.00 91.12 416 GLU A CA 1
ATOM 3323 C C . GLU A 1 416 ? 6.720 -23.931 -3.475 1.00 91.12 416 GLU A C 1
ATOM 3325 O O . GLU A 1 416 ? 6.695 -25.088 -3.896 1.00 91.12 416 GLU A O 1
ATOM 3330 N N . PHE A 1 417 ? 5.818 -23.020 -3.851 1.00 94.69 417 PHE A N 1
ATOM 3331 C CA . PHE A 1 417 ? 4.736 -23.288 -4.798 1.00 94.69 417 PHE A CA 1
ATOM 3332 C C . PHE A 1 417 ? 5.040 -22.779 -6.205 1.00 94.69 417 PHE A C 1
ATOM 3334 O O . PHE A 1 417 ? 4.134 -22.716 -7.032 1.00 94.69 417 PHE A O 1
ATOM 3341 N N . LYS A 1 418 ? 6.284 -22.385 -6.493 1.00 94.25 418 LYS A N 1
ATOM 3342 C CA . LYS A 1 418 ? 6.692 -21.961 -7.833 1.00 94.25 418 LYS A CA 1
ATOM 3343 C C . LYS A 1 418 ? 7.173 -23.165 -8.637 1.00 94.25 418 LYS A C 1
ATOM 3345 O O . LYS A 1 418 ? 7.982 -23.957 -8.159 1.00 94.25 418 LYS A O 1
ATOM 3350 N N . ASP A 1 419 ? 6.706 -23.288 -9.875 1.00 95.25 419 ASP A N 1
ATOM 3351 C CA . ASP A 1 419 ? 7.270 -24.238 -10.830 1.00 95.25 419 ASP A CA 1
ATOM 3352 C C . ASP A 1 419 ? 8.664 -23.786 -11.321 1.00 95.25 419 ASP A C 1
ATOM 3354 O O . ASP A 1 419 ? 9.164 -22.706 -10.991 1.00 95.25 419 ASP A O 1
ATOM 3358 N N . HIS A 1 420 ? 9.310 -24.608 -12.152 1.00 93.62 420 HIS A N 1
ATOM 3359 C CA . HIS A 1 420 ? 10.633 -24.297 -12.710 1.00 93.62 420 HIS A CA 1
ATOM 3360 C C . HIS A 1 420 ? 10.661 -23.018 -13.573 1.00 93.62 420 HIS A C 1
ATOM 3362 O O . HIS A 1 420 ? 11.717 -22.396 -13.722 1.00 93.62 420 HIS A O 1
ATOM 3368 N N . ASN A 1 421 ? 9.513 -22.603 -14.116 1.00 95.00 421 ASN A N 1
ATOM 3369 C CA . ASN A 1 421 ? 9.346 -21.368 -14.874 1.00 95.00 421 ASN A CA 1
ATOM 3370 C C . ASN A 1 421 ? 8.970 -20.166 -13.991 1.00 95.00 421 ASN A C 1
ATOM 3372 O O . ASN A 1 421 ? 8.906 -19.046 -14.491 1.00 95.00 421 ASN A O 1
ATOM 3376 N N . GLY A 1 422 ? 8.799 -20.362 -12.682 1.00 94.94 422 GLY A N 1
ATOM 3377 C CA . GLY A 1 422 ? 8.445 -19.308 -11.737 1.00 94.94 422 GLY A CA 1
ATOM 3378 C C . GLY A 1 422 ? 6.947 -18.999 -11.666 1.00 94.94 422 GLY A C 1
ATOM 3379 O O . GLY A 1 422 ? 6.596 -17.935 -11.158 1.00 94.94 422 GLY A O 1
ATOM 3380 N N . ASN A 1 423 ? 6.073 -19.887 -12.151 1.00 96.56 423 ASN A N 1
ATOM 3381 C CA . ASN A 1 423 ? 4.619 -19.753 -12.014 1.00 96.56 423 ASN A CA 1
ATOM 3382 C C . ASN A 1 423 ? 4.139 -20.356 -10.691 1.00 96.56 423 ASN A C 1
ATOM 3384 O O . ASN A 1 423 ? 4.574 -21.448 -10.331 1.00 96.56 423 ASN A O 1
ATOM 3388 N N . THR A 1 424 ? 3.215 -19.696 -9.993 1.00 95.62 424 THR A N 1
ATOM 3389 C CA . THR A 1 424 ? 2.580 -20.258 -8.791 1.00 95.62 424 THR A CA 1
ATOM 3390 C C . THR A 1 424 ? 1.572 -21.363 -9.121 1.00 95.62 424 THR A C 1
ATOM 3392 O O . THR A 1 424 ? 0.629 -21.152 -9.883 1.00 95.62 424 THR A O 1
ATOM 3395 N N . ASP A 1 425 ? 1.703 -22.504 -8.444 1.00 95.81 425 ASP A N 1
ATOM 3396 C CA . ASP A 1 425 ? 0.636 -23.490 -8.251 1.00 95.81 425 ASP A CA 1
ATOM 3397 C C . ASP A 1 425 ? -0.366 -22.952 -7.214 1.00 95.81 425 ASP A C 1
ATOM 3399 O O . ASP A 1 425 ? -0.181 -23.081 -6.000 1.00 95.81 425 ASP A O 1
ATOM 3403 N N . VAL A 1 426 ? -1.389 -22.253 -7.713 1.00 93.69 426 VAL A N 1
ATOM 3404 C CA . VAL A 1 426 ? -2.337 -21.487 -6.890 1.00 93.69 426 VAL A CA 1
ATOM 3405 C C . VAL A 1 426 ? -3.140 -22.399 -5.971 1.00 93.69 426 VAL A C 1
ATOM 3407 O O . VAL A 1 426 ? -3.259 -22.100 -4.785 1.00 93.69 426 VAL A O 1
ATOM 3410 N N . ASP A 1 427 ? -3.637 -23.523 -6.483 1.00 93.50 427 ASP A N 1
ATOM 3411 C CA . ASP A 1 427 ? -4.506 -24.424 -5.723 1.00 93.50 427 ASP A CA 1
ATOM 3412 C C . ASP A 1 427 ? -3.747 -25.048 -4.548 1.00 93.50 427 ASP A C 1
ATOM 3414 O O . ASP A 1 427 ? -4.210 -25.028 -3.402 1.00 93.50 427 ASP A O 1
ATOM 3418 N N . ARG A 1 428 ? -2.526 -25.535 -4.806 1.00 95.19 428 ARG A N 1
ATOM 3419 C CA . ARG A 1 428 ? -1.673 -26.106 -3.760 1.00 95.19 428 ARG A CA 1
ATOM 3420 C C . ARG A 1 428 ? -1.269 -25.061 -2.720 1.00 95.19 428 ARG A C 1
ATOM 3422 O O . ARG A 1 428 ? -1.239 -25.365 -1.525 1.00 95.19 428 ARG A O 1
ATOM 3429 N N . ALA A 1 429 ? -0.968 -23.841 -3.160 1.00 94.88 429 ALA A N 1
ATOM 3430 C CA . ALA A 1 429 ? -0.590 -22.751 -2.272 1.00 94.88 429 ALA A CA 1
ATOM 3431 C C . ALA A 1 429 ? -1.760 -22.295 -1.384 1.00 94.88 429 ALA A C 1
ATOM 3433 O O . ALA A 1 429 ? -1.572 -22.087 -0.184 1.00 94.88 429 ALA A O 1
ATOM 3434 N N . ILE A 1 430 ? -2.974 -22.180 -1.934 1.00 92.75 430 ILE A N 1
ATOM 3435 C CA . ILE A 1 430 ? -4.180 -21.839 -1.164 1.00 92.75 430 ILE A CA 1
ATOM 3436 C C . ILE A 1 430 ? -4.439 -22.899 -0.093 1.00 92.75 430 ILE A C 1
ATOM 3438 O O . ILE A 1 430 ? -4.549 -22.542 1.081 1.00 92.75 430 ILE A O 1
ATOM 3442 N N . ALA A 1 431 ? -4.424 -24.187 -0.455 1.00 94.44 431 ALA A N 1
ATOM 3443 C CA . ALA A 1 431 ? -4.640 -25.282 0.493 1.00 94.44 431 ALA A CA 1
ATOM 3444 C C . ALA A 1 431 ? -3.647 -25.247 1.673 1.00 94.44 431 ALA A C 1
ATOM 3446 O O . ALA A 1 431 ? -4.006 -25.521 2.820 1.00 94.44 431 ALA A O 1
ATOM 3447 N N . PHE A 1 432 ? -2.394 -24.857 1.421 1.00 95.31 432 PHE A N 1
ATOM 3448 C CA . PHE A 1 432 ? -1.397 -24.668 2.475 1.00 95.31 432 PHE A CA 1
ATOM 3449 C C . PHE A 1 432 ? -1.760 -23.531 3.442 1.00 95.31 432 PHE A C 1
ATOM 3451 O O . PHE A 1 432 ? -1.703 -23.716 4.661 1.00 95.31 432 PHE A O 1
ATOM 3458 N N . TYR A 1 433 ? -2.145 -22.359 2.928 1.00 93.31 433 TYR A N 1
ATOM 3459 C CA . TYR A 1 433 ? -2.537 -21.229 3.777 1.00 93.31 433 TYR A CA 1
ATOM 3460 C C . TYR A 1 433 ? -3.860 -21.479 4.512 1.00 93.31 433 TYR A C 1
ATOM 3462 O O . TYR A 1 433 ? -4.013 -21.034 5.650 1.00 93.31 433 TYR A O 1
ATOM 3470 N N . GLU A 1 434 ? -4.791 -22.225 3.921 1.00 90.69 434 GLU A N 1
ATOM 3471 C CA . GLU A 1 434 ? -6.018 -22.661 4.592 1.00 90.69 434 GLU A CA 1
ATOM 3472 C C . GLU A 1 434 ? -5.720 -23.600 5.761 1.00 90.69 434 GLU A C 1
ATOM 3474 O O . GLU A 1 434 ? -6.185 -23.345 6.873 1.00 90.69 434 GLU A O 1
ATOM 3479 N N . LYS A 1 435 ? -4.849 -24.597 5.565 1.00 92.44 435 LYS A N 1
ATOM 3480 C CA . LYS A 1 435 ? -4.401 -25.480 6.650 1.00 92.44 435 LYS A CA 1
ATOM 3481 C C . LYS A 1 435 ? -3.761 -24.696 7.801 1.00 92.44 435 LYS A C 1
ATOM 3483 O O . LYS A 1 435 ? -4.087 -24.920 8.965 1.00 92.44 435 LYS A O 1
ATOM 3488 N N . ARG A 1 436 ? -2.899 -23.718 7.496 1.00 91.00 436 ARG A N 1
ATOM 3489 C CA . ARG A 1 436 ? -2.316 -22.829 8.520 1.00 91.00 436 ARG A CA 1
ATOM 3490 C C . ARG A 1 436 ? -3.394 -22.081 9.304 1.00 91.00 436 ARG A C 1
ATOM 3492 O O . ARG A 1 436 ? -3.294 -21.951 10.521 1.00 91.00 436 ARG A O 1
ATOM 3499 N N . ARG A 1 437 ? -4.443 -21.601 8.632 1.00 88.12 437 ARG A N 1
ATOM 3500 C CA . ARG A 1 437 ? -5.569 -20.914 9.286 1.00 88.12 437 ARG A CA 1
ATOM 3501 C C . ARG A 1 437 ? -6.374 -21.855 10.177 1.00 88.12 437 ARG A C 1
ATOM 3503 O O . ARG A 1 437 ? -6.780 -21.436 11.257 1.00 88.12 437 ARG A O 1
ATOM 3510 N N . GLU A 1 438 ? -6.583 -23.105 9.773 1.00 85.56 438 GLU A N 1
ATOM 3511 C CA . GLU A 1 438 ? -7.236 -24.123 10.608 1.00 85.56 438 GLU A CA 1
ATOM 3512 C C . GLU A 1 438 ? -6.457 -24.391 11.899 1.00 85.56 438 GLU A C 1
ATOM 3514 O O . GLU A 1 438 ? -7.040 -24.387 12.984 1.00 85.56 438 GLU A O 1
ATOM 3519 N N . GLU A 1 439 ? -5.132 -24.510 11.811 1.00 86.19 439 GLU A N 1
ATOM 3520 C CA . GLU A 1 439 ? -4.264 -24.655 12.984 1.00 86.19 439 GLU A CA 1
ATOM 3521 C C . GLU A 1 439 ? -4.370 -23.437 13.922 1.00 86.19 439 GLU A C 1
ATOM 3523 O O . GLU A 1 439 ? -4.446 -23.588 15.144 1.00 86.19 439 GLU A O 1
ATOM 3528 N N . LYS A 1 440 ? -4.441 -22.217 13.369 1.00 81.44 440 LYS A N 1
ATOM 3529 C CA . LYS A 1 440 ? -4.612 -20.981 14.156 1.00 81.44 440 LYS A CA 1
ATOM 3530 C C . LYS A 1 440 ? -6.014 -20.823 14.749 1.00 81.44 440 LYS A C 1
ATOM 3532 O O . LYS A 1 440 ? -6.124 -20.239 15.823 1.00 81.44 440 LYS A O 1
ATOM 3537 N N . ARG A 1 441 ? -7.066 -21.366 14.119 1.00 74.94 441 ARG A N 1
ATOM 3538 C CA . ARG A 1 441 ? -8.433 -21.409 14.686 1.00 74.94 441 ARG A CA 1
ATOM 3539 C C . ARG A 1 441 ? -8.501 -22.245 15.964 1.00 74.94 441 ARG A C 1
ATOM 3541 O O . ARG A 1 441 ? -9.271 -21.913 16.856 1.00 74.94 441 ARG A O 1
ATOM 3548 N N . GLY A 1 442 ? -7.694 -23.303 16.060 1.00 67.25 442 GLY A N 1
ATOM 3549 C CA . GLY A 1 442 ? -7.598 -24.147 17.255 1.00 67.25 442 GLY A CA 1
ATOM 3550 C C . GLY A 1 442 ? -6.760 -23.553 18.396 1.00 67.25 442 GLY A C 1
ATOM 3551 O O . GLY A 1 442 ? -6.684 -24.149 19.472 1.00 67.25 442 GLY A O 1
ATOM 3552 N N . ALA A 1 443 ? -6.107 -22.403 18.191 1.00 69.94 443 ALA A N 1
ATOM 3553 C CA . ALA A 1 443 ? -5.276 -21.771 19.210 1.00 69.94 443 ALA A CA 1
ATOM 3554 C C . ALA A 1 443 ? -6.127 -21.103 20.307 1.00 69.94 443 ALA A C 1
ATOM 3556 O O . ALA A 1 443 ? -7.174 -20.523 20.042 1.00 69.94 443 ALA A O 1
ATOM 3557 N N . ARG A 1 444 ? -5.637 -21.108 21.556 1.00 48.59 444 ARG A N 1
ATOM 3558 C CA . ARG A 1 444 ? -6.332 -20.495 22.712 1.00 48.59 444 ARG A CA 1
ATOM 3559 C C . ARG A 1 444 ? -6.492 -18.968 22.621 1.00 48.59 444 ARG A C 1
ATOM 3561 O O . ARG A 1 444 ? -7.260 -18.401 23.388 1.00 48.59 444 ARG A O 1
ATOM 3568 N N . SER A 1 445 ? -5.743 -18.304 21.740 1.00 50.88 445 SER A N 1
ATOM 3569 C CA . SER A 1 445 ? -5.787 -16.851 21.554 1.00 50.88 445 SER A CA 1
ATOM 3570 C C . SER A 1 445 ? -6.627 -16.503 20.331 1.00 50.88 445 SER A C 1
ATOM 3572 O O . SER A 1 445 ? -6.255 -16.859 19.212 1.00 50.88 445 SER A O 1
ATOM 3574 N N . SER A 1 446 ? -7.710 -15.746 20.533 1.00 54.88 446 SER A N 1
ATOM 3575 C CA . SER A 1 446 ? -8.572 -15.237 19.456 1.00 54.88 446 SER A CA 1
ATOM 3576 C C . SER A 1 446 ? -7.809 -14.395 18.427 1.00 54.88 446 SER A C 1
ATOM 3578 O O . SER A 1 446 ? -8.179 -14.372 17.258 1.00 54.88 446 SER A O 1
ATOM 3580 N N . ASN A 1 447 ? -6.710 -13.752 18.837 1.00 67.56 447 ASN A N 1
ATOM 3581 C CA . ASN A 1 447 ? -5.933 -12.839 17.993 1.00 67.56 447 ASN A CA 1
ATOM 3582 C C . ASN A 1 447 ? -4.961 -13.568 17.054 1.00 67.56 447 ASN A C 1
ATOM 3584 O O . ASN A 1 447 ? -4.414 -12.956 16.140 1.00 67.56 447 ASN A O 1
ATOM 3588 N N . ALA A 1 448 ? -4.708 -14.863 17.274 1.00 71.12 448 ALA A N 1
ATOM 3589 C CA . ALA A 1 448 ? -3.740 -15.619 16.481 1.00 71.12 448 ALA A CA 1
ATOM 3590 C C . ALA A 1 448 ? -4.184 -15.778 15.018 1.00 71.12 448 ALA A C 1
ATOM 3592 O O . ALA A 1 448 ? -3.349 -15.705 14.118 1.00 71.12 448 ALA A O 1
ATOM 3593 N N . LEU A 1 449 ? -5.487 -15.970 14.784 1.00 76.94 449 LEU A N 1
ATOM 3594 C CA . LEU A 1 449 ? -6.053 -16.067 13.439 1.00 76.94 449 LEU A CA 1
ATOM 3595 C C . LEU A 1 449 ? -6.044 -14.711 12.728 1.00 76.94 449 LEU A C 1
ATOM 3597 O O . LEU A 1 449 ? -5.592 -14.635 11.589 1.00 76.94 449 LEU A O 1
ATOM 3601 N N . ASP A 1 450 ? -6.484 -13.650 13.408 1.00 76.62 450 ASP A N 1
ATOM 3602 C CA . ASP A 1 450 ? -6.532 -12.301 12.834 1.00 76.62 450 ASP A CA 1
ATOM 3603 C C . ASP A 1 450 ? -5.116 -11.840 12.428 1.00 76.62 450 ASP A C 1
ATOM 3605 O O . ASP A 1 450 ? -4.909 -11.373 11.311 1.00 76.62 450 ASP A O 1
ATOM 3609 N N . MET A 1 451 ? -4.101 -12.097 13.263 1.00 78.62 451 MET A N 1
ATOM 3610 C CA . MET A 1 451 ? -2.699 -11.816 12.925 1.00 78.62 451 MET A CA 1
ATOM 3611 C C . MET A 1 451 ? -2.172 -12.662 11.757 1.00 78.62 451 MET A C 1
ATOM 3613 O O . MET A 1 451 ? -1.377 -12.162 10.958 1.00 78.62 451 MET A O 1
ATOM 3617 N N . GLU A 1 452 ? -2.575 -13.931 11.637 1.00 85.38 452 GLU A N 1
ATOM 3618 C CA . GLU A 1 452 ? -2.211 -14.768 10.484 1.00 85.38 452 GLU A CA 1
ATOM 3619 C C . GLU A 1 452 ? -2.823 -14.199 9.198 1.00 85.38 452 GLU A C 1
ATOM 3621 O O . GLU A 1 452 ? -2.122 -14.063 8.200 1.00 85.38 452 GLU A O 1
ATOM 3626 N N . MET A 1 453 ? -4.098 -13.800 9.233 1.00 84.75 453 MET A N 1
ATOM 3627 C CA . MET A 1 453 ? -4.806 -13.205 8.095 1.00 84.75 453 MET A CA 1
ATOM 3628 C C . MET A 1 453 ? -4.209 -11.849 7.693 1.00 84.75 453 MET A C 1
ATOM 3630 O O . MET A 1 453 ? -4.027 -11.598 6.507 1.00 84.75 453 MET A O 1
ATOM 3634 N N . MET A 1 454 ? -3.825 -11.007 8.657 1.00 82.62 454 MET A N 1
ATOM 3635 C CA . MET A 1 454 ? -3.199 -9.707 8.381 1.00 82.62 454 MET A CA 1
ATOM 3636 C C . MET A 1 454 ? -1.792 -9.835 7.781 1.00 82.62 454 MET A C 1
ATOM 3638 O O . MET A 1 454 ? -1.432 -9.078 6.880 1.00 82.62 454 MET A O 1
ATOM 3642 N N . ASN A 1 455 ? -0.978 -10.779 8.270 1.00 83.69 455 ASN A N 1
ATOM 3643 C CA . ASN A 1 455 ? 0.386 -10.981 7.764 1.00 83.69 455 ASN A CA 1
ATOM 3644 C C . ASN A 1 455 ? 0.417 -11.786 6.454 1.00 83.69 455 ASN A C 1
ATOM 3646 O O . ASN A 1 455 ? 1.281 -11.544 5.603 1.00 83.69 455 ASN A O 1
ATOM 3650 N N . TYR A 1 456 ? -0.528 -12.714 6.287 1.00 90.44 456 TYR A N 1
ATOM 3651 C CA . TYR A 1 456 ? -0.674 -13.596 5.129 1.00 90.44 456 TYR A CA 1
ATOM 3652 C C . TYR A 1 456 ? -2.096 -13.505 4.540 1.00 90.44 456 TYR A C 1
ATOM 3654 O O . TYR A 1 456 ? -2.859 -14.484 4.561 1.00 90.44 456 TYR A O 1
ATOM 3662 N N . PRO A 1 457 ? -2.463 -12.329 3.999 1.00 90.69 457 PRO A N 1
ATOM 3663 C CA . PRO A 1 457 ? -3.782 -12.099 3.428 1.00 90.69 457 PRO A CA 1
ATOM 3664 C C . PRO A 1 457 ? -3.940 -12.898 2.133 1.00 90.69 457 PRO A C 1
ATOM 3666 O O . PRO A 1 457 ? -3.072 -12.856 1.257 1.00 90.69 457 PRO A O 1
ATOM 3669 N N . ILE A 1 458 ? -5.054 -13.610 1.986 1.00 91.25 458 ILE A N 1
ATOM 3670 C CA . ILE A 1 458 ? -5.449 -14.263 0.726 1.00 91.25 458 ILE A CA 1
ATOM 3671 C C . ILE A 1 458 ? -6.497 -13.448 -0.033 1.00 91.25 458 ILE A C 1
ATOM 3673 O O . ILE A 1 458 ? -6.670 -13.657 -1.229 1.00 91.25 458 ILE A O 1
ATOM 3677 N N . LYS A 1 459 ? -7.155 -12.500 0.645 1.00 88.94 459 LYS A N 1
ATOM 3678 C CA . LYS A 1 459 ? -8.087 -11.529 0.058 1.00 88.94 459 LYS A CA 1
ATOM 3679 C C . LYS A 1 459 ? -7.841 -10.119 0.622 1.00 88.94 459 LYS A C 1
ATOM 3681 O O . LYS A 1 459 ? -7.308 -10.004 1.729 1.00 88.94 459 LYS A O 1
ATOM 3686 N N . PRO A 1 460 ? -8.238 -9.051 -0.092 1.00 88.62 460 PRO A N 1
ATOM 3687 C CA . PRO A 1 460 ? -7.925 -7.677 0.289 1.00 88.62 460 PRO A CA 1
ATOM 3688 C C . PRO A 1 460 ? -8.401 -7.257 1.683 1.00 88.62 460 PRO A C 1
ATOM 3690 O O . PRO A 1 460 ? -7.609 -6.684 2.431 1.00 88.62 460 PRO A O 1
ATOM 3693 N N . SER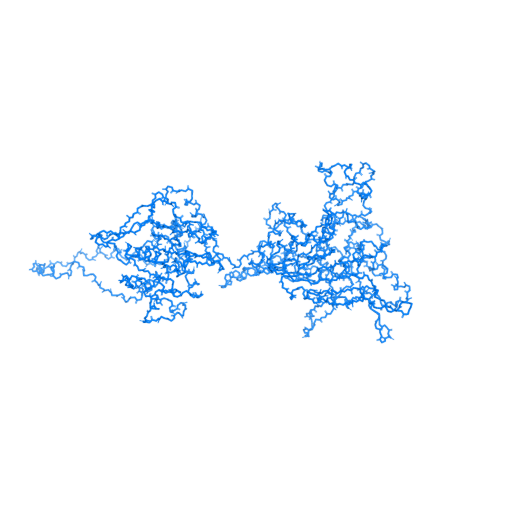 A 1 461 ? -9.649 -7.564 2.067 1.00 83.69 461 SER A N 1
ATOM 3694 C CA . SER A 1 461 ? -10.198 -7.188 3.386 1.00 83.69 461 SER A CA 1
ATOM 3695 C C . SER A 1 461 ? -9.364 -7.655 4.575 1.00 83.69 461 SER A C 1
ATOM 3697 O O . SER A 1 461 ? -9.391 -7.021 5.625 1.00 83.69 461 SER A O 1
ATOM 3699 N N . GLU A 1 462 ? -8.586 -8.724 4.414 1.00 84.88 462 GLU A N 1
ATOM 3700 C CA . GLU A 1 462 ? -7.772 -9.291 5.487 1.00 84.88 462 GLU A CA 1
ATOM 3701 C C . GLU A 1 462 ? -6.604 -8.386 5.893 1.00 84.88 462 GLU A C 1
ATOM 3703 O O . GLU A 1 462 ? -6.189 -8.399 7.050 1.00 84.88 462 GLU A O 1
ATOM 3708 N N . MET A 1 463 ? -6.111 -7.550 4.972 1.00 83.19 463 MET A N 1
ATOM 3709 C CA . MET A 1 463 ? -5.062 -6.561 5.258 1.00 83.19 463 MET A CA 1
ATOM 3710 C C . MET A 1 463 ? -5.546 -5.424 6.158 1.00 83.19 463 MET A C 1
ATOM 3712 O O . MET A 1 463 ? -4.734 -4.792 6.835 1.00 83.19 463 MET A O 1
ATOM 3716 N N . PHE A 1 464 ? -6.855 -5.174 6.138 1.00 75.88 464 PHE A N 1
ATOM 3717 C CA . PHE A 1 464 ? -7.531 -4.088 6.843 1.00 75.88 464 PHE A CA 1
ATOM 3718 C C . PHE A 1 464 ? -8.329 -4.601 8.044 1.00 75.88 464 PHE A C 1
ATOM 3720 O O . PHE A 1 464 ? -9.164 -3.885 8.589 1.00 75.88 464 PHE A O 1
ATOM 3727 N N . LEU A 1 465 ? -8.106 -5.853 8.463 1.00 66.12 465 LEU A N 1
ATOM 3728 C CA . LEU A 1 465 ? -8.750 -6.373 9.660 1.00 66.12 465 LEU A CA 1
ATOM 3729 C C . LEU A 1 465 ? -8.326 -5.541 10.853 1.00 66.12 465 LEU A C 1
ATOM 3731 O O . LEU A 1 465 ? -7.153 -5.522 11.225 1.00 66.12 465 LEU A O 1
ATOM 3735 N N . ASN A 1 466 ? -9.303 -4.908 11.491 1.00 55.56 466 ASN A N 1
ATOM 3736 C CA . ASN A 1 466 ? -9.069 -4.281 12.769 1.00 55.56 466 ASN A CA 1
ATOM 3737 C C . ASN A 1 466 ? -8.739 -5.373 13.800 1.00 55.56 466 ASN A C 1
ATOM 3739 O O . ASN A 1 466 ? -9.635 -6.058 14.281 1.00 55.56 466 ASN A O 1
ATOM 3743 N N . SER A 1 467 ? -7.469 -5.499 14.195 1.00 44.72 467 SER A N 1
ATOM 3744 C CA . SER A 1 467 ? -7.051 -6.124 15.459 1.00 44.72 467 SER A CA 1
ATOM 3745 C C . SER A 1 467 ? -7.786 -5.520 16.662 1.00 44.72 467 SER A C 1
ATOM 3747 O O . SER A 1 467 ? -7.989 -6.196 17.665 1.00 44.72 467 SER A O 1
ATOM 3749 N N . ASN A 1 468 ? -8.261 -4.274 16.531 1.00 46.09 468 ASN A N 1
ATOM 3750 C CA . ASN A 1 468 ? -9.312 -3.686 17.360 1.00 46.09 468 ASN A CA 1
ATOM 3751 C C . ASN A 1 468 ? -10.682 -4.210 16.921 1.00 46.09 468 ASN A C 1
ATOM 3753 O O . ASN A 1 468 ? -11.569 -3.445 16.534 1.00 46.09 468 ASN A O 1
ATOM 3757 N N . LYS A 1 469 ? -10.845 -5.533 16.933 1.00 50.91 469 LYS A N 1
ATOM 3758 C CA . LYS A 1 469 ? -12.153 -6.147 16.773 1.00 50.91 469 LYS A CA 1
ATOM 3759 C C . LYS A 1 469 ? -12.980 -5.599 17.919 1.00 50.91 469 LYS A C 1
ATOM 3761 O O . LYS A 1 469 ? -12.620 -5.787 19.081 1.00 50.91 469 LYS A O 1
ATOM 3766 N N . ASN A 1 470 ? -14.027 -4.852 17.588 1.00 68.31 470 ASN A N 1
ATOM 3767 C CA . ASN A 1 470 ? -14.997 -4.455 18.585 1.00 68.31 470 ASN A CA 1
ATOM 3768 C C . ASN A 1 470 ? -15.430 -5.741 19.301 1.00 68.31 470 ASN A C 1
ATOM 3770 O O . ASN A 1 470 ? -15.937 -6.667 18.667 1.00 68.31 470 ASN A O 1
ATOM 3774 N N . MET A 1 471 ? -15.095 -5.834 20.586 1.00 75.50 471 MET A N 1
ATOM 3775 C CA . MET A 1 471 ? -15.212 -7.075 21.347 1.00 75.50 471 MET A CA 1
ATOM 3776 C C . MET A 1 471 ? -16.665 -7.466 21.626 1.00 75.50 471 MET A C 1
ATOM 3778 O O . MET A 1 471 ? -16.916 -8.583 22.073 1.00 75.50 471 MET A O 1
ATOM 3782 N N . PHE A 1 472 ? -17.598 -6.547 21.374 1.00 85.38 472 PHE A N 1
ATOM 3783 C CA . PHE A 1 472 ? -19.024 -6.715 21.589 1.00 85.38 472 PHE A CA 1
ATOM 3784 C C . PHE A 1 472 ? -19.726 -7.329 20.362 1.00 85.38 472 PHE A C 1
ATOM 3786 O O . PHE A 1 472 ? -19.229 -7.216 19.237 1.00 85.38 472 PHE A O 1
ATOM 3793 N N . PRO A 1 473 ? -20.905 -7.956 20.535 1.00 80.44 473 PRO A N 1
ATOM 3794 C CA . PRO A 1 473 ? -21.692 -8.542 19.445 1.00 80.44 473 PRO A CA 1
ATOM 3795 C C . PRO A 1 473 ? -22.315 -7.470 18.523 1.00 80.44 473 PRO A C 1
ATOM 3797 O O . PRO A 1 473 ? -23.497 -7.146 18.605 1.00 80.44 473 PRO A O 1
ATOM 3800 N N . VAL A 1 474 ? -21.512 -6.880 17.626 1.00 82.69 474 VAL A N 1
ATOM 3801 C CA . VAL A 1 474 ? -21.903 -5.712 16.802 1.00 82.69 474 VAL A CA 1
ATOM 3802 C C . VAL A 1 474 ? -23.132 -5.964 15.922 1.00 82.69 474 VAL A C 1
ATOM 3804 O O . VAL A 1 474 ? -23.916 -5.039 15.707 1.00 82.69 474 VAL A O 1
ATOM 3807 N N . ALA A 1 475 ? -23.295 -7.174 15.382 1.00 72.62 475 ALA A N 1
ATOM 3808 C CA . ALA A 1 475 ? -24.433 -7.505 14.523 1.00 72.62 475 ALA A CA 1
ATOM 3809 C C . ALA A 1 475 ? -25.759 -7.414 15.298 1.00 72.62 475 ALA A C 1
ATOM 3811 O O . ALA A 1 475 ? -26.641 -6.654 14.897 1.00 72.62 475 ALA A O 1
ATOM 3812 N N . ASP A 1 476 ? -25.836 -8.079 16.452 1.00 80.06 476 ASP A N 1
ATOM 3813 C CA . ASP A 1 476 ? -27.029 -8.106 17.307 1.00 80.06 476 ASP A CA 1
ATOM 3814 C C . ASP A 1 476 ? -27.319 -6.720 17.911 1.00 80.06 476 ASP A C 1
ATOM 3816 O O . ASP A 1 476 ? -28.462 -6.271 17.978 1.00 80.06 476 ASP A O 1
ATOM 3820 N N . LEU A 1 477 ? -26.271 -5.967 18.270 1.00 89.12 477 LEU A N 1
ATOM 3821 C CA . LEU A 1 477 ? -26.413 -4.583 18.739 1.00 89.12 477 LEU A CA 1
ATOM 3822 C C . LEU A 1 477 ? -27.003 -3.658 17.661 1.00 89.12 477 LEU A C 1
ATOM 3824 O O . LEU A 1 477 ? -27.822 -2.790 17.971 1.00 89.12 477 LEU A O 1
ATOM 3828 N N . LYS A 1 478 ? -26.605 -3.828 16.391 1.00 82.69 478 LYS A N 1
ATOM 3829 C CA . LYS A 1 478 ? -27.177 -3.076 15.261 1.00 82.69 478 LYS A CA 1
ATOM 3830 C C . LYS A 1 478 ? -28.632 -3.458 15.007 1.00 82.69 478 LYS A C 1
ATOM 3832 O O . LYS A 1 478 ? -29.426 -2.573 14.686 1.00 82.69 478 LYS A O 1
ATOM 3837 N N . GLU A 1 479 ? -28.980 -4.732 15.161 1.00 82.19 479 GLU A N 1
ATOM 3838 C CA . GLU A 1 479 ? -30.362 -5.203 15.069 1.00 82.19 479 GLU A CA 1
ATOM 3839 C C . GLU A 1 479 ? -31.235 -4.576 16.162 1.00 82.19 479 GLU A C 1
ATOM 3841 O O . GLU A 1 479 ? -32.248 -3.952 15.844 1.00 82.19 479 GLU A O 1
ATOM 3846 N N . GLN A 1 480 ? -30.788 -4.610 17.421 1.00 90.88 480 GLN A N 1
ATOM 3847 C CA . GLN A 1 480 ? -31.489 -3.978 18.541 1.00 90.88 480 GLN A CA 1
ATOM 3848 C C . GLN A 1 480 ? -31.653 -2.463 18.339 1.00 90.88 480 GLN A C 1
ATOM 3850 O O . GLN A 1 480 ? -32.734 -1.907 18.548 1.00 90.88 480 GLN A O 1
ATOM 3855 N N . LEU A 1 481 ? -30.596 -1.774 17.890 1.00 89.88 481 LEU A N 1
ATOM 3856 C CA . LEU A 1 481 ? -30.662 -0.346 17.573 1.00 89.88 481 LEU A CA 1
ATOM 3857 C C . LEU A 1 481 ? -31.670 -0.053 16.446 1.00 89.88 481 LEU A C 1
ATOM 3859 O O . LEU A 1 481 ? -32.387 0.950 16.506 1.00 89.88 481 LEU A O 1
ATOM 3863 N N . SER A 1 482 ? -31.725 -0.910 15.423 1.00 84.88 482 SER A N 1
ATOM 3864 C CA . SER A 1 482 ? -32.708 -0.824 14.340 1.00 84.88 482 SER A CA 1
ATOM 3865 C C . SER A 1 482 ? -34.132 -1.044 14.861 1.00 84.88 482 SER A C 1
ATOM 3867 O O . SER A 1 482 ? -35.031 -0.271 14.520 1.00 84.88 482 SER A O 1
ATOM 3869 N N . GLU A 1 483 ? -34.350 -2.029 15.739 1.00 85.88 483 GLU A N 1
ATOM 3870 C CA . GLU A 1 483 ? -35.667 -2.298 16.329 1.00 85.88 483 GLU A CA 1
ATOM 3871 C C . GLU A 1 483 ? -36.181 -1.092 17.129 1.00 85.88 483 GLU A C 1
ATOM 3873 O O . GLU A 1 483 ? -37.320 -0.665 16.923 1.00 85.88 483 GLU A O 1
ATOM 3878 N N . ILE A 1 484 ? -35.338 -0.485 17.973 1.00 85.94 484 ILE A N 1
ATOM 3879 C CA . ILE A 1 484 ? -35.714 0.706 18.753 1.00 85.94 484 ILE A CA 1
ATOM 3880 C C . ILE A 1 484 ? -36.096 1.871 17.835 1.00 85.94 484 ILE A C 1
ATOM 3882 O O . ILE A 1 484 ? -37.111 2.529 18.064 1.00 85.94 484 ILE A O 1
ATOM 3886 N N . LYS A 1 485 ? -35.314 2.116 16.774 1.00 82.88 485 LYS A N 1
ATOM 3887 C CA . LYS A 1 485 ? -35.563 3.219 15.830 1.00 82.88 485 LYS A CA 1
ATOM 3888 C C . LYS A 1 485 ? -36.807 3.008 14.966 1.00 82.88 485 LYS A C 1
ATOM 3890 O O . LYS A 1 485 ? -37.457 3.980 14.599 1.00 82.88 485 LYS A O 1
ATOM 3895 N N . THR A 1 486 ? -37.124 1.764 14.609 1.00 80.69 486 THR A N 1
ATOM 3896 C CA . THR A 1 486 ? -38.266 1.432 13.736 1.00 80.69 486 THR A CA 1
ATOM 3897 C C . THR A 1 486 ? -39.578 1.266 14.500 1.00 80.69 486 THR A C 1
ATOM 3899 O O . THR A 1 486 ? -40.647 1.448 13.916 1.00 80.69 486 THR A O 1
ATOM 3902 N N . LYS A 1 487 ? -39.523 0.968 15.805 1.00 80.12 487 LYS A N 1
ATOM 3903 C CA . LYS A 1 487 ? -40.698 0.797 16.674 1.00 80.12 487 LYS A CA 1
ATOM 3904 C C . LYS A 1 487 ? -40.694 1.781 17.857 1.00 80.12 487 LYS A C 1
ATOM 3906 O O . LYS A 1 487 ? -40.784 1.335 19.001 1.00 80.12 487 LYS A O 1
ATOM 3911 N N . PRO A 1 488 ? -40.650 3.109 17.631 1.00 69.56 488 PRO A N 1
ATOM 3912 C CA . PRO A 1 488 ? -40.567 4.090 18.719 1.00 69.56 488 PRO A CA 1
ATOM 3913 C C . PRO A 1 488 ? -41.727 3.965 19.7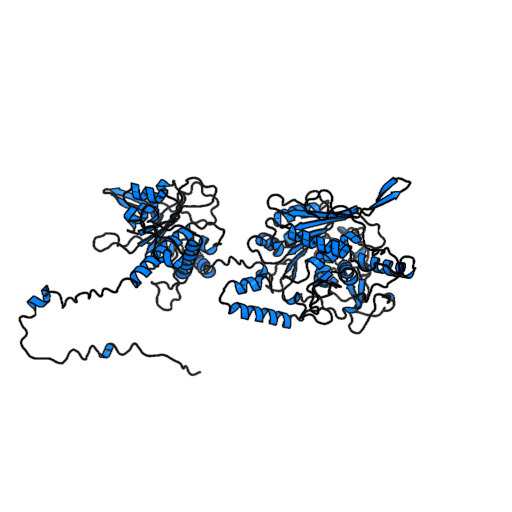19 1.00 69.56 488 PRO A C 1
ATOM 3915 O O . PRO A 1 488 ? -41.508 4.061 20.918 1.00 69.56 488 PRO A O 1
ATOM 3918 N N . HIS A 1 489 ? -42.926 3.584 19.273 1.00 68.12 489 HIS A N 1
ATOM 3919 C CA . HIS A 1 489 ? -44.088 3.362 20.146 1.00 68.12 489 HIS A CA 1
ATOM 3920 C C . HIS A 1 489 ? -43.921 2.243 21.195 1.00 68.12 489 HIS A C 1
ATOM 3922 O O . HIS A 1 489 ? -44.637 2.202 22.190 1.00 68.12 489 HIS A O 1
ATOM 3928 N N . LYS A 1 490 ? -42.979 1.312 20.992 1.00 66.06 490 LYS A N 1
ATOM 3929 C CA . LYS A 1 490 ? -42.674 0.223 21.936 1.00 66.06 490 LYS A CA 1
ATOM 3930 C C . LYS A 1 490 ? -41.605 0.625 22.964 1.00 66.06 490 LYS A C 1
ATOM 3932 O O . LYS A 1 490 ? -41.492 -0.026 24.002 1.00 66.06 490 LYS A O 1
ATOM 3937 N N . TYR A 1 491 ? -40.823 1.672 22.690 1.00 67.31 491 TYR A N 1
ATOM 3938 C CA . TYR A 1 491 ? -39.625 2.013 23.468 1.00 67.31 491 TYR A CA 1
ATOM 3939 C C . TYR A 1 491 ? -39.588 3.464 23.959 1.00 67.31 491 TYR A C 1
ATOM 3941 O O . TYR A 1 491 ? -39.170 3.683 25.087 1.00 67.31 491 TYR A O 1
ATOM 3949 N N . GLU A 1 492 ? -40.017 4.445 23.166 1.00 60.19 492 GLU A N 1
ATOM 3950 C CA . GLU A 1 492 ? -40.028 5.869 23.528 1.00 60.19 492 GLU A CA 1
ATOM 3951 C C . GLU A 1 492 ? -41.309 6.262 24.277 1.00 60.19 492 GLU A C 1
ATOM 3953 O O . GLU A 1 492 ? -41.216 6.920 25.314 1.00 60.19 492 GLU A O 1
ATOM 3958 N N . ASP A 1 493 ? -42.475 5.764 23.848 1.00 59.25 493 ASP A N 1
ATOM 3959 C CA . ASP A 1 493 ? -43.784 6.073 24.463 1.00 59.25 493 ASP A CA 1
ATOM 3960 C C . ASP A 1 493 ? -43.947 5.510 25.896 1.00 59.25 493 ASP A C 1
ATOM 3962 O O . ASP A 1 493 ? -44.893 5.851 26.604 1.00 59.25 493 ASP A O 1
ATOM 3966 N N . LEU A 1 494 ? -43.015 4.660 26.347 1.00 68.12 494 LEU A N 1
ATOM 3967 C CA . LEU A 1 494 ? -42.995 4.022 27.672 1.00 68.12 494 LEU A CA 1
ATOM 3968 C C . LEU A 1 494 ? -41.828 4.499 28.556 1.00 68.12 494 LEU A C 1
ATOM 3970 O O . LEU A 1 494 ? -41.449 3.807 29.501 1.00 68.12 494 LEU A O 1
ATOM 3974 N N . THR A 1 495 ? -41.232 5.654 28.246 1.00 82.81 495 THR A N 1
ATOM 3975 C CA . THR A 1 495 ? -40.101 6.219 29.005 1.00 82.81 495 THR A CA 1
ATOM 3976 C C . THR A 1 495 ? -40.425 7.590 29.578 1.00 82.81 495 THR A C 1
ATOM 3978 O O . THR A 1 495 ? -41.195 8.353 29.001 1.00 82.81 495 THR A O 1
ATOM 3981 N N . TRP A 1 496 ? -39.836 7.911 30.730 1.00 89.75 496 TRP A N 1
ATOM 3982 C CA . TRP A 1 496 ? -39.987 9.219 31.364 1.00 89.75 496 TRP A CA 1
ATOM 3983 C C . TRP A 1 496 ? -38.718 10.044 31.177 1.00 89.75 496 TRP A C 1
ATOM 3985 O O . TRP A 1 496 ? -37.612 9.563 31.422 1.00 89.75 496 TRP A O 1
ATOM 3995 N N . PHE A 1 497 ? -38.889 11.311 30.809 1.00 90.62 497 PHE A N 1
ATOM 3996 C CA . PHE A 1 497 ? -37.810 12.289 30.683 1.00 90.62 497 PHE A CA 1
ATOM 3997 C C . PHE A 1 497 ? -38.017 13.398 31.703 1.00 90.62 497 PHE A C 1
ATOM 3999 O O . PHE A 1 497 ? -39.141 13.877 31.876 1.00 90.62 497 PHE A O 1
ATOM 4006 N N . GLY A 1 498 ? -36.970 13.794 32.421 1.00 92.12 498 GLY A N 1
ATOM 4007 C CA . GLY A 1 498 ? -37.178 14.721 33.522 1.00 92.12 498 GLY A CA 1
ATOM 4008 C C . GLY A 1 498 ? -35.996 14.939 34.440 1.00 92.12 498 GLY A C 1
ATOM 4009 O O . GLY A 1 498 ? -34.847 14.632 34.130 1.00 92.12 498 GLY A O 1
ATOM 4010 N N . GLU A 1 499 ? -36.321 15.512 35.590 1.00 92.69 499 GLU A N 1
ATOM 4011 C CA . GLU A 1 499 ? -35.386 15.842 36.654 1.00 92.69 499 GLU A CA 1
ATOM 4012 C C . GLU A 1 499 ? -35.920 15.361 37.997 1.00 92.69 499 GLU A C 1
ATOM 4014 O O . GLU A 1 499 ? -37.129 15.292 38.236 1.00 92.69 499 GLU A O 1
ATOM 4019 N N . LEU A 1 500 ? -34.991 15.080 38.906 1.00 92.25 500 LEU A N 1
ATOM 4020 C CA . LEU A 1 500 ? -35.297 14.790 40.296 1.00 92.25 500 LEU A CA 1
ATOM 4021 C C . LEU A 1 500 ? -35.157 16.069 41.114 1.00 92.25 500 LEU A C 1
ATOM 4023 O O . LEU A 1 500 ? -34.083 16.674 41.155 1.00 92.25 500 LEU A O 1
ATOM 4027 N N . ILE A 1 501 ? -36.233 16.466 41.786 1.00 89.94 501 ILE A N 1
ATOM 4028 C CA . ILE A 1 501 ? -36.272 17.641 42.658 1.00 89.94 501 ILE A CA 1
ATOM 4029 C C . ILE A 1 501 ? -36.462 17.210 44.111 1.00 89.94 501 ILE A C 1
ATOM 4031 O O . ILE A 1 501 ? -37.057 16.174 44.403 1.00 89.94 501 ILE A O 1
ATOM 4035 N N . THR A 1 502 ? -35.954 18.010 45.042 1.00 82.25 502 THR A N 1
ATOM 4036 C CA . THR A 1 502 ? -36.230 17.810 46.467 1.00 82.25 502 THR A CA 1
ATOM 4037 C C . THR A 1 502 ? -37.595 18.417 46.780 1.00 82.25 502 THR A C 1
ATOM 4039 O O . THR A 1 502 ? -37.764 19.632 46.686 1.00 82.25 502 THR A O 1
ATOM 4042 N N . GLY A 1 503 ? -38.576 17.577 47.105 1.00 72.19 503 GLY A N 1
ATOM 4043 C CA . GLY A 1 503 ? -39.920 17.993 47.500 1.00 72.19 503 GLY A CA 1
ATOM 4044 C C . GLY A 1 503 ? -40.003 18.457 48.958 1.00 72.19 503 GLY A C 1
ATOM 4045 O O . GLY A 1 503 ? -38.999 18.531 49.674 1.00 72.19 503 GLY A O 1
ATOM 4046 N N . ALA A 1 504 ? -41.225 18.749 49.413 1.00 57.59 504 ALA A N 1
ATOM 4047 C CA . ALA A 1 504 ? -41.496 18.994 50.829 1.00 57.59 504 ALA A CA 1
ATOM 4048 C C . ALA A 1 504 ? -41.037 17.786 51.674 1.00 57.59 504 ALA A C 1
ATOM 4050 O O . ALA A 1 504 ? -41.108 16.647 51.215 1.00 57.59 504 ALA A O 1
ATOM 4051 N N . GLU A 1 505 ? -40.517 18.046 52.877 1.00 61.62 505 GLU A N 1
ATOM 4052 C CA . GLU A 1 505 ? -39.972 17.031 53.806 1.00 61.62 505 GLU A CA 1
ATOM 4053 C C . GLU A 1 505 ? -38.671 16.333 53.352 1.00 61.62 505 GLU A C 1
ATOM 4055 O O . GLU A 1 505 ? -38.229 15.371 53.974 1.00 61.62 505 GLU A O 1
ATOM 4060 N N . GLY A 1 506 ? -38.005 16.819 52.297 1.00 69.25 506 GLY A N 1
ATOM 4061 C CA . GLY A 1 506 ? -36.709 16.283 51.858 1.00 69.25 506 GLY A CA 1
ATOM 4062 C C . GLY A 1 506 ? -36.796 15.010 51.008 1.00 69.25 506 GLY A C 1
ATOM 4063 O O . GLY A 1 506 ? -35.761 14.449 50.643 1.00 69.25 506 GLY A O 1
ATOM 4064 N N . LYS A 1 507 ? -38.010 14.567 50.650 1.00 79.25 507 LYS A N 1
ATOM 4065 C CA . LYS A 1 507 ? -38.239 13.423 49.757 1.00 79.25 507 LYS A CA 1
ATOM 4066 C C . LYS A 1 507 ? -37.944 13.805 48.304 1.00 79.25 507 LYS A C 1
ATOM 4068 O O . LYS A 1 507 ? -38.380 14.853 47.831 1.00 79.25 507 LYS A O 1
ATOM 4073 N N . ILE A 1 508 ? -37.224 12.949 47.581 1.00 87.25 508 ILE A N 1
ATOM 4074 C CA . ILE A 1 508 ? -36.950 13.150 46.153 1.00 87.25 508 ILE A CA 1
ATOM 4075 C C . ILE A 1 508 ? -38.212 12.841 45.338 1.00 87.25 508 ILE A C 1
ATOM 4077 O O . ILE A 1 508 ? -38.797 11.767 45.483 1.00 87.25 508 ILE A O 1
ATOM 4081 N N . THR A 1 509 ? -38.628 13.774 44.481 1.00 88.56 509 THR A N 1
ATOM 4082 C CA . THR A 1 509 ? -39.791 13.633 43.597 1.00 88.56 509 THR A CA 1
ATOM 4083 C C . THR A 1 509 ? -39.402 13.812 42.131 1.00 88.56 509 THR A C 1
ATOM 4085 O O . THR A 1 509 ? -38.459 14.529 41.792 1.00 88.56 509 THR A O 1
ATOM 4088 N N . TRP A 1 510 ? -40.128 13.120 41.251 1.00 92.44 510 TRP A N 1
ATOM 4089 C CA . TRP A 1 510 ? -39.927 13.168 39.805 1.00 92.44 510 TRP A CA 1
ATOM 4090 C C . TRP A 1 510 ? -40.684 14.343 39.177 1.00 92.44 510 TRP A C 1
ATOM 4092 O O . TRP A 1 510 ? -41.864 14.549 39.471 1.00 92.44 510 TRP A O 1
ATOM 4102 N N . LYS A 1 511 ? -40.025 15.084 38.282 1.00 92.12 511 LYS A N 1
ATOM 4103 C CA . LYS A 1 511 ? -40.630 16.157 37.487 1.00 92.12 511 LYS A CA 1
ATOM 4104 C C . LYS A 1 511 ? -40.386 15.907 36.000 1.00 92.12 511 LYS A C 1
ATOM 4106 O O . LYS A 1 511 ? -39.245 15.960 35.550 1.00 92.12 511 LYS A O 1
ATOM 4111 N N . ASN A 1 512 ? -41.464 15.701 35.240 1.00 90.56 512 ASN A N 1
ATOM 4112 C CA . ASN A 1 512 ? -41.389 15.520 33.788 1.00 90.56 512 ASN A CA 1
ATOM 4113 C C . ASN A 1 512 ? -40.843 16.776 33.082 1.00 90.56 512 ASN A C 1
ATOM 4115 O O . ASN A 1 512 ? -41.178 17.906 33.454 1.00 90.56 512 ASN A O 1
ATOM 4119 N N . LYS A 1 513 ? -40.045 16.558 32.036 1.00 89.75 513 LYS A N 1
ATOM 4120 C CA . LYS A 1 513 ? -39.583 17.555 31.063 1.00 89.75 513 LYS A CA 1
ATOM 4121 C C . LYS A 1 513 ? -39.724 17.009 29.641 1.00 89.75 513 LYS A C 1
ATOM 4123 O O . LYS A 1 513 ? -39.847 15.807 29.439 1.00 89.75 513 LYS A O 1
ATOM 4128 N N . GLU A 1 514 ? -39.671 17.911 28.667 1.00 84.50 514 GLU A N 1
ATOM 4129 C CA . GLU A 1 514 ? -39.569 17.560 27.248 1.00 84.50 514 GLU A CA 1
ATOM 4130 C C . GLU A 1 514 ? -38.254 16.823 26.952 1.00 84.50 514 GLU A C 1
ATOM 4132 O O . GLU A 1 514 ? -37.207 17.141 27.521 1.00 84.50 514 GLU A O 1
ATOM 4137 N N . ALA A 1 515 ? -38.284 15.879 26.008 1.00 81.44 515 ALA A N 1
ATOM 4138 C CA . ALA A 1 515 ? -37.127 15.051 25.648 1.00 81.44 515 ALA A CA 1
ATOM 4139 C C . ALA A 1 515 ? -36.000 15.814 24.915 1.00 81.44 515 ALA A C 1
ATOM 4141 O O . ALA A 1 515 ? -34.948 15.243 24.635 1.00 81.44 515 ALA A O 1
ATOM 4142 N N . SER A 1 516 ? -36.183 17.103 24.607 1.00 76.38 516 SER A N 1
ATOM 4143 C CA . SER A 1 516 ? -35.242 17.928 23.830 1.00 76.38 516 SER A CA 1
ATOM 4144 C C . SER A 1 516 ? -33.859 18.098 24.473 1.00 76.38 516 SER A C 1
ATOM 4146 O O . SER A 1 516 ? -32.900 18.410 23.771 1.00 76.38 516 SER A O 1
ATOM 4148 N N . GLY A 1 517 ? -33.739 17.876 25.786 1.00 74.19 517 GLY A N 1
ATOM 4149 C CA . GLY A 1 517 ? -32.464 17.902 26.514 1.00 74.19 517 GLY A CA 1
ATOM 4150 C C . GLY A 1 517 ? -31.686 16.580 26.502 1.00 74.19 517 GLY A C 1
ATOM 4151 O O . GLY A 1 517 ? -30.598 16.510 27.074 1.00 74.19 517 GLY A O 1
ATOM 4152 N N . LEU A 1 518 ? -32.229 15.522 25.893 1.00 84.44 518 LEU A N 1
ATOM 4153 C CA . LEU A 1 518 ? -31.647 14.186 25.946 1.00 84.44 518 LEU A CA 1
ATOM 4154 C C . LEU A 1 518 ? -30.498 14.018 24.947 1.00 84.44 518 LEU A C 1
ATOM 4156 O O . LEU A 1 518 ? -30.651 14.202 23.738 1.00 84.44 518 LEU A O 1
ATOM 4160 N N . LEU A 1 519 ? -29.340 13.597 25.449 1.00 84.94 519 LEU A N 1
ATOM 4161 C CA . LEU A 1 519 ? -28.140 13.427 24.644 1.00 84.94 519 LEU A CA 1
ATOM 4162 C C . LEU A 1 519 ? -27.984 11.968 24.201 1.00 84.94 519 LEU A C 1
ATOM 4164 O O . LEU A 1 519 ? -27.670 11.100 25.010 1.00 84.94 519 LEU A O 1
ATOM 4168 N N . ARG A 1 520 ? -28.181 11.705 22.904 1.00 84.31 520 ARG A N 1
ATOM 4169 C CA . ARG A 1 520 ? -28.081 10.360 22.293 1.00 84.31 520 ARG A CA 1
ATOM 4170 C C . ARG A 1 520 ? -27.030 10.249 21.184 1.00 84.31 520 ARG A C 1
ATOM 4172 O O . ARG A 1 520 ? -26.807 9.153 20.671 1.00 84.31 520 ARG A O 1
ATOM 4179 N N . GLU A 1 521 ? -26.438 11.373 20.772 1.00 79.19 521 GLU A N 1
ATOM 4180 C CA . GLU A 1 521 ? -25.484 11.396 19.660 1.00 79.19 521 GLU A CA 1
ATOM 4181 C C . GLU A 1 521 ? -24.147 10.763 20.059 1.00 79.19 521 GLU A C 1
ATOM 4183 O O . GLU A 1 521 ? -23.643 10.985 21.161 1.00 79.19 521 GLU A O 1
ATOM 4188 N N . TRP A 1 522 ? -23.580 10.000 19.130 1.00 78.19 522 TRP A N 1
ATOM 4189 C CA . TRP A 1 522 ? -22.210 9.511 19.175 1.00 78.19 522 TRP A CA 1
ATOM 4190 C C . TRP A 1 522 ? -21.689 9.379 17.730 1.00 78.19 522 TRP A C 1
ATOM 4192 O O . TRP A 1 522 ? -22.427 8.843 16.895 1.00 78.19 522 TRP A O 1
ATOM 4202 N N . PRO A 1 523 ? -20.468 9.849 17.401 1.00 77.75 523 PRO A N 1
ATOM 4203 C CA . PRO A 1 523 ? -19.557 10.622 18.251 1.00 77.75 523 PRO A CA 1
ATOM 4204 C C . PRO A 1 523 ? -20.110 12.014 18.582 1.00 77.75 523 PRO A C 1
ATOM 4206 O O . PRO A 1 523 ? -20.816 12.618 17.771 1.00 77.75 523 PRO A O 1
ATOM 4209 N N . ILE A 1 524 ? -19.792 12.530 19.771 1.00 76.88 524 ILE A N 1
ATOM 4210 C CA . ILE A 1 524 ? -20.137 13.914 20.121 1.00 76.88 524 ILE A CA 1
ATOM 4211 C C . ILE A 1 524 ? -19.255 14.891 19.342 1.00 76.88 524 ILE A C 1
ATOM 4213 O O . ILE A 1 524 ? -18.058 14.662 19.172 1.00 76.88 524 ILE A O 1
ATOM 4217 N N . LYS A 1 525 ? -19.846 15.984 18.854 1.00 75.44 525 LYS A N 1
ATOM 4218 C CA . LYS A 1 525 ? -19.111 17.007 18.084 1.00 75.44 525 LYS A CA 1
ATOM 4219 C C . LYS A 1 525 ? -18.348 17.979 18.979 1.00 75.44 525 LYS A C 1
ATOM 4221 O O . LYS A 1 525 ? -17.272 18.443 18.616 1.00 75.44 525 LYS A O 1
ATOM 4226 N N . ASP A 1 526 ? -18.925 18.276 20.136 1.00 76.56 526 ASP A N 1
ATOM 4227 C CA . ASP A 1 526 ? -18.366 19.125 21.176 1.00 76.56 526 ASP A CA 1
ATOM 4228 C C . ASP A 1 526 ? -18.934 18.714 22.545 1.00 76.56 526 ASP A C 1
ATOM 4230 O O . ASP A 1 526 ? -19.927 17.983 22.642 1.00 76.56 526 ASP A O 1
ATOM 4234 N N . ASN A 1 527 ? -18.275 19.177 23.603 1.00 72.62 527 ASN A N 1
ATOM 4235 C CA . ASN A 1 527 ? -18.654 18.958 24.997 1.00 72.62 527 ASN A CA 1
ATOM 4236 C C . ASN A 1 527 ? -19.311 20.203 25.636 1.00 72.62 527 ASN A C 1
ATOM 4238 O O . ASN A 1 527 ? -19.469 20.241 26.855 1.00 72.62 527 ASN A O 1
ATOM 4242 N N . LYS A 1 528 ? -19.679 21.228 24.847 1.00 74.00 528 LYS A N 1
ATOM 4243 C CA . LYS A 1 528 ? -20.149 22.531 25.346 1.00 74.00 528 LYS A CA 1
ATOM 4244 C C . LYS A 1 528 ? -21.675 22.609 25.342 1.00 74.00 528 LYS A C 1
ATOM 4246 O O . LYS A 1 528 ? -22.329 22.187 24.397 1.00 74.00 528 LYS A O 1
ATOM 4251 N N . ASN A 1 529 ? -22.257 23.221 26.377 1.00 75.81 529 ASN A N 1
ATOM 4252 C CA . ASN A 1 529 ? -23.712 23.420 26.499 1.00 75.81 529 ASN A CA 1
ATOM 4253 C C . ASN A 1 529 ? -24.528 22.114 26.397 1.00 75.81 529 ASN A C 1
ATOM 4255 O O . ASN A 1 529 ? -25.585 22.075 25.766 1.00 75.81 529 ASN A O 1
ATOM 4259 N N . LYS A 1 530 ? -24.043 21.034 27.021 1.00 85.31 530 LYS A N 1
ATOM 4260 C CA . LYS A 1 530 ? -24.695 19.716 27.030 1.00 85.31 530 LYS A CA 1
ATOM 4261 C C . LYS A 1 530 ? -25.222 19.382 28.440 1.00 85.31 530 LYS A C 1
ATOM 4263 O O . LYS A 1 530 ? -24.686 18.472 29.059 1.00 85.31 530 LYS A O 1
ATOM 4268 N N . PRO A 1 531 ? -26.252 20.064 28.981 1.00 85.88 531 PRO A N 1
ATOM 4269 C CA . PRO A 1 531 ? -26.699 19.861 30.370 1.00 85.88 531 PRO A CA 1
ATOM 4270 C C . PRO A 1 531 ? -27.179 18.428 30.669 1.00 85.88 531 PRO A C 1
ATOM 4272 O O . PRO A 1 531 ? -27.107 17.979 31.809 1.00 85.88 531 PRO A O 1
ATOM 4275 N N . GLY A 1 532 ? -27.614 17.688 29.644 1.00 89.69 532 GLY A N 1
ATOM 4276 C CA . GLY A 1 532 ? -28.154 16.338 29.792 1.00 89.69 532 GLY A CA 1
ATOM 4277 C C . GLY A 1 532 ? -29.563 16.329 30.389 1.00 89.69 532 GLY A C 1
ATOM 4278 O O . GLY A 1 532 ? -30.112 17.359 30.780 1.00 89.69 532 GLY A O 1
ATOM 4279 N N . LEU A 1 533 ? -30.168 15.145 30.433 1.00 92.88 533 LEU A N 1
ATOM 4280 C CA . LEU A 1 533 ? -31.492 14.920 31.011 1.00 92.88 533 LEU A CA 1
ATOM 4281 C C . LEU A 1 533 ? -31.569 13.487 31.541 1.00 92.88 533 LEU A C 1
ATOM 4283 O O . LEU A 1 533 ? -30.971 12.587 30.951 1.00 92.88 533 LEU A O 1
ATOM 4287 N N . ILE A 1 534 ? -32.295 13.266 32.640 1.00 94.94 534 ILE A N 1
ATOM 4288 C CA . ILE A 1 534 ? -32.519 11.911 33.152 1.00 94.94 534 ILE A CA 1
ATOM 4289 C C . ILE A 1 534 ? -33.563 11.231 32.266 1.00 94.94 534 ILE A C 1
ATOM 4291 O O . ILE A 1 534 ? -34.650 11.777 32.052 1.00 94.94 534 ILE A O 1
ATOM 4295 N N . GLN A 1 535 ? -33.248 10.022 31.807 1.00 93.88 535 GLN A N 1
ATOM 4296 C CA . GLN A 1 535 ? -34.194 9.120 31.161 1.00 93.88 535 GLN A CA 1
ATOM 4297 C C . GLN A 1 535 ? -34.452 7.923 32.078 1.00 93.88 535 GLN A C 1
ATOM 4299 O O . GLN A 1 535 ? -33.532 7.199 32.452 1.00 93.88 535 GLN A O 1
ATOM 4304 N N . ILE A 1 536 ? -35.714 7.704 32.442 1.00 94.94 536 ILE A N 1
ATOM 4305 C CA . ILE A 1 536 ? -36.156 6.531 33.197 1.00 94.94 536 ILE A CA 1
ATOM 4306 C C . ILE A 1 536 ? -36.870 5.581 32.241 1.00 94.94 536 ILE A C 1
ATOM 4308 O O . ILE A 1 536 ? -37.845 5.951 31.585 1.00 94.94 536 ILE A O 1
ATOM 4312 N N . PHE A 1 537 ? -36.393 4.342 32.192 1.00 92.50 537 PHE A N 1
ATOM 4313 C CA . PHE A 1 537 ? -37.028 3.242 31.476 1.00 92.50 537 PHE A CA 1
ATOM 4314 C C . PHE A 1 537 ? -38.062 2.525 32.340 1.00 92.50 537 PHE A C 1
ATOM 4316 O O . PHE A 1 537 ? -39.067 2.054 31.815 1.00 92.50 537 PHE A O 1
ATOM 4323 N N . GLU A 1 538 ? -37.824 2.432 33.653 1.00 92.19 538 GLU A N 1
ATOM 4324 C CA . GLU A 1 538 ? -38.729 1.792 34.608 1.00 92.19 538 GLU A CA 1
ATOM 4325 C C . GLU A 1 538 ? -38.685 2.487 35.966 1.00 92.19 538 GLU A C 1
ATOM 4327 O O . GLU A 1 538 ? -37.629 2.604 36.577 1.00 92.19 538 GLU A O 1
ATOM 4332 N N . MET A 1 539 ? -39.848 2.909 36.464 1.00 92.25 539 MET A N 1
ATOM 4333 C CA . MET A 1 539 ? -39.960 3.536 37.782 1.00 92.25 539 MET A CA 1
ATOM 4334 C C . MET A 1 539 ? -39.581 2.568 38.919 1.00 92.25 539 MET A C 1
ATOM 4336 O O . MET A 1 539 ? -39.887 1.370 38.827 1.00 92.25 539 MET A O 1
ATOM 4340 N N . PRO A 1 540 ? -38.980 3.071 40.019 1.00 92.00 540 PRO A N 1
ATOM 4341 C CA . PRO A 1 540 ? -38.576 2.243 41.148 1.00 92.00 540 PRO A CA 1
ATOM 4342 C C . PRO A 1 540 ? -39.770 1.492 41.742 1.00 92.00 540 PRO A C 1
ATOM 4344 O O . PRO A 1 540 ? -40.835 2.058 41.995 1.00 92.00 540 PRO A O 1
ATOM 4347 N N . LYS A 1 541 ? -39.585 0.193 41.981 1.00 91.38 541 LYS A N 1
ATOM 4348 C CA . LYS A 1 541 ? -40.580 -0.646 42.659 1.00 91.38 541 LYS A CA 1
ATOM 4349 C C . LYS A 1 541 ? -40.645 -0.321 44.150 1.00 91.38 541 LYS A C 1
ATOM 4351 O O . LYS A 1 541 ? -39.613 -0.234 44.820 1.00 91.38 541 LYS A O 1
ATOM 4356 N N . LEU A 1 542 ? -41.870 -0.174 44.643 1.00 90.06 542 LEU A N 1
ATOM 4357 C CA . LEU A 1 542 ? -42.170 0.087 46.045 1.00 90.06 542 LEU A CA 1
ATOM 4358 C C . LEU A 1 542 ? -42.514 -1.224 46.765 1.00 90.06 542 LEU A C 1
ATOM 4360 O O . LEU A 1 542 ? -43.087 -2.132 46.162 1.00 90.06 542 LEU A O 1
ATOM 4364 N N . ASP A 1 543 ? -42.150 -1.318 48.037 1.00 85.44 543 ASP A N 1
ATOM 4365 C CA . ASP A 1 543 ? -42.597 -2.370 48.945 1.00 85.44 543 ASP A CA 1
ATOM 4366 C C . ASP A 1 543 ? -44.029 -2.110 49.459 1.00 85.44 543 ASP A C 1
ATOM 4368 O O . ASP A 1 543 ? -44.686 -1.133 49.088 1.00 85.44 543 ASP A O 1
ATOM 4372 N N . GLY A 1 544 ? -44.530 -3.007 50.315 1.00 78.75 544 GLY A N 1
ATOM 4373 C CA . GLY A 1 544 ? -45.866 -2.890 50.911 1.00 78.75 544 GLY A CA 1
ATOM 4374 C C . GLY A 1 544 ? -46.058 -1.660 51.809 1.00 78.75 544 GLY A C 1
ATOM 4375 O O . GLY A 1 544 ? -47.197 -1.305 52.100 1.00 78.75 544 GLY A O 1
ATOM 4376 N N . GLU A 1 545 ? -44.974 -0.990 52.210 1.00 80.69 545 GLU A N 1
ATOM 4377 C CA . GLU A 1 545 ? -44.981 0.236 53.017 1.00 80.69 545 GLU A CA 1
ATOM 4378 C C . GLU A 1 545 ? -44.858 1.501 52.146 1.00 80.69 545 GLU A C 1
ATOM 4380 O O . GLU A 1 545 ? -44.829 2.623 52.655 1.00 80.69 545 GLU A O 1
ATOM 4385 N N . GLY A 1 546 ? -44.803 1.348 50.817 1.00 79.25 546 GLY A N 1
ATOM 4386 C CA . GLY A 1 546 ? -44.664 2.456 49.876 1.00 79.25 546 GLY A CA 1
ATOM 4387 C C . GLY A 1 546 ? -43.247 3.036 49.808 1.00 79.25 546 GLY A C 1
ATOM 4388 O O . GLY A 1 546 ? -43.067 4.145 49.290 1.00 79.25 546 GLY A O 1
ATOM 4389 N N . LYS A 1 547 ? -42.237 2.315 50.314 1.00 83.75 547 LYS A N 1
ATOM 4390 C CA . LYS A 1 547 ? -40.821 2.687 50.233 1.00 83.75 547 LYS A CA 1
ATOM 4391 C C . LYS A 1 547 ? -40.151 1.964 49.068 1.00 83.75 547 LYS A C 1
ATOM 4393 O O . LYS A 1 547 ? -40.489 0.834 48.737 1.00 83.75 547 LYS A O 1
ATOM 4398 N N . THR A 1 548 ? -39.191 2.615 48.413 1.00 85.88 548 THR A N 1
ATOM 4399 C CA . THR A 1 548 ? -38.412 1.970 47.350 1.00 85.88 548 THR A C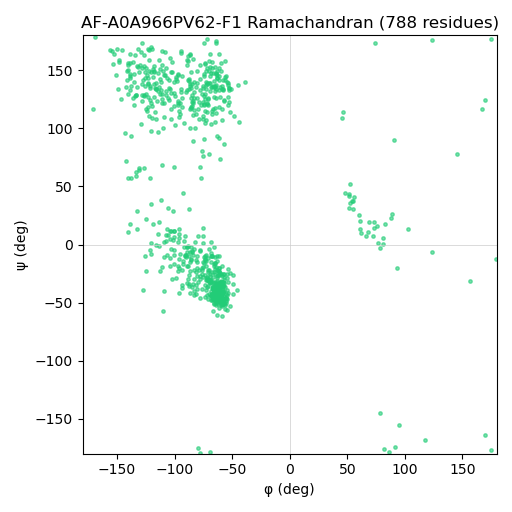A 1
ATOM 4400 C C . THR A 1 548 ? -37.664 0.757 47.901 1.00 85.88 548 THR A C 1
ATOM 4402 O O . THR A 1 548 ? -36.920 0.877 48.880 1.00 85.88 548 THR A O 1
ATOM 4405 N N . MET A 1 549 ? -37.840 -0.394 47.249 1.00 82.88 549 MET A N 1
ATOM 4406 C CA . MET A 1 549 ? -37.214 -1.655 47.647 1.00 82.88 549 MET A CA 1
ATOM 4407 C C . MET A 1 549 ? -35.694 -1.503 47.794 1.00 82.88 549 MET A C 1
ATOM 4409 O O . MET A 1 549 ? -35.009 -1.116 46.848 1.00 82.88 549 MET A O 1
ATOM 4413 N N . GLY A 1 550 ? -35.167 -1.812 48.981 1.00 79.56 550 GLY A N 1
ATOM 4414 C CA . GLY A 1 550 ? -33.723 -1.828 49.235 1.00 79.56 550 GLY A CA 1
ATOM 4415 C C . GLY A 1 550 ? -33.027 -3.030 48.597 1.00 79.56 550 GLY A C 1
ATOM 4416 O O . GLY A 1 550 ? -33.652 -4.059 48.358 1.00 79.56 550 GLY A O 1
ATOM 4417 N N . ASN A 1 551 ? -31.723 -2.900 48.334 1.00 82.38 551 ASN A N 1
ATOM 4418 C CA . ASN A 1 551 ? -30.840 -3.947 47.787 1.00 82.38 551 ASN A CA 1
ATOM 4419 C C . ASN A 1 551 ? -31.191 -4.490 46.389 1.00 82.38 551 ASN A C 1
ATOM 4421 O O . ASN A 1 551 ? -30.578 -5.460 45.946 1.00 82.38 551 ASN A O 1
ATOM 4425 N N . ARG A 1 552 ? -32.126 -3.861 45.673 1.00 91.31 552 ARG A N 1
ATOM 4426 C CA . ARG A 1 552 ? -32.502 -4.243 44.304 1.00 91.31 552 ARG A CA 1
ATOM 4427 C C . ARG A 1 552 ? -31.742 -3.478 43.223 1.00 91.31 552 ARG A C 1
ATOM 4429 O O . ARG A 1 552 ? -31.461 -4.024 42.163 1.00 91.31 552 ARG A O 1
ATOM 4436 N N . TYR A 1 553 ? -31.439 -2.208 43.471 1.00 96.06 553 TYR A N 1
ATOM 4437 C CA . TYR A 1 553 ? -30.849 -1.332 42.464 1.00 96.06 553 TYR A CA 1
ATOM 4438 C C . TYR A 1 553 ? -29.394 -1.019 42.791 1.00 96.06 553 TYR A C 1
ATOM 4440 O O . TYR A 1 553 ? -29.007 -0.870 43.953 1.00 96.06 553 TYR A O 1
ATOM 4448 N N . ILE A 1 554 ? -28.591 -0.888 41.744 1.00 96.56 554 ILE A N 1
ATOM 4449 C CA . ILE A 1 554 ? -27.210 -0.412 41.814 1.00 96.56 554 ILE A CA 1
ATOM 4450 C C . ILE A 1 554 ? -27.004 0.694 40.789 1.00 96.56 554 ILE A C 1
ATOM 4452 O O . ILE A 1 554 ? -27.712 0.750 39.782 1.00 96.56 554 ILE A O 1
ATOM 4456 N N . LEU A 1 555 ? -26.040 1.570 41.053 1.00 97.31 555 LEU A N 1
ATOM 4457 C CA . LEU A 1 555 ? -25.702 2.688 40.188 1.00 97.31 555 LEU A CA 1
ATOM 4458 C C . LEU A 1 555 ? -24.209 2.646 39.839 1.00 97.31 555 LEU A C 1
ATOM 4460 O O . LEU A 1 555 ? -23.375 2.377 40.700 1.00 97.31 555 LEU A O 1
ATOM 4464 N N . GLY A 1 556 ? -23.882 2.876 38.570 1.00 97.19 556 GLY A N 1
ATOM 4465 C CA . GLY A 1 556 ? -22.512 3.060 38.090 1.00 97.19 556 GLY A CA 1
ATOM 4466 C C . GLY A 1 556 ? -22.326 4.475 37.567 1.00 97.19 556 GLY A C 1
ATOM 4467 O O . GLY A 1 556 ? -23.183 4.938 36.816 1.00 97.19 556 GLY A O 1
ATOM 4468 N N . THR A 1 557 ? -21.252 5.164 37.962 1.00 96.69 557 THR A N 1
ATOM 4469 C CA . THR A 1 557 ? -20.996 6.561 37.559 1.00 96.69 557 THR A CA 1
ATOM 4470 C C . THR A 1 557 ? -19.596 6.745 36.974 1.00 96.69 557 THR A C 1
ATOM 4472 O O . THR A 1 557 ? -18.612 6.417 37.634 1.00 96.69 557 THR A O 1
ATOM 4475 N N . ASP A 1 558 ? -19.514 7.357 35.794 1.00 93.81 558 ASP A N 1
ATOM 4476 C CA . ASP A 1 558 ? -18.297 7.968 35.250 1.00 93.81 558 ASP A CA 1
ATOM 4477 C C . ASP A 1 558 ? -18.339 9.489 35.489 1.00 93.81 558 ASP A C 1
ATOM 4479 O O . ASP A 1 558 ? -19.351 10.142 35.215 1.00 93.81 558 ASP A O 1
ATOM 4483 N N . THR A 1 559 ? -17.280 10.046 36.080 1.00 91.25 559 THR A N 1
ATOM 4484 C CA . THR A 1 559 ? -17.290 11.372 36.717 1.00 91.25 559 THR A CA 1
ATOM 4485 C C . THR A 1 559 ? -16.187 12.293 36.204 1.00 91.25 559 THR A C 1
ATOM 4487 O O . THR A 1 559 ? -15.095 11.859 35.853 1.00 91.25 559 THR A O 1
ATOM 4490 N N . TYR A 1 560 ? -16.424 13.603 36.278 1.00 88.44 560 TYR A N 1
ATOM 4491 C CA . TYR A 1 560 ? -15.443 14.650 35.977 1.00 88.44 560 TYR A CA 1
ATOM 4492 C C . TYR A 1 560 ? -15.410 15.702 37.096 1.00 88.44 560 TYR A C 1
ATOM 4494 O O . TYR A 1 560 ? -16.434 15.938 37.722 1.00 88.44 560 TYR A O 1
ATOM 4502 N N . ASP A 1 561 ? -14.239 16.309 37.348 1.00 82.81 561 ASP A N 1
ATOM 4503 C CA . ASP A 1 561 ? -14.048 17.395 38.340 1.00 82.81 561 ASP A CA 1
ATOM 4504 C C . ASP A 1 561 ? -13.921 18.789 37.689 1.00 82.81 561 ASP A C 1
ATOM 4506 O O . ASP A 1 561 ? -14.034 19.795 38.384 1.00 82.81 561 ASP A O 1
ATOM 4510 N N . ASP A 1 562 ? -13.624 18.846 36.387 1.00 78.06 562 ASP A N 1
ATOM 4511 C CA . ASP A 1 562 ? -13.286 20.076 35.668 1.00 78.06 562 ASP A CA 1
ATOM 4512 C C . ASP A 1 562 ? -14.442 20.455 34.725 1.00 78.06 562 ASP A C 1
ATOM 4514 O O . ASP A 1 562 ? -14.807 19.660 33.852 1.00 78.06 562 ASP A O 1
ATOM 4518 N N . ASP A 1 563 ? -15.021 21.651 34.880 1.00 62.50 563 ASP A N 1
ATOM 4519 C CA . ASP A 1 563 ? -16.184 22.091 34.086 1.00 62.50 563 ASP A CA 1
ATOM 4520 C C . ASP A 1 563 ? -15.835 22.228 32.590 1.00 62.50 563 ASP A C 1
ATOM 4522 O O . ASP A 1 563 ? -16.571 21.752 31.720 1.00 62.50 563 ASP A O 1
ATOM 4526 N N . GLU A 1 564 ? -14.646 22.755 32.281 1.00 62.03 564 GLU A N 1
ATOM 4527 C CA . GLU A 1 564 ? -14.099 22.817 30.922 1.00 62.03 564 GLU A CA 1
ATOM 4528 C C . GLU A 1 564 ? -13.021 21.746 30.699 1.00 62.03 564 GLU A C 1
ATOM 4530 O O . GLU A 1 564 ? -12.070 21.622 31.469 1.00 62.03 564 GLU A O 1
ATOM 4535 N N . SER A 1 565 ? -13.143 20.992 29.602 1.00 62.31 565 SER A N 1
ATOM 4536 C CA . SER A 1 565 ? -12.137 20.017 29.170 1.00 62.31 565 SER A CA 1
ATOM 4537 C C . SER A 1 565 ? -11.701 20.271 27.729 1.00 62.31 565 SER A C 1
ATOM 4539 O O . SER A 1 565 ? -12.522 20.598 26.868 1.00 62.31 565 SER A O 1
ATOM 4541 N N . SER A 1 566 ? -10.413 20.051 27.448 1.00 53.88 566 SER A N 1
ATOM 4542 C CA . SER A 1 566 ? -9.873 19.960 26.085 1.00 53.88 566 SER A CA 1
ATOM 4543 C C . SER A 1 566 ? -10.240 18.645 25.380 1.00 53.88 566 SER A C 1
ATOM 4545 O O . SER A 1 566 ? -10.025 18.521 24.176 1.00 53.88 566 SER A O 1
ATOM 4547 N N . THR A 1 567 ? -10.800 17.671 26.109 1.00 62.78 567 THR A N 1
ATOM 4548 C CA . THR A 1 567 ? -11.245 16.366 25.597 1.00 62.78 567 THR A CA 1
ATOM 4549 C C . THR A 1 567 ? -12.765 16.305 25.419 1.00 62.78 567 THR A C 1
ATOM 4551 O O . THR A 1 567 ? -13.529 16.900 26.181 1.00 62.78 567 THR A O 1
ATOM 4554 N N . LEU A 1 568 ? -13.224 15.536 24.428 1.00 78.50 568 LEU A N 1
ATOM 4555 C CA . LEU A 1 568 ? -14.642 15.270 24.156 1.00 78.50 568 LEU A CA 1
ATOM 4556 C C . LEU A 1 568 ? -15.212 14.221 25.139 1.00 78.50 568 LEU A C 1
ATOM 4558 O O . LEU A 1 568 ? -15.528 13.105 24.736 1.00 78.50 568 LEU A O 1
ATOM 4562 N N . SER A 1 569 ? -15.303 14.560 26.429 1.00 81.75 569 SER A N 1
ATOM 4563 C CA . SER A 1 569 ? -15.848 13.697 27.498 1.00 81.75 569 SER A CA 1
ATOM 4564 C C . SER A 1 569 ? -17.091 14.290 28.157 1.00 81.75 569 SER A C 1
ATOM 4566 O O . SER A 1 569 ? -17.275 15.512 28.175 1.00 81.75 569 SER A O 1
ATOM 4568 N N . LEU A 1 570 ? -17.944 13.427 28.703 1.00 88.81 570 LEU A N 1
ATOM 4569 C CA . LEU A 1 570 ? -19.172 13.739 29.434 1.00 88.81 570 LEU A CA 1
ATOM 4570 C C . LEU A 1 570 ? -19.192 12.995 30.778 1.00 88.81 570 LEU A C 1
ATOM 4572 O O . LEU A 1 570 ? -18.438 12.056 30.984 1.00 88.81 570 LEU A O 1
ATOM 4576 N N . GLY A 1 571 ? -20.085 13.380 31.688 1.00 92.00 571 GLY A N 1
ATOM 4577 C CA . GLY A 1 571 ? -20.436 12.537 32.833 1.00 92.00 571 GLY A CA 1
ATOM 4578 C C . GLY A 1 571 ? -21.577 11.600 32.472 1.00 92.00 571 GLY A C 1
ATOM 4579 O O . GLY A 1 571 ? -22.516 11.994 31.771 1.00 92.00 571 GLY A O 1
ATOM 4580 N N . SER A 1 572 ? -21.520 10.368 32.972 1.00 95.44 572 SER A N 1
ATOM 4581 C CA . SER A 1 572 ? -22.551 9.366 32.715 1.00 95.44 572 SER A CA 1
ATOM 4582 C C . SER A 1 572 ? -22.886 8.558 33.963 1.00 95.44 572 SER A C 1
ATOM 4584 O O . SER A 1 572 ? -22.019 8.264 34.782 1.00 95.44 572 SER A O 1
ATOM 4586 N N . ALA A 1 573 ? -24.154 8.182 34.109 1.00 97.25 573 ALA A N 1
ATOM 4587 C CA . ALA A 1 573 ? -24.642 7.349 35.197 1.00 97.25 573 ALA A CA 1
ATOM 4588 C C . ALA A 1 573 ? -25.715 6.366 34.714 1.00 97.25 573 ALA A C 1
ATOM 4590 O O . ALA A 1 573 ? -26.649 6.763 34.016 1.00 97.25 573 ALA A O 1
ATOM 4591 N N . PHE A 1 574 ? -25.617 5.105 35.141 1.00 97.94 574 PHE A N 1
ATOM 4592 C CA . PHE A 1 574 ? -26.599 4.053 34.855 1.00 97.94 574 PHE A CA 1
ATOM 4593 C C . PHE A 1 574 ? -27.143 3.426 36.126 1.00 97.94 574 PHE A C 1
ATOM 4595 O O . PHE A 1 574 ? -26.374 3.103 37.027 1.00 97.94 574 PHE A O 1
ATOM 4602 N N . VAL A 1 575 ? -28.455 3.183 36.158 1.00 97.31 575 VAL A N 1
ATOM 4603 C CA . VAL A 1 575 ? -29.122 2.400 37.204 1.00 97.31 575 VAL A CA 1
ATOM 4604 C C . VAL A 1 575 ? -29.503 1.035 36.649 1.00 97.31 575 VAL A C 1
ATOM 4606 O O . VAL A 1 575 ? -30.206 0.955 35.638 1.00 97.31 575 VAL A O 1
ATOM 4609 N N . ILE A 1 576 ? -29.075 -0.029 37.326 1.00 96.31 576 ILE A N 1
ATOM 4610 C CA . ILE A 1 576 ? -29.389 -1.419 36.978 1.00 96.31 576 ILE A CA 1
ATOM 4611 C C . ILE A 1 576 ? -30.297 -2.015 38.052 1.00 96.31 576 ILE A C 1
ATOM 4613 O O . ILE A 1 576 ? -30.025 -1.888 39.247 1.00 96.31 576 ILE A O 1
ATOM 4617 N N . ASP A 1 577 ? -31.363 -2.683 37.618 1.00 94.62 577 ASP A N 1
ATOM 4618 C CA . ASP A 1 577 ? -32.155 -3.585 38.453 1.00 94.62 577 ASP A CA 1
ATOM 4619 C C . ASP A 1 577 ? -31.491 -4.963 38.458 1.00 94.62 577 ASP A C 1
ATOM 4621 O O . ASP A 1 577 ? -31.460 -5.638 37.428 1.00 94.62 577 ASP A O 1
ATOM 4625 N N . THR A 1 578 ? -30.944 -5.385 39.599 1.00 91.62 578 THR A N 1
ATOM 4626 C CA . THR A 1 578 ? -30.188 -6.642 39.697 1.00 91.62 578 THR A CA 1
ATOM 4627 C C . THR A 1 578 ? -31.075 -7.885 39.642 1.00 91.62 578 THR A C 1
ATOM 4629 O O . THR A 1 578 ? -30.558 -8.977 39.430 1.00 91.62 578 THR A O 1
ATOM 4632 N N . PHE A 1 579 ? -32.397 -7.750 39.800 1.00 88.94 579 PHE A N 1
ATOM 4633 C CA . PHE A 1 579 ? -33.321 -8.891 39.793 1.00 88.94 579 PHE A CA 1
ATOM 4634 C C . PHE A 1 579 ? -33.700 -9.301 38.369 1.00 88.94 579 PHE A C 1
ATOM 4636 O O . PHE A 1 579 ? -33.804 -10.487 38.074 1.00 88.94 579 PHE A O 1
ATOM 4643 N N . PHE A 1 580 ? -33.914 -8.316 37.493 1.00 87.94 580 PHE A N 1
ATOM 4644 C CA . PHE A 1 580 ? -34.223 -8.533 36.072 1.00 87.94 580 PHE A CA 1
ATOM 4645 C C . PHE A 1 580 ? -33.037 -8.253 35.149 1.00 87.94 580 PHE A C 1
ATOM 4647 O O . PHE A 1 580 ? -33.183 -8.274 33.932 1.00 87.94 580 PHE A O 1
ATOM 4654 N N . ASP A 1 581 ? -31.886 -7.958 35.741 1.00 90.00 581 ASP A N 1
ATOM 4655 C CA . ASP A 1 581 ? -30.608 -7.738 35.082 1.00 90.00 581 ASP A CA 1
ATOM 4656 C C . ASP A 1 581 ? -30.627 -6.722 33.927 1.00 90.00 581 ASP A C 1
ATOM 4658 O O . ASP A 1 581 ? -30.034 -6.938 32.871 1.00 90.00 581 ASP A O 1
ATOM 4662 N N . ARG A 1 582 ? -31.314 -5.590 34.114 1.00 92.38 582 ARG A N 1
ATOM 4663 C CA . ARG A 1 582 ? -31.535 -4.599 33.047 1.00 92.38 582 ARG A CA 1
ATOM 4664 C C . ARG A 1 582 ? -31.381 -3.160 33.513 1.00 92.38 582 ARG A C 1
ATOM 4666 O O . ARG A 1 582 ? -31.570 -2.838 34.686 1.00 92.38 582 ARG A O 1
ATOM 4673 N N . ILE A 1 583 ? -31.071 -2.282 32.562 1.00 95.75 583 ILE A N 1
ATOM 4674 C CA . ILE A 1 583 ? -30.947 -0.840 32.791 1.00 95.75 583 ILE A CA 1
ATOM 4675 C C . ILE A 1 583 ? -32.346 -0.236 32.963 1.00 95.75 583 ILE A C 1
ATOM 4677 O O . ILE A 1 583 ? -33.198 -0.371 32.085 1.00 95.75 583 ILE A O 1
ATOM 4681 N N . VAL A 1 584 ? -32.569 0.462 34.078 1.00 95.12 584 VAL A N 1
ATOM 4682 C CA . VAL A 1 584 ? -33.863 1.084 34.420 1.00 95.12 584 VAL A CA 1
ATOM 4683 C C . VAL A 1 584 ? -33.838 2.609 34.386 1.00 95.12 584 VAL A C 1
ATOM 4685 O O . VAL A 1 584 ? -34.891 3.223 34.225 1.00 95.12 584 VAL A O 1
ATOM 4688 N N . ALA A 1 585 ? -32.661 3.231 34.462 1.00 96.19 585 ALA A N 1
ATOM 4689 C CA . ALA A 1 585 ? -32.492 4.665 34.243 1.00 96.19 585 ALA A CA 1
ATOM 4690 C C . ALA A 1 585 ? -31.079 5.007 33.762 1.00 96.19 585 ALA A C 1
ATOM 4692 O O . ALA A 1 585 ? -30.122 4.287 34.058 1.00 96.19 585 ALA A O 1
ATOM 4693 N N . GLU A 1 586 ? -30.956 6.131 33.063 1.00 96.00 586 GLU A N 1
ATOM 4694 C CA . GLU A 1 586 ? -29.682 6.701 32.637 1.00 96.00 586 GLU A CA 1
ATOM 4695 C C . GLU A 1 586 ? -29.656 8.229 32.755 1.00 96.00 586 GLU A C 1
ATOM 4697 O O . GLU A 1 586 ? -30.684 8.910 32.690 1.00 96.00 586 GLU A O 1
ATOM 4702 N N . PHE A 1 587 ? -28.449 8.766 32.898 1.00 96.25 587 PHE A N 1
ATOM 4703 C CA . PHE A 1 587 ? -28.138 10.174 32.701 1.00 96.25 587 PHE A CA 1
ATOM 4704 C C . PHE A 1 587 ? -26.803 10.275 31.967 1.00 96.25 587 PHE A C 1
ATOM 4706 O O . PHE A 1 587 ? -25.829 9.653 32.384 1.00 96.25 587 PHE A O 1
ATOM 4713 N N . THR A 1 588 ? -26.732 11.097 30.923 1.00 95.00 588 THR A N 1
ATOM 4714 C CA . THR A 1 588 ? -25.460 11.466 30.292 1.00 95.00 588 THR A CA 1
ATOM 4715 C C . THR A 1 588 ? -25.488 12.941 29.911 1.00 95.00 588 THR A C 1
ATOM 4717 O O . THR A 1 588 ? -26.424 13.404 29.254 1.00 95.00 588 THR A O 1
ATOM 4720 N N . GLY A 1 589 ? -24.458 13.682 30.306 1.00 92.75 589 GLY A N 1
ATOM 4721 C CA . GLY A 1 589 ? -24.345 15.116 30.063 1.00 92.75 589 GLY A CA 1
ATOM 4722 C C . GLY A 1 589 ? -23.115 15.713 30.736 1.00 92.75 589 GLY A C 1
ATOM 4723 O O . GLY A 1 589 ? -22.381 15.034 31.448 1.00 92.75 589 GLY A O 1
ATOM 4724 N N . ARG A 1 590 ? -22.892 17.001 30.509 1.00 90.44 590 ARG A N 1
ATOM 4725 C CA . ARG A 1 590 ? -21.852 17.805 31.149 1.00 90.44 590 ARG A CA 1
ATOM 4726 C C . ARG A 1 590 ? -22.439 19.121 31.692 1.00 90.44 590 ARG A C 1
ATOM 4728 O O . ARG A 1 590 ? -22.127 20.183 31.154 1.00 90.44 590 ARG A O 1
ATOM 4735 N N . PRO A 1 591 ? -23.355 19.074 32.681 1.00 90.62 591 PRO A N 1
ATOM 4736 C CA . PRO A 1 591 ? -23.739 20.263 33.442 1.00 90.62 591 PRO A CA 1
ATOM 4737 C C . PRO A 1 591 ? -22.575 20.735 34.335 1.00 90.62 591 PRO A C 1
ATOM 4739 O O . PRO A 1 591 ? -21.502 20.129 34.349 1.00 90.62 591 PRO A O 1
ATOM 4742 N N . GLU A 1 592 ? -22.785 21.789 35.119 1.00 90.25 592 GLU A N 1
ATOM 4743 C CA . GLU A 1 592 ? -21.818 22.198 36.145 1.00 90.25 592 GLU A CA 1
ATOM 4744 C C . GLU A 1 592 ? -21.485 21.014 37.069 1.00 90.25 592 GLU A C 1
ATOM 4746 O O . GLU A 1 592 ? -22.366 20.251 37.475 1.00 90.25 592 GLU A O 1
ATOM 4751 N N . THR A 1 593 ? -20.216 20.856 37.438 1.00 89.12 593 THR A N 1
ATOM 4752 C CA . THR A 1 593 ? -19.710 19.681 38.169 1.00 89.12 593 THR A CA 1
ATOM 4753 C C . THR A 1 593 ? -20.511 19.394 39.450 1.00 89.12 593 THR A C 1
ATOM 4755 O O . THR A 1 593 ? -20.880 18.256 39.745 1.00 89.12 593 THR A O 1
ATOM 4758 N N . THR A 1 594 ? -20.870 20.438 40.203 1.00 90.38 594 THR A N 1
ATOM 4759 C CA . THR A 1 594 ? -21.685 20.294 41.426 1.00 90.38 594 THR A CA 1
ATOM 4760 C C . THR A 1 594 ? -23.134 19.876 41.157 1.00 90.38 594 THR A C 1
ATOM 4762 O O . THR A 1 594 ? -23.737 19.185 41.983 1.00 90.38 594 THR A O 1
ATOM 4765 N N . GLU A 1 595 ? -23.690 20.263 40.009 1.00 92.31 595 GLU A N 1
ATOM 4766 C CA . GLU A 1 595 ? -25.019 19.851 39.564 1.00 92.31 595 GLU A CA 1
ATOM 4767 C C . GLU A 1 595 ? -25.008 18.377 39.151 1.00 92.31 595 GLU A C 1
ATOM 4769 O O . GLU A 1 595 ? -25.865 17.617 39.602 1.00 92.31 595 GLU A O 1
ATOM 4774 N N . PHE A 1 596 ? -23.985 17.938 38.409 1.00 94.31 596 PHE A N 1
ATOM 4775 C CA . PHE A 1 596 ? -23.781 16.525 38.084 1.00 94.31 596 PHE A CA 1
ATOM 4776 C C . PHE A 1 596 ? -23.719 15.647 39.346 1.00 94.31 596 PHE A C 1
ATOM 4778 O O . PHE A 1 596 ? -24.414 14.630 39.451 1.00 94.31 596 PHE A O 1
ATOM 4785 N N . TYR A 1 597 ? -22.958 16.065 40.362 1.00 94.94 597 TYR A N 1
ATOM 4786 C CA . TYR A 1 597 ? -22.864 15.334 41.632 1.00 94.94 597 TYR A CA 1
ATOM 4787 C C . TYR A 1 597 ? -24.194 15.241 42.371 1.00 94.94 597 TYR A C 1
ATOM 4789 O O . TYR A 1 597 ? -24.512 14.208 42.964 1.00 94.94 597 TYR A O 1
ATOM 4797 N N . GLU A 1 598 ? -25.001 16.296 42.325 1.00 94.62 598 GLU A N 1
ATOM 4798 C CA . GLU A 1 598 ? -26.328 16.275 42.924 1.00 94.62 598 GLU A CA 1
ATOM 4799 C C . GLU A 1 598 ? -27.307 15.400 42.126 1.00 94.62 598 GLU A C 1
ATOM 4801 O O . GLU A 1 598 ? -28.100 14.683 42.738 1.00 94.62 598 GLU A O 1
ATOM 4806 N N . ILE A 1 599 ? -27.227 15.386 40.792 1.00 94.88 599 ILE A N 1
ATOM 4807 C CA . ILE A 1 599 ? -28.032 14.508 39.929 1.00 94.88 599 ILE A CA 1
ATOM 4808 C C . ILE A 1 599 ? -27.766 13.036 40.264 1.00 94.88 599 ILE A C 1
ATOM 4810 O O . ILE A 1 599 ? -28.713 12.293 40.541 1.00 94.88 599 ILE A O 1
ATOM 4814 N N . THR A 1 600 ? -26.495 12.621 40.321 1.00 95.56 600 THR A N 1
ATOM 4815 C CA . THR A 1 600 ? -26.129 11.231 40.661 1.00 95.56 600 THR A CA 1
ATOM 4816 C C . THR A 1 600 ? -26.599 10.861 42.070 1.00 95.56 600 THR A C 1
ATOM 4818 O O . THR A 1 600 ? -27.162 9.784 42.282 1.00 95.56 600 THR A O 1
ATOM 4821 N N . ARG A 1 601 ? -26.463 11.777 43.040 1.00 95.25 601 ARG A N 1
ATOM 4822 C CA . ARG A 1 601 ? -26.926 11.568 44.418 1.00 95.25 601 ARG A CA 1
ATOM 4823 C C . ARG A 1 601 ? -28.442 11.395 44.491 1.00 95.25 601 ARG A C 1
ATOM 4825 O O . ARG A 1 601 ? -28.924 10.500 45.184 1.00 95.25 601 ARG A O 1
ATOM 4832 N N . ARG A 1 602 ? -29.206 12.233 43.784 1.00 94.94 602 ARG A N 1
ATOM 4833 C CA . ARG A 1 602 ? -30.673 12.141 43.746 1.00 94.94 602 ARG A CA 1
ATOM 4834 C C . ARG A 1 602 ? -31.140 10.865 43.063 1.00 94.94 602 ARG A C 1
ATOM 4836 O O . ARG A 1 602 ? -32.067 10.250 43.576 1.00 94.94 602 ARG A O 1
ATOM 4843 N N . LEU A 1 603 ? -30.491 10.445 41.975 1.00 94.94 603 LEU A N 1
ATOM 4844 C CA . LEU A 1 603 ? -30.761 9.152 41.334 1.00 94.94 603 LEU A CA 1
ATOM 4845 C C . LEU A 1 603 ? -30.538 7.993 42.309 1.00 94.94 603 LEU A C 1
ATOM 4847 O O . LEU A 1 603 ? -31.404 7.129 42.444 1.00 94.94 603 LEU A O 1
ATOM 4851 N N . THR A 1 604 ? -29.426 8.031 43.044 1.00 94.88 604 THR A N 1
ATOM 4852 C CA . THR A 1 604 ? -29.083 7.011 44.042 1.00 94.88 604 THR A CA 1
ATOM 4853 C C . THR A 1 604 ? -30.137 6.937 45.156 1.00 94.88 604 THR A C 1
ATOM 4855 O O . THR A 1 604 ? -30.609 5.854 45.490 1.00 94.88 604 THR A O 1
ATOM 4858 N N . LEU A 1 605 ? -30.595 8.084 45.675 1.00 93.69 605 LEU A N 1
ATOM 4859 C CA . LEU A 1 605 ? -31.681 8.154 46.666 1.00 93.69 605 LEU A CA 1
ATOM 4860 C C . LEU A 1 605 ? -33.031 7.684 46.110 1.00 93.69 605 LEU A C 1
ATOM 4862 O O . LEU A 1 605 ? -33.761 6.966 46.788 1.00 93.69 605 LEU A O 1
ATOM 4866 N N . PHE A 1 606 ? -33.375 8.098 44.890 1.00 94.06 606 PHE A N 1
ATOM 4867 C CA . PHE A 1 606 ? -34.670 7.815 44.271 1.00 94.06 606 PHE A CA 1
ATOM 4868 C C . PHE A 1 606 ? -34.884 6.313 44.041 1.00 94.06 606 PHE A C 1
ATOM 4870 O O . PHE A 1 606 ? -35.966 5.790 44.317 1.00 94.06 606 PHE A O 1
ATOM 4877 N N . TYR A 1 607 ? -33.830 5.611 43.619 1.00 94.12 607 TYR A N 1
ATOM 4878 C CA . TYR A 1 607 ? -33.833 4.157 43.456 1.00 94.12 607 TYR A CA 1
ATOM 4879 C C . TYR A 1 607 ? -33.434 3.387 44.719 1.00 94.12 607 TYR A C 1
ATOM 4881 O O . TYR A 1 607 ? -33.444 2.163 44.684 1.00 94.12 607 TYR A O 1
ATOM 4889 N N . ASN A 1 608 ? -33.105 4.062 45.830 1.00 93.44 608 ASN A N 1
ATOM 4890 C CA . ASN A 1 608 ? -32.526 3.421 47.018 1.00 93.44 608 ASN A CA 1
ATOM 4891 C C . ASN A 1 608 ? -31.358 2.480 46.641 1.00 93.44 608 ASN A C 1
ATOM 4893 O O . ASN A 1 608 ? -31.294 1.324 47.067 1.00 93.44 608 ASN A O 1
ATOM 4897 N N . ALA A 1 609 ? -30.500 2.972 45.745 1.00 94.69 609 ALA A N 1
ATOM 4898 C CA . ALA A 1 609 ? -29.418 2.227 45.124 1.00 94.69 609 ALA A CA 1
ATOM 4899 C C . ALA A 1 609 ? -28.094 2.423 45.873 1.00 94.69 609 ALA A C 1
ATOM 4901 O O . ALA A 1 609 ? -27.934 3.343 46.673 1.00 94.69 609 ALA A O 1
ATOM 4902 N N . GLU A 1 610 ? -27.123 1.577 45.550 1.00 95.25 610 GLU A N 1
ATOM 4903 C CA . GLU A 1 610 ? -25.724 1.744 45.946 1.00 95.25 610 GLU A CA 1
ATOM 4904 C C . GLU A 1 610 ? -24.895 2.147 44.721 1.00 95.25 610 GLU A C 1
ATOM 4906 O O . GLU A 1 610 ? -24.995 1.498 43.678 1.00 95.25 610 GLU A O 1
ATOM 4911 N N . ASN A 1 611 ? -24.111 3.224 44.827 1.00 96.25 611 ASN A N 1
ATOM 4912 C CA . ASN A 1 611 ? -23.382 3.822 43.708 1.00 96.25 611 ASN A CA 1
ATOM 4913 C C . ASN A 1 611 ? -21.886 3.475 43.729 1.00 96.25 611 ASN A C 1
ATOM 4915 O O . ASN A 1 611 ? -21.157 3.914 44.622 1.00 96.25 611 ASN A O 1
ATOM 4919 N N . ASN A 1 612 ? -21.416 2.757 42.710 1.00 96.19 612 ASN A N 1
ATOM 4920 C CA . ASN A 1 612 ? -19.998 2.592 42.413 1.00 96.19 612 ASN A CA 1
ATOM 4921 C C . ASN A 1 612 ? -19.573 3.602 41.339 1.00 96.19 612 ASN A C 1
ATOM 4923 O O . ASN A 1 612 ? -20.018 3.538 40.195 1.00 96.19 612 ASN A O 1
ATOM 4927 N N . TYR A 1 613 ? -18.700 4.534 41.705 1.00 94.44 613 TYR A N 1
ATOM 4928 C CA . TYR A 1 613 ? -18.214 5.575 40.803 1.00 94.44 613 TYR A CA 1
ATOM 4929 C C . TYR A 1 613 ? -16.738 5.378 40.465 1.00 94.44 613 TYR A C 1
ATOM 4931 O O . TYR A 1 613 ? -15.975 4.813 41.258 1.00 94.44 613 TYR A O 1
ATOM 4939 N N . GLU A 1 614 ? -16.328 5.893 39.308 1.00 89.88 614 GLU A N 1
ATOM 4940 C CA . GLU A 1 614 ? -14.928 5.936 38.911 1.00 89.88 614 GLU A CA 1
ATOM 4941 C C . GLU A 1 614 ? -14.138 6.907 39.801 1.00 89.88 614 GLU A C 1
ATOM 4943 O O . GLU A 1 614 ? -14.301 8.127 39.787 1.00 89.88 614 GLU A O 1
ATOM 4948 N N . GLN A 1 615 ? -13.236 6.351 40.600 1.00 86.06 615 GLN A N 1
ATOM 4949 C CA . GLN A 1 615 ? -12.566 7.040 41.690 1.00 86.06 615 GLN A CA 1
ATOM 4950 C C . GLN A 1 615 ? -11.286 7.786 41.287 1.00 86.06 615 GLN A C 1
ATOM 4952 O O . GLN A 1 615 ? -10.343 7.918 42.074 1.00 86.06 615 GLN A O 1
ATOM 4957 N N . ASN A 1 616 ? -11.222 8.274 40.055 1.00 77.69 616 ASN A N 1
ATOM 4958 C CA . ASN A 1 616 ? -10.055 9.003 39.559 1.00 77.69 616 ASN A CA 1
ATOM 4959 C C . ASN A 1 616 ? -10.028 10.461 40.041 1.00 77.69 616 ASN A C 1
ATOM 4961 O O . ASN A 1 616 ? -8.972 11.096 40.111 1.00 77.69 616 ASN A O 1
ATOM 4965 N N . LYS A 1 617 ? -11.197 10.977 40.419 1.00 80.12 617 LYS A N 1
ATOM 4966 C CA . LYS A 1 617 ? -11.465 12.368 40.778 1.00 80.12 617 LYS A CA 1
ATOM 4967 C C . LYS A 1 617 ? -12.108 12.434 42.168 1.00 80.12 617 LYS A C 1
ATOM 4969 O O . LYS A 1 617 ? -12.769 11.490 42.603 1.00 80.12 617 LYS A O 1
ATOM 4974 N N . LYS A 1 618 ? -11.846 13.504 42.928 1.00 82.38 618 LYS A N 1
ATOM 4975 C CA . LYS A 1 618 ? -12.216 13.564 44.362 1.00 82.38 618 LYS A CA 1
ATOM 4976 C C . LYS A 1 618 ? -13.532 14.299 44.611 1.00 82.38 618 LYS A C 1
ATOM 4978 O O . LYS A 1 618 ? -14.086 14.143 45.699 1.00 82.38 618 LYS A O 1
ATOM 4983 N N . GLY A 1 619 ? -14.013 15.114 43.673 1.00 88.75 619 GLY A N 1
ATOM 4984 C CA . GLY A 1 619 ? -15.145 16.011 43.903 1.00 88.75 619 GLY A CA 1
ATOM 4985 C C . GLY A 1 619 ? -16.441 15.286 44.247 1.00 88.75 619 GLY A C 1
ATOM 4986 O O . GLY A 1 619 ? -17.096 15.676 45.215 1.00 88.75 619 GLY A O 1
ATOM 4987 N N . LEU A 1 620 ? -16.765 14.196 43.541 1.00 91.69 620 LEU A N 1
ATOM 4988 C CA . LEU A 1 620 ? -17.991 13.428 43.788 1.00 91.69 620 LEU A CA 1
ATOM 4989 C C . LEU A 1 620 ? -18.043 12.900 45.229 1.00 91.69 620 LEU A C 1
ATOM 4991 O O . LEU A 1 620 ? -19.042 13.096 45.923 1.00 91.69 620 LEU A O 1
ATOM 4995 N N . PHE A 1 621 ? -16.941 12.325 45.722 1.00 92.62 621 PHE A N 1
ATOM 4996 C CA . PHE A 1 621 ? -16.830 11.866 47.111 1.00 92.62 621 PHE A CA 1
ATOM 4997 C C . PHE A 1 621 ? -17.121 12.992 48.111 1.00 92.62 621 PHE A C 1
ATOM 4999 O O . PHE A 1 621 ? -17.978 12.850 48.985 1.00 92.62 621 PHE A O 1
ATOM 5006 N N . TRP A 1 622 ? -16.442 14.134 47.958 1.00 91.44 622 TRP A N 1
ATOM 5007 C CA . TRP A 1 622 ? -16.609 15.276 48.860 1.00 91.44 622 TRP A CA 1
ATOM 5008 C C . TRP A 1 622 ? -18.025 15.855 48.813 1.00 91.44 622 TRP A C 1
ATOM 5010 O O . TRP A 1 622 ? -18.514 16.358 49.825 1.00 91.44 622 TRP A O 1
ATOM 5020 N N . HIS A 1 623 ? -18.705 15.793 47.665 1.00 93.94 623 HIS A N 1
ATOM 5021 C CA . HIS A 1 623 ? -20.103 16.213 47.556 1.00 93.94 623 HIS A CA 1
ATOM 5022 C C . HIS A 1 623 ? -21.027 15.300 48.364 1.00 93.94 623 HIS A C 1
ATOM 5024 O O . HIS A 1 623 ? -21.841 15.791 49.149 1.00 93.94 623 HIS A O 1
ATOM 5030 N N . TYR A 1 624 ? -20.867 13.980 48.243 1.00 94.06 624 TYR A N 1
ATOM 5031 C CA . TYR A 1 624 ? -21.648 13.011 49.019 1.00 94.06 624 TYR A CA 1
ATOM 5032 C C . TYR A 1 624 ? -21.369 13.136 50.521 1.00 94.06 624 TYR A C 1
ATOM 5034 O O . TYR A 1 624 ? -22.308 13.077 51.317 1.00 94.06 624 TYR A O 1
ATOM 5042 N N . GLU A 1 625 ? -20.119 13.385 50.918 1.00 92.56 625 GLU A N 1
ATOM 5043 C CA . GLU A 1 625 ? -19.744 13.656 52.311 1.00 92.56 625 GLU A CA 1
ATOM 5044 C C . GLU A 1 625 ? -20.410 14.918 52.860 1.00 92.56 625 GLU A C 1
ATOM 5046 O O . GLU A 1 625 ? -21.105 14.850 53.873 1.00 92.56 625 GLU A O 1
ATOM 5051 N N . LYS A 1 626 ? -20.311 16.049 52.150 1.00 93.00 626 LYS A N 1
ATOM 5052 C CA . LYS A 1 626 ? -20.963 17.313 52.544 1.00 93.00 626 LYS A CA 1
ATOM 5053 C C . LYS A 1 626 ? -22.483 17.187 52.674 1.00 93.00 626 LYS A C 1
ATOM 5055 O O . LYS A 1 626 ? -23.103 17.949 53.413 1.00 93.00 626 LYS A O 1
ATOM 5060 N N . LYS A 1 627 ? -23.095 16.254 51.942 1.00 91.69 627 LYS A N 1
ATOM 5061 C CA . LYS A 1 627 ? -24.535 15.965 51.984 1.00 91.69 627 LYS A CA 1
ATOM 5062 C C . LYS A 1 627 ? -24.898 14.795 52.910 1.00 91.69 627 LYS A C 1
ATOM 5064 O O . LYS A 1 627 ? -26.019 14.294 52.819 1.00 91.69 627 LYS A O 1
ATOM 5069 N N . ASN A 1 628 ? -23.986 14.338 53.775 1.00 91.25 628 ASN A N 1
ATOM 5070 C CA . ASN A 1 628 ? -24.184 13.214 54.704 1.00 91.25 628 ASN A CA 1
ATOM 5071 C C . ASN A 1 628 ? -24.698 11.929 54.021 1.00 91.25 628 ASN A C 1
ATOM 5073 O O . ASN A 1 628 ? -25.517 11.191 54.564 1.00 91.25 628 ASN A O 1
ATOM 5077 N N . SER A 1 629 ? -24.247 11.679 52.792 1.00 93.06 629 SER A N 1
ATOM 5078 C CA . SER A 1 629 ? -24.752 10.623 51.904 1.00 93.06 629 SER A CA 1
ATOM 5079 C C . SER A 1 629 ? -23.684 9.588 51.528 1.00 93.06 629 SER A C 1
ATOM 5081 O O . SER A 1 629 ? -23.870 8.841 50.578 1.00 93.06 629 SER A O 1
ATOM 5083 N N . ILE A 1 630 ? -22.572 9.508 52.274 1.00 92.06 630 ILE A N 1
ATOM 5084 C CA . ILE A 1 630 ? -21.494 8.524 52.029 1.00 92.06 630 ILE A CA 1
ATOM 5085 C C . ILE A 1 630 ? -22.009 7.081 52.079 1.00 92.06 630 ILE A C 1
ATOM 5087 O O . ILE A 1 630 ? -21.526 6.245 51.330 1.00 92.06 630 ILE A O 1
ATOM 5091 N N . HIS A 1 631 ? -23.014 6.798 52.912 1.00 91.50 631 HIS A N 1
ATOM 5092 C CA . HIS A 1 631 ? -23.633 5.472 53.035 1.00 91.50 631 HIS A CA 1
ATOM 5093 C C . HIS A 1 631 ? -24.302 4.967 51.741 1.00 91.50 631 HIS A C 1
ATOM 5095 O O . HIS A 1 631 ? -24.714 3.815 51.692 1.00 91.50 631 HIS A O 1
ATOM 5101 N N . LEU A 1 632 ? -24.436 5.822 50.722 1.00 93.31 632 LEU A N 1
ATOM 5102 C CA . LEU A 1 632 ? -24.943 5.465 49.398 1.00 93.31 632 LEU A CA 1
ATOM 5103 C C . LEU A 1 632 ? -23.833 5.077 48.410 1.00 93.31 632 LEU A C 1
ATOM 5105 O O . LEU A 1 632 ? -24.135 4.570 47.333 1.00 93.31 632 LEU A O 1
ATOM 5109 N N . LEU A 1 633 ? -22.567 5.367 48.727 1.00 94.38 633 LEU A N 1
ATOM 5110 C CA . LEU A 1 633 ? -21.431 4.999 47.886 1.00 94.38 633 LEU A CA 1
ATOM 5111 C C . LEU A 1 633 ? -20.974 3.584 48.230 1.00 94.38 633 LEU A C 1
ATOM 5113 O O . LEU A 1 633 ? -20.813 3.252 49.405 1.00 94.38 633 LEU A O 1
ATOM 5117 N N . ALA A 1 634 ? -20.699 2.793 47.199 1.00 92.81 634 ALA A N 1
ATOM 5118 C CA . ALA A 1 634 ? -20.123 1.471 47.357 1.00 92.81 634 ALA A CA 1
ATOM 5119 C C . ALA A 1 634 ? -18.716 1.570 47.951 1.00 92.81 634 ALA A C 1
ATOM 5121 O O . ALA A 1 634 ? -17.902 2.396 47.516 1.00 92.81 634 ALA A O 1
ATOM 5122 N N . GLU A 1 635 ? -18.412 0.706 48.919 1.00 91.31 635 GLU A N 1
ATOM 5123 C CA . GLU A 1 635 ? -17.015 0.415 49.242 1.00 91.31 635 GLU A CA 1
ATOM 5124 C C . GLU A 1 635 ? -16.334 -0.202 48.012 1.00 91.31 635 GLU A C 1
ATOM 5126 O O . GLU A 1 635 ? -16.998 -0.820 47.181 1.00 91.31 635 GLU A O 1
ATOM 5131 N N . THR A 1 636 ? -15.019 -0.020 47.866 1.00 88.69 636 THR A N 1
ATOM 5132 C CA . THR A 1 636 ? -14.280 -0.579 46.728 1.00 88.69 636 THR A CA 1
ATOM 5133 C C . THR A 1 636 ? -14.541 -2.089 46.623 1.00 88.69 636 THR A C 1
ATOM 5135 O O . THR A 1 636 ? -14.216 -2.810 47.574 1.00 88.69 636 THR A O 1
ATOM 5138 N N . PRO A 1 637 ? -15.104 -2.567 45.494 1.00 86.62 637 PRO A N 1
ATOM 5139 C CA . PRO A 1 637 ? -15.483 -3.965 45.310 1.00 86.62 637 PRO A CA 1
ATOM 5140 C C . PRO A 1 637 ? -14.336 -4.936 45.609 1.00 86.62 637 PRO A C 1
ATOM 5142 O O . PRO A 1 637 ? -13.210 -4.745 45.139 1.00 86.62 637 PRO A O 1
ATOM 5145 N N . LYS A 1 638 ? -14.615 -5.985 46.389 1.00 82.00 638 LYS A N 1
ATOM 5146 C CA . LYS A 1 638 ? -13.629 -7.004 46.780 1.00 82.00 638 LYS A CA 1
ATOM 5147 C C . LYS A 1 638 ? -13.218 -7.889 45.614 1.00 82.00 638 LYS A C 1
ATOM 5149 O O . LYS A 1 638 ? -12.052 -8.253 45.535 1.00 82.00 638 LYS A O 1
ATOM 5154 N N . SER A 1 639 ? -14.126 -8.149 44.679 1.00 75.81 639 SER A N 1
ATOM 5155 C CA . SER A 1 639 ? -13.863 -8.876 43.430 1.00 75.81 639 SER A CA 1
ATOM 5156 C C . SER A 1 639 ? -12.635 -8.355 42.664 1.00 75.81 639 SER A C 1
ATOM 5158 O O . SER A 1 639 ? -11.970 -9.114 41.956 1.00 75.81 639 SER A O 1
ATOM 5160 N N . LEU A 1 640 ? -12.274 -7.077 42.836 1.00 78.56 640 LEU A N 1
ATOM 5161 C CA . LEU A 1 640 ? -11.121 -6.442 42.193 1.00 78.56 640 LEU A CA 1
ATOM 5162 C C . LEU A 1 640 ? -9.761 -6.816 42.802 1.00 78.56 640 LEU A C 1
ATOM 5164 O O . LEU A 1 640 ? -8.752 -6.668 42.105 1.00 78.56 640 LEU A O 1
ATOM 5168 N N . SER A 1 641 ? -9.695 -7.287 44.056 1.00 68.88 641 SER A N 1
ATOM 5169 C CA . SER A 1 641 ? -8.418 -7.743 44.631 1.00 68.88 641 SER A CA 1
ATOM 5170 C C . SER A 1 641 ? -7.908 -8.984 43.914 1.00 68.88 641 SER A C 1
ATOM 5172 O O . SER A 1 641 ? -6.726 -9.060 43.601 1.00 68.88 641 SER A O 1
ATOM 5174 N N . ASP A 1 642 ? -8.816 -9.908 43.600 1.00 63.03 642 ASP A N 1
ATOM 5175 C CA . ASP A 1 642 ? -8.471 -11.227 43.068 1.00 63.03 642 ASP A CA 1
ATOM 5176 C C . ASP A 1 642 ? -8.365 -11.215 41.536 1.00 63.03 642 ASP A C 1
ATOM 5178 O O . ASP A 1 642 ? -7.593 -11.969 40.949 1.00 63.03 642 ASP A O 1
ATOM 5182 N N . THR A 1 643 ? -9.130 -10.344 40.868 1.00 60.75 643 THR A N 1
ATOM 5183 C CA . THR A 1 643 ? -9.196 -10.289 39.396 1.00 60.75 643 THR A CA 1
ATOM 5184 C C . THR A 1 643 ? -8.291 -9.237 38.759 1.00 60.75 643 THR A C 1
ATOM 5186 O O . THR A 1 643 ? -7.990 -9.351 37.568 1.00 60.75 643 THR A O 1
ATOM 5189 N N . SER A 1 644 ? -7.897 -8.200 39.508 1.00 56.06 644 SER A N 1
ATOM 5190 C CA . SER A 1 644 ? -7.242 -6.999 38.962 1.00 56.06 644 SER A CA 1
ATOM 5191 C C . SER A 1 644 ? -6.096 -6.452 39.833 1.00 56.06 644 SER A C 1
ATOM 5193 O O . SER A 1 644 ? -5.634 -5.339 39.574 1.00 56.06 644 SER A O 1
ATOM 5195 N N . ASP A 1 645 ? -5.645 -7.197 40.854 1.00 63.62 645 ASP A N 1
ATOM 5196 C CA . ASP A 1 645 ? -4.568 -6.822 41.795 1.00 63.62 645 ASP A CA 1
ATOM 5197 C C . ASP A 1 645 ? -4.750 -5.429 42.442 1.00 63.62 645 ASP A C 1
ATOM 5199 O O . ASP A 1 645 ? -3.795 -4.710 42.763 1.00 63.62 645 ASP A O 1
ATOM 5203 N N . VAL A 1 646 ? -6.001 -5.003 42.651 1.00 68.50 646 VAL A N 1
ATOM 5204 C CA . VAL A 1 646 ? -6.291 -3.691 43.242 1.00 68.50 646 VAL A CA 1
ATOM 5205 C C . VAL A 1 646 ? -6.112 -3.744 44.760 1.00 68.50 646 VAL A C 1
ATOM 5207 O O . VAL A 1 646 ? -6.784 -4.491 45.470 1.00 68.50 646 VAL A O 1
ATOM 5210 N N . LYS A 1 647 ? -5.234 -2.887 45.298 1.00 67.88 647 LYS A N 1
ATOM 5211 C CA . LYS A 1 647 ? -5.046 -2.745 46.749 1.00 67.88 647 LYS A CA 1
ATOM 5212 C C . LYS A 1 647 ? -6.226 -2.000 47.383 1.00 67.88 647 LYS A C 1
ATOM 5214 O O . LYS A 1 647 ? -6.297 -0.774 47.319 1.00 67.88 647 LYS A O 1
ATOM 5219 N N . ILE A 1 648 ? -7.095 -2.736 48.069 1.00 71.50 648 ILE A N 1
ATOM 5220 C CA . ILE A 1 648 ? -8.250 -2.181 48.787 1.00 71.50 648 ILE A CA 1
ATOM 5221 C C . ILE A 1 648 ? -7.783 -1.479 50.071 1.00 71.50 648 ILE A C 1
ATOM 5223 O O . ILE A 1 648 ? -7.172 -2.088 50.956 1.00 71.50 648 ILE A O 1
ATOM 5227 N N . LEU A 1 649 ? -8.061 -0.179 50.184 1.00 70.75 649 LEU A N 1
ATOM 5228 C CA . LEU A 1 649 ? -7.734 0.624 51.363 1.00 70.75 649 LEU A CA 1
ATOM 5229 C C . LEU A 1 649 ? -8.930 0.683 52.318 1.00 70.75 649 LEU A C 1
ATOM 5231 O O . LEU A 1 649 ? -10.052 0.958 51.914 1.00 70.75 649 LEU A O 1
ATOM 5235 N N . LYS A 1 650 ? -8.684 0.470 53.617 1.00 66.31 650 LYS A N 1
ATOM 5236 C CA . LYS A 1 650 ? -9.745 0.427 54.643 1.00 66.31 650 LYS A CA 1
ATOM 5237 C C . LYS A 1 650 ? -10.120 1.796 55.231 1.00 66.31 650 LYS A C 1
ATOM 5239 O O . LYS A 1 650 ? -11.046 1.872 56.032 1.00 66.31 650 LYS A O 1
ATOM 5244 N N . VAL A 1 651 ? -9.390 2.863 54.890 1.00 64.44 651 VAL A N 1
ATOM 5245 C CA . VAL A 1 651 ? -9.524 4.193 55.514 1.00 64.44 651 VAL A CA 1
ATOM 5246 C C . VAL A 1 651 ? -9.374 5.301 54.466 1.00 64.44 651 VAL A C 1
ATOM 5248 O O . VAL A 1 651 ? -8.517 5.214 53.587 1.00 64.44 651 VAL A O 1
ATOM 5251 N N . GLY A 1 652 ? -10.172 6.365 54.603 1.00 70.50 652 GLY A N 1
ATOM 5252 C CA . GLY A 1 652 ? -10.124 7.567 53.763 1.00 70.50 652 GLY A CA 1
ATOM 5253 C C . GLY A 1 652 ? -11.047 7.512 52.542 1.00 70.50 652 GLY A C 1
ATOM 5254 O O . GLY A 1 652 ? -11.815 6.572 52.364 1.00 70.50 652 GLY A O 1
ATOM 5255 N N . ASN A 1 653 ? -10.963 8.527 51.680 1.00 72.69 653 ASN A N 1
ATOM 5256 C CA . ASN A 1 653 ? -11.798 8.639 50.477 1.00 72.69 653 ASN A CA 1
ATOM 5257 C C . ASN A 1 653 ? -11.618 7.452 49.510 1.00 72.69 653 ASN A C 1
ATOM 5259 O O . ASN A 1 653 ? -12.576 7.028 48.876 1.00 72.69 653 ASN A O 1
ATOM 5263 N N . ARG A 1 654 ? -10.415 6.860 49.450 1.00 76.88 654 ARG A N 1
ATOM 5264 C CA . ARG A 1 654 ? -10.064 5.653 48.662 1.00 76.88 654 ARG A CA 1
ATOM 5265 C C . ARG A 1 654 ? -10.704 4.349 49.139 1.00 76.88 654 ARG A C 1
ATOM 5267 O O . ARG A 1 654 ? -10.412 3.303 48.579 1.00 76.88 654 ARG A O 1
ATOM 5274 N N . LYS A 1 655 ? -11.547 4.416 50.171 1.00 84.50 655 LYS A N 1
ATOM 5275 C CA . LYS A 1 655 ? -12.410 3.315 50.601 1.00 84.50 655 LYS A CA 1
ATOM 5276 C C . LYS A 1 655 ? -13.630 3.140 49.683 1.00 84.50 655 LYS A C 1
ATOM 5278 O O . LYS A 1 655 ? -14.183 2.049 49.648 1.00 84.50 655 LYS A O 1
ATOM 5283 N N . TYR A 1 656 ? -14.066 4.197 48.989 1.00 89.44 656 TYR A N 1
ATOM 5284 C CA . TYR A 1 656 ? -15.318 4.210 48.225 1.00 89.44 656 TYR A CA 1
ATOM 5285 C C . TYR A 1 656 ? -15.083 4.421 46.733 1.00 89.44 656 TYR A C 1
ATOM 5287 O O . TYR A 1 656 ? -14.328 5.320 46.355 1.00 89.44 656 TYR A O 1
ATOM 5295 N N . GLY A 1 657 ? -15.816 3.675 45.908 1.00 90.31 657 GLY A N 1
ATOM 5296 C CA . GLY A 1 657 ? -15.687 3.682 44.452 1.00 90.31 657 GLY A CA 1
ATOM 5297 C C . GLY A 1 657 ? -14.550 2.798 43.938 1.00 90.31 657 GLY A C 1
ATOM 5298 O O . GLY A 1 657 ? -13.865 2.104 44.695 1.00 90.31 657 GLY A O 1
ATOM 5299 N N . THR A 1 658 ? -14.348 2.836 42.624 1.00 91.06 658 THR A N 1
ATOM 5300 C CA . THR A 1 658 ? -13.397 1.982 41.905 1.00 91.06 658 THR A CA 1
ATOM 5301 C C . THR A 1 658 ? -12.365 2.833 41.172 1.00 91.06 658 THR A C 1
ATOM 5303 O O . THR A 1 658 ? -12.717 3.654 40.335 1.00 91.06 658 THR A O 1
ATOM 5306 N N . THR A 1 659 ? -11.073 2.652 41.457 1.00 87.44 659 THR A N 1
ATOM 5307 C CA . THR A 1 659 ? -10.009 3.333 40.693 1.00 87.44 659 THR A CA 1
ATOM 5308 C C . THR A 1 659 ? -9.901 2.713 39.299 1.00 87.44 659 THR A C 1
ATOM 5310 O O . THR A 1 659 ? -9.626 1.516 39.196 1.00 87.44 659 THR A O 1
ATOM 5313 N N . ALA A 1 660 ? -10.066 3.503 38.235 1.00 83.38 660 ALA A N 1
ATOM 5314 C CA . ALA A 1 660 ? -9.943 2.984 36.876 1.00 83.38 660 ALA A CA 1
ATOM 5315 C C . ALA A 1 660 ? -8.467 2.837 36.490 1.00 83.38 660 ALA A C 1
ATOM 5317 O O . ALA A 1 660 ? -7.732 3.805 36.285 1.00 83.38 660 ALA A O 1
ATOM 5318 N N . THR A 1 661 ? -8.027 1.586 36.417 1.00 84.44 661 THR A N 1
ATOM 5319 C CA . THR A 1 661 ? -6.731 1.181 35.873 1.00 84.44 661 THR A CA 1
ATOM 5320 C C . THR A 1 661 ? -6.953 0.425 34.567 1.00 84.44 661 THR A C 1
ATOM 5322 O O . THR A 1 661 ? -8.058 -0.036 34.286 1.00 84.44 661 THR A O 1
ATOM 5325 N N . VAL A 1 662 ? -5.892 0.223 33.782 1.00 79.06 662 VAL A N 1
ATOM 5326 C CA . VAL A 1 662 ? -5.969 -0.580 32.547 1.00 79.06 662 VAL A CA 1
ATOM 5327 C C . VAL A 1 662 ? -6.544 -1.981 32.820 1.00 79.06 662 VAL A C 1
ATOM 5329 O O . VAL A 1 662 ? -7.369 -2.465 32.049 1.00 79.06 662 VAL A O 1
ATOM 5332 N N . ALA A 1 663 ? -6.168 -2.608 33.941 1.00 77.75 663 ALA A N 1
ATOM 5333 C CA . ALA A 1 663 ? -6.669 -3.927 34.334 1.00 77.75 663 ALA A CA 1
ATOM 5334 C C . ALA A 1 663 ? -8.157 -3.902 34.722 1.00 77.75 663 ALA A C 1
ATOM 5336 O O . ALA A 1 663 ? -8.922 -4.749 34.260 1.00 77.75 663 ALA A O 1
ATOM 5337 N N . VAL A 1 664 ? -8.578 -2.905 35.510 1.00 85.06 664 VAL A N 1
ATOM 5338 C CA . VAL A 1 664 ? -9.981 -2.734 35.920 1.00 85.06 664 VAL A CA 1
ATOM 5339 C C . VAL A 1 664 ? -10.872 -2.462 34.709 1.00 85.06 664 VAL A C 1
ATOM 5341 O O . VAL A 1 664 ? -11.920 -3.087 34.575 1.00 85.06 664 VAL A O 1
ATOM 5344 N N . ASN A 1 665 ? -10.432 -1.610 33.781 1.00 88.44 665 ASN A N 1
ATOM 5345 C CA . ASN A 1 665 ? -11.179 -1.325 32.556 1.00 88.44 665 ASN A CA 1
ATOM 5346 C C . ASN A 1 665 ? -11.294 -2.578 31.675 1.00 88.44 665 ASN A C 1
ATOM 5348 O O . ASN A 1 665 ? -12.378 -2.897 31.195 1.00 88.44 665 ASN A O 1
ATOM 5352 N N . ALA A 1 666 ? -10.218 -3.359 31.527 1.00 81.88 666 ALA A N 1
ATOM 5353 C CA . ALA A 1 666 ? -10.269 -4.638 30.818 1.00 81.88 666 ALA A CA 1
ATOM 5354 C C . ALA A 1 666 ? -11.207 -5.659 31.496 1.00 81.88 666 ALA A C 1
ATOM 5356 O O . ALA A 1 666 ? -11.866 -6.451 30.820 1.00 81.88 666 ALA A O 1
ATOM 5357 N N . TYR A 1 667 ? -11.290 -5.662 32.829 1.00 86.19 667 TYR A N 1
ATOM 5358 C CA . TYR A 1 667 ? -12.247 -6.484 33.569 1.00 86.19 667 TYR A CA 1
ATOM 5359 C C . TYR A 1 667 ? -13.694 -6.022 33.357 1.00 86.19 667 TYR A C 1
ATOM 5361 O O . TYR A 1 667 ? -14.531 -6.842 32.983 1.00 86.19 667 TYR A O 1
ATOM 5369 N N . ALA A 1 668 ? -13.963 -4.721 33.474 1.00 90.25 668 ALA A N 1
ATOM 5370 C CA . ALA A 1 668 ? -15.270 -4.129 33.201 1.00 90.25 668 ALA A CA 1
ATOM 5371 C C . ALA A 1 668 ? -15.778 -4.477 31.793 1.00 90.25 668 ALA A C 1
ATOM 5373 O O . ALA A 1 668 ? -16.906 -4.934 31.634 1.00 90.25 668 ALA A O 1
ATOM 5374 N N . LEU A 1 669 ? -14.927 -4.346 30.772 1.00 91.00 669 LEU A N 1
ATOM 5375 C CA . LEU A 1 669 ? -15.272 -4.672 29.385 1.00 91.00 669 LEU A CA 1
ATOM 5376 C C . LEU A 1 669 ? -15.613 -6.158 29.188 1.00 91.00 669 LEU A C 1
ATOM 5378 O O . LEU A 1 669 ? -16.529 -6.488 28.432 1.00 91.00 669 LEU A O 1
ATOM 5382 N N . ARG A 1 670 ? -14.920 -7.067 29.891 1.00 85.88 670 ARG A N 1
ATOM 5383 C CA . ARG A 1 670 ? -15.262 -8.502 29.897 1.00 85.88 670 ARG A CA 1
ATOM 5384 C C . ARG A 1 670 ? -16.626 -8.756 30.537 1.00 85.88 670 ARG A C 1
ATOM 5386 O O . ARG A 1 670 ? -17.400 -9.530 29.978 1.00 85.88 670 ARG A O 1
ATOM 5393 N N . LEU A 1 671 ? -16.927 -8.093 31.657 1.00 91.06 671 LEU A N 1
ATOM 5394 C CA . LEU A 1 671 ? -18.235 -8.191 32.314 1.00 91.06 671 LEU A CA 1
ATOM 5395 C C . LEU A 1 671 ? -19.355 -7.663 31.414 1.00 91.06 671 LEU A C 1
ATOM 5397 O O . LEU A 1 671 ? -20.369 -8.337 31.271 1.00 91.06 671 LEU A O 1
ATOM 5401 N N . ILE A 1 672 ? -19.151 -6.520 30.748 1.00 95.56 672 ILE A N 1
ATOM 5402 C CA . ILE A 1 672 ? -20.109 -5.978 29.773 1.00 95.56 672 ILE A CA 1
ATOM 5403 C C . ILE A 1 672 ? -20.358 -6.997 28.665 1.00 95.56 672 ILE A C 1
ATOM 5405 O O . ILE A 1 672 ? -21.507 -7.323 28.393 1.00 95.56 672 ILE A O 1
ATOM 5409 N N . ASN A 1 673 ? -19.306 -7.545 28.052 1.00 89.56 673 ASN A N 1
ATOM 5410 C CA . ASN A 1 673 ? -19.485 -8.503 26.965 1.00 89.56 673 ASN A CA 1
ATOM 5411 C C . ASN A 1 673 ? -20.242 -9.761 27.421 1.00 89.56 673 ASN A C 1
ATOM 5413 O O . ASN A 1 673 ? -21.177 -10.186 26.750 1.00 89.56 673 ASN A O 1
ATOM 5417 N N . SER A 1 674 ? -19.893 -10.308 28.592 1.00 85.75 674 SER A N 1
ATOM 5418 C CA . SER A 1 674 ? -20.601 -11.453 29.182 1.00 85.75 674 SER A CA 1
ATOM 5419 C C . SER A 1 674 ? -22.065 -11.141 29.489 1.00 85.75 674 SER A C 1
ATOM 5421 O O . SER A 1 674 ? -22.919 -12.005 29.319 1.00 85.75 674 SER A O 1
ATOM 5423 N N . TRP A 1 675 ? -22.353 -9.925 29.949 1.00 93.81 675 TRP A N 1
ATOM 5424 C CA . TRP A 1 675 ? -23.699 -9.465 30.267 1.00 93.81 675 TRP A CA 1
ATOM 5425 C C . TRP A 1 675 ? -24.548 -9.242 29.015 1.00 93.81 675 TRP A C 1
ATOM 5427 O O . TRP A 1 675 ? -25.731 -9.546 29.022 1.00 93.81 675 TRP A O 1
ATOM 5437 N N . LEU A 1 676 ? -23.963 -8.763 27.913 1.00 92.62 676 LEU A N 1
ATOM 5438 C CA . LEU A 1 676 ? -24.684 -8.586 26.648 1.00 92.62 676 LEU A CA 1
ATOM 5439 C C . LEU A 1 676 ? -25.205 -9.916 26.092 1.00 92.62 676 LEU A C 1
ATOM 5441 O O . LEU A 1 676 ? -26.331 -9.978 25.597 1.00 92.62 676 LEU A O 1
ATOM 5445 N N . VAL A 1 677 ? -24.387 -10.968 26.182 1.00 87.88 677 VAL A N 1
ATOM 5446 C CA . VAL A 1 677 ? -24.682 -12.293 25.614 1.00 87.88 677 VAL A CA 1
ATOM 5447 C C . VAL A 1 677 ? -25.292 -13.273 26.617 1.00 87.88 677 VAL A C 1
ATOM 5449 O O . VAL A 1 677 ? -25.479 -14.442 26.282 1.00 87.88 677 VAL A O 1
ATOM 5452 N N . SER A 1 678 ? -25.602 -12.842 27.843 1.00 86.31 678 SER A N 1
ATOM 5453 C CA . SER A 1 678 ? -26.323 -13.692 28.790 1.00 86.31 678 SER A CA 1
ATOM 5454 C C . SER A 1 678 ? -27.795 -13.826 28.378 1.00 86.31 678 SER A C 1
ATOM 5456 O O . SER A 1 678 ? -28.350 -12.883 27.807 1.00 86.31 678 SER A O 1
ATOM 5458 N N . PRO A 1 679 ? -28.461 -14.957 28.672 1.00 85.69 679 PRO A N 1
ATOM 5459 C CA . PRO A 1 679 ? -29.899 -15.091 28.457 1.00 85.69 679 PRO A CA 1
ATOM 5460 C C . PRO A 1 679 ? -30.692 -14.002 29.194 1.00 85.69 679 PRO A C 1
ATOM 5462 O O . PRO A 1 679 ? -30.345 -13.629 30.315 1.00 85.69 679 PRO A O 1
ATOM 5465 N N . ASP A 1 680 ? -31.751 -13.497 28.565 1.00 84.62 680 ASP A N 1
ATOM 5466 C CA . ASP A 1 680 ? -32.711 -12.579 29.184 1.00 84.62 680 ASP A CA 1
ATOM 5467 C C . ASP A 1 680 ? -33.481 -13.314 30.301 1.00 84.62 680 ASP A C 1
ATOM 5469 O O . ASP A 1 680 ? -34.221 -14.253 29.997 1.00 84.62 680 ASP A O 1
ATOM 5473 N N . PRO A 1 681 ? -33.365 -12.905 31.582 1.00 81.38 681 PRO A N 1
ATOM 5474 C CA . PRO A 1 681 ? -34.002 -13.610 32.699 1.00 81.38 681 PRO A CA 1
ATOM 5475 C C . PRO A 1 681 ? -35.535 -13.509 32.687 1.00 81.38 681 PRO A C 1
ATOM 5477 O O . PRO A 1 681 ? -36.200 -14.163 33.487 1.00 81.38 681 PRO A O 1
ATOM 5480 N N . THR A 1 682 ? -36.104 -12.665 31.821 1.00 79.75 682 THR A N 1
ATOM 5481 C CA . THR A 1 682 ? -37.553 -12.470 31.689 1.00 79.75 682 THR A CA 1
ATOM 5482 C C . THR A 1 682 ? -38.163 -13.166 30.474 1.00 79.75 682 THR A C 1
ATOM 5484 O O . THR A 1 682 ? -39.382 -13.126 30.308 1.00 79.75 682 THR A O 1
ATOM 5487 N N . ALA A 1 683 ? -37.343 -13.791 29.625 1.00 78.19 683 ALA A N 1
ATOM 5488 C CA . ALA A 1 683 ? -37.803 -14.467 28.420 1.00 78.19 683 ALA A CA 1
ATOM 5489 C C . ALA A 1 683 ? -38.161 -15.941 28.684 1.00 78.19 683 ALA A C 1
ATOM 5491 O O . ALA A 1 683 ? -37.646 -16.563 29.610 1.00 78.19 683 ALA A O 1
ATOM 5492 N N . GLU A 1 684 ? -39.046 -16.507 27.857 1.00 76.50 684 GLU A N 1
ATOM 5493 C CA . GLU A 1 684 ? -39.367 -17.940 27.896 1.00 76.50 684 GLU A CA 1
ATOM 5494 C C . GLU A 1 684 ? -38.121 -18.784 27.555 1.00 76.50 684 GLU A C 1
ATOM 5496 O O . GLU A 1 684 ? -37.318 -18.389 26.693 1.00 76.50 684 GLU A O 1
ATOM 5501 N N . GLU A 1 685 ? -37.966 -19.939 28.223 1.00 56.69 685 GLU A N 1
ATOM 5502 C CA . GLU A 1 685 ? -36.946 -20.942 27.880 1.00 56.69 685 GLU A CA 1
ATOM 5503 C C . GLU A 1 685 ? -37.069 -21.287 26.381 1.00 56.69 685 GLU A C 1
ATOM 5505 O O . GLU A 1 685 ? -38.172 -21.442 25.865 1.00 56.69 685 GLU A O 1
ATOM 5510 N N . ASP A 1 686 ? -35.939 -21.340 25.670 1.00 60.41 686 ASP A N 1
ATOM 5511 C CA . ASP A 1 686 ? -35.802 -21.541 24.210 1.00 60.41 686 ASP A CA 1
ATOM 5512 C C . ASP A 1 686 ? -36.098 -20.348 23.275 1.00 60.41 686 ASP A C 1
ATOM 5514 O O . ASP A 1 686 ? -35.920 -20.464 22.061 1.00 60.41 686 ASP A O 1
ATOM 5518 N N . SER A 1 687 ? -36.436 -19.158 23.785 1.00 70.88 687 SER A N 1
ATOM 5519 C CA . SER A 1 687 ? -36.652 -17.968 22.929 1.00 70.88 687 SER A CA 1
ATOM 5520 C C . SER A 1 687 ? -35.384 -17.415 22.251 1.00 70.88 687 SER A C 1
ATOM 5522 O O . SER A 1 687 ? -35.480 -16.583 21.348 1.00 70.88 687 SER A O 1
ATOM 5524 N N . GLY A 1 688 ? -34.191 -17.817 22.707 1.00 77.44 688 GLY A N 1
ATOM 5525 C CA . GLY A 1 688 ? -32.906 -17.307 22.210 1.00 77.44 688 GLY A CA 1
ATOM 5526 C C . GLY A 1 688 ? -32.646 -15.823 22.511 1.00 77.44 688 GLY A C 1
ATOM 5527 O O . GLY A 1 688 ? -31.663 -15.263 22.025 1.00 77.44 688 GLY A O 1
ATOM 5528 N N . ARG A 1 689 ? -33.501 -15.162 23.308 1.00 82.81 689 ARG A N 1
ATOM 5529 C CA . ARG A 1 689 ? -33.338 -13.748 23.664 1.00 82.81 689 ARG A CA 1
ATOM 5530 C C . ARG A 1 689 ? -32.167 -13.553 24.623 1.00 82.81 689 ARG A C 1
ATOM 5532 O O . ARG A 1 689 ? -32.156 -14.059 25.741 1.00 82.81 689 ARG A O 1
ATOM 5539 N N . LEU A 1 690 ? -31.205 -12.757 24.173 1.00 88.19 690 LEU A N 1
ATOM 5540 C CA . LEU A 1 690 ? -30.076 -12.273 24.967 1.00 88.19 690 LEU A CA 1
ATOM 5541 C C . LEU A 1 690 ? -30.408 -10.959 25.677 1.00 88.19 690 LEU A C 1
ATOM 5543 O O . LEU A 1 690 ? -31.263 -10.197 25.219 1.00 88.19 690 LEU A O 1
ATOM 5547 N N . ASN A 1 691 ? -29.674 -10.648 26.738 1.00 89.50 691 ASN A N 1
ATOM 5548 C CA . ASN A 1 691 ? -29.906 -9.459 27.542 1.00 89.50 691 ASN A CA 1
ATOM 5549 C C . ASN A 1 691 ? -29.599 -8.144 26.798 1.00 89.50 691 ASN A C 1
ATOM 5551 O O . ASN A 1 691 ? -30.209 -7.115 27.086 1.00 89.50 691 ASN A O 1
ATOM 5555 N N . LEU A 1 692 ? -28.746 -8.165 25.763 1.00 91.56 692 LEU A N 1
ATOM 5556 C CA . LEU A 1 692 ? -28.557 -7.013 24.868 1.00 91.56 692 LEU A CA 1
ATOM 5557 C C . LEU A 1 692 ? -29.878 -6.511 24.252 1.00 91.56 692 LEU A C 1
ATOM 5559 O O . LEU A 1 692 ? -30.026 -5.310 24.023 1.00 91.56 692 LEU A O 1
ATOM 5563 N N . HIS A 1 693 ? -30.871 -7.391 24.056 1.00 90.56 693 HIS A N 1
ATOM 5564 C CA . HIS A 1 693 ? -32.185 -7.022 23.516 1.00 90.56 693 HIS A CA 1
ATOM 5565 C C . HIS A 1 693 ? -33.056 -6.235 24.513 1.00 90.56 693 HIS A C 1
ATOM 5567 O O . HIS A 1 693 ? -34.115 -5.718 24.144 1.00 90.56 693 HIS A O 1
ATOM 5573 N N . ASN A 1 694 ? -32.633 -6.141 25.778 1.00 89.62 694 ASN A N 1
ATOM 5574 C CA . ASN A 1 694 ? -33.276 -5.332 26.814 1.00 89.62 694 ASN A CA 1
ATOM 5575 C C . ASN A 1 694 ? -32.702 -3.910 26.895 1.00 89.62 694 ASN A C 1
ATOM 5577 O O . ASN A 1 694 ? -33.272 -3.059 27.583 1.00 89.62 694 ASN A O 1
ATOM 5581 N N . ILE A 1 695 ? -31.599 -3.619 26.192 1.00 93.62 695 ILE A N 1
ATOM 5582 C CA . ILE A 1 695 ? -30.990 -2.288 26.191 1.00 93.62 695 ILE A CA 1
ATOM 5583 C C . ILE A 1 695 ? -31.877 -1.335 25.404 1.00 93.62 695 ILE A C 1
ATOM 5585 O O . ILE A 1 695 ? -32.106 -1.537 24.216 1.00 93.62 695 ILE A O 1
ATOM 5589 N N . LYS A 1 696 ? -32.333 -0.274 26.073 1.00 91.12 696 LYS A N 1
ATOM 5590 C CA . LYS A 1 696 ? -33.157 0.803 25.497 1.00 91.12 696 LYS A CA 1
ATOM 5591 C C . LYS A 1 696 ? -32.369 2.097 25.241 1.00 91.12 696 LYS A C 1
ATOM 5593 O O . LYS A 1 696 ? -32.864 2.995 24.565 1.00 91.12 696 LYS A O 1
ATOM 5598 N N . SER A 1 697 ? -31.146 2.196 25.768 1.00 92.00 697 SER A N 1
ATOM 5599 C CA . SER A 1 697 ? -30.279 3.368 25.608 1.00 92.00 697 SER A CA 1
ATOM 5600 C C . SER A 1 697 ? -29.673 3.420 24.206 1.00 92.00 697 SER A C 1
ATOM 5602 O O . SER A 1 697 ? -28.770 2.655 23.863 1.00 92.00 697 SER A O 1
ATOM 5604 N N . ILE A 1 698 ? -30.150 4.360 23.390 1.00 91.31 698 ILE A N 1
ATOM 5605 C CA . ILE A 1 698 ? -29.624 4.596 22.037 1.00 91.31 698 ILE A CA 1
ATOM 5606 C C . ILE A 1 698 ? -28.161 5.058 22.094 1.00 91.31 698 ILE A C 1
ATOM 5608 O O . ILE A 1 698 ? -27.354 4.633 21.269 1.00 91.31 698 ILE A O 1
ATOM 5612 N N . GLY A 1 699 ? -27.815 5.910 23.065 1.00 91.62 699 GLY A N 1
ATOM 5613 C CA . GLY A 1 699 ? -26.449 6.408 23.238 1.00 91.62 699 GLY A CA 1
ATOM 5614 C C . GLY A 1 699 ? -25.468 5.280 23.552 1.00 91.62 699 GLY A C 1
ATOM 5615 O O . GLY A 1 699 ? -24.444 5.160 22.882 1.00 91.62 699 GLY A O 1
ATOM 5616 N N . LEU A 1 700 ? -25.822 4.403 24.499 1.00 95.81 700 LEU A N 1
ATOM 5617 C CA . LEU A 1 700 ? -25.008 3.238 24.849 1.00 95.81 700 LEU A CA 1
ATOM 5618 C C . LEU A 1 700 ? -24.855 2.274 23.666 1.00 95.81 700 LEU A C 1
ATOM 5620 O O . LEU A 1 700 ? -23.750 1.811 23.409 1.00 95.81 700 LEU A O 1
ATOM 5624 N N . LEU A 1 701 ? -25.930 1.991 22.919 1.00 94.81 701 LEU A N 1
ATOM 5625 C CA . LEU A 1 701 ? -25.859 1.120 21.738 1.00 94.81 701 LEU A CA 1
ATOM 5626 C C . LEU A 1 701 ? -24.910 1.681 20.672 1.00 94.81 701 LEU A C 1
ATOM 5628 O O . LEU A 1 701 ? -24.106 0.932 20.120 1.00 94.81 701 LEU A O 1
ATOM 5632 N N . ASN A 1 702 ? -24.955 2.989 20.400 1.00 92.75 702 ASN A N 1
ATOM 5633 C CA . ASN A 1 702 ? -24.036 3.615 19.445 1.00 92.75 702 ASN A CA 1
ATOM 5634 C C . ASN A 1 702 ? -22.570 3.532 19.910 1.00 92.75 702 ASN A C 1
ATOM 5636 O O . ASN A 1 702 ? -21.688 3.272 19.085 1.00 92.75 702 ASN A O 1
ATOM 5640 N N . GLU A 1 703 ? -22.311 3.732 21.207 1.00 93.88 703 GLU A N 1
ATOM 5641 C CA . GLU A 1 703 ? -20.977 3.581 21.800 1.00 93.88 703 GLU A CA 1
ATOM 5642 C C . GLU A 1 703 ? -20.484 2.133 21.716 1.00 93.88 703 GLU A C 1
ATOM 5644 O O . GLU A 1 703 ? -19.388 1.899 21.212 1.00 93.88 703 GLU A O 1
ATOM 5649 N N . LEU A 1 704 ? -21.309 1.154 22.110 1.00 94.06 704 LEU A N 1
ATOM 5650 C CA . LEU A 1 704 ? -20.981 -0.272 22.030 1.00 94.06 704 LEU A CA 1
ATOM 5651 C C . LEU A 1 704 ? -20.708 -0.716 20.591 1.00 94.06 704 LEU A C 1
ATOM 5653 O O . LEU A 1 704 ? -19.779 -1.479 20.376 1.00 94.06 704 LEU A O 1
ATOM 5657 N N . ILE A 1 705 ? -21.460 -0.233 19.593 1.00 89.19 705 ILE A N 1
ATOM 5658 C CA . ILE A 1 705 ? -21.248 -0.553 18.165 1.00 89.19 705 ILE A CA 1
ATOM 5659 C C . ILE A 1 705 ? -19.946 0.054 17.625 1.00 89.19 705 ILE A C 1
ATOM 5661 O O . ILE A 1 705 ? -19.308 -0.532 16.747 1.00 89.19 705 ILE A O 1
ATOM 5665 N N . SER A 1 706 ? -19.549 1.216 18.141 1.00 85.38 706 SER A N 1
ATOM 5666 C CA . SER A 1 706 ? -18.386 1.977 17.663 1.00 85.38 706 SER A CA 1
ATOM 5667 C C . SER A 1 706 ? -17.143 1.797 18.542 1.00 85.38 706 SER A C 1
ATOM 5669 O O . SER A 1 706 ? -16.142 2.489 18.332 1.00 85.38 706 SER A O 1
ATOM 5671 N N . TYR A 1 707 ? -17.212 0.902 19.533 1.00 88.25 707 TYR A N 1
ATOM 5672 C CA . TYR A 1 707 ? -16.183 0.730 20.548 1.00 88.25 707 TYR A CA 1
ATOM 5673 C C . TYR A 1 707 ? -14.816 0.403 19.943 1.00 88.25 707 TYR A C 1
ATOM 5675 O O . TYR A 1 707 ? -14.680 -0.471 19.083 1.00 88.25 707 TYR A O 1
ATOM 5683 N N . ASN A 1 708 ? -13.793 1.096 20.436 1.00 78.88 708 ASN A N 1
ATOM 5684 C CA . ASN A 1 708 ? -12.390 0.820 20.159 1.00 78.88 708 ASN A CA 1
ATOM 5685 C C . ASN A 1 708 ? -11.529 1.195 21.386 1.00 78.88 708 ASN A C 1
ATOM 5687 O O . ASN A 1 708 ? -11.949 2.030 22.180 1.00 78.88 708 ASN A O 1
ATOM 5691 N N . PRO A 1 709 ? -10.325 0.626 21.570 1.00 73.81 709 PRO A N 1
ATOM 5692 C CA . PRO A 1 709 ? -9.525 0.870 22.778 1.00 73.81 709 PRO A CA 1
ATOM 5693 C C . PRO A 1 709 ? -9.030 2.312 22.964 1.00 73.81 709 PRO A C 1
ATOM 5695 O O . PRO A 1 709 ? -8.684 2.689 24.079 1.00 73.81 709 PRO A O 1
ATOM 5698 N N . ASN A 1 710 ? -8.974 3.100 21.886 1.00 73.06 710 ASN A N 1
ATOM 5699 C CA . ASN A 1 710 ? -8.381 4.442 21.880 1.00 73.06 710 ASN A CA 1
ATOM 5700 C C . ASN A 1 710 ? -9.430 5.569 21.965 1.00 73.06 710 ASN A C 1
ATOM 5702 O O . ASN A 1 710 ? -9.065 6.738 22.082 1.00 73.06 710 ASN A O 1
ATOM 5706 N N . GLY A 1 711 ? -10.719 5.242 21.857 1.00 73.38 711 GLY A N 1
ATOM 5707 C CA . GLY A 1 711 ? -11.814 6.205 21.882 1.00 73.38 711 GLY A CA 1
ATOM 5708 C C . GLY A 1 711 ? -12.306 6.491 23.298 1.00 73.38 711 GLY A C 1
ATOM 5709 O O . GLY A 1 711 ? -12.059 5.723 24.226 1.00 73.38 711 GLY A O 1
ATOM 5710 N N . ASN A 1 712 ? -13.029 7.598 23.454 1.00 83.00 712 ASN A N 1
ATOM 5711 C CA . ASN A 1 712 ? -13.712 7.911 24.703 1.00 83.00 712 ASN A CA 1
ATOM 5712 C C . ASN A 1 712 ? -15.134 7.334 24.690 1.00 83.00 712 ASN A C 1
ATOM 5714 O O . ASN A 1 712 ? -15.846 7.540 23.717 1.00 83.00 712 ASN A O 1
ATOM 5718 N N . PHE A 1 713 ? -15.548 6.629 25.741 1.00 91.81 713 PHE A N 1
ATOM 5719 C CA . PHE A 1 713 ? -16.848 5.952 25.801 1.00 91.81 713 PHE A CA 1
ATOM 5720 C C . PHE A 1 713 ? -17.444 6.065 27.209 1.00 91.81 713 PHE A C 1
ATOM 5722 O O . PHE A 1 713 ? -17.467 5.092 27.966 1.00 91.81 713 PHE A O 1
ATOM 5729 N N . ASP A 1 714 ? -17.891 7.273 27.574 1.00 92.25 714 ASP A N 1
ATOM 5730 C CA . ASP A 1 714 ? -18.304 7.604 28.947 1.00 92.25 714 ASP A CA 1
ATOM 5731 C C . ASP A 1 714 ? -19.472 6.701 29.432 1.00 92.25 714 ASP A C 1
ATOM 5733 O O . ASP A 1 714 ? -19.562 6.334 30.610 1.00 92.25 714 ASP A O 1
ATOM 5737 N N . ARG A 1 715 ? -20.374 6.263 28.532 1.00 95.56 715 ARG A N 1
ATOM 5738 C CA . ARG A 1 715 ? -21.472 5.345 28.898 1.00 95.56 715 ARG A CA 1
ATOM 5739 C C . ARG A 1 715 ? -20.963 3.931 29.160 1.00 95.56 715 ARG A C 1
ATOM 5741 O O . ARG A 1 715 ? -21.434 3.284 30.096 1.00 95.56 715 ARG A O 1
ATOM 5748 N N . ILE A 1 716 ? -20.001 3.453 28.373 1.00 95.56 716 ILE A N 1
ATOM 5749 C CA . ILE A 1 716 ? -19.371 2.141 28.590 1.00 95.56 716 ILE A CA 1
ATOM 5750 C C . ILE A 1 716 ? -18.630 2.124 29.933 1.00 95.56 716 ILE A C 1
ATOM 5752 O O . ILE A 1 716 ? -18.779 1.159 30.684 1.00 95.56 716 ILE A O 1
ATOM 5756 N N . SER A 1 717 ? -17.910 3.197 30.278 1.00 94.38 717 SER A N 1
ATOM 5757 C CA . SER A 1 717 ? -17.240 3.345 31.579 1.00 94.38 717 SER A CA 1
ATOM 5758 C C . SER A 1 717 ? -18.233 3.274 32.743 1.00 94.38 717 SER A C 1
ATOM 5760 O O . SER A 1 717 ? -18.077 2.448 33.647 1.00 94.38 717 SER A O 1
ATOM 5762 N N . ALA A 1 718 ? -19.315 4.061 32.689 1.00 96.12 718 ALA A N 1
ATOM 5763 C CA . ALA A 1 718 ? -20.346 4.066 33.729 1.00 96.12 718 ALA A CA 1
ATOM 5764 C C . ALA A 1 718 ? -21.042 2.699 33.881 1.00 96.12 718 ALA A C 1
ATOM 5766 O O . ALA A 1 718 ? -21.253 2.232 35.005 1.00 96.12 718 ALA A O 1
ATOM 5767 N N . LEU A 1 719 ? -21.362 2.027 32.767 1.00 97.38 719 LEU A N 1
ATOM 5768 C CA . LEU A 1 719 ? -21.929 0.675 32.784 1.00 97.38 719 LEU A CA 1
ATOM 5769 C C . LEU A 1 719 ? -20.952 -0.332 33.406 1.00 97.38 719 LEU A C 1
ATOM 5771 O O . LEU A 1 719 ? -21.356 -1.175 34.208 1.00 97.38 719 LEU A O 1
ATOM 5775 N N . GLY A 1 720 ? -19.665 -0.213 33.079 1.00 95.94 720 GLY A N 1
ATOM 5776 C CA . GLY A 1 720 ? -18.598 -1.027 33.648 1.00 95.94 720 GLY A CA 1
ATOM 5777 C C . GLY A 1 720 ? -18.557 -0.957 35.173 1.00 95.94 720 GLY A C 1
ATOM 5778 O O . GLY A 1 720 ? -18.523 -1.994 35.835 1.00 95.94 720 GLY A O 1
ATOM 5779 N N . MET A 1 721 ? -18.652 0.248 35.741 1.00 96.06 721 MET A N 1
ATOM 5780 C CA . MET A 1 721 ? -18.672 0.436 37.198 1.00 96.06 721 MET A CA 1
ATOM 5781 C C . MET A 1 721 ? -19.887 -0.225 37.859 1.00 96.06 721 MET A C 1
ATOM 5783 O O . MET A 1 721 ? -19.746 -0.849 38.916 1.00 96.06 721 MET A O 1
ATOM 5787 N N . ALA A 1 722 ? -21.065 -0.145 37.232 1.00 96.25 722 ALA A N 1
ATOM 5788 C CA . ALA A 1 722 ? -22.264 -0.818 37.729 1.00 96.25 722 ALA A CA 1
ATOM 5789 C C . ALA A 1 722 ? -22.102 -2.347 37.707 1.00 96.25 722 ALA A C 1
ATOM 5791 O O . ALA A 1 722 ? -22.406 -3.017 38.693 1.00 96.25 722 ALA A O 1
ATOM 5792 N N . LEU A 1 723 ? -21.583 -2.912 36.611 1.00 95.44 723 LEU A N 1
ATOM 5793 C CA . LEU A 1 723 ? -21.420 -4.362 36.475 1.00 95.44 723 LEU A CA 1
ATOM 5794 C C . LEU A 1 723 ? -20.321 -4.935 37.378 1.00 95.44 723 LEU A C 1
ATOM 5796 O O . LEU A 1 723 ? -20.477 -6.052 37.862 1.00 95.44 723 LEU A O 1
ATOM 5800 N N . ILE A 1 724 ? -19.262 -4.177 37.683 1.00 94.06 724 ILE A N 1
ATOM 5801 C CA . ILE A 1 724 ? -18.283 -4.578 38.708 1.00 94.06 724 ILE A CA 1
ATOM 5802 C C . ILE A 1 724 ? -18.968 -4.711 40.076 1.00 94.06 724 ILE A C 1
ATOM 5804 O O . ILE A 1 724 ? -18.768 -5.705 40.773 1.00 94.06 724 ILE A O 1
ATOM 5808 N N . LEU A 1 725 ? -19.795 -3.731 40.465 1.00 94.38 725 LEU A N 1
ATOM 5809 C CA . LEU A 1 725 ? -20.519 -3.784 41.740 1.00 94.38 725 LEU A CA 1
ATOM 5810 C C . LEU A 1 725 ? -21.531 -4.937 41.768 1.00 94.38 725 LEU A C 1
ATOM 5812 O O . LEU A 1 725 ? -21.699 -5.591 42.795 1.00 94.38 725 LEU A O 1
ATOM 5816 N N . LYS A 1 726 ? -22.195 -5.200 40.639 1.00 92.56 726 LYS A N 1
ATOM 5817 C CA . LYS A 1 726 ? -23.076 -6.359 40.476 1.00 92.56 726 LYS A CA 1
ATOM 5818 C C . LYS A 1 726 ? -22.317 -7.652 40.778 1.00 92.56 726 LYS A C 1
ATOM 5820 O O . LYS A 1 726 ? -22.745 -8.413 41.640 1.00 92.56 726 LYS A O 1
ATOM 5825 N N . GLU A 1 727 ? -21.201 -7.874 40.091 1.00 89.94 727 GLU A N 1
ATOM 5826 C CA . GLU A 1 727 ? -20.380 -9.081 40.215 1.00 89.94 727 GLU A CA 1
ATOM 5827 C C . GLU A 1 727 ? -19.860 -9.283 41.647 1.00 89.94 727 GLU A C 1
ATOM 5829 O O . GLU A 1 727 ? -19.936 -10.384 42.187 1.00 89.94 727 GLU A O 1
ATOM 5834 N N . ASP A 1 728 ? -19.434 -8.206 42.312 1.00 88.50 728 ASP A N 1
ATOM 5835 C CA . ASP A 1 728 ? -19.024 -8.247 43.721 1.00 88.50 728 ASP A CA 1
ATOM 5836 C C . ASP A 1 728 ? -20.146 -8.720 44.649 1.00 88.50 728 ASP A C 1
ATOM 5838 O O . ASP A 1 728 ? -19.937 -9.579 45.508 1.00 88.50 728 ASP A O 1
ATOM 5842 N N . LYS A 1 729 ? -21.372 -8.223 44.440 1.00 86.56 729 LYS A N 1
ATOM 5843 C CA . LYS A 1 729 ? -22.537 -8.677 45.205 1.00 86.56 729 LYS A CA 1
ATOM 5844 C C . LYS A 1 729 ? -22.827 -10.155 44.961 1.00 86.56 729 LYS A C 1
ATOM 5846 O O . LYS A 1 729 ? -23.089 -10.862 45.930 1.00 86.56 729 LYS A O 1
ATOM 5851 N N . TYR A 1 730 ? -22.750 -10.638 43.718 1.00 82.88 730 TYR A N 1
ATOM 5852 C CA . TYR A 1 730 ? -22.932 -12.066 43.417 1.00 82.88 730 TYR A CA 1
ATOM 5853 C C . TYR A 1 730 ? -21.901 -12.942 44.136 1.00 82.88 730 TYR A C 1
ATOM 5855 O O . TYR A 1 730 ? -22.287 -13.915 44.782 1.00 82.88 730 TYR A O 1
ATOM 5863 N N . GLN A 1 731 ? -20.620 -12.567 44.108 1.00 77.25 731 GLN A N 1
ATOM 5864 C CA . GLN A 1 731 ? -19.562 -13.306 44.807 1.00 77.25 731 GLN A CA 1
ATOM 5865 C C . GLN A 1 731 ? -19.771 -13.312 46.328 1.00 77.25 731 GLN A C 1
ATOM 5867 O O . GLN A 1 731 ? -19.577 -14.337 46.980 1.00 77.25 731 GLN A O 1
ATOM 5872 N N . LEU A 1 732 ? -20.222 -12.196 46.908 1.00 71.69 732 LEU A N 1
ATOM 5873 C CA . LEU A 1 732 ? -20.551 -12.122 48.334 1.00 71.69 732 LEU A CA 1
ATOM 5874 C C . LEU A 1 732 ? -21.738 -13.015 48.718 1.00 71.69 732 LEU A C 1
ATOM 5876 O O . LEU A 1 732 ? -21.721 -13.592 49.804 1.00 71.69 732 LEU A O 1
ATOM 5880 N N . TYR A 1 733 ? -22.743 -13.156 47.848 1.00 68.94 733 TYR A N 1
ATOM 5881 C CA . TYR A 1 733 ? -23.840 -14.101 48.066 1.00 68.94 733 TYR A CA 1
ATOM 5882 C C . TYR A 1 733 ? -23.363 -15.557 47.986 1.00 68.94 733 TYR A C 1
ATOM 5884 O O . TYR A 1 733 ? -23.731 -16.349 48.851 1.00 68.94 733 TYR A O 1
ATOM 5892 N N . ASP A 1 734 ? -22.514 -15.909 47.020 1.00 59.75 734 ASP A N 1
ATOM 5893 C CA . ASP A 1 734 ? -22.034 -17.290 46.843 1.00 59.75 734 ASP A CA 1
ATOM 5894 C C . ASP A 1 734 ? -21.040 -17.720 47.947 1.00 59.75 734 ASP A C 1
ATOM 5896 O O . ASP A 1 734 ? -21.012 -18.876 48.371 1.00 59.75 734 ASP A O 1
ATOM 5900 N N . HIS A 1 735 ? -20.274 -16.766 48.492 1.00 52.62 735 HIS A N 1
ATOM 5901 C CA . HIS A 1 735 ? -19.373 -16.969 49.634 1.00 52.62 735 HIS A CA 1
ATOM 5902 C C . HIS A 1 735 ? -20.016 -16.740 51.005 1.00 52.62 735 HIS A C 1
ATOM 5904 O O . HIS A 1 735 ? -19.376 -17.003 52.031 1.00 52.62 735 HIS A O 1
ATOM 5910 N N . SER A 1 736 ? -21.263 -16.263 51.061 1.00 44.00 736 SER A N 1
ATOM 5911 C CA . SER A 1 736 ? -21.997 -16.252 52.320 1.00 44.00 736 SER A CA 1
ATOM 5912 C C . SER A 1 736 ? -22.208 -17.710 52.747 1.00 44.00 736 SER A C 1
ATOM 5914 O O . SER A 1 736 ? -22.688 -18.517 51.943 1.00 44.00 736 SER A O 1
ATOM 5916 N N . PRO A 1 737 ? -21.815 -18.122 53.972 1.00 40.12 737 PRO A N 1
ATOM 5917 C CA . PRO A 1 737 ? -22.220 -19.431 54.454 1.00 40.12 737 PRO A CA 1
ATOM 5918 C C . PRO A 1 737 ? -23.736 -19.461 54.321 1.00 40.12 737 PRO A C 1
ATOM 5920 O O . PRO A 1 737 ? -24.396 -18.528 54.780 1.00 40.12 737 PRO A O 1
ATOM 5923 N N . LYS A 1 738 ? -24.283 -20.487 53.657 1.00 40.22 738 LYS A N 1
ATOM 5924 C CA . LYS A 1 738 ? -25.717 -20.767 53.701 1.00 40.22 738 LYS A CA 1
ATOM 5925 C C . LYS A 1 738 ? -26.071 -20.950 55.172 1.00 40.22 738 LYS A C 1
ATOM 5927 O O . LYS A 1 738 ? -26.064 -22.068 55.682 1.00 40.22 738 LYS A O 1
ATOM 5932 N N . GLU A 1 739 ? -26.363 -19.862 55.874 1.00 38.16 739 GLU A N 1
ATOM 5933 C CA . GLU A 1 739 ? -27.184 -19.917 57.055 1.00 38.16 739 GLU A CA 1
ATOM 5934 C C . GLU A 1 739 ? -28.518 -20.408 56.529 1.00 38.16 739 GLU A C 1
ATOM 5936 O O . GLU A 1 739 ? -29.373 -19.656 56.071 1.00 38.16 739 GLU A O 1
ATOM 5941 N N . SER A 1 740 ? -28.690 -21.723 56.580 1.00 36.75 740 SER A N 1
ATOM 5942 C CA . SER A 1 740 ? -29.996 -22.305 56.756 1.00 36.75 740 SER A CA 1
ATOM 5943 C C . SER A 1 740 ? -30.526 -21.785 58.094 1.00 36.75 740 SER A C 1
ATOM 5945 O O . SER A 1 740 ? -30.606 -22.519 59.080 1.00 36.75 740 SER A O 1
ATOM 5947 N N . THR A 1 741 ? -30.933 -20.519 58.151 1.00 37.88 741 THR A N 1
ATOM 5948 C CA . THR A 1 741 ? -32.129 -20.208 58.907 1.00 37.88 741 THR A CA 1
ATOM 5949 C C . THR A 1 741 ? -33.206 -20.994 58.186 1.00 37.88 741 THR A C 1
ATOM 5951 O O . THR A 1 741 ? -33.770 -20.566 57.185 1.00 37.88 741 THR A O 1
ATOM 5954 N N . LYS A 1 742 ? -33.426 -22.231 58.655 1.00 35.19 742 LYS A N 1
ATOM 5955 C CA . LYS A 1 742 ? -34.707 -22.898 58.484 1.00 35.19 742 LYS A CA 1
ATOM 5956 C C . LYS A 1 742 ? -35.725 -21.820 58.817 1.00 35.19 742 LYS A C 1
ATOM 5958 O O . LYS A 1 742 ? -35.841 -21.442 59.984 1.00 35.19 742 LYS A O 1
ATOM 5963 N N . VAL A 1 743 ? -36.392 -21.279 57.800 1.00 41.09 743 VAL A N 1
ATOM 5964 C CA . VAL A 1 743 ? -37.669 -20.612 58.000 1.00 41.09 743 VAL A CA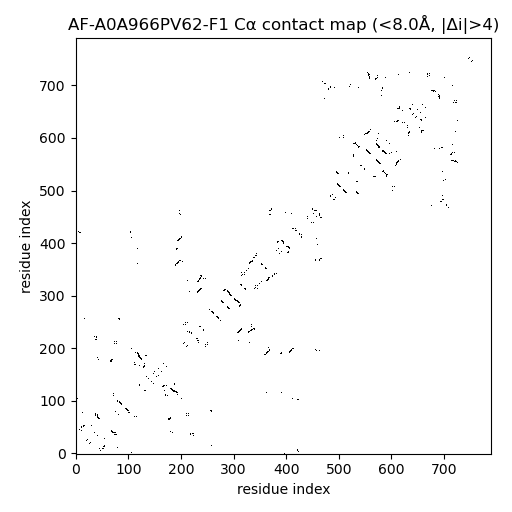 1
ATOM 5965 C C . VAL A 1 743 ? -38.439 -21.620 58.834 1.00 41.09 743 VAL A C 1
ATOM 5967 O O . VAL A 1 743 ? -38.645 -22.753 58.393 1.00 41.09 743 VAL A O 1
ATOM 5970 N N . LYS A 1 744 ? -38.686 -21.281 60.103 1.00 44.97 744 LYS A N 1
ATOM 5971 C CA . LYS A 1 744 ? -39.538 -22.101 60.948 1.00 44.97 744 LYS A CA 1
ATOM 5972 C C . LYS A 1 744 ? -40.857 -22.129 60.206 1.00 44.97 744 LYS A C 1
ATOM 5974 O O . LYS A 1 744 ? -41.531 -21.109 60.104 1.00 44.97 744 LYS A O 1
ATOM 5979 N N . ASP A 1 745 ? -41.137 -23.280 59.619 1.00 45.12 745 ASP A N 1
ATOM 5980 C CA . ASP A 1 745 ? -42.448 -23.655 59.136 1.00 45.12 745 ASP A CA 1
ATOM 5981 C C . ASP A 1 745 ? -43.487 -23.151 60.152 1.00 45.12 745 ASP A C 1
ATOM 5983 O O . ASP A 1 745 ? -43.227 -23.213 61.359 1.00 45.12 745 ASP A O 1
ATOM 5987 N N . LEU A 1 746 ? -44.636 -22.625 59.715 1.00 49.50 746 LEU A N 1
ATOM 5988 C CA . LEU A 1 746 ? -45.678 -22.114 60.628 1.00 49.50 746 LEU A CA 1
ATOM 5989 C C . LEU A 1 746 ? -46.088 -23.169 61.679 1.00 49.50 746 LEU A C 1
ATOM 5991 O O . LEU A 1 746 ? -46.563 -22.831 62.762 1.00 49.50 746 LEU A O 1
ATOM 5995 N N . ALA A 1 747 ? -45.826 -24.447 61.388 1.00 53.41 747 ALA A N 1
ATOM 5996 C CA . ALA A 1 747 ? -45.952 -25.585 62.291 1.00 53.41 747 ALA A CA 1
ATOM 5997 C C . ALA A 1 747 ? -44.990 -25.589 63.509 1.00 53.41 747 ALA A C 1
ATOM 5999 O O . ALA A 1 747 ? -45.223 -26.337 64.457 1.00 53.41 747 ALA A O 1
ATOM 6000 N N . GLN A 1 748 ? -43.919 -24.784 63.518 1.00 51.03 748 GLN A N 1
ATOM 6001 C CA . GLN A 1 748 ? -42.879 -24.739 64.565 1.00 51.03 748 GLN A CA 1
ATOM 6002 C C . GLN A 1 748 ? -42.825 -23.419 65.357 1.00 51.03 748 GLN A C 1
ATOM 6004 O O . GLN A 1 748 ? -41.901 -23.196 66.147 1.00 51.03 748 GLN A O 1
ATOM 6009 N N . ASP A 1 749 ? -43.807 -22.539 65.175 1.00 57.03 749 ASP A N 1
ATOM 6010 C CA . ASP A 1 749 ? -43.987 -21.351 66.008 1.00 57.03 749 ASP A CA 1
ATOM 6011 C C . ASP A 1 749 ? -44.494 -21.756 67.416 1.00 57.03 749 ASP A C 1
ATOM 6013 O O . ASP A 1 749 ? -45.353 -22.637 67.578 1.00 57.03 749 ASP A O 1
ATOM 6017 N N . SER A 1 750 ? -43.941 -21.127 68.461 1.00 54.16 750 SER A N 1
ATOM 6018 C CA . SER A 1 750 ? -44.310 -21.346 69.869 1.00 54.16 750 SER A CA 1
ATOM 6019 C C . SER A 1 750 ? -45.776 -20.991 70.156 1.00 54.16 750 SER A C 1
ATOM 6021 O O . SER A 1 750 ? -46.392 -21.545 71.076 1.00 54.16 750 SER A O 1
ATOM 6023 N N . PHE A 1 751 ? -46.367 -20.118 69.339 1.00 54.25 751 PHE A N 1
ATOM 6024 C CA . PHE A 1 751 ? -47.780 -19.770 69.375 1.00 54.25 751 PHE A CA 1
ATOM 6025 C C . PHE A 1 751 ? -48.686 -20.959 69.002 1.00 54.25 751 PHE A C 1
ATOM 6027 O O . PHE A 1 751 ? -49.675 -21.212 69.694 1.00 54.25 751 PHE A O 1
ATOM 6034 N N . PHE A 1 752 ? -48.330 -21.742 67.974 1.00 48.88 752 PHE A N 1
ATOM 6035 C CA . PHE A 1 752 ? -49.138 -22.874 67.492 1.00 48.88 752 PHE A CA 1
ATOM 6036 C C . PHE A 1 752 ? -48.875 -2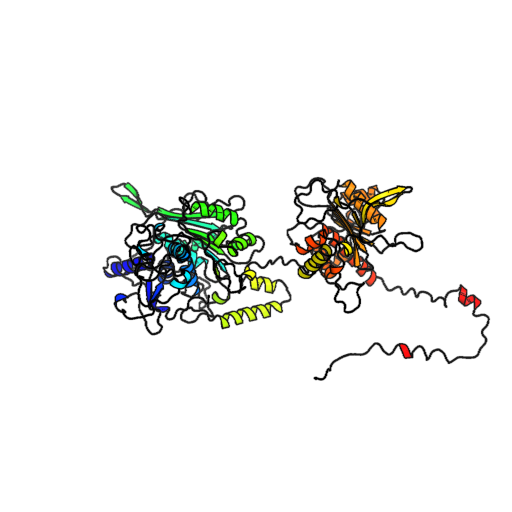4.177 68.269 1.00 48.88 752 PHE A C 1
ATOM 6038 O O . PHE A 1 752 ? -49.815 -24.910 68.588 1.00 48.88 752 PHE A O 1
ATOM 6045 N N . THR A 1 753 ? -47.628 -24.433 68.677 1.00 54.50 753 THR A N 1
ATOM 6046 C CA . THR A 1 753 ? -47.262 -25.637 69.456 1.00 54.50 753 THR A CA 1
ATOM 6047 C C . THR A 1 753 ? -47.818 -25.638 70.884 1.00 54.50 753 THR A C 1
ATOM 6049 O O . THR A 1 753 ? -48.154 -26.701 71.407 1.00 54.50 753 THR A O 1
ATOM 6052 N N . SER A 1 754 ? -47.994 -24.471 71.516 1.00 52.03 754 SER A N 1
ATOM 6053 C CA . SER A 1 754 ? -48.525 -24.390 72.889 1.00 52.03 754 SER A CA 1
ATOM 6054 C C . SER A 1 754 ? -50.040 -24.621 72.996 1.00 52.03 754 SER A C 1
ATOM 6056 O O . SER A 1 754 ? -50.528 -24.972 74.075 1.00 52.03 754 SER A O 1
ATOM 6058 N N . ARG A 1 755 ? -50.792 -24.459 71.894 1.00 49.97 755 ARG A N 1
ATOM 6059 C CA . ARG A 1 755 ? -52.258 -24.619 71.876 1.00 49.97 755 ARG A CA 1
ATOM 6060 C C . ARG A 1 755 ? -52.750 -25.939 71.285 1.00 49.97 755 ARG A C 1
ATOM 6062 O O . ARG A 1 755 ? -53.784 -26.420 71.737 1.00 49.97 755 ARG A O 1
ATOM 6069 N N . PHE A 1 756 ? -52.027 -26.550 70.343 1.00 49.59 756 PHE A N 1
ATOM 6070 C CA . PHE A 1 756 ? -52.480 -27.788 69.689 1.00 49.59 756 PHE A CA 1
ATOM 6071 C C . PHE A 1 756 ? -52.078 -29.083 70.415 1.00 49.59 756 PHE A C 1
ATOM 6073 O O . PHE A 1 756 ? -52.814 -30.065 70.351 1.00 49.59 756 PHE A O 1
ATOM 6080 N N . ASN A 1 757 ? -50.993 -29.087 71.199 1.00 45.47 757 ASN A N 1
ATOM 6081 C CA . ASN A 1 757 ? -50.502 -30.297 71.882 1.00 45.47 757 ASN A CA 1
ATOM 6082 C C . ASN A 1 757 ? -51.248 -30.684 73.175 1.00 45.47 757 ASN A C 1
ATOM 6084 O O .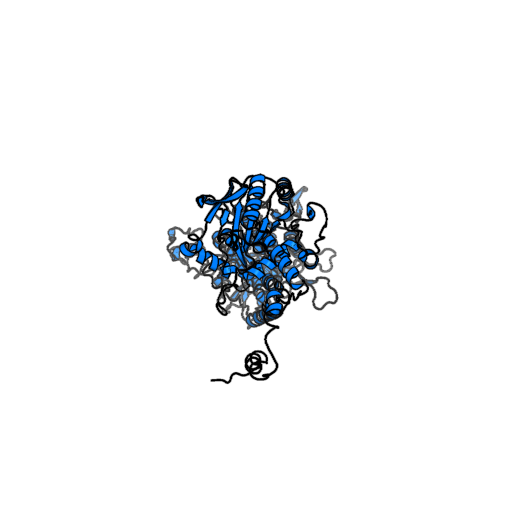 ASN A 1 757 ? -50.819 -31.595 73.878 1.00 45.47 757 ASN A O 1
ATOM 6088 N N . LYS A 1 758 ? -52.363 -30.024 73.517 1.00 41.97 758 LYS A N 1
ATOM 6089 C CA . LYS A 1 758 ? -53.151 -30.381 74.713 1.00 41.97 758 LYS A CA 1
ATOM 6090 C C . LYS A 1 758 ? -54.270 -31.399 74.475 1.00 41.97 758 LYS A C 1
ATOM 6092 O O . LYS A 1 758 ? -54.803 -31.887 75.463 1.00 41.97 758 LYS A O 1
ATOM 6097 N N . ASN A 1 759 ? -54.602 -31.753 73.227 1.00 45.88 759 ASN A N 1
ATOM 6098 C CA . ASN A 1 759 ? -55.847 -32.482 72.926 1.00 45.88 759 ASN A CA 1
ATOM 6099 C C . ASN A 1 759 ? -55.729 -33.712 71.999 1.00 45.88 759 ASN A C 1
ATOM 6101 O O . ASN A 1 759 ? -56.708 -34.051 71.341 1.00 45.88 759 ASN A O 1
ATOM 6105 N N . ALA A 1 760 ? -54.603 -34.429 71.946 1.00 38.22 760 ALA A N 1
ATOM 6106 C CA . ALA A 1 760 ? -54.533 -35.660 71.144 1.00 38.22 760 ALA A CA 1
ATOM 6107 C C . ALA A 1 760 ? -53.979 -36.844 71.950 1.00 38.22 760 ALA A C 1
ATOM 6109 O O . ALA A 1 760 ? -52.785 -36.928 72.226 1.00 38.22 760 ALA A O 1
ATOM 6110 N N . GLY A 1 761 ? -54.888 -37.738 72.355 1.00 36.56 761 GLY A N 1
ATOM 6111 C CA . GLY A 1 761 ? -54.580 -39.052 72.920 1.00 36.56 761 GLY A CA 1
ATOM 6112 C C . GLY A 1 761 ? -54.101 -40.056 71.857 1.00 36.56 761 GLY A C 1
ATOM 6113 O O . GLY A 1 761 ? -54.111 -39.753 70.663 1.00 36.56 761 GLY A O 1
ATOM 6114 N N . PRO A 1 762 ? -53.668 -41.256 72.277 1.00 40.53 762 PRO A N 1
ATOM 6115 C CA . PRO A 1 762 ? -52.957 -42.190 71.419 1.00 40.53 762 PRO A CA 1
ATOM 6116 C C . PRO A 1 762 ? -53.942 -43.014 70.585 1.00 40.53 762 PRO A C 1
ATOM 6118 O O . PRO A 1 762 ? -54.731 -43.763 71.153 1.00 40.53 762 PRO A O 1
ATOM 6121 N N . ASN A 1 763 ? -53.910 -42.858 69.259 1.00 39.72 763 ASN A N 1
ATOM 6122 C CA . ASN A 1 763 ? -54.059 -43.930 68.260 1.00 39.72 763 ASN A CA 1
ATOM 6123 C C . ASN A 1 763 ? -54.292 -43.349 66.860 1.00 39.72 763 ASN A C 1
ATOM 6125 O O . ASN A 1 763 ? -55.324 -42.727 66.620 1.00 39.72 763 ASN A O 1
ATOM 6129 N N . SER A 1 764 ? -53.348 -43.624 65.956 1.00 35.75 764 SER A N 1
ATOM 6130 C CA . SER A 1 764 ? -53.462 -43.809 64.492 1.00 35.75 764 SER A CA 1
ATOM 6131 C C . SER A 1 764 ? -52.216 -43.258 63.792 1.00 35.75 764 SER A C 1
ATOM 6133 O O . SER A 1 764 ? -52.193 -42.154 63.256 1.00 35.75 764 SER A O 1
ATOM 6135 N N . SER A 1 765 ? -51.141 -44.044 63.843 1.00 43.09 765 SER A N 1
ATOM 6136 C CA . SER A 1 765 ? -50.107 -43.998 62.815 1.00 43.09 765 SER A CA 1
ATOM 6137 C C . SER A 1 765 ? -50.637 -44.667 61.542 1.00 43.09 765 SER A C 1
ATOM 6139 O O . SER A 1 765 ? -51.499 -45.541 61.609 1.00 43.09 765 SER A O 1
ATOM 6141 N N . ASP A 1 766 ? -50.054 -44.261 60.415 1.00 48.56 766 ASP A N 1
ATOM 6142 C CA . ASP A 1 766 ? -50.031 -44.966 59.127 1.00 48.56 766 ASP A CA 1
ATOM 6143 C C . ASP A 1 766 ? -51.172 -44.637 58.149 1.00 48.56 766 ASP A C 1
ATOM 6145 O O . ASP A 1 766 ? -52.219 -45.277 58.094 1.00 48.56 766 ASP A O 1
ATOM 6149 N N . GLY A 1 767 ? -50.922 -43.617 57.316 1.00 43.16 767 GLY A N 1
ATOM 6150 C CA . GLY A 1 767 ? -51.751 -43.326 56.141 1.00 43.16 767 GLY A CA 1
ATOM 6151 C C . GLY A 1 767 ? -51.354 -42.110 55.292 1.00 43.16 767 GLY A C 1
ATOM 6152 O O . GLY A 1 767 ? -51.864 -41.976 54.187 1.00 43.16 767 GLY A O 1
ATOM 6153 N N . TRP A 1 768 ? -50.458 -41.228 55.755 1.00 39.81 768 TRP A N 1
ATOM 6154 C CA . TRP A 1 768 ? -50.178 -39.954 55.058 1.00 39.81 768 TRP A CA 1
ATOM 6155 C C . TRP A 1 768 ? -48.721 -39.722 54.621 1.00 39.81 768 TRP A C 1
ATOM 6157 O O . TRP A 1 768 ? -48.452 -38.740 53.934 1.00 39.81 768 TRP A O 1
ATOM 6167 N N . LEU A 1 769 ? -47.786 -40.613 54.966 1.00 42.16 769 LEU A N 1
ATOM 6168 C CA . LEU A 1 769 ? -46.364 -40.476 54.602 1.00 42.16 769 LEU A CA 1
ATOM 6169 C C . LEU A 1 769 ? -45.977 -41.181 53.286 1.00 42.16 769 LEU A C 1
ATOM 6171 O O . LEU A 1 769 ? -44.966 -40.813 52.692 1.00 42.16 769 LEU A O 1
ATOM 6175 N N . ASP A 1 770 ? -46.793 -42.109 52.775 1.00 40.00 770 ASP A N 1
ATOM 6176 C CA . ASP A 1 770 ? -46.494 -42.827 51.521 1.00 40.00 770 ASP A CA 1
ATOM 6177 C C . ASP A 1 770 ? -46.887 -42.055 50.251 1.00 40.00 770 ASP A C 1
ATOM 6179 O O . ASP A 1 770 ? -46.312 -42.271 49.186 1.00 40.00 770 ASP A O 1
ATOM 6183 N N . THR A 1 771 ? -47.804 -41.089 50.335 1.00 42.53 771 THR A N 1
ATOM 6184 C CA . THR A 1 771 ? -48.262 -40.327 49.159 1.00 42.53 771 THR A CA 1
ATOM 6185 C C . THR A 1 771 ? -47.315 -39.193 48.749 1.00 42.53 771 THR A C 1
ATOM 6187 O O . THR A 1 771 ? -47.425 -38.694 47.632 1.00 42.53 771 THR A O 1
ATOM 6190 N N . MET A 1 772 ? -46.367 -38.788 49.606 1.00 38.31 772 MET A N 1
ATOM 6191 C CA . MET A 1 772 ? -45.406 -37.712 49.299 1.00 38.31 772 MET A CA 1
ATOM 6192 C C . MET A 1 772 ? -44.051 -38.202 48.770 1.00 38.31 772 MET A C 1
ATOM 6194 O O . MET A 1 772 ? -43.371 -37.441 48.084 1.00 38.31 772 MET A O 1
ATOM 6198 N N . ASN A 1 773 ? -43.671 -39.462 49.004 1.00 39.16 773 ASN A N 1
ATOM 6199 C CA . ASN A 1 773 ? -42.394 -39.994 48.511 1.00 39.16 773 ASN A CA 1
ATOM 6200 C C . ASN A 1 773 ? -42.439 -40.422 47.030 1.00 39.16 773 ASN A C 1
ATOM 6202 O O . ASN A 1 773 ? -41.403 -40.442 46.373 1.00 39.16 773 ASN A O 1
ATOM 6206 N N . GLY A 1 774 ? -43.625 -40.670 46.460 1.00 39.88 774 GLY A N 1
ATOM 6207 C CA . GLY A 1 774 ? -43.785 -41.040 45.044 1.00 39.88 774 GLY A CA 1
ATOM 6208 C C . GLY A 1 774 ? -43.594 -39.901 44.030 1.00 39.88 774 GLY A C 1
ATOM 6209 O O . GLY A 1 774 ? -43.475 -40.167 42.838 1.00 39.88 774 GLY A O 1
ATOM 6210 N N . PHE A 1 775 ? -43.544 -38.636 44.465 1.00 35.28 775 PHE A N 1
ATOM 6211 C CA . PHE A 1 775 ? -43.390 -37.482 43.563 1.00 35.28 775 PHE A CA 1
ATOM 6212 C C . PHE A 1 775 ? -41.935 -37.002 43.391 1.00 35.28 775 PHE A C 1
ATOM 6214 O O . PHE A 1 775 ? -41.683 -36.160 42.532 1.00 35.28 775 PHE A O 1
ATOM 6221 N N . MET A 1 776 ? -40.972 -37.531 44.160 1.00 37.31 776 MET A N 1
ATOM 6222 C CA . MET A 1 776 ? -39.579 -37.042 44.180 1.00 37.31 776 MET A CA 1
ATOM 6223 C C . MET A 1 776 ? -38.527 -37.966 43.534 1.00 37.31 776 MET A C 1
ATOM 6225 O O . MET A 1 776 ? -37.357 -37.596 43.499 1.00 37.31 776 MET A O 1
ATOM 6229 N N . GLU A 1 777 ? -38.903 -39.112 42.954 1.00 36.28 777 GLU A N 1
ATOM 6230 C CA . GLU A 1 777 ? -37.952 -40.037 42.295 1.00 36.28 777 GLU A CA 1
ATOM 6231 C C . GLU A 1 777 ? -37.827 -39.875 40.760 1.00 36.28 777 GLU A C 1
ATOM 6233 O O . GLU A 1 777 ? -37.163 -40.676 40.107 1.00 36.28 777 GLU A O 1
ATOM 6238 N N . LEU A 1 778 ? -38.405 -38.827 40.152 1.00 36.25 778 LEU A N 1
ATOM 6239 C CA . LEU A 1 778 ? -38.490 -38.691 38.683 1.00 36.25 778 LEU A CA 1
ATOM 6240 C C . LEU A 1 778 ? -37.579 -37.648 38.000 1.00 36.25 778 LEU A C 1
ATOM 6242 O O . LEU A 1 778 ? -37.729 -37.454 36.797 1.00 36.25 778 LEU A O 1
ATOM 6246 N N . SER A 1 779 ? -36.616 -36.996 38.667 1.00 34.50 779 SER A N 1
ATOM 6247 C CA . SER A 1 779 ? -35.815 -35.940 37.997 1.00 34.50 779 SER A CA 1
ATOM 6248 C C . SER A 1 779 ? -34.298 -36.134 37.912 1.00 34.50 779 SER A C 1
ATOM 6250 O O . SER A 1 779 ? -33.635 -35.308 37.284 1.00 34.50 779 SER A O 1
ATOM 6252 N N . HIS A 1 780 ? -33.714 -37.230 38.409 1.00 37.00 780 HIS A N 1
ATOM 6253 C CA . HIS A 1 780 ? -32.265 -37.437 38.284 1.00 37.00 780 HIS A CA 1
ATOM 6254 C C . HIS A 1 780 ? -31.872 -38.872 37.912 1.00 37.00 780 HIS A C 1
ATOM 6256 O O . HIS A 1 780 ? -31.655 -39.701 38.786 1.00 37.00 780 HIS A O 1
ATOM 6262 N N . THR A 1 781 ? -31.706 -39.150 36.608 1.00 30.89 781 THR A N 1
ATOM 6263 C CA . THR A 1 781 ? -30.635 -40.026 36.070 1.00 30.89 781 THR A CA 1
ATOM 6264 C C . THR A 1 781 ? -30.541 -39.996 34.525 1.00 30.89 781 THR A C 1
ATOM 6266 O O . THR A 1 781 ? -31.444 -40.411 33.814 1.00 30.89 781 THR A O 1
ATOM 6269 N N . ASN A 1 782 ? -29.388 -39.523 34.026 1.00 31.38 782 ASN A N 1
ATOM 6270 C CA . ASN A 1 782 ? -28.668 -39.874 32.784 1.00 31.38 782 ASN A CA 1
ATOM 6271 C C . ASN A 1 782 ? -29.399 -40.009 31.421 1.00 31.38 782 ASN A C 1
ATOM 6273 O O . ASN A 1 782 ? -29.950 -41.055 31.093 1.00 31.38 782 ASN A O 1
ATOM 6277 N N . ARG A 1 783 ? -29.167 -39.042 30.510 1.00 29.06 783 ARG A N 1
ATOM 6278 C CA . ARG A 1 783 ? -29.254 -39.238 29.043 1.00 29.06 783 ARG A CA 1
ATOM 6279 C C . ARG A 1 783 ? -27.852 -39.349 28.419 1.00 29.06 783 ARG A C 1
ATOM 6281 O O . ARG A 1 783 ? -27.152 -38.351 28.274 1.00 29.06 783 ARG A O 1
ATOM 6288 N N . ARG A 1 784 ? -27.472 -40.559 27.989 1.00 29.00 784 ARG A N 1
ATOM 6289 C CA . ARG A 1 784 ? -26.485 -40.816 26.920 1.00 29.00 784 ARG A CA 1
ATOM 6290 C C . ARG A 1 784 ? -27.170 -41.632 25.811 1.00 29.00 784 ARG A C 1
ATOM 6292 O O . ARG A 1 784 ? -27.686 -42.703 26.092 1.00 29.00 784 ARG A O 1
ATOM 6299 N N . ASN A 1 785 ? -27.115 -41.088 24.592 1.00 33.31 785 ASN A N 1
ATOM 6300 C CA . ASN A 1 785 ? -27.191 -41.686 23.246 1.00 33.31 785 ASN A CA 1
ATOM 6301 C C . ASN A 1 785 ? -28.276 -42.728 22.896 1.00 33.31 785 ASN A C 1
ATOM 6303 O O . ASN A 1 785 ? -28.174 -43.884 23.289 1.00 33.31 785 ASN A O 1
ATOM 6307 N N . ASN A 1 786 ? -29.196 -42.356 21.991 1.00 29.83 786 ASN A N 1
ATOM 6308 C CA . ASN A 1 786 ? -29.337 -42.924 20.629 1.00 29.83 786 ASN A CA 1
ATOM 6309 C C . ASN A 1 786 ? -30.649 -42.454 19.966 1.00 29.83 786 ASN A C 1
ATOM 6311 O O . ASN A 1 786 ? -31.730 -42.711 20.485 1.00 29.83 786 ASN A O 1
ATOM 6315 N N . PHE A 1 787 ? -30.552 -41.839 18.784 1.00 30.11 787 PHE A N 1
ATOM 6316 C CA . PHE A 1 787 ? -31.662 -41.697 17.832 1.00 30.11 787 PHE A CA 1
ATOM 6317 C C . PHE A 1 787 ? -31.466 -42.702 16.684 1.00 30.11 787 PHE A C 1
ATOM 6319 O O . PHE A 1 787 ? -30.352 -42.781 16.157 1.00 30.11 787 PHE A O 1
ATOM 6326 N N . PRO A 1 788 ? -32.501 -43.450 16.258 1.00 42.00 788 PRO A N 1
ATOM 6327 C CA . PRO A 1 788 ? -32.471 -44.187 15.006 1.00 42.00 788 PRO A CA 1
ATOM 6328 C C . PRO A 1 788 ? -32.912 -43.297 13.835 1.00 42.00 788 PRO A C 1
ATOM 6330 O O . PRO A 1 788 ? -33.741 -42.400 13.977 1.00 42.00 788 PRO A O 1
ATOM 6333 N N . ARG A 1 789 ? -32.330 -43.588 12.669 1.00 36.03 789 ARG A N 1
ATOM 6334 C CA . ARG A 1 789 ? -32.686 -43.037 11.358 1.00 36.03 789 ARG A CA 1
ATOM 6335 C C . ARG A 1 789 ? -34.135 -43.372 10.994 1.00 36.03 789 ARG A C 1
ATOM 6337 O O . ARG A 1 789 ? -34.501 -44.542 11.072 1.00 36.03 789 ARG A O 1
ATOM 6344 N N . HIS A 1 790 ? -34.858 -42.380 10.478 1.00 32.81 790 HIS A N 1
ATOM 6345 C CA . HIS A 1 790 ? -35.617 -42.468 9.230 1.00 32.81 790 HIS A CA 1
ATOM 6346 C C . HIS A 1 790 ? -35.735 -41.090 8.591 1.00 32.81 790 HIS A C 1
ATOM 6348 O O . HIS A 1 790 ? -35.935 -40.119 9.353 1.00 32.81 790 HIS A O 1
#

Solvent-accessible surface area (backbone atoms only — not comparable to full-atom values): 43888 Å² total; per-residue (Å²): 120,86,71,61,81,57,57,29,46,59,37,76,40,52,86,65,76,79,96,49,59,81,91,37,70,64,33,52,56,52,50,52,52,52,52,36,29,45,31,49,22,42,77,29,57,46,37,72,91,56,89,51,60,63,71,80,55,63,75,81,84,57,80,88,52,67,33,24,36,70,42,48,18,38,50,46,37,29,44,59,39,33,40,41,79,42,73,44,91,88,50,94,56,90,59,63,41,82,38,65,47,83,72,31,31,63,55,54,53,54,42,52,54,47,43,46,17,60,3,39,19,40,36,72,63,38,73,56,50,24,25,35,58,73,49,43,34,34,78,73,64,78,42,54,76,86,76,52,55,58,90,81,46,51,82,46,43,64,43,101,92,37,70,32,46,66,45,60,46,77,60,56,67,70,41,72,28,64,51,85,38,72,50,65,37,64,78,32,69,31,23,20,41,41,42,41,30,31,70,77,62,50,61,58,57,49,44,21,42,18,45,53,41,39,41,57,64,46,26,66,41,65,49,70,92,56,81,73,46,69,37,34,32,38,40,23,15,46,46,65,67,60,34,42,60,34,48,50,51,26,52,54,23,55,75,47,33,60,59,53,45,49,88,96,46,100,62,70,44,68,17,91,68,54,74,58,66,42,72,38,77,58,69,73,50,94,53,30,34,21,29,34,45,80,43,77,56,96,88,41,81,39,84,42,68,67,60,22,31,41,38,33,32,55,35,43,88,92,39,39,53,55,61,63,96,47,67,31,50,38,36,38,34,37,46,39,22,60,18,61,54,42,63,58,27,46,60,44,48,52,58,34,21,42,55,98,93,40,42,74,20,30,40,40,35,33,30,45,36,74,44,50,90,27,24,54,50,42,49,53,46,32,59,38,10,61,86,70,48,28,48,58,34,82,33,81,75,80,69,49,92,57,39,20,31,45,71,45,40,29,50,70,35,50,68,90,37,38,47,99,36,24,32,63,46,54,70,66,27,45,54,51,55,50,50,52,46,54,59,29,66,72,43,97,47,82,61,51,36,57,53,47,33,20,50,46,15,75,43,76,70,34,36,64,52,48,87,66,55,53,86,45,68,48,68,62,49,50,49,46,53,48,50,48,71,76,38,40,78,79,55,57,76,62,45,49,34,30,50,78,42,75,43,82,95,71,44,72,40,85,42,81,48,76,67,86,49,54,67,49,74,69,83,70,92,67,56,72,94,34,59,32,36,37,38,34,59,50,81,70,58,59,45,99,85,71,44,54,40,71,90,42,28,36,26,4,29,26,72,68,73,62,79,78,67,99,58,81,64,54,30,15,36,34,31,35,35,67,85,68,69,39,70,26,33,40,35,40,29,45,41,57,45,71,56,48,46,49,51,55,50,47,52,31,61,59,38,38,22,41,32,23,31,47,45,82,54,64,55,57,60,54,51,32,49,78,65,77,40,53,92,38,45,27,60,44,53,67,58,38,42,82,75,45,74,45,86,83,44,93,66,68,77,69,23,42,20,42,68,79,42,76,54,44,50,54,49,22,54,52,50,48,41,54,51,37,68,32,72,32,82,85,58,65,89,89,67,81,53,32,30,48,72,64,66,80,56,61,36,49,48,50,43,57,63,65,40,51,93,88,61,84,51,43,54,58,52,3,47,21,36,27,51,48,51,50,52,27,52,53,52,52,59,73,68,42,77,83,73,74,70,68,73,71,51,78,83,69,37,72,78,52,52,72,66,61,75,79,78,76,80,96,83,83,83,89,86,76,73,73,77,65,62,76,76,72,79,83,85,85,81,88,94,77,89,89,84,83,90,129

Sequence (790 aa):
MPFIRINNRKNFLLDDVPDLHPSSAGYLTFWREQKKRVIEGFWGVDDDRVNLDISVTHIEDIEGQNKWRWMPPQLYFYVNLTQIEMEDENSVASAPILTRPTLRDTEWEIFYNWIEARGFSGFEGDNDYTCLREVLDVELGIKTISDLSAKKYESAFKTPDKLKSYIKASDYLRKLHDKNLGKPLYQNKAKDLMLLGSRGIGKSYSVGNGVILHELITDGKKRYDKDPRRVEIFVGAGIASKSTDLLEKVENAMNNLKGAWAYNTDNEIPSPLRKSMSGTLLPNNKRGWRAVYEKKVAGEMKEVGSRSTIKHGIYTIENPEAAAGTRPTVMIIEEVGLLEPVLKVHASNEACQTRNGSKFGSSFYIGTGGNVDKIQESEIIFRDPDAYGFLGFSDEWEGSSKPIGFFIPAYYANNEFKDHNGNTDVDRAIAFYEKRREEKRGARSSNALDMEMMNYPIKPSEMFLNSNKNMFPVADLKEQLSEIKTKPHKYEDLTWFGELITGAEGKITWKNKEASGLLREWPIKDNKNKPGLIQIFEMPKLDGEGKTMGNRYILGTDTYDDDESSTLSLGSAFVIDTFFDRIVAEFTGRPETTEFYEITRRLTLFYNAENNYEQNKKGLFWHYEKKNSIHLLAETPKSLSDTSDVKILKVGNRKYGTTATVAVNAYALRLINSWLVSPDPTAEEDSGRLNLHNIKSIGLLNELISYNPNGNFDRISALGMALILKEDKYQLYDHSPKESTKVKDLAQDSFFTSRFNKNAGPNSSDGWLDTMNGFMELSHTNRRNNFPRH

Radius of gyration: 38.14 Å; Cα contacts (8 Å, |Δi|>4): 1419; chains: 1; bounding box: 101×69×117 Å